Protein AF-0000000068389307 (afdb_homodimer)

InterPro domains:
  IPR001173 Glycosyltransferase 2-like [PF00535] (282-435)
  IPR029044 Nucleotide-diphospho-sugar transferases [G3DSA:3.90.550.10] (254-495)
  IPR029044 Nucleotide-diphospho-sugar transferases [SSF53448] (263-511)
  IPR029063 S-adenosyl-L-methionine-dependent methyltransferase superfamily [G3DSA:3.40.50.150] (40-220)
  IPR029063 S-adenosyl-L-methionine-dependent methyltransferase superfamily [SSF53335] (40-202)
  IPR050834 Glycosyltransferase 2 family enzymes [PTHR43685] (267-467)

Secondary structure (DSSP, 8-state):
-B-TTS-B-PPP-TTSHHHHHHHHHHHTS--------SSPEEEEEET-TT-TTHHHHHHHH-SEEEEEES-HHHHHHHHHTT-EEEE----SHHHHHHHHHHHHTT-EEEEEEEES-GGG-TTHHHHHHHHHHHHHTTT--EEEEEEBTT-HHHHHHHTTT----BSSSTTBTT-S--B-HHHHHHHHHHHTEEEEEE--EE-SS-TT--STT-TTT-TTSHHHHHHHHHHHHH-TTTTEEEEEEEEEE-----S-SSB-HHHHT----SEEEEEEE-SS-HHHHHHHHHHHHT-S---EEEEEEEES--HHHHHHHHHHHHTS-HHHHHTEEEEEE-SS-TTHHHHHHHHH--SSEEEE--TT-EE-TTHHHHHHHHHHHSTTSEEEEEEEEEEEEEEEETTEEEEEE-S--EEPPSS--HHHHHHS----GGGEEEEHHHHHTT-----TT-SS-HHHHHHHHHHHHH-EEEEEEEEEEEEEE-SSS--TTTTS-HHHHHHHHHHHHHHHHTS-EEE-TTHHHHHHHHHHHHHH------S-HHHHHHHHHHHHTSHHHHHTHHHHHHHHHTTPPPPPGGGGGGS-HHHHHHHHHHHHHSHHHHHGGGGS-----/-B-TTSSB-PPP-TTSHHHHHHHHHHHTS--------SSPEEEEEET-TT-TTHHHHHHHH-SEEEEEES-HHHHHHHHHTT-EEEE----SHHHHHHHHHHHHTT-EEEEEEEES-GGG-TTHHHHHHHHHHHHHTTT--EEEEEEBTT-HHHHHHHTTT----BSSSTTBTT-S--B-HHHHHHHHHHHTEEEEEE--EE-SS-TT--STT-TTT-TTSHHHHHHHHHHHHH-TTTTEEEEEEEEEE-----S-SSB-HHHHT----SEEEEEEE-SS-HHHHHHHHHHHHT-S---EEEEEEEES--HHHHHHHHHHHHTS-HHHHHTEEEEEE-SS-TTHHHHHHHHH--SSEEEE--TT-EE-TTHHHHHHHHHHHSTTSEEEEEEEEEEEEEEEETTEEEEEE-S--EEPPSS--HHHHHHS----GGGEEEEHHHHHTT-----TT-SS-HHHHHHHHHHHHH-EEEEEEEEEEEEEE-SSS--TTTTS-HHHHHHHHHHHHHHHHTS-EEE-TTHHHHHHHHHHHHHH------S-HHHHHHHHHHHHTSHHHHHTHHHHHHHHHTT-PPPPHHHHTTS-HHHHHHHHHHHHHSHHHHHGGGGS-----

Solvent-accessible surface area (backbone atoms only — not comparable to full-atom values): 64306 Å² total; per-residue (Å²): 100,63,36,96,87,68,41,71,57,65,78,68,38,72,86,36,71,58,24,29,47,50,52,54,51,61,74,67,48,81,77,74,72,67,84,61,58,93,62,56,46,28,33,42,26,44,46,30,48,50,41,58,56,48,64,62,44,34,69,72,68,71,40,46,56,38,33,28,20,67,58,66,70,29,35,51,56,29,40,75,72,72,40,52,56,47,80,50,69,82,73,51,63,67,59,36,47,52,52,52,46,61,73,45,59,86,42,40,52,55,30,36,37,30,56,74,33,54,34,55,35,85,60,35,68,52,52,43,37,46,48,27,56,56,26,47,76,60,69,15,49,29,34,42,25,38,50,26,51,28,16,36,51,49,8,39,38,16,34,52,51,46,60,74,36,20,84,54,66,67,43,22,66,68,40,28,50,82,30,26,75,67,38,43,51,34,38,31,17,37,37,8,32,40,78,78,47,72,45,60,35,71,35,90,72,52,91,54,59,50,59,61,46,29,40,56,64,9,77,35,6,36,43,16,47,45,49,48,56,48,26,55,44,42,49,88,48,35,35,27,45,30,44,31,34,33,29,35,54,54,71,62,76,33,94,46,63,42,49,53,69,67,69,61,63,59,88,56,39,53,30,17,36,31,25,49,40,57,53,81,52,60,59,39,38,48,50,27,51,52,30,60,70,53,34,75,46,74,58,46,35,37,38,40,29,34,46,62,51,50,71,71,28,44,51,54,51,53,46,52,45,65,72,40,60,67,73,56,38,73,33,44,44,81,42,82,36,81,62,78,58,87,40,40,52,53,48,54,40,59,70,70,48,66,18,54,21,40,28,42,42,48,37,67,33,42,52,40,41,56,34,56,46,50,48,50,53,32,38,70,74,21,34,36,17,28,30,35,45,18,34,27,36,26,32,26,45,85,40,72,56,97,86,40,70,44,84,39,77,77,48,71,69,57,65,42,70,50,64,85,48,70,64,56,49,70,67,42,78,72,67,63,54,68,23,34,32,38,30,34,15,49,40,74,52,38,40,55,64,63,52,65,87,33,90,54,64,34,64,49,48,37,50,53,65,47,38,38,41,17,26,75,26,64,34,79,50,72,29,25,40,41,62,40,68,73,71,95,60,95,33,88,71,70,72,48,56,72,66,57,51,51,52,39,50,50,51,42,49,54,56,52,24,68,34,56,42,43,40,46,55,45,44,53,53,51,47,35,51,43,50,50,37,25,60,69,24,32,68,85,59,74,84,42,70,66,52,52,51,48,50,44,42,48,46,66,66,25,67,66,48,59,65,36,44,73,77,43,40,68,50,41,71,73,68,48,74,81,85,49,71,79,50,52,77,69,44,49,72,65,53,46,51,51,48,44,49,49,52,58,61,32,62,64,49,54,71,45,44,80,72,51,73,75,72,80,118,100,61,38,98,86,67,43,71,58,65,78,70,38,71,87,36,70,58,25,29,45,51,52,53,52,60,74,66,47,81,78,73,71,68,82,59,57,91,63,55,45,27,33,41,27,43,47,31,49,51,40,56,57,49,64,64,44,35,69,72,67,69,41,46,55,37,35,30,19,70,57,64,69,28,36,53,55,31,39,74,73,72,40,52,57,46,81,50,71,81,73,50,63,68,59,36,47,50,51,51,46,60,71,45,57,87,44,40,53,55,30,35,37,31,56,73,33,54,34,55,34,87,61,34,66,49,51,43,36,45,47,26,57,56,26,47,76,59,70,14,49,30,35,43,25,40,49,26,52,27,16,38,52,48,8,39,38,16,35,51,51,47,62,74,35,20,84,54,68,69,44,23,67,68,40,30,48,80,30,25,74,67,37,42,53,35,38,32,18,38,37,8,32,41,78,77,46,72,45,58,34,71,36,88,73,52,91,54,58,50,59,61,46,29,40,57,64,8,77,34,6,34,44,16,48,44,51,47,56,47,28,56,43,42,47,88,47,35,36,27,44,30,44,30,34,33,30,34,55,54,71,64,77,34,93,46,63,41,49,53,70,66,69,62,62,60,88,56,40,53,29,18,35,33,25,49,39,58,52,81,52,61,62,38,38,47,50,27,51,52,32,60,70,54,33,74,48,74,59,44,36,38,38,40,30,33,45,61,51,49,71,69,28,45,51,52,51,52,48,53,45,66,72,40,59,68,71,55,39,72,33,45,44,82,42,83,39,80,62,78,58,86,40,41,52,54,48,54,40,59,69,70,47,66,19,54,22,40,29,43,41,50,35,68,32,43,51,40,42,56,34,57,45,49,48,50,53,33,38,70,75,22,36,36,17,28,30,34,46,19,35,27,35,26,31,26,43,85,40,73,57,98,86,40,72,44,83,40,78,78,46,71,70,57,65,45,70,49,64,84,48,70,66,55,49,69,67,42,78,71,67,63,54,67,24,34,33,40,30,34,15,50,40,76,53,38,41,56,64,63,52,62,87,33,90,52,63,33,64,50,47,38,50,52,63,45,37,38,40,17,27,75,26,64,34,81,50,72,29,26,39,41,64,41,68,74,73,96,62,94,33,85,72,69,72,50,55,70,67,57,52,53,52,39,50,50,50,43,51,54,54,52,24,68,32,57,42,43,40,45,56,46,44,52,52,52,47,36,51,43,50,51,35,26,61,70,23,33,67,86,59,74,83,42,69,67,53,54,51,48,49,45,42,47,45,65,66,26,68,67,48,59,64,38,43,74,77,43,39,67,49,41,72,73,69,47,76,81,84,51,71,78,51,54,77,68,44,50,72,64,53,47,52,51,49,44,48,50,53,58,61,33,61,66,50,55,71,43,44,80,72,51,74,74,71,80,118

Radius of gyration: 36.01 Å; Cα contacts (8 Å, |Δi|>4): 2460; chains: 2; bounding box: 103×112×88 Å

Sequence (1234 aa):
MLNPDGHYDHAFERDNVYGHAVALLMRYRPLEPEMQTSTRTVHLDLGCGFGRIAEPLTEILGCDYIGIDGAADGLQSLKCRGFEAHELLFDTYEQTLNALREILGVRQVSSLTMLDTLEHLPNGDMVLRVIRELIGKTNAPAVISVPNVAHRDVGFKLAFGHWDYTRSGLLDHTHTRLFSRTSLKRTFGTAGLHIVDRNDVTLVSSDQYFPNTHPALATGTTLHSLLKTLRENVDDSAVVNQFVSLVVAGPQVSDHAYLEDSVRHSARPFLSIVMRTQGKRPHCLDEALTALAGQEDRDFELLLVGHKLSLEQQISVERAIEDSPEWLRKATRLIRVQDGNRTRPLNRGFEEALGEYIAILDDDDIPMAHWVSTFRTLAEKKPGAMLRAICARQDVDTVTVGGRKGVRAVGGFDPYRAEFDIVQHLVMNQSPTCALAFPRGAFHELNIRFDESLTTTEDWDFLQRVAIVVGVSSSQEITSIYHWWKLTEDSSRTDHNEAEWKSNHLAVYRKIDSLPILLPAGSAQQLRDLYNLAMTGMPAYEGDRASCVKEITAILTSKSWRWSVPLRWPAMRRGRKDPRVEDLASMTDLQLATLLARLRRSGSWQKTRIFHGDRRKMLNPDGHYDHAFERDNVYGHAVALLMRYRPLEPEMQTSTRTVHLDLGCGFGRIAEPLTEILGCDYIGIDGAADGLQSLKCRGFEAHELLFDTYEQTLNALREILGVRQVSSLTMLDTLEHLPNGDMVLRVIRELIGKTNAPAVISVPNVAHRDVGFKLAFGHWDYTRSGLLDHTHTRLFSRTSLKRTFGTAGLHIVDRNDVTLVSSDQYFPNTHPALATGTTLHSLLKTLRENVDDSAVVNQFVSLVVAGPQVSDHAYLEDSVRHSARPFLSIVMRTQGKRPHCLDEALTALAGQEDRDFELLLVGHKLSLEQQISVERAIEDSPEWLRKATRLIRVQDGNRTRPLNRGFEEALGEYIAILDDDDIPMAHWVSTFRTLAEKKPGAMLRAICARQDVDTVTVGGRKGVRAVGGFDPYRAEFDIVQHLVMNQSPTCALAFPRGAFHELNIRFDESLTTTEDWDFLQRVAIVVGVSSSQEITSIYHWWKLTEDSSRTDHNEAEWKSNHLAVYRKIDSLPILLPAGSAQQLRDLYNLAMTGMPAYEGDRASCVKEITAILTSKSWRWSVPLRWPAMRRGRKDPRVEDLASMTDLQLATLLARLRRSGSWQKTRIFHGDRRK

Nearest PDB structures (foldseek):
  6h4f-assembly4_E  TM=5.470E-01  e=5.495E-10  Staphylococcus aureus subsp. aureus N315
  6hnq-assembly2_O  TM=5.452E-01  e=4.447E-10  Staphylococcus aureus subsp. aureus N315
  5hea-assembly1_A  TM=6.642E-01  e=4.435E-08  Streptococcus parasanguinis FW213
  8v9q-assembly1_A  TM=6.707E-01  e=3.979E-06  Mus musculus
  1xhb-assembly1_A  TM=6.832E-01  e=9.781E-06  Mus musculus

pLDDT: mean 84.87, std 17.84, range [26.92, 98.88]

Organism: Agrobacterium fabrum (strain C58 / ATCC 33970) (NCBI:txid176299)

Structure (mmCIF, N/CA/C/O backbone):
data_AF-0000000068389307-model_v1
#
loop_
_entity.id
_entity.type
_entity.pdbx_description
1 polymer 'Glycosyltransferase 2-like domain-containing protein'
#
loop_
_atom_site.group_PDB
_atom_site.id
_atom_site.type_symbol
_atom_site.label_atom_id
_atom_site.label_alt_id
_atom_site.label_comp_id
_atom_site.label_asym_id
_atom_site.label_entity_id
_atom_site.label_seq_id
_atom_site.pdbx_PDB_ins_code
_atom_site.Cartn_x
_atom_site.Cartn_y
_atom_site.Cartn_z
_atom_site.occupancy
_atom_site.B_iso_or_equiv
_atom_site.auth_seq_id
_atom_site.auth_comp_id
_atom_site.auth_asym_id
_atom_site.auth_atom_id
_atom_site.pdbx_PDB_model_num
ATOM 1 N N . MET A 1 1 ? 4.938 -24.266 8.695 1 57.59 1 MET A N 1
ATOM 2 C CA . MET A 1 1 ? 6.371 -24.359 8.953 1 57.59 1 MET A CA 1
ATOM 3 C C . MET A 1 1 ? 6.914 -25.719 8.5 1 57.59 1 MET A C 1
ATOM 5 O O . MET A 1 1 ? 6.184 -26.703 8.484 1 57.59 1 MET A O 1
ATOM 9 N N . LEU A 1 2 ? 8.18 -25.672 8.055 1 67.69 2 LEU A N 1
ATOM 10 C CA . LEU A 1 2 ? 8.836 -26.891 7.594 1 67.69 2 LEU A CA 1
ATOM 11 C C . LEU A 1 2 ? 9.531 -27.609 8.75 1 67.69 2 LEU A C 1
ATOM 13 O O . LEU A 1 2 ? 10.047 -26.953 9.664 1 67.69 2 LEU A O 1
ATOM 17 N N . ASN A 1 3 ? 9.422 -28.875 8.859 1 60.78 3 ASN A N 1
ATOM 18 C CA . ASN A 1 3 ? 10.172 -29.656 9.828 1 60.78 3 ASN A CA 1
ATOM 19 C C . ASN A 1 3 ? 11.656 -29.703 9.484 1 60.78 3 ASN A C 1
ATOM 21 O O . ASN A 1 3 ? 12.078 -29.156 8.469 1 60.78 3 ASN A O 1
ATOM 25 N N . PRO A 1 4 ? 12.453 -30.172 10.281 1 60.91 4 PRO A N 1
ATOM 26 C CA . PRO A 1 4 ? 13.898 -30.188 10.055 1 60.91 4 PRO A CA 1
ATOM 27 C C . PRO A 1 4 ? 14.289 -30.859 8.742 1 60.91 4 PRO A C 1
ATOM 29 O O . PRO A 1 4 ? 15.336 -30.547 8.172 1 60.91 4 PRO A O 1
ATOM 32 N N . ASP A 1 5 ? 13.391 -31.781 8.242 1 63.81 5 ASP A N 1
ATOM 33 C CA . ASP A 1 5 ? 13.695 -32.5 7.004 1 63.81 5 ASP A CA 1
ATOM 34 C C . ASP A 1 5 ? 13.172 -31.734 5.785 1 63.81 5 ASP A C 1
ATOM 36 O O . ASP A 1 5 ? 13.297 -32.219 4.652 1 63.81 5 ASP A O 1
ATOM 40 N N . GLY A 1 6 ? 12.555 -30.609 6.059 1 69.94 6 GLY A N 1
ATOM 41 C CA . GLY A 1 6 ? 12.133 -29.734 4.977 1 69.94 6 GLY A CA 1
ATOM 42 C C . GLY A 1 6 ? 10.727 -30.016 4.484 1 69.94 6 GLY A C 1
ATOM 43 O O . GLY A 1 6 ? 10.336 -29.578 3.404 1 69.94 6 GLY A O 1
ATOM 44 N N . HIS A 1 7 ? 10.047 -30.844 5.301 1 75.88 7 HIS A N 1
ATOM 45 C CA . HIS A 1 7 ? 8.68 -31.172 4.914 1 75.88 7 HIS A CA 1
ATOM 46 C C . HIS A 1 7 ? 7.668 -30.312 5.672 1 75.88 7 HIS A C 1
ATOM 48 O O . HIS A 1 7 ? 7.938 -29.875 6.797 1 75.88 7 HIS A O 1
ATOM 54 N N . TYR A 1 8 ? 6.637 -30.062 5.082 1 77.06 8 TYR A N 1
ATOM 55 C CA . TYR A 1 8 ? 5.539 -29.406 5.781 1 77.06 8 TYR A CA 1
ATOM 56 C C . TYR A 1 8 ? 4.926 -30.344 6.824 1 77.06 8 TYR A C 1
ATOM 58 O O . TYR A 1 8 ? 4.34 -31.359 6.48 1 77.06 8 TYR A O 1
ATOM 66 N N . ASP A 1 9 ? 5.227 -30.156 8.078 1 77.69 9 ASP A N 1
ATOM 67 C CA . ASP A 1 9 ? 4.723 -30.969 9.18 1 77.69 9 ASP A CA 1
ATOM 68 C C . ASP A 1 9 ? 4.297 -30.109 10.359 1 77.69 9 ASP A C 1
ATOM 70 O O . ASP A 1 9 ? 5.078 -29.891 11.281 1 77.69 9 ASP A O 1
ATOM 74 N N . HIS A 1 10 ? 3.021 -29.703 10.289 1 78.19 10 HIS A N 1
ATOM 75 C CA . HIS A 1 10 ? 2.498 -28.875 11.359 1 78.19 10 HIS A CA 1
ATOM 76 C C . HIS A 1 10 ? 1.757 -29.703 12.398 1 78.19 10 HIS A C 1
ATOM 78 O O . HIS A 1 10 ? 0.976 -30.594 12.047 1 78.19 10 HIS A O 1
ATOM 84 N N . ALA A 1 11 ? 2.088 -29.453 13.609 1 82.69 11 ALA A N 1
ATOM 85 C CA . ALA A 1 11 ? 1.387 -30.156 14.688 1 82.69 11 ALA A CA 1
ATOM 86 C C . ALA A 1 11 ? -0.053 -29.672 14.812 1 82.69 11 ALA A C 1
ATOM 88 O O . ALA A 1 11 ? -0.364 -28.531 14.445 1 82.69 11 ALA A O 1
ATOM 89 N N . PHE A 1 12 ? -0.89 -30.562 15.211 1 87.31 12 PHE A N 1
ATOM 90 C CA . PHE A 1 12 ? -2.27 -30.188 15.484 1 87.31 12 PHE A CA 1
ATOM 91 C C . PHE A 1 12 ? -2.352 -29.297 16.719 1 87.31 12 PHE A C 1
ATOM 93 O O . PHE A 1 12 ? -1.761 -29.609 17.766 1 87.31 12 PHE A O 1
ATOM 100 N N . GLU A 1 13 ? -2.941 -28.188 16.594 1 88.19 13 GLU A N 1
ATOM 101 C CA . GLU A 1 13 ? -3.279 -27.297 17.688 1 88.19 13 GLU A CA 1
ATOM 102 C C . GLU A 1 13 ? -4.703 -26.766 17.562 1 88.19 13 GLU A C 1
ATOM 104 O O . GLU A 1 13 ? -5.211 -26.625 16.438 1 88.19 13 GLU A O 1
ATOM 109 N N . ARG A 1 14 ? -5.281 -26.469 18.641 1 87.69 14 ARG A N 1
ATOM 110 C CA . ARG A 1 14 ? -6.676 -26.047 18.641 1 87.69 14 ARG A CA 1
ATOM 111 C C . ARG A 1 14 ? -6.836 -24.719 17.891 1 87.69 14 ARG A C 1
ATOM 113 O O . ARG A 1 14 ? -7.863 -24.484 17.266 1 87.69 14 ARG A O 1
ATOM 120 N N . ASP A 1 15 ? -5.855 -23.859 17.984 1 90.44 15 ASP A N 1
ATOM 121 C CA . ASP A 1 15 ? -6.031 -22.516 17.453 1 90.44 15 ASP A CA 1
ATOM 122 C C . ASP A 1 15 ? -5.191 -22.312 16.188 1 90.44 15 ASP A C 1
ATOM 124 O O . ASP A 1 15 ? -4.75 -21.188 15.906 1 90.44 15 ASP A O 1
ATOM 128 N N . ASN A 1 16 ? -4.965 -23.375 15.523 1 93.31 16 ASN A N 1
ATOM 129 C CA . ASN A 1 16 ? -4.34 -23.25 14.211 1 93.31 16 ASN A CA 1
ATOM 130 C C . ASN A 1 16 ? -5.27 -23.75 13.102 1 93.31 16 ASN A C 1
ATOM 132 O O . ASN A 1 16 ? -6.465 -23.938 13.328 1 93.31 16 ASN A O 1
ATOM 136 N N . VAL A 1 17 ? -4.758 -23.859 11.953 1 95.62 17 VAL A N 1
ATOM 137 C CA . VAL A 1 17 ? -5.547 -24.203 10.773 1 95.62 17 VAL A CA 1
ATOM 138 C C . VAL A 1 17 ? -6.246 -25.547 11 1 95.62 17 VAL A C 1
ATOM 140 O O . VAL A 1 17 ? -7.438 -25.688 10.719 1 95.62 17 VAL A O 1
ATOM 143 N N . TYR A 1 18 ? -5.555 -26.531 11.555 1 95 18 TYR A N 1
ATOM 144 C CA . TYR A 1 18 ? -6.078 -27.875 11.781 1 95 18 TYR A CA 1
ATOM 145 C C . TYR A 1 18 ? -7.195 -27.859 12.812 1 95 18 TYR A C 1
ATOM 147 O O . TYR A 1 18 ? -8.258 -28.453 12.602 1 95 18 TYR A O 1
ATOM 155 N N . GLY A 1 19 ? -6.871 -27.172 13.898 1 94.5 19 GLY A N 1
ATOM 156 C CA . GLY A 1 19 ? -7.895 -27.062 14.922 1 94.5 19 GLY A CA 1
ATOM 157 C C . GLY A 1 19 ? -9.148 -26.359 14.438 1 94.5 19 GLY A C 1
ATOM 158 O O . GLY A 1 19 ? -10.266 -26.781 14.742 1 94.5 19 GLY A O 1
ATOM 159 N N . HIS A 1 20 ? -8.992 -25.328 13.703 1 96.81 20 HIS A N 1
ATOM 160 C CA . HIS A 1 20 ? -10.117 -24.562 13.195 1 96.81 20 HIS A CA 1
ATOM 161 C C . HIS A 1 20 ? -10.922 -25.375 12.18 1 96.81 20 HIS A C 1
ATOM 163 O O . HIS A 1 20 ? -12.148 -25.25 12.109 1 96.81 20 HIS A O 1
ATOM 169 N N . ALA A 1 21 ? -10.203 -26.141 11.352 1 96.62 21 ALA A N 1
ATOM 170 C CA . ALA A 1 21 ? -10.875 -27.016 10.383 1 96.62 21 ALA A CA 1
ATOM 171 C C . ALA A 1 21 ? -11.734 -28.062 11.086 1 96.62 21 ALA A C 1
ATOM 173 O O . ALA A 1 21 ? -12.891 -28.266 10.711 1 96.62 21 ALA A O 1
ATOM 174 N N . VAL A 1 22 ? -11.18 -28.672 12.125 1 94.75 22 VAL A N 1
ATOM 175 C CA . VAL A 1 22 ? -11.898 -29.703 12.875 1 94.75 22 VAL A CA 1
ATOM 176 C C . VAL A 1 22 ? -13.102 -29.094 13.578 1 94.75 22 VAL A C 1
ATOM 178 O O . VAL A 1 22 ? -14.18 -29.688 13.617 1 94.75 22 VAL A O 1
ATOM 181 N N . ALA A 1 23 ? -12.883 -27.922 14.078 1 95.12 23 ALA A N 1
ATOM 182 C CA . ALA A 1 23 ? -13.977 -27.219 14.75 1 95.12 23 ALA A CA 1
ATOM 183 C C . ALA A 1 23 ? -15.141 -26.984 13.797 1 95.12 23 ALA A C 1
ATOM 185 O O . ALA A 1 23 ? -16.312 -27.094 14.18 1 95.12 23 ALA A O 1
ATOM 186 N N . LEU A 1 24 ? -14.859 -26.594 12.57 1 95.94 24 LEU A N 1
ATOM 187 C CA . LEU A 1 24 ? -15.898 -26.391 11.562 1 95.94 24 LEU A CA 1
ATOM 188 C C . LEU A 1 24 ? -16.656 -27.688 11.289 1 95.94 24 LEU A C 1
ATOM 190 O O . LEU A 1 24 ? -17.891 -27.703 11.227 1 95.94 24 LEU A O 1
ATOM 194 N N . LEU A 1 25 ? -15.93 -28.781 11.094 1 94.38 25 LEU A N 1
ATOM 195 C CA . LEU A 1 25 ? -16.547 -30.062 10.797 1 94.38 25 LEU A CA 1
ATOM 196 C C . LEU A 1 25 ? -17.406 -30.531 11.961 1 94.38 25 LEU A C 1
ATOM 198 O O . LEU A 1 25 ? -18.453 -31.156 11.758 1 94.38 25 LEU A O 1
ATOM 202 N N . MET A 1 26 ? -16.953 -30.234 13.141 1 91.81 26 MET A N 1
ATOM 203 C CA . MET A 1 26 ? -17.719 -30.609 14.328 1 91.81 26 MET A CA 1
ATOM 204 C C . MET A 1 26 ? -19.062 -29.875 14.367 1 91.81 26 MET A C 1
ATOM 206 O O . MET A 1 26 ? -20.078 -30.453 14.75 1 91.81 26 MET A O 1
ATOM 210 N N . ARG A 1 27 ? -19.047 -28.641 13.992 1 91.81 27 ARG A N 1
ATOM 211 C CA . ARG A 1 27 ? -20.266 -27.828 14 1 91.81 27 ARG A CA 1
ATOM 212 C C . ARG A 1 27 ? -21.281 -28.359 12.992 1 91.81 27 ARG A C 1
ATOM 214 O O . ARG A 1 27 ? -22.484 -28.203 13.188 1 91.81 27 ARG A O 1
ATOM 221 N N . TYR A 1 28 ? -20.828 -29.047 11.992 1 88 28 TYR A N 1
ATOM 222 C CA . TYR A 1 28 ? -21.703 -29.453 10.906 1 88 28 TYR A CA 1
ATOM 223 C C . TYR A 1 28 ? -21.828 -30.969 10.836 1 88 28 TYR A C 1
ATOM 225 O O . TYR A 1 28 ? -22.203 -31.516 9.797 1 88 28 TYR A O 1
ATOM 233 N N . ARG A 1 29 ? -21.547 -31.578 11.945 1 81.06 29 ARG A N 1
ATOM 234 C CA . ARG A 1 29 ? -21.688 -33.031 12.039 1 81.06 29 ARG A CA 1
ATOM 235 C C . ARG A 1 29 ? -23.172 -33.438 12.039 1 81.06 29 ARG A C 1
ATOM 237 O O . ARG A 1 29 ? -24 -32.781 12.672 1 81.06 29 ARG A O 1
ATOM 244 N N . PRO A 1 30 ? -23.5 -34.281 11.203 1 65.31 30 PRO A N 1
ATOM 245 C CA . PRO A 1 30 ? -24.891 -34.719 11.266 1 65.31 30 PRO A CA 1
ATOM 246 C C . PRO A 1 30 ? -25.281 -35.281 12.633 1 65.31 30 PRO A C 1
ATOM 248 O O . PRO A 1 30 ? -24.453 -35.906 13.297 1 65.31 30 PRO A O 1
ATOM 251 N N . LEU A 1 31 ? -26.156 -34.5 13.516 1 55.62 31 LEU A N 1
ATOM 252 C CA . LEU A 1 31 ? -26.609 -34.906 14.836 1 55.62 31 LEU A CA 1
ATOM 253 C C . LEU A 1 31 ? -27.031 -36.375 14.82 1 55.62 31 LEU A C 1
ATOM 255 O O . LEU A 1 31 ? -26.969 -37.062 15.844 1 55.62 31 LEU A O 1
ATOM 259 N N . GLU A 1 32 ? -28.188 -36.656 14.094 1 51.38 32 GLU A N 1
ATOM 260 C CA . GLU A 1 32 ? -28.938 -37.875 14.391 1 51.38 32 GLU A CA 1
ATOM 261 C C . GLU A 1 32 ? -28.188 -39.125 13.938 1 51.38 32 GLU A C 1
ATOM 263 O O . GLU A 1 32 ? -27.812 -39.25 12.766 1 51.38 32 GLU A O 1
ATOM 268 N N . PRO A 1 33 ? -27.562 -39.719 14.883 1 44.03 33 PRO A N 1
ATOM 269 C CA . PRO A 1 33 ? -27.031 -41.062 14.688 1 44.03 33 PRO A CA 1
ATOM 270 C C . PRO A 1 33 ? -27.969 -41.969 13.883 1 44.03 33 PRO A C 1
ATOM 272 O O . PRO A 1 33 ? -27.672 -43.125 13.656 1 44.03 33 PRO A O 1
ATOM 275 N N . GLU A 1 34 ? -29.25 -41.5 13.828 1 42.38 34 GLU A N 1
ATOM 276 C CA . GLU A 1 34 ? -30.188 -42.562 13.516 1 42.38 34 GLU A CA 1
ATOM 277 C C . GLU A 1 34 ? -29.844 -43.219 12.18 1 42.38 34 GLU A C 1
ATOM 279 O O . GLU A 1 34 ? -30.078 -44.406 11.984 1 42.38 34 GLU A O 1
ATOM 284 N N . MET A 1 35 ? -30.156 -42.469 11.07 1 40.66 35 MET A N 1
ATOM 285 C CA . MET A 1 35 ? -30.172 -43.281 9.875 1 40.66 35 MET A CA 1
ATOM 286 C C . MET A 1 35 ? -28.766 -43.812 9.555 1 40.66 35 MET A C 1
ATOM 288 O O . MET A 1 35 ? -28 -43.156 8.852 1 40.66 35 MET A O 1
ATOM 292 N N . GLN A 1 36 ? -28.031 -44.219 10.453 1 42.75 36 GLN A N 1
ATOM 293 C CA . GLN A 1 36 ? -26.891 -45.094 10.242 1 42.75 36 GLN A CA 1
ATOM 294 C C . GLN A 1 36 ? -27.109 -46.031 9.047 1 42.75 36 GLN A C 1
ATOM 296 O O . GLN A 1 36 ? -27.766 -47.062 9.172 1 42.75 36 GLN A O 1
ATOM 301 N N . THR A 1 37 ? -27.516 -45.531 8.016 1 46.5 37 THR A N 1
ATOM 302 C CA . THR A 1 37 ? -27.406 -46.469 6.898 1 46.5 37 THR A CA 1
ATOM 303 C C . THR A 1 37 ? -26.094 -47.219 6.957 1 46.5 37 THR A C 1
ATOM 305 O O . THR A 1 37 ? -25.109 -46.75 7.527 1 46.5 37 THR A O 1
ATOM 308 N N . SER A 1 38 ? -26.156 -48.531 6.922 1 54.09 38 SER A N 1
ATOM 309 C CA . SER A 1 38 ? -25.188 -49.625 6.812 1 54.09 38 SER A CA 1
ATOM 310 C C . SER A 1 38 ? -23.969 -49.188 6.004 1 54.09 38 SER A C 1
ATOM 312 O O . SER A 1 38 ? -23.016 -49.969 5.863 1 54.09 38 SER A O 1
ATOM 314 N N . THR A 1 39 ? -23.984 -47.969 5.438 1 64.19 39 THR A N 1
ATOM 315 C CA . THR A 1 39 ? -22.859 -47.688 4.539 1 64.19 39 THR A CA 1
ATOM 316 C C . THR A 1 39 ? -21.719 -47 5.285 1 64.19 39 THR A C 1
ATOM 318 O O . THR A 1 39 ? -21.953 -46.062 6.059 1 64.19 39 THR A O 1
ATOM 321 N N . ARG A 1 40 ? -20.578 -47.562 5.371 1 81 40 ARG A N 1
ATOM 322 C CA . ARG A 1 40 ? -19.344 -47.062 5.965 1 81 40 ARG A CA 1
ATOM 323 C C . ARG A 1 40 ? -18.969 -45.719 5.379 1 81 40 ARG A C 1
ATOM 325 O O . ARG A 1 40 ? -18.969 -45.531 4.16 1 81 40 ARG A O 1
ATOM 332 N N . THR A 1 41 ? -18.969 -44.719 6.273 1 86.94 41 THR A N 1
ATOM 333 C CA . THR A 1 41 ? -18.609 -43.375 5.832 1 86.94 41 THR A CA 1
ATOM 334 C C . THR A 1 41 ? -17.141 -43.062 6.148 1 86.94 41 THR A C 1
ATOM 336 O O . THR A 1 41 ? -16.562 -43.688 7.043 1 86.94 41 THR A O 1
ATOM 339 N N . VAL A 1 42 ? -16.562 -42.219 5.289 1 93.44 42 VAL A N 1
ATOM 340 C CA . VAL A 1 42 ? -15.148 -41.938 5.441 1 93.44 42 VAL A CA 1
ATOM 341 C C . VAL A 1 42 ? -14.922 -40.406 5.371 1 93.44 42 VAL A C 1
ATOM 343 O O . VAL A 1 42 ? -15.711 -39.688 4.754 1 93.44 42 VAL A O 1
ATOM 346 N N . HIS A 1 43 ? -13.961 -39.969 6.105 1 95.06 43 HIS A N 1
ATOM 347 C CA . HIS A 1 43 ? -13.383 -38.656 5.895 1 95.06 43 HIS A CA 1
ATOM 348 C C . HIS A 1 43 ? -12.219 -38.719 4.902 1 95.06 43 HIS A C 1
ATOM 350 O O . HIS A 1 43 ? -11.273 -39.469 5.098 1 95.06 43 HIS A O 1
ATOM 356 N N . LEU A 1 44 ? -12.336 -37.969 3.914 1 97 44 LEU A N 1
ATOM 357 C CA . LEU A 1 44 ? -11.289 -37.906 2.896 1 97 44 LEU A CA 1
ATOM 358 C C . LEU A 1 44 ? -10.406 -36.688 3.086 1 97 44 LEU A C 1
ATOM 360 O O . LEU A 1 44 ? -10.898 -35.562 3.076 1 97 44 LEU A O 1
ATOM 364 N N . ASP A 1 45 ? -9.156 -36.875 3.289 1 97.62 45 ASP A N 1
ATOM 365 C CA . ASP A 1 45 ? -8.188 -35.812 3.471 1 97.62 45 ASP A CA 1
ATOM 366 C C . ASP A 1 45 ? -7.246 -35.719 2.271 1 97.62 45 ASP A C 1
ATOM 368 O O . ASP A 1 45 ? -6.281 -36.469 2.164 1 97.62 45 ASP A O 1
ATOM 372 N N . LEU A 1 46 ? -7.492 -34.719 1.407 1 97.75 46 LEU A N 1
ATOM 373 C CA . LEU A 1 46 ? -6.707 -34.531 0.195 1 97.75 46 LEU A CA 1
ATOM 374 C C . LEU A 1 46 ? -5.5 -33.625 0.467 1 97.75 46 LEU A C 1
ATOM 376 O O . LEU A 1 46 ? -5.652 -32.5 0.932 1 97.75 46 LEU A O 1
ATOM 380 N N . GLY A 1 47 ? -4.324 -34.062 0.064 1 95.88 47 GLY A N 1
ATOM 381 C CA . GLY A 1 47 ? -3.111 -33.344 0.451 1 95.88 47 GLY A CA 1
ATOM 382 C C . GLY A 1 47 ? -2.838 -33.406 1.941 1 95.88 47 GLY A C 1
ATOM 383 O O . GLY A 1 47 ? -2.598 -32.375 2.574 1 95.88 47 GLY A O 1
ATOM 384 N N . CYS A 1 48 ? -2.83 -34.594 2.506 1 95.44 48 CYS A N 1
ATOM 385 C CA . CYS A 1 48 ? -2.908 -34.781 3.951 1 95.44 48 CYS A CA 1
ATOM 386 C C . CYS A 1 48 ? -1.539 -34.594 4.598 1 95.44 48 CYS A C 1
ATOM 388 O O . CYS A 1 48 ? -1.438 -34.406 5.812 1 95.44 48 CYS A O 1
ATOM 390 N N . GLY A 1 49 ? -0.445 -34.656 3.789 1 92.44 49 GLY A N 1
ATOM 391 C CA . GLY A 1 49 ? 0.878 -34.625 4.391 1 92.44 49 GLY A CA 1
ATOM 392 C C . GLY A 1 49 ? 1.075 -35.75 5.41 1 92.44 49 GLY A C 1
ATOM 393 O O . GLY A 1 49 ? 0.889 -36.906 5.098 1 92.44 49 GLY A O 1
ATOM 394 N N . PHE A 1 50 ? 1.278 -35.375 6.68 1 91.5 50 PHE A N 1
ATOM 395 C CA . PHE A 1 50 ? 1.494 -36.375 7.738 1 91.5 50 PHE A CA 1
ATOM 396 C C . PHE A 1 50 ? 0.18 -36.719 8.422 1 91.5 50 PHE A C 1
ATOM 398 O O . PHE A 1 50 ? 0.161 -37.5 9.367 1 91.5 50 PHE A O 1
ATOM 405 N N . GLY A 1 51 ? -0.912 -36.094 7.926 1 93.31 51 GLY A N 1
ATOM 406 C CA . GLY A 1 51 ? -2.242 -36.438 8.414 1 93.31 51 GLY A CA 1
ATOM 407 C C . GLY A 1 51 ? -2.428 -36.125 9.891 1 93.31 51 GLY A C 1
ATOM 408 O O . GLY A 1 51 ? -2.918 -36.969 10.641 1 93.31 51 GLY A O 1
ATOM 409 N N . ARG A 1 52 ? -2.031 -34.969 10.273 1 91 52 ARG A N 1
ATOM 410 C CA . ARG A 1 52 ? -1.99 -34.625 11.695 1 91 52 ARG A CA 1
ATOM 411 C C . ARG A 1 52 ? -3.396 -34.406 12.25 1 91 52 ARG A C 1
ATOM 413 O O . ARG A 1 52 ? -3.59 -34.406 13.469 1 91 52 ARG A O 1
ATOM 420 N N . ILE A 1 53 ? -4.379 -34.406 11.391 1 93.38 53 ILE A N 1
ATOM 421 C CA . ILE A 1 53 ? -5.742 -34.219 11.875 1 93.38 53 ILE A CA 1
ATOM 422 C C . ILE A 1 53 ? -6.43 -35.562 12.008 1 93.38 53 ILE A C 1
ATOM 424 O O . ILE A 1 53 ? -7.582 -35.656 12.438 1 93.38 53 ILE A O 1
ATOM 428 N N . ALA A 1 54 ? -5.82 -36.625 11.672 1 94.62 54 ALA A N 1
ATOM 429 C CA . ALA A 1 54 ? -6.43 -37.938 11.617 1 94.62 54 ALA A CA 1
ATOM 430 C C . ALA A 1 54 ? -6.934 -38.375 12.992 1 94.62 54 ALA A C 1
ATOM 432 O O . ALA A 1 54 ? -8.086 -38.781 13.141 1 94.62 54 ALA A O 1
ATOM 433 N N . GLU A 1 55 ? -6.102 -38.281 13.984 1 93.06 55 GLU A N 1
ATOM 434 C CA . GLU A 1 55 ? -6.449 -38.719 15.328 1 93.06 55 GLU A CA 1
ATOM 435 C C . GLU A 1 55 ? -7.613 -37.938 15.898 1 93.06 55 GLU A C 1
ATOM 437 O O . GLU A 1 55 ? -8.648 -38.5 16.266 1 93.06 55 GLU A O 1
ATOM 442 N N . PRO A 1 56 ? -7.43 -36.625 15.875 1 90.06 56 PRO A N 1
ATOM 443 C CA . PRO A 1 56 ? -8.539 -35.875 16.453 1 90.06 56 PRO A CA 1
ATOM 444 C C . PRO A 1 56 ? -9.836 -36.031 15.656 1 90.06 56 PRO A C 1
ATOM 446 O O . PRO A 1 56 ? -10.922 -36 16.234 1 90.06 56 PRO A O 1
ATOM 449 N N . LEU A 1 57 ? -9.781 -36.125 14.453 1 89.44 57 LEU A N 1
ATOM 450 C CA . LEU A 1 57 ? -10.969 -36.25 13.609 1 89.44 57 LEU A CA 1
ATOM 451 C C . LEU A 1 57 ? -11.695 -37.562 13.844 1 89.44 57 LEU A C 1
ATOM 453 O O . LEU A 1 57 ? -12.93 -37.594 13.898 1 89.44 57 LEU A O 1
ATOM 457 N N . THR A 1 58 ? -10.961 -38.625 13.906 1 88.5 58 THR A N 1
ATOM 458 C CA . THR A 1 58 ? -11.555 -39.938 14.148 1 88.5 58 THR A CA 1
ATOM 459 C C . THR A 1 58 ? -12.203 -40 15.531 1 88.5 58 THR A C 1
ATOM 461 O O . THR A 1 58 ? -13.258 -40.625 15.703 1 88.5 58 THR A O 1
ATOM 464 N N . GLU A 1 59 ? -11.555 -39.375 16.391 1 84.62 59 GLU A N 1
ATOM 465 C CA . GLU A 1 59 ? -12.086 -39.344 17.75 1 84.62 59 GLU A CA 1
ATOM 466 C C . GLU A 1 59 ? -13.367 -38.531 17.812 1 84.62 59 GLU A C 1
ATOM 468 O O . GLU A 1 59 ? -14.336 -38.906 18.469 1 84.62 59 GLU A O 1
ATOM 473 N N . ILE A 1 60 ? -13.391 -37.469 17.109 1 80.62 60 ILE A N 1
ATOM 474 C CA . ILE A 1 60 ? -14.484 -36.5 17.219 1 80.62 60 ILE A CA 1
ATOM 475 C C . ILE A 1 60 ? -15.633 -36.906 16.297 1 80.62 60 ILE A C 1
ATOM 477 O O . ILE A 1 60 ? -16.797 -36.812 16.688 1 80.62 60 ILE A O 1
ATOM 481 N N . LEU A 1 61 ? -15.336 -37.375 15.094 1 79.88 61 LEU A N 1
ATOM 482 C CA . LEU A 1 61 ? -16.375 -37.594 14.094 1 79.88 61 LEU A CA 1
ATOM 483 C C . LEU A 1 61 ? -16.797 -39.031 14.062 1 79.88 61 LEU A C 1
ATOM 485 O O . LEU A 1 61 ? -17.859 -39.375 13.531 1 79.88 61 LEU A O 1
ATOM 489 N N . GLY A 1 62 ? -16 -39.938 14.586 1 78.69 62 GLY A N 1
ATOM 490 C CA . GLY A 1 62 ? -16.359 -41.344 14.602 1 78.69 62 GLY A CA 1
ATOM 491 C C . GLY A 1 62 ? -16.375 -41.969 13.227 1 78.69 62 GLY A C 1
ATOM 492 O O . GLY A 1 62 ? -17.234 -42.812 12.938 1 78.69 62 GLY A O 1
ATOM 493 N N . CYS A 1 63 ? -15.68 -41.469 12.312 1 80.25 63 CYS A N 1
ATOM 494 C CA . CYS A 1 63 ? -15.633 -42.031 10.961 1 80.25 63 CYS A CA 1
ATOM 495 C C . CYS A 1 63 ? -14.219 -42.469 10.594 1 80.25 63 CYS A C 1
ATOM 497 O O . CYS A 1 63 ? -13.266 -42.125 11.297 1 80.25 63 CYS A O 1
ATOM 499 N N . ASP A 1 64 ? -14.164 -43.281 9.539 1 90.62 64 ASP A N 1
ATOM 500 C CA . ASP A 1 64 ? -12.859 -43.719 9.047 1 90.62 64 ASP A CA 1
ATOM 501 C C . ASP A 1 64 ? -12.125 -42.562 8.359 1 90.62 64 ASP A C 1
ATOM 503 O O . ASP A 1 64 ? -12.75 -41.688 7.766 1 90.62 64 ASP A O 1
ATOM 507 N N . TYR A 1 65 ? -10.844 -42.562 8.508 1 95.31 65 TYR A N 1
ATOM 508 C CA . TYR A 1 65 ? -9.992 -41.531 7.91 1 95.31 65 TYR A CA 1
ATOM 509 C C . TYR A 1 65 ? -9.18 -42.125 6.758 1 95.31 65 TYR A C 1
ATOM 511 O O . TYR A 1 65 ? -8.555 -43.156 6.898 1 95.31 65 TYR A O 1
ATOM 519 N N . ILE A 1 66 ? -9.203 -41.469 5.621 1 97.25 66 ILE A N 1
ATOM 520 C CA . ILE A 1 66 ? -8.352 -41.812 4.484 1 97.25 66 ILE A CA 1
ATOM 521 C C . ILE A 1 66 ? -7.512 -40.594 4.102 1 97.25 66 ILE A C 1
ATOM 523 O O . ILE A 1 66 ? -8.055 -39.531 3.775 1 97.25 66 ILE A O 1
ATOM 527 N N . GLY A 1 67 ? -6.18 -40.75 4.113 1 97.56 67 GLY A N 1
ATOM 528 C CA . GLY A 1 67 ? -5.27 -39.688 3.676 1 97.56 67 GLY A CA 1
ATOM 529 C C . GLY A 1 67 ? -4.754 -39.906 2.266 1 97.56 67 GLY A C 1
ATOM 530 O O . GLY A 1 67 ? -4.352 -41.031 1.904 1 97.56 67 GLY A O 1
ATOM 531 N N . ILE A 1 68 ? -4.785 -38.844 1.46 1 97.38 68 ILE A N 1
ATOM 532 C CA . ILE A 1 68 ? -4.273 -38.875 0.093 1 97.38 68 ILE A CA 1
ATOM 533 C C . ILE A 1 68 ? -3.201 -37.812 -0.079 1 97.38 68 ILE A C 1
ATOM 535 O O . ILE A 1 68 ? -3.406 -36.656 0.296 1 97.38 68 ILE A O 1
ATOM 539 N N . ASP A 1 69 ? -2.082 -38.156 -0.633 1 94.94 69 ASP A N 1
ATOM 540 C CA . ASP A 1 69 ? -1.011 -37.188 -0.876 1 94.94 69 ASP A CA 1
ATOM 541 C C . ASP A 1 69 ? -0.077 -37.688 -1.982 1 94.94 69 ASP A C 1
ATOM 543 O O . ASP A 1 69 ? -0.04 -38.875 -2.291 1 94.94 69 ASP A O 1
ATOM 547 N N . GLY A 1 70 ? 0.564 -36.75 -2.609 1 90.56 70 GLY A N 1
ATOM 548 C CA . GLY A 1 70 ? 1.517 -37.094 -3.65 1 90.56 70 GLY A CA 1
ATOM 549 C C . GLY A 1 70 ? 2.881 -37.469 -3.105 1 90.56 70 GLY A C 1
ATOM 550 O O . GLY A 1 70 ? 3.672 -38.125 -3.795 1 90.56 70 GLY A O 1
ATOM 551 N N . ALA A 1 71 ? 3.197 -37.094 -1.915 1 86.69 71 ALA A N 1
ATOM 552 C CA . ALA A 1 71 ? 4.492 -37.375 -1.302 1 86.69 71 ALA A CA 1
ATOM 553 C C . ALA A 1 71 ? 4.438 -38.625 -0.431 1 86.69 71 ALA A C 1
ATOM 555 O O . ALA A 1 71 ? 3.551 -38.75 0.417 1 86.69 71 ALA A O 1
ATOM 556 N N . ALA A 1 72 ? 5.438 -39.438 -0.474 1 88.19 72 ALA A N 1
ATOM 557 C CA . ALA A 1 72 ? 5.422 -40.75 0.155 1 88.19 72 ALA A CA 1
ATOM 558 C C . ALA A 1 72 ? 5.797 -40.656 1.632 1 88.19 72 ALA A C 1
ATOM 560 O O . ALA A 1 72 ? 5.312 -41.438 2.453 1 88.19 72 ALA A O 1
ATOM 561 N N . ASP A 1 73 ? 6.586 -39.75 1.956 1 85.88 73 ASP A N 1
ATOM 562 C CA . ASP A 1 73 ? 7.129 -39.719 3.311 1 85.88 73 ASP A CA 1
ATOM 563 C C . ASP A 1 73 ? 6.016 -39.5 4.34 1 85.88 73 ASP A C 1
ATOM 565 O O . ASP A 1 73 ? 5.953 -40.25 5.336 1 85.88 73 ASP A O 1
ATOM 569 N N . GLY A 1 74 ? 5.18 -38.594 4.133 1 88.56 74 GLY A N 1
ATOM 570 C CA . GLY A 1 74 ? 4.078 -38.344 5.047 1 88.56 74 GLY A CA 1
ATOM 571 C C . GLY A 1 74 ? 3.104 -39.5 5.129 1 88.56 74 GLY A C 1
ATOM 572 O O . GLY A 1 74 ? 2.617 -39.844 6.211 1 88.56 74 GLY A O 1
ATOM 573 N N . LEU A 1 75 ? 2.91 -40.188 4.113 1 92.19 75 LEU A N 1
ATOM 574 C CA . LEU A 1 75 ? 1.952 -41.281 4.035 1 92.19 75 LEU A CA 1
ATOM 575 C C . LEU A 1 75 ? 2.443 -42.5 4.824 1 92.19 75 LEU A C 1
ATOM 577 O O . LEU A 1 75 ? 1.645 -43.219 5.434 1 92.19 75 LEU A O 1
ATOM 581 N N . GLN A 1 76 ? 3.748 -42.688 4.762 1 92.88 76 GLN A N 1
ATOM 582 C CA . GLN A 1 76 ? 4.324 -43.781 5.539 1 92.88 76 GLN A CA 1
ATOM 583 C C . GLN A 1 76 ? 4.09 -43.562 7.031 1 92.88 76 GLN A C 1
ATOM 585 O O . GLN A 1 76 ? 3.75 -44.531 7.746 1 92.88 76 GLN A O 1
ATOM 590 N N . SER A 1 77 ? 4.297 -42.375 7.402 1 91.75 77 SER A N 1
ATOM 591 C CA . SER A 1 77 ? 4.043 -42.031 8.797 1 91.75 77 SER A CA 1
ATOM 592 C C . SER A 1 77 ? 2.586 -42.281 9.172 1 91.75 77 SER A C 1
ATOM 594 O O . SER A 1 77 ? 2.297 -42.812 10.25 1 91.75 77 SER A O 1
ATOM 596 N N . LEU A 1 78 ? 1.673 -41.938 8.352 1 93.81 78 LEU A N 1
ATOM 597 C CA . LEU A 1 78 ? 0.24 -42.094 8.57 1 93.81 78 LEU A CA 1
ATOM 598 C C . LEU A 1 78 ? -0.133 -43.562 8.656 1 93.81 78 LEU A C 1
ATOM 600 O O . LEU A 1 78 ? -0.909 -43.969 9.523 1 93.81 78 LEU A O 1
ATOM 604 N N . LYS A 1 79 ? 0.406 -44.406 7.848 1 95 79 LYS A N 1
ATOM 605 C CA . LYS A 1 79 ? 0.162 -45.844 7.852 1 95 79 LYS A CA 1
ATOM 606 C C . LYS A 1 79 ? 0.688 -46.5 9.133 1 95 79 LYS A C 1
ATOM 608 O O . LYS A 1 79 ? 0.036 -47.375 9.703 1 95 79 LYS A O 1
ATOM 613 N N . CYS A 1 80 ? 1.82 -46.031 9.516 1 95.12 80 CYS A N 1
ATOM 614 C CA . CYS A 1 80 ? 2.426 -46.562 10.734 1 95.12 80 CYS A CA 1
ATOM 615 C C . CYS A 1 80 ? 1.555 -46.25 11.953 1 95.12 80 CYS A C 1
ATOM 617 O O . CYS A 1 80 ? 1.58 -47 12.938 1 95.12 80 CYS A O 1
ATOM 619 N N . ARG A 1 81 ? 0.791 -45.25 11.82 1 94.12 81 ARG A N 1
ATOM 620 C CA . ARG A 1 81 ? -0.077 -44.875 12.93 1 94.12 81 ARG A CA 1
ATOM 621 C C . ARG A 1 81 ? -1.438 -45.531 12.82 1 94.12 81 ARG A C 1
ATOM 623 O O . ARG A 1 81 ? -2.342 -45.281 13.617 1 94.12 81 ARG A O 1
ATOM 630 N N . GLY A 1 82 ? -1.653 -46.375 11.773 1 93.88 82 GLY A N 1
ATOM 631 C CA . GLY A 1 82 ? -2.83 -47.219 11.695 1 93.88 82 GLY A CA 1
ATOM 632 C C . GLY A 1 82 ? -3.912 -46.656 10.797 1 93.88 82 GLY A C 1
ATOM 633 O O . GLY A 1 82 ? -5.035 -47.156 10.773 1 93.88 82 GLY A O 1
ATOM 634 N N . PHE A 1 83 ? -3.605 -45.656 10.055 1 96.06 83 PHE A N 1
ATOM 635 C CA . PHE A 1 83 ? -4.617 -45.031 9.203 1 96.06 83 PHE A CA 1
ATOM 636 C C . PHE A 1 83 ? -4.434 -45.469 7.75 1 96.06 83 PHE A C 1
ATOM 638 O O . PHE A 1 83 ? -3.324 -45.812 7.332 1 96.06 83 PHE A O 1
ATOM 645 N N . GLU A 1 84 ? -5.512 -45.469 7.031 1 96.62 84 GLU A N 1
ATOM 646 C CA . GLU A 1 84 ? -5.465 -45.719 5.594 1 96.62 84 GLU A CA 1
ATOM 647 C C . GLU A 1 84 ? -4.895 -44.531 4.836 1 96.62 84 GLU A C 1
ATOM 649 O O . GLU A 1 84 ? -5.281 -43.375 5.09 1 96.62 84 GLU A O 1
ATOM 654 N N . ALA A 1 85 ? -3.924 -44.75 3.949 1 96.94 85 ALA A N 1
ATOM 655 C CA . ALA A 1 85 ? -3.277 -43.688 3.184 1 96.94 85 ALA A CA 1
ATOM 656 C C . ALA A 1 85 ? -2.914 -44.156 1.78 1 96.94 85 ALA A C 1
ATOM 658 O O . ALA A 1 85 ? -2.51 -45.312 1.596 1 96.94 85 ALA A O 1
ATOM 659 N N . HIS A 1 86 ? -3.051 -43.312 0.804 1 97.31 86 HIS A N 1
ATOM 660 C CA . HIS A 1 86 ? -2.781 -43.656 -0.588 1 97.31 86 HIS A CA 1
ATOM 661 C C . HIS A 1 86 ? -1.965 -42.562 -1.274 1 97.31 86 HIS A C 1
ATOM 663 O O . HIS A 1 86 ? -2.201 -41.375 -1.053 1 97.31 86 HIS A O 1
ATOM 669 N N . GLU A 1 87 ? -1 -42.969 -2.031 1 96.12 87 GLU A N 1
ATOM 670 C CA . GLU A 1 87 ? -0.236 -42.031 -2.867 1 96.12 87 GLU A CA 1
ATOM 671 C C . GLU A 1 87 ? -0.958 -41.75 -4.184 1 96.12 87 GLU A C 1
ATOM 673 O O . GLU A 1 87 ? -1.269 -42.688 -4.938 1 96.12 87 GLU A O 1
ATOM 678 N N . LEU A 1 88 ? -1.274 -40.5 -4.414 1 94.69 88 LEU A N 1
ATOM 679 C CA . LEU A 1 88 ? -1.977 -40.125 -5.633 1 94.69 88 LEU A CA 1
ATOM 680 C C . LEU A 1 88 ? -1.604 -38.688 -6.047 1 94.69 88 LEU A C 1
ATOM 682 O O . LEU A 1 88 ? -1.668 -37.781 -5.234 1 94.69 88 LEU A O 1
ATOM 686 N N . LEU A 1 89 ? -1.133 -38.5 -7.25 1 92.5 89 LEU A N 1
ATOM 687 C CA . LEU A 1 89 ? -0.938 -37.188 -7.855 1 92.5 89 LEU A CA 1
ATOM 688 C C . LEU A 1 89 ? -2.174 -36.781 -8.641 1 92.5 89 LEU A C 1
ATOM 690 O O . LEU A 1 89 ? -2.771 -37.562 -9.352 1 92.5 89 LEU A O 1
ATOM 694 N N . PHE A 1 90 ? -2.574 -35.562 -8.469 1 92.5 90 PHE A N 1
ATOM 695 C CA . PHE A 1 90 ? -3.73 -35.031 -9.195 1 92.5 90 PHE A CA 1
ATOM 696 C C . PHE A 1 90 ? -3.344 -34.625 -10.609 1 92.5 90 PHE A C 1
ATOM 698 O O . PHE A 1 90 ? -2.797 -33.531 -10.82 1 92.5 90 PHE A O 1
ATOM 705 N N . ASP A 1 91 ? -3.629 -35.375 -11.516 1 90.19 91 ASP A N 1
ATOM 706 C CA . ASP A 1 91 ? -3.262 -35.094 -12.898 1 90.19 91 ASP A CA 1
ATOM 707 C C . ASP A 1 91 ? -4.438 -34.5 -13.68 1 90.19 91 ASP A C 1
ATOM 709 O O . ASP A 1 91 ? -4.727 -33.312 -13.562 1 90.19 91 ASP A O 1
ATOM 713 N N . THR A 1 92 ? -5.215 -35.375 -14.391 1 93.12 92 THR A N 1
ATOM 714 C CA . THR A 1 92 ? -6.387 -34.875 -15.117 1 93.12 92 THR A CA 1
ATOM 715 C C . THR A 1 92 ? -7.66 -35.125 -14.312 1 93.12 92 THR A C 1
ATOM 717 O O . THR A 1 92 ? -7.652 -35.906 -13.359 1 93.12 92 THR A O 1
ATOM 720 N N . TYR A 1 93 ? -8.703 -34.469 -14.672 1 95.75 93 TYR A N 1
ATOM 721 C CA . TYR A 1 93 ? -9.977 -34.594 -13.984 1 95.75 93 TYR A CA 1
ATOM 722 C C . TYR A 1 93 ? -10.43 -36.062 -13.922 1 95.75 93 TYR A C 1
ATOM 724 O O . TYR A 1 93 ? -10.695 -36.594 -12.844 1 95.75 93 TYR A O 1
ATOM 732 N N . GLU A 1 94 ? -10.43 -36.719 -15.062 1 96.62 94 GLU A N 1
ATOM 733 C CA . GLU A 1 94 ? -10.945 -38.094 -15.156 1 96.62 94 GLU A CA 1
ATOM 734 C C . GLU A 1 94 ? -10.062 -39.062 -14.383 1 96.62 94 GLU A C 1
ATOM 736 O O . GLU A 1 94 ? -10.562 -39.938 -13.648 1 96.62 94 GLU A O 1
ATOM 741 N N . GLN A 1 95 ? -8.844 -38.906 -14.539 1 96.19 95 GLN A N 1
ATOM 742 C CA . GLN A 1 95 ? -7.91 -39.812 -13.867 1 96.19 95 GLN A CA 1
ATOM 743 C C . GLN A 1 95 ? -7.98 -39.656 -12.352 1 96.19 95 GLN A C 1
ATOM 745 O O . GLN A 1 95 ? -7.992 -40.625 -11.617 1 96.19 95 GLN A O 1
ATOM 750 N N . THR A 1 96 ? -8.023 -38.406 -11.945 1 96.69 96 THR A N 1
ATOM 751 C CA . THR A 1 96 ? -8.062 -38.125 -10.516 1 96.69 96 THR A CA 1
ATOM 752 C C . THR A 1 96 ? -9.375 -38.594 -9.906 1 96.69 96 THR A C 1
ATOM 754 O O . THR A 1 96 ? -9.375 -39.25 -8.859 1 96.69 96 THR A O 1
ATOM 757 N N . LEU A 1 97 ? -10.5 -38.344 -10.539 1 97 97 LEU A N 1
ATOM 758 C CA . LEU A 1 97 ? -11.812 -38.719 -10.039 1 97 97 LEU A CA 1
ATOM 759 C C . LEU A 1 97 ? -11.938 -40.25 -9.984 1 97 97 LEU A C 1
ATOM 761 O O . LEU A 1 97 ? -12.406 -40.812 -8.992 1 97 97 LEU A O 1
ATOM 765 N N . ASN A 1 98 ? -11.461 -40.906 -10.992 1 97.12 98 ASN A N 1
ATOM 766 C CA . ASN A 1 98 ? -11.547 -42.375 -11.055 1 97.12 98 ASN A CA 1
ATOM 767 C C . ASN A 1 98 ? -10.68 -43 -9.984 1 97.12 98 ASN A C 1
ATOM 769 O O . ASN A 1 98 ? -11.094 -44 -9.352 1 97.12 98 ASN A O 1
ATOM 773 N N . ALA A 1 99 ? -9.539 -42.5 -9.852 1 97.62 99 ALA A N 1
ATOM 774 C CA . ALA A 1 99 ? -8.641 -43.031 -8.828 1 97.62 99 ALA A CA 1
ATOM 775 C C . ALA A 1 99 ? -9.258 -42.906 -7.438 1 97.62 99 ALA A C 1
ATOM 777 O O . ALA A 1 99 ? -9.172 -43.844 -6.629 1 97.62 99 ALA A O 1
ATOM 778 N N . LEU A 1 100 ? -9.852 -41.781 -7.148 1 97.19 100 LEU A N 1
ATOM 779 C CA . LEU A 1 100 ? -10.461 -41.562 -5.84 1 97.19 100 LEU A CA 1
ATOM 780 C C . LEU A 1 100 ? -11.68 -42.469 -5.641 1 97.19 100 LEU A C 1
ATOM 782 O O . LEU A 1 100 ? -11.914 -42.969 -4.539 1 97.19 100 LEU A O 1
ATOM 786 N N . ARG A 1 101 ? -12.414 -42.688 -6.645 1 96.31 101 ARG A N 1
ATOM 787 C CA . ARG A 1 101 ? -13.562 -43.594 -6.566 1 96.31 101 ARG A CA 1
ATOM 788 C C . ARG A 1 101 ? -13.117 -45.031 -6.281 1 96.31 101 ARG A C 1
ATOM 790 O O . ARG A 1 101 ? -13.781 -45.75 -5.527 1 96.31 101 ARG A O 1
ATOM 797 N N . GLU A 1 102 ? -12.078 -45.312 -6.906 1 97.25 102 GLU A N 1
ATOM 798 C CA . GLU A 1 102 ? -11.539 -46.656 -6.668 1 97.25 102 GLU A CA 1
ATOM 799 C C . GLU A 1 102 ? -11.094 -46.812 -5.219 1 97.25 102 GLU A C 1
ATOM 801 O O . GLU A 1 102 ? -11.336 -47.875 -4.605 1 97.25 102 GLU A O 1
ATOM 806 N N . ILE A 1 103 ? -10.445 -45.844 -4.734 1 96.88 103 ILE A N 1
ATOM 807 C CA . ILE A 1 103 ? -9.977 -45.875 -3.354 1 96.88 103 ILE A CA 1
ATOM 808 C C . ILE A 1 103 ? -11.164 -45.969 -2.402 1 96.88 103 ILE A C 1
ATOM 810 O O . ILE A 1 103 ? -11.133 -46.688 -1.412 1 96.88 103 ILE A O 1
ATOM 814 N N . LEU A 1 104 ? -12.211 -45.25 -2.668 1 94.94 104 LEU A N 1
ATOM 815 C CA . LEU A 1 104 ? -13.391 -45.188 -1.812 1 94.94 104 LEU A CA 1
ATOM 816 C C . LEU A 1 104 ? -14.172 -46.469 -1.87 1 94.94 104 LEU A C 1
ATOM 818 O O . LEU A 1 104 ? -14.734 -46.906 -0.862 1 94.94 104 LEU A O 1
ATOM 822 N N . GLY A 1 105 ? -14.203 -47.031 -3.029 1 93.12 105 GLY A N 1
ATOM 823 C CA . GLY A 1 105 ? -15.031 -48.219 -3.186 1 93.12 105 GLY A CA 1
ATOM 824 C C . GLY A 1 105 ? -16.516 -47.969 -2.951 1 93.12 105 GLY A C 1
ATOM 825 O O . GLY A 1 105 ? -17.094 -47.062 -3.568 1 93.12 105 GLY A O 1
ATOM 826 N N . VAL A 1 106 ? -17.094 -48.688 -1.988 1 91.38 106 VAL A N 1
ATOM 827 C CA . VAL A 1 106 ? -18.516 -48.594 -1.702 1 91.38 106 VAL A CA 1
ATOM 828 C C . VAL A 1 106 ? -18.75 -47.562 -0.593 1 91.38 106 VAL A C 1
ATOM 830 O O . VAL A 1 106 ? -19.875 -47.156 -0.333 1 91.38 106 VAL A O 1
ATOM 833 N N . ARG A 1 107 ? -17.656 -47.125 -0.026 1 92.25 107 ARG A N 1
ATOM 834 C CA . ARG A 1 107 ? -17.766 -46.156 1.083 1 92.25 107 ARG A CA 1
ATOM 835 C C . ARG A 1 107 ? -18.156 -44.781 0.587 1 92.25 107 ARG A C 1
ATOM 837 O O . ARG A 1 107 ? -17.875 -44.438 -0.557 1 92.25 107 ARG A O 1
ATOM 844 N N . GLN A 1 108 ? -18.859 -44.094 1.425 1 90.88 108 GLN A N 1
ATOM 845 C CA . GLN A 1 108 ? -19.328 -42.781 1.075 1 90.88 108 GLN A CA 1
ATOM 846 C C . GLN A 1 108 ? -18.547 -41.688 1.831 1 90.88 108 GLN A C 1
ATOM 848 O O . GLN A 1 108 ? -18.203 -41.875 3 1 90.88 108 GLN A O 1
ATOM 853 N N . VAL A 1 109 ? -18.359 -40.562 1.143 1 94.12 109 VAL A N 1
ATOM 854 C CA . VAL A 1 109 ? -17.656 -39.469 1.758 1 94.12 109 VAL A CA 1
ATOM 855 C C . VAL A 1 109 ? -18.578 -38.719 2.715 1 94.12 109 VAL A C 1
ATOM 857 O O . VAL A 1 109 ? -19.656 -38.25 2.314 1 94.12 109 VAL A O 1
ATOM 860 N N . SER A 1 110 ? -18.234 -38.625 3.969 1 92.12 110 SER A N 1
ATOM 861 C CA . SER A 1 110 ? -19 -37.906 4.965 1 92.12 110 SER A CA 1
ATOM 862 C C . SER A 1 110 ? -18.469 -36.469 5.152 1 92.12 110 SER A C 1
ATOM 864 O O . SER A 1 110 ? -19.219 -35.594 5.555 1 92.12 110 SER A O 1
ATOM 866 N N . SER A 1 111 ? -17.266 -36.344 4.938 1 94.88 111 SER A N 1
ATOM 867 C CA . SER A 1 111 ? -16.594 -35.031 5.012 1 94.88 111 SER A CA 1
ATOM 868 C C . SER A 1 111 ? -15.266 -35.062 4.273 1 94.88 111 SER A C 1
ATOM 870 O O . SER A 1 111 ? -14.734 -36.125 3.975 1 94.88 111 SER A O 1
ATOM 872 N N . LEU A 1 112 ? -14.789 -33.906 3.98 1 97.19 112 LEU A N 1
ATOM 873 C CA . LEU A 1 112 ? -13.555 -33.781 3.211 1 97.19 112 LEU A CA 1
ATOM 874 C C . LEU A 1 112 ? -12.734 -32.594 3.664 1 97.19 112 LEU A C 1
ATOM 876 O O . LEU A 1 112 ? -13.297 -31.547 4.031 1 97.19 112 LEU A O 1
ATOM 880 N N . THR A 1 113 ? -11.406 -32.75 3.67 1 97.94 113 THR A N 1
ATOM 881 C CA . THR A 1 113 ? -10.523 -31.625 3.941 1 97.94 113 THR A CA 1
ATOM 882 C C . THR A 1 113 ? -9.445 -31.5 2.867 1 97.94 113 THR A C 1
ATOM 884 O O . THR A 1 113 ? -9.008 -32.531 2.314 1 97.94 113 THR A O 1
ATOM 887 N N . MET A 1 114 ? -9.094 -30.375 2.506 1 98.25 114 MET A N 1
ATOM 888 C CA . MET A 1 114 ? -7.891 -30 1.77 1 98.25 114 MET A CA 1
ATOM 889 C C . MET A 1 114 ? -7.211 -28.797 2.416 1 98.25 114 MET A C 1
ATOM 891 O O . MET A 1 114 ? -7.527 -27.656 2.094 1 98.25 114 MET A O 1
ATOM 895 N N . LEU A 1 115 ? -6.289 -29.062 3.25 1 97.19 115 LEU A N 1
ATOM 896 C CA . LEU A 1 115 ? -5.688 -28 4.066 1 97.19 115 LEU A CA 1
ATOM 897 C C . LEU A 1 115 ? -4.285 -27.672 3.562 1 97.19 115 LEU A C 1
ATOM 899 O O . LEU A 1 115 ? -3.402 -28.531 3.549 1 97.19 115 LEU A O 1
ATOM 903 N N . ASP A 1 116 ? -4.105 -26.406 3.096 1 95.12 116 ASP A N 1
ATOM 904 C CA . ASP A 1 116 ? -2.812 -25.875 2.674 1 95.12 116 ASP A CA 1
ATOM 905 C C . ASP A 1 116 ? -2.254 -26.656 1.489 1 95.12 116 ASP A C 1
ATOM 907 O O . ASP A 1 116 ? -1.079 -27.031 1.485 1 95.12 116 ASP A O 1
ATOM 911 N N . THR A 1 117 ? -3.062 -27.016 0.582 1 96.5 117 THR A N 1
ATOM 912 C CA . THR A 1 117 ? -2.672 -27.812 -0.58 1 96.5 117 THR A CA 1
ATOM 913 C C . THR A 1 117 ? -3.049 -27.094 -1.874 1 96.5 117 THR A C 1
ATOM 915 O O . THR A 1 117 ? -2.264 -27.062 -2.824 1 96.5 117 THR A O 1
ATOM 918 N N . LEU A 1 118 ? -4.211 -26.484 -1.847 1 97.69 118 LEU A N 1
ATOM 919 C CA . LEU A 1 118 ? -4.773 -25.875 -3.049 1 97.69 118 LEU A CA 1
ATOM 920 C C . LEU A 1 118 ? -3.803 -24.875 -3.66 1 97.69 118 LEU A C 1
ATOM 922 O O . LEU A 1 118 ? -3.652 -24.812 -4.883 1 97.69 118 LEU A O 1
ATOM 926 N N . GLU A 1 119 ? -3.107 -24.062 -2.869 1 96.69 119 GLU A N 1
ATOM 927 C CA . GLU A 1 119 ? -2.229 -22.984 -3.334 1 96.69 119 GLU A CA 1
ATOM 928 C C . GLU A 1 119 ? -0.991 -23.547 -4.027 1 96.69 119 GLU A C 1
ATOM 930 O O . GLU A 1 119 ? -0.289 -22.828 -4.738 1 96.69 119 GLU A O 1
ATOM 935 N N . HIS A 1 120 ? -0.746 -24.812 -3.848 1 94.88 120 HIS A N 1
ATOM 936 C CA . HIS A 1 120 ? 0.428 -25.438 -4.438 1 94.88 120 HIS A CA 1
ATOM 937 C C . HIS A 1 120 ? 0.077 -26.141 -5.746 1 94.88 120 HIS A C 1
ATOM 939 O O . HIS A 1 120 ? 0.959 -26.656 -6.438 1 94.88 120 HIS A O 1
ATOM 945 N N . LEU A 1 121 ? -1.162 -26.156 -6.09 1 93.81 121 LEU A N 1
ATOM 946 C CA . LEU A 1 121 ? -1.614 -26.922 -7.246 1 93.81 121 LEU A CA 1
ATOM 947 C C . LEU A 1 121 ? -1.76 -26.016 -8.469 1 93.81 121 LEU A C 1
ATOM 949 O O . LEU A 1 121 ? -2.627 -25.141 -8.5 1 93.81 121 LEU A O 1
ATOM 953 N N . PRO A 1 122 ? -1.003 -26.281 -9.5 1 88.94 122 PRO A N 1
ATOM 954 C CA . PRO A 1 122 ? -1.207 -25.516 -10.734 1 88.94 122 PRO A CA 1
ATOM 955 C C . PRO A 1 122 ? -2.555 -25.812 -11.391 1 88.94 122 PRO A C 1
ATOM 957 O O . PRO A 1 122 ? -3.08 -24.984 -12.133 1 88.94 122 PRO A O 1
ATOM 960 N N . ASN A 1 123 ? -3.1 -26.984 -11.125 1 93.06 123 ASN A N 1
ATOM 961 C CA . ASN A 1 123 ? -4.398 -27.391 -11.656 1 93.06 123 ASN A CA 1
ATOM 962 C C . ASN A 1 123 ? -5.469 -27.391 -10.562 1 93.06 123 ASN A C 1
ATOM 964 O O . ASN A 1 123 ? -6.316 -28.281 -10.523 1 93.06 123 ASN A O 1
ATOM 968 N N . GLY A 1 124 ? -5.383 -26.453 -9.695 1 94.94 124 GLY A N 1
ATOM 969 C CA . GLY A 1 124 ? -6.266 -26.375 -8.539 1 94.94 124 GLY A CA 1
ATOM 970 C C . GLY A 1 124 ? -7.734 -26.312 -8.922 1 94.94 124 GLY A C 1
ATOM 971 O O . GLY A 1 124 ? -8.586 -26.875 -8.234 1 94.94 124 GLY A O 1
ATOM 972 N N . ASP A 1 125 ? -8.094 -25.656 -9.992 1 95.38 125 ASP A N 1
ATOM 973 C CA . ASP A 1 125 ? -9.477 -25.547 -10.43 1 95.38 125 ASP A CA 1
ATOM 974 C C . ASP A 1 125 ? -10.07 -26.922 -10.742 1 95.38 125 ASP A C 1
ATOM 976 O O . ASP A 1 125 ? -11.227 -27.203 -10.406 1 95.38 125 ASP A O 1
ATOM 980 N N . MET A 1 126 ? -9.289 -27.688 -11.383 1 95.5 126 MET A N 1
ATOM 981 C CA . MET A 1 126 ? -9.727 -29.031 -11.734 1 95.5 126 MET A CA 1
ATOM 982 C C . MET A 1 126 ? -9.961 -29.875 -10.484 1 95.5 126 MET A C 1
ATOM 984 O O . MET A 1 126 ? -10.961 -30.578 -10.391 1 95.5 126 MET A O 1
ATOM 988 N N . VAL A 1 127 ? -9.078 -29.766 -9.555 1 97.81 127 VAL A N 1
ATOM 989 C CA . VAL A 1 127 ? -9.195 -30.531 -8.32 1 97.81 127 VAL A CA 1
ATOM 990 C C . VAL A 1 127 ? -10.453 -30.109 -7.566 1 97.81 127 VAL A C 1
ATOM 992 O O . VAL A 1 127 ? -11.141 -30.938 -6.969 1 97.81 127 VAL A O 1
ATOM 995 N N . LEU A 1 128 ? -10.727 -28.828 -7.57 1 98.31 128 LEU A N 1
ATOM 996 C CA . LEU A 1 128 ? -11.93 -28.328 -6.91 1 98.31 128 LEU A CA 1
ATOM 997 C C . LEU A 1 128 ? -13.188 -28.906 -7.551 1 98.31 128 LEU A C 1
ATOM 999 O O . LEU A 1 128 ? -14.172 -29.188 -6.859 1 98.31 128 LEU A O 1
ATOM 1003 N N . ARG A 1 129 ? -13.172 -29.094 -8.797 1 97.5 129 ARG A N 1
ATOM 1004 C CA . ARG A 1 129 ? -14.305 -29.719 -9.469 1 97.5 129 ARG A CA 1
ATOM 1005 C C . ARG A 1 129 ? -14.461 -31.172 -9.039 1 97.5 129 ARG A C 1
ATOM 1007 O O . ARG A 1 129 ? -15.578 -31.688 -8.93 1 97.5 129 ARG A O 1
ATOM 1014 N N . VAL A 1 130 ? -13.336 -31.828 -8.891 1 98.06 130 VAL A N 1
ATOM 1015 C CA . VAL A 1 130 ? -13.352 -33.188 -8.398 1 98.06 130 VAL A CA 1
ATOM 1016 C C . VAL A 1 130 ? -13.977 -33.25 -7.008 1 98.06 130 VAL A C 1
ATOM 1018 O O . VAL A 1 130 ? -14.812 -34.094 -6.723 1 98.06 130 VAL A O 1
ATOM 1021 N N . ILE A 1 131 ? -13.547 -32.344 -6.168 1 98.31 131 ILE A N 1
ATOM 1022 C CA . ILE A 1 131 ? -14.086 -32.25 -4.812 1 98.31 131 ILE A CA 1
ATOM 1023 C C . ILE A 1 131 ? -15.602 -32.031 -4.871 1 98.31 131 ILE A C 1
ATOM 1025 O O . ILE A 1 131 ? -16.359 -32.719 -4.156 1 98.31 131 ILE A O 1
ATOM 1029 N N . ARG A 1 132 ? -16.016 -31.109 -5.691 1 98.12 132 ARG A N 1
ATOM 1030 C CA . ARG A 1 132 ? -17.438 -30.828 -5.855 1 98.12 132 ARG A CA 1
ATOM 1031 C C . ARG A 1 132 ? -18.219 -32.094 -6.191 1 98.12 132 ARG A C 1
ATOM 1033 O O . ARG A 1 132 ? -19.281 -32.344 -5.629 1 98.12 132 ARG A O 1
ATOM 1040 N N . GLU A 1 133 ? -17.688 -32.875 -7.078 1 97.19 133 GLU A N 1
ATOM 1041 C CA . GLU A 1 133 ? -18.328 -34.125 -7.496 1 97.19 133 GLU A CA 1
ATOM 1042 C C . GLU A 1 133 ? -18.406 -35.125 -6.348 1 97.19 133 GLU A C 1
ATOM 1044 O O . GLU A 1 133 ? -19.438 -35.781 -6.152 1 97.19 133 GLU A O 1
ATOM 1049 N N . LEU A 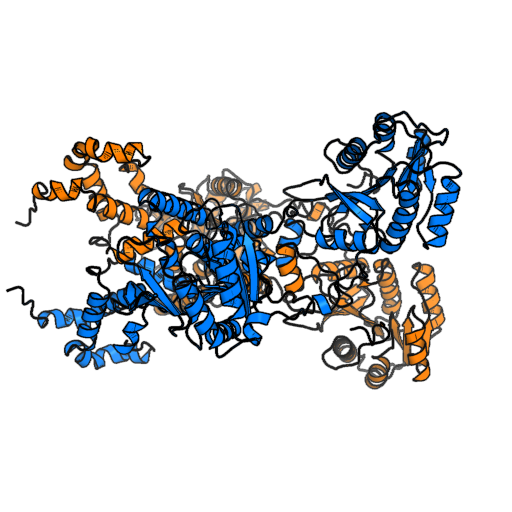1 134 ? -17.375 -35.25 -5.637 1 96.81 134 LEU A N 1
ATOM 1050 C CA . LEU A 1 134 ? -17.297 -36.219 -4.551 1 96.81 134 LEU A CA 1
ATOM 1051 C C . LEU A 1 134 ? -18.266 -35.875 -3.428 1 96.81 134 LEU A C 1
ATOM 1053 O O . LEU A 1 134 ? -19.016 -36.719 -2.947 1 96.81 134 LEU A O 1
ATOM 1057 N N . ILE A 1 135 ? -18.25 -34.625 -3.037 1 96.38 135 ILE A N 1
ATOM 1058 C CA . ILE A 1 135 ? -19.031 -34.25 -1.872 1 96.38 135 ILE A CA 1
ATOM 1059 C C . ILE A 1 135 ? -20.484 -34 -2.289 1 96.38 135 ILE A C 1
ATOM 1061 O O . ILE A 1 135 ? -21.391 -34.062 -1.456 1 96.38 135 ILE A O 1
ATOM 1065 N N . GLY A 1 136 ? -20.688 -33.656 -3.521 1 94.88 136 GLY A N 1
ATOM 1066 C CA . GLY A 1 136 ? -22.031 -33.438 -4.027 1 94.88 136 GLY A CA 1
ATOM 1067 C C . GLY A 1 136 ? -22.906 -34.656 -3.949 1 94.88 136 GLY A C 1
ATOM 1068 O O . GLY A 1 136 ? -24.125 -34.562 -3.785 1 94.88 136 GLY A O 1
ATOM 1069 N N . LYS A 1 137 ? -22.328 -35.812 -4.012 1 91.12 137 LYS A N 1
ATOM 1070 C CA . LYS A 1 137 ? -23.047 -37.094 -3.986 1 91.12 137 LYS A CA 1
ATOM 1071 C C . LYS A 1 137 ? -23.688 -37.344 -2.621 1 91.12 137 LYS A C 1
ATOM 1073 O O . LYS A 1 137 ? -24.766 -37.938 -2.527 1 91.12 137 LYS A O 1
ATOM 1078 N N . THR A 1 138 ? -23.094 -36.906 -1.604 1 90 138 THR A N 1
ATOM 1079 C CA . THR A 1 138 ? -23.562 -37.188 -0.249 1 90 138 THR A CA 1
ATOM 1080 C C . THR A 1 138 ? -23.938 -35.906 0.483 1 90 138 THR A C 1
ATOM 1082 O O . THR A 1 138 ? -24.266 -35.938 1.67 1 90 138 THR A O 1
ATOM 1085 N N . ASN A 1 139 ? -23.844 -34.781 -0.173 1 91.56 139 ASN A N 1
ATOM 1086 C CA . ASN A 1 139 ? -24.047 -33.5 0.467 1 91.56 139 ASN A CA 1
ATOM 1087 C C . ASN A 1 139 ? -23.125 -33.312 1.678 1 91.56 139 ASN A C 1
ATOM 1089 O O . ASN A 1 139 ? -23.578 -32.844 2.73 1 91.56 139 ASN A O 1
ATOM 1093 N N . ALA A 1 140 ? -21.969 -33.844 1.562 1 94.56 140 ALA A N 1
ATOM 1094 C CA . ALA A 1 140 ? -20.969 -33.781 2.629 1 94.56 140 ALA A CA 1
ATOM 1095 C C . ALA A 1 140 ? -20.312 -32.406 2.65 1 94.56 140 ALA A C 1
ATOM 1097 O O . ALA A 1 140 ? -20.172 -31.75 1.608 1 94.56 140 ALA A O 1
ATOM 1098 N N . PRO A 1 141 ? -19.922 -31.891 3.832 1 96.19 141 PRO A N 1
ATOM 1099 C CA . PRO A 1 141 ? -19.141 -30.656 3.908 1 96.19 141 PRO A CA 1
ATOM 1100 C C . PRO A 1 141 ? -17.672 -30.891 3.594 1 96.19 141 PRO A C 1
ATOM 1102 O O . PRO A 1 141 ? -17.141 -31.984 3.814 1 96.19 141 PRO A O 1
ATOM 1105 N N . ALA A 1 142 ? -17.078 -29.891 3.082 1 98.12 142 ALA A N 1
ATOM 1106 C CA . ALA A 1 142 ? -15.641 -29.891 2.871 1 98.12 142 ALA A CA 1
ATOM 1107 C C . ALA A 1 142 ? -15 -28.641 3.479 1 98.12 142 ALA A C 1
ATOM 1109 O O . ALA A 1 142 ? -15.57 -27.547 3.418 1 98.12 142 ALA A O 1
ATOM 1110 N N . VAL A 1 143 ? -13.875 -28.781 4.094 1 98.5 143 VAL A N 1
ATOM 1111 C CA . VAL A 1 143 ? -13.125 -27.656 4.617 1 98.5 143 VAL A CA 1
ATOM 1112 C C . VAL A 1 143 ? -11.852 -27.453 3.805 1 98.5 143 VAL A C 1
ATOM 1114 O O . VAL A 1 143 ? -11.055 -28.391 3.656 1 98.5 143 VAL A O 1
ATOM 1117 N N . ILE A 1 144 ? -11.688 -26.312 3.277 1 98.75 144 ILE A N 1
ATOM 1118 C CA . ILE A 1 144 ? -10.516 -25.969 2.479 1 98.75 144 ILE A CA 1
ATOM 1119 C C . ILE A 1 144 ? -9.812 -24.75 3.092 1 98.75 144 ILE A C 1
ATOM 1121 O O . ILE A 1 144 ? -10.461 -23.766 3.461 1 98.75 144 ILE A O 1
ATOM 1125 N N . SER A 1 145 ? -8.547 -24.828 3.248 1 98.44 145 SER A N 1
ATOM 1126 C CA . SER A 1 145 ? -7.781 -23.719 3.795 1 98.44 145 SER A CA 1
ATOM 1127 C C . SER A 1 145 ? -6.691 -23.266 2.826 1 98.44 145 SER A C 1
ATOM 1129 O O . SER A 1 145 ? -6.074 -24.094 2.154 1 98.44 145 SER A O 1
ATOM 1131 N N . VAL A 1 146 ? -6.5 -21.984 2.686 1 98.5 146 VAL A N 1
ATOM 1132 C CA . VAL A 1 146 ? -5.453 -21.391 1.856 1 98.5 146 VAL A CA 1
ATOM 1133 C C . VAL A 1 146 ? -4.887 -20.156 2.541 1 98.5 146 VAL A C 1
ATOM 1135 O O . VAL A 1 146 ? -5.582 -19.5 3.318 1 98.5 146 VAL A O 1
ATOM 1138 N N . PRO A 1 147 ? -3.605 -19.781 2.295 1 98.44 147 PRO A N 1
ATOM 1139 C CA . PRO A 1 147 ? -3.055 -18.531 2.838 1 98.44 147 PRO A CA 1
ATOM 1140 C C . PRO A 1 147 ? -3.684 -17.281 2.219 1 98.44 147 PRO A C 1
ATOM 1142 O O . PRO A 1 147 ? -4.16 -17.328 1.082 1 98.44 147 PRO A O 1
ATOM 1145 N N . ASN A 1 148 ? -3.736 -16.203 2.957 1 98.75 148 ASN A N 1
ATOM 1146 C CA . ASN A 1 148 ? -4.301 -14.93 2.525 1 98.75 148 ASN A CA 1
ATOM 1147 C C . ASN A 1 148 ? -3.225 -13.992 1.985 1 98.75 148 ASN A C 1
ATOM 1149 O O . ASN A 1 148 ? -2.512 -13.352 2.758 1 98.75 148 ASN A O 1
ATOM 1153 N N . VAL A 1 149 ? -3.176 -13.805 0.691 1 98.69 149 VAL A N 1
ATOM 1154 C CA . VAL A 1 149 ? -2.166 -12.93 0.102 1 98.69 149 VAL A CA 1
ATOM 1155 C C . VAL A 1 149 ? -2.477 -11.477 0.449 1 98.69 149 VAL A C 1
ATOM 1157 O O . VAL A 1 149 ? -1.597 -10.609 0.386 1 98.69 149 VAL A O 1
ATOM 1160 N N . ALA A 1 150 ? -3.76 -11.188 0.82 1 98.69 150 ALA A N 1
ATOM 1161 C CA . ALA A 1 150 ? -4.18 -9.812 1.083 1 98.69 150 ALA A CA 1
ATOM 1162 C C . ALA A 1 150 ? -3.959 -9.445 2.547 1 98.69 150 ALA A C 1
ATOM 1164 O O . ALA A 1 150 ? -4.555 -8.484 3.047 1 98.69 150 ALA A O 1
ATOM 1165 N N . HIS A 1 151 ? -3.225 -10.273 3.283 1 98.88 151 HIS A N 1
ATOM 1166 C CA . HIS A 1 151 ? -2.781 -9.828 4.602 1 98.88 151 HIS A CA 1
ATOM 1167 C C . HIS A 1 151 ? -2.119 -8.461 4.523 1 98.88 151 HIS A C 1
ATOM 1169 O O . HIS A 1 151 ? -1.354 -8.188 3.596 1 98.88 151 HIS A O 1
ATOM 1175 N N . ARG A 1 152 ? -2.375 -7.648 5.461 1 98.62 152 ARG A N 1
ATOM 1176 C CA . ARG A 1 152 ? -1.954 -6.258 5.344 1 98.62 152 ARG A CA 1
ATOM 1177 C C . ARG A 1 152 ? -0.435 -6.148 5.27 1 98.62 152 ARG A C 1
ATOM 1179 O O . ARG A 1 152 ? 0.097 -5.254 4.609 1 98.62 152 ARG A O 1
ATOM 1186 N N . ASP A 1 153 ? 0.362 -7.086 5.934 1 98.62 153 ASP A N 1
ATOM 1187 C CA . ASP A 1 153 ? 1.818 -7.023 5.867 1 98.62 153 ASP A CA 1
ATOM 1188 C C . ASP A 1 153 ? 2.309 -7.172 4.426 1 98.62 153 ASP A C 1
ATOM 1190 O O . ASP A 1 153 ? 3.207 -6.445 3.994 1 98.62 153 ASP A O 1
ATOM 1194 N N . VAL A 1 154 ? 1.711 -8.07 3.664 1 98.75 154 VAL A N 1
ATOM 1195 C CA . VAL A 1 154 ? 2.084 -8.281 2.27 1 98.75 154 VAL A CA 1
ATOM 1196 C C . VAL A 1 154 ? 1.728 -7.047 1.444 1 98.75 154 VAL A C 1
ATOM 1198 O O . VAL A 1 154 ? 2.547 -6.555 0.665 1 98.75 154 VAL A O 1
ATOM 1201 N N . GLY A 1 155 ? 0.484 -6.574 1.679 1 98.81 155 GLY A N 1
ATOM 1202 C CA . GLY A 1 155 ? 0.026 -5.406 0.941 1 98.81 155 GLY A CA 1
ATOM 1203 C C . GLY A 1 155 ? 0.838 -4.156 1.233 1 98.81 155 GLY A C 1
ATOM 1204 O O . GLY A 1 155 ? 1.18 -3.404 0.32 1 98.81 155 GLY A O 1
ATOM 1205 N N . PHE A 1 156 ? 1.139 -3.926 2.5 1 98.75 156 PHE A N 1
ATOM 1206 C CA . PHE A 1 156 ? 1.904 -2.752 2.898 1 98.75 156 PHE A CA 1
ATOM 1207 C C . PHE A 1 156 ? 3.303 -2.783 2.293 1 98.75 156 PHE A C 1
ATOM 1209 O O . PHE A 1 156 ? 3.799 -1.766 1.807 1 98.75 156 PHE A O 1
ATOM 1216 N N . LYS A 1 157 ? 3.922 -3.918 2.258 1 98.06 157 LYS A N 1
ATOM 1217 C CA . LYS A 1 157 ? 5.258 -4.066 1.685 1 98.06 157 LYS A CA 1
ATOM 1218 C C . LYS A 1 157 ? 5.23 -3.848 0.174 1 98.06 157 LYS A C 1
ATOM 1220 O O . LYS A 1 157 ? 6.07 -3.125 -0.368 1 98.06 157 LYS A O 1
ATOM 1225 N N . LEU A 1 158 ? 4.262 -4.434 -0.455 1 98.69 158 LEU A N 1
ATOM 1226 C CA . LEU A 1 158 ? 4.223 -4.383 -1.912 1 98.69 158 LEU A CA 1
ATOM 1227 C C . LEU A 1 158 ? 3.922 -2.969 -2.398 1 98.69 158 LEU A C 1
ATOM 1229 O O . LEU A 1 158 ? 4.398 -2.557 -3.459 1 98.69 158 LEU A O 1
ATOM 1233 N N . ALA A 1 159 ? 3.119 -2.209 -1.613 1 98.75 159 ALA A N 1
ATOM 1234 C CA . ALA A 1 159 ? 2.83 -0.824 -1.975 1 98.75 159 ALA A CA 1
ATOM 1235 C C . ALA A 1 159 ? 4.117 -0.033 -2.191 1 98.75 159 ALA A C 1
ATOM 1237 O O . ALA A 1 159 ? 4.125 0.968 -2.912 1 98.75 159 ALA A O 1
ATOM 1238 N N . PHE A 1 160 ? 5.195 -0.545 -1.571 1 98.62 160 PHE A N 1
ATOM 1239 C CA . PHE A 1 160 ? 6.461 0.171 -1.694 1 98.62 160 PHE A CA 1
ATOM 1240 C C . PHE A 1 160 ? 7.535 -0.726 -2.303 1 98.62 160 PHE A C 1
ATOM 1242 O O . PHE A 1 160 ? 8.727 -0.552 -2.029 1 98.62 160 PHE A O 1
ATOM 1249 N N . GLY A 1 161 ? 7.125 -1.726 -3.039 1 97.94 161 GLY A N 1
ATOM 1250 C CA . GLY A 1 161 ? 8 -2.373 -4.004 1 97.94 161 GLY A CA 1
ATOM 1251 C C . GLY A 1 161 ? 8.57 -3.689 -3.506 1 97.94 161 GLY A C 1
ATOM 1252 O O . GLY A 1 161 ? 9.344 -4.344 -4.207 1 97.94 161 GLY A O 1
ATOM 1253 N N . HIS A 1 162 ? 8.188 -4.141 -2.311 1 97.25 162 HIS A N 1
ATOM 1254 C CA . HIS A 1 162 ? 8.734 -5.379 -1.767 1 97.25 162 HIS A CA 1
ATOM 1255 C C . HIS A 1 162 ? 7.828 -6.566 -2.088 1 97.25 162 HIS A C 1
ATOM 1257 O O . HIS A 1 162 ? 6.633 -6.539 -1.79 1 97.25 162 HIS A O 1
ATOM 1263 N N . TRP A 1 163 ? 8.273 -7.516 -2.707 1 97.62 163 TRP A N 1
ATOM 1264 C CA . TRP A 1 163 ? 7.676 -8.82 -2.955 1 97.62 163 TRP A CA 1
ATOM 1265 C C . TRP A 1 163 ? 8.672 -9.938 -2.652 1 97.62 163 TRP A C 1
ATOM 1267 O O . TRP A 1 163 ? 9.539 -10.25 -3.475 1 97.62 163 TRP A O 1
ATOM 1277 N N . ASP A 1 164 ? 8.5 -10.602 -1.545 1 96.19 164 ASP A N 1
ATOM 1278 C CA . ASP A 1 164 ? 9.57 -11.445 -1.022 1 96.19 164 ASP A CA 1
ATOM 1279 C C . ASP A 1 164 ? 9.078 -12.875 -0.792 1 96.19 164 ASP A C 1
ATOM 1281 O O . ASP A 1 164 ? 8.461 -13.164 0.239 1 96.19 164 ASP A O 1
ATOM 1285 N N . TYR A 1 165 ? 9.414 -13.727 -1.712 1 96.5 165 TYR A N 1
ATOM 1286 C CA . TYR A 1 165 ? 9.156 -15.141 -1.475 1 96.5 165 TYR A CA 1
ATOM 1287 C C . TYR A 1 165 ? 10.008 -15.664 -0.325 1 96.5 165 TYR A C 1
ATOM 1289 O O . TYR A 1 165 ? 11.172 -15.289 -0.186 1 96.5 165 TYR A O 1
ATOM 1297 N N . THR A 1 166 ? 9.445 -16.484 0.457 1 95.38 166 THR A N 1
ATOM 1298 C CA . THR A 1 166 ? 10.125 -17.141 1.568 1 95.38 166 THR A CA 1
ATOM 1299 C C . THR A 1 166 ? 9.992 -18.656 1.467 1 95.38 166 THR A C 1
ATOM 1301 O O . THR A 1 166 ? 9.328 -19.156 0.567 1 95.38 166 THR A O 1
ATOM 1304 N N . ARG A 1 167 ? 10.656 -19.312 2.371 1 93 167 ARG A N 1
ATOM 1305 C CA . ARG A 1 167 ? 10.656 -20.781 2.355 1 93 167 ARG A CA 1
ATOM 1306 C C . ARG A 1 167 ? 9.266 -21.328 2.652 1 93 167 ARG A C 1
ATOM 1308 O O . ARG A 1 167 ? 8.867 -22.359 2.1 1 93 167 ARG A O 1
ATOM 1315 N N . SER A 1 168 ? 8.555 -20.734 3.514 1 93.06 168 SER A N 1
ATOM 1316 C CA . SER A 1 168 ? 7.184 -21.062 3.896 1 93.06 168 SER A CA 1
ATOM 1317 C C . SER A 1 168 ? 6.391 -19.812 4.262 1 93.06 168 SER A C 1
ATOM 1319 O O . SER A 1 168 ? 6.926 -18.703 4.242 1 93.06 168 SER A O 1
ATOM 1321 N N . GLY A 1 169 ? 5.078 -19.984 4.414 1 94.69 169 GLY A N 1
ATOM 1322 C CA . GLY A 1 169 ? 4.254 -18.859 4.84 1 94.69 169 GLY A CA 1
ATOM 1323 C C . GLY A 1 169 ? 3.361 -18.312 3.736 1 94.69 169 GLY A C 1
ATOM 1324 O O . GLY A 1 169 ? 2.977 -19.047 2.826 1 94.69 169 GLY A O 1
ATOM 1325 N N . LEU A 1 170 ? 3.031 -17.078 3.855 1 97.5 170 LEU A N 1
ATOM 1326 C CA . LEU A 1 170 ? 2.049 -16.453 2.975 1 97.5 170 LEU A CA 1
ATOM 1327 C C . LEU A 1 170 ? 2.555 -16.422 1.537 1 97.5 170 LEU A C 1
ATOM 1329 O O . LEU A 1 170 ? 1.78 -16.609 0.598 1 97.5 170 LEU A O 1
ATOM 1333 N N . LEU A 1 171 ? 3.846 -16.125 1.447 1 97.31 171 LEU A N 1
ATOM 1334 C CA . LEU A 1 171 ? 4.465 -16.078 0.126 1 97.31 171 LEU A CA 1
ATOM 1335 C C . LEU A 1 171 ? 5.484 -17.203 -0.029 1 97.31 171 LEU A C 1
ATOM 1337 O O . LEU A 1 171 ? 6.621 -16.969 -0.435 1 97.31 171 LEU A O 1
ATOM 1341 N N . ASP A 1 172 ? 5.012 -18.359 0.325 1 95.94 172 ASP A N 1
ATOM 1342 C CA . ASP A 1 172 ? 5.801 -19.562 0.079 1 95.94 172 ASP A CA 1
ATOM 1343 C C . ASP A 1 172 ? 6.172 -19.688 -1.397 1 95.94 172 ASP A C 1
ATOM 1345 O O . ASP A 1 172 ? 5.309 -19.578 -2.27 1 95.94 172 ASP A O 1
ATOM 1349 N N . HIS A 1 173 ? 7.457 -19.984 -1.687 1 93.12 173 HIS A N 1
ATOM 1350 C CA . HIS A 1 173 ? 7.984 -19.969 -3.047 1 93.12 173 HIS A CA 1
ATOM 1351 C C . HIS A 1 173 ? 7.355 -21.094 -3.881 1 93.12 173 HIS A C 1
ATOM 1353 O O . HIS A 1 173 ? 7.445 -21.078 -5.109 1 93.12 173 HIS A O 1
ATOM 1359 N N . THR A 1 174 ? 6.691 -22 -3.262 1 93.44 174 THR A N 1
ATOM 1360 C CA . THR A 1 174 ? 6.109 -23.125 -3.984 1 93.44 174 THR A CA 1
ATOM 1361 C C . THR A 1 174 ? 4.648 -22.844 -4.336 1 93.44 174 THR A C 1
ATOM 1363 O O . THR A 1 174 ? 4.008 -23.641 -5.023 1 93.44 174 THR A O 1
ATOM 1366 N N . HIS A 1 175 ? 4.09 -21.719 -3.844 1 95.75 175 HIS A N 1
ATOM 1367 C CA . HIS A 1 175 ? 2.711 -21.375 -4.176 1 95.75 175 HIS A CA 1
ATOM 1368 C C . HIS A 1 175 ? 2.566 -21.062 -5.66 1 95.75 175 HIS A C 1
ATOM 1370 O O . HIS A 1 175 ? 3.391 -20.344 -6.23 1 95.75 175 HIS A O 1
ATOM 1376 N N . THR A 1 176 ? 1.584 -21.641 -6.25 1 94.31 176 THR A N 1
ATOM 1377 C CA . THR A 1 176 ? 1.341 -21.391 -7.668 1 94.31 176 THR A CA 1
ATOM 1378 C C . THR A 1 176 ? 0.159 -20.453 -7.855 1 94.31 176 THR A C 1
ATOM 1380 O O . THR A 1 176 ? -0.005 -19.859 -8.93 1 94.31 176 THR A O 1
ATOM 1383 N N . ARG A 1 177 ? -0.623 -20.375 -6.879 1 95.12 177 ARG A N 1
ATOM 1384 C CA . ARG A 1 177 ? -1.755 -19.453 -6.891 1 95.12 177 ARG A CA 1
ATOM 1385 C C . ARG A 1 177 ? -1.921 -18.781 -5.531 1 95.12 177 ARG A C 1
ATOM 1387 O O . ARG A 1 177 ? -1.753 -19.422 -4.492 1 95.12 177 ARG A O 1
ATOM 1394 N N . LEU A 1 178 ? -2.238 -17.562 -5.598 1 97.69 178 LEU A N 1
ATOM 1395 C CA . LEU A 1 178 ? -2.445 -16.781 -4.379 1 97.69 178 LEU A CA 1
ATOM 1396 C C . LEU A 1 178 ? -3.9 -16.344 -4.258 1 97.69 178 LEU A C 1
ATOM 1398 O O . LEU A 1 178 ? -4.562 -16.094 -5.266 1 97.69 178 LEU A O 1
ATOM 1402 N N . PHE A 1 179 ? -4.398 -16.234 -2.961 1 98.19 179 PHE A N 1
ATOM 1403 C CA . PHE A 1 179 ? -5.828 -16 -2.805 1 98.19 179 PHE A CA 1
ATOM 1404 C C . PHE A 1 179 ? -6.086 -14.82 -1.874 1 98.19 179 PHE A C 1
ATOM 1406 O O . PHE A 1 179 ? -5.395 -14.656 -0.87 1 98.19 179 PHE A O 1
ATOM 1413 N N . SER A 1 180 ? -6.992 -14.016 -2.25 1 97.94 180 SER A N 1
ATOM 1414 C CA . SER A 1 180 ? -7.707 -13.109 -1.356 1 97.94 180 SER A CA 1
ATOM 1415 C C . SER A 1 180 ? -9.102 -13.633 -1.029 1 97.94 180 SER A C 1
ATOM 1417 O O . SER A 1 180 ? -9.531 -14.648 -1.587 1 97.94 180 SER A O 1
ATOM 1419 N N . ARG A 1 181 ? -9.766 -13.008 -0.11 1 97 181 ARG A N 1
ATOM 1420 C CA . ARG A 1 181 ? -11.125 -13.43 0.228 1 97 181 ARG A CA 1
ATOM 1421 C C . ARG A 1 181 ? -12.016 -13.438 -1.008 1 97 181 ARG A C 1
ATOM 1423 O O . ARG A 1 181 ? -12.734 -14.406 -1.253 1 97 181 ARG A O 1
ATOM 1430 N N . THR A 1 182 ? -11.938 -12.398 -1.757 1 95.25 182 THR A N 1
ATOM 1431 C CA . THR A 1 182 ? -12.789 -12.234 -2.93 1 95.25 182 THR A CA 1
ATOM 1432 C C . THR A 1 182 ? -12.398 -13.227 -4.023 1 95.25 182 THR A C 1
ATOM 1434 O O . THR A 1 182 ? -13.273 -13.828 -4.66 1 95.25 182 THR A O 1
ATOM 1437 N N . SER A 1 183 ? -11.125 -13.406 -4.27 1 95.69 183 SER A N 1
ATOM 1438 C CA . SER A 1 183 ? -10.695 -14.32 -5.32 1 95.69 183 SER A CA 1
ATOM 1439 C C . SER A 1 183 ? -10.977 -15.773 -4.941 1 95.69 183 SER A C 1
ATOM 1441 O O . SER A 1 183 ? -11.281 -16.594 -5.801 1 95.69 183 SER A O 1
ATOM 1443 N N . LEU A 1 184 ? -10.867 -16.078 -3.645 1 97.56 184 LEU A N 1
ATOM 1444 C CA . LEU A 1 184 ? -11.18 -17.422 -3.18 1 97.56 184 LEU A CA 1
ATOM 1445 C C . LEU A 1 184 ? -12.656 -17.734 -3.408 1 97.56 184 LEU A C 1
ATOM 1447 O O . LEU A 1 184 ? -12.984 -18.812 -3.926 1 97.56 184 LEU A O 1
ATOM 1451 N N . LYS A 1 185 ? -13.492 -16.812 -3.016 1 96.94 185 LYS A N 1
ATOM 1452 C CA . LYS A 1 185 ? -14.93 -16.984 -3.221 1 96.94 185 LYS A CA 1
ATOM 1453 C C . LYS A 1 185 ? -15.25 -17.188 -4.699 1 96.94 185 LYS A C 1
ATOM 1455 O O . LYS A 1 185 ? -16.062 -18.047 -5.055 1 96.94 185 LYS A O 1
ATOM 1460 N N . ARG A 1 186 ? -14.648 -16.406 -5.52 1 95.56 186 ARG A N 1
ATOM 1461 C CA . ARG A 1 186 ? -14.859 -16.531 -6.961 1 95.56 186 ARG A CA 1
ATOM 1462 C C . ARG A 1 186 ? -14.383 -17.891 -7.469 1 95.56 186 ARG A C 1
ATOM 1464 O O . ARG A 1 186 ? -15.062 -18.516 -8.289 1 95.56 186 ARG A O 1
ATOM 1471 N N . THR A 1 187 ? -13.242 -18.297 -7.016 1 97.19 187 THR A N 1
ATOM 1472 C CA . THR A 1 187 ? -12.688 -19.578 -7.406 1 97.19 187 THR A CA 1
ATOM 1473 C C . THR A 1 187 ? -13.625 -20.719 -7.016 1 97.19 187 THR A C 1
ATOM 1475 O O . THR A 1 187 ? -13.898 -21.609 -7.82 1 97.19 187 THR A O 1
ATOM 1478 N N . PHE A 1 188 ? -14.141 -20.656 -5.781 1 98.19 188 PHE A N 1
ATOM 1479 C CA . PHE A 1 188 ? -15.094 -21.656 -5.328 1 98.19 188 PHE A CA 1
ATOM 1480 C C . PHE A 1 188 ? -16.359 -21.609 -6.168 1 98.19 188 PHE A C 1
ATOM 1482 O O . PHE A 1 188 ? -16.891 -22.656 -6.562 1 98.19 188 PHE A O 1
ATOM 1489 N N . GLY A 1 189 ? -16.766 -20.391 -6.461 1 97.44 189 GLY A N 1
ATOM 1490 C CA . GLY A 1 189 ? -17.984 -20.234 -7.25 1 97.44 189 GLY A CA 1
ATOM 1491 C C . GLY A 1 189 ? -17.875 -20.828 -8.641 1 97.44 189 GLY A C 1
ATOM 1492 O O . GLY A 1 189 ? -18.859 -21.344 -9.172 1 97.44 189 GLY A O 1
ATOM 1493 N N . THR A 1 190 ? -16.781 -20.812 -9.203 1 96.75 190 THR A N 1
ATOM 1494 C CA . THR A 1 190 ? -16.531 -21.375 -10.523 1 96.75 190 THR A CA 1
ATOM 1495 C C . THR A 1 190 ? -16.594 -22.906 -10.484 1 96.75 190 THR A C 1
ATOM 1497 O O . THR A 1 190 ? -17 -23.531 -11.461 1 96.75 190 THR A O 1
ATOM 1500 N N . ALA A 1 191 ? -16.203 -23.484 -9.367 1 97.5 191 ALA A N 1
ATOM 1501 C CA . ALA A 1 191 ? -16.188 -24.938 -9.211 1 97.5 191 ALA A CA 1
ATOM 1502 C C . ALA A 1 191 ? -17.531 -25.453 -8.695 1 97.5 191 ALA A C 1
ATOM 1504 O O . ALA A 1 191 ? -17.719 -26.656 -8.562 1 97.5 191 ALA A O 1
ATOM 1505 N N . GLY A 1 192 ? -18.422 -24.531 -8.359 1 97.75 192 GLY A N 1
ATOM 1506 C CA . GLY A 1 192 ? -19.703 -24.938 -7.777 1 97.75 192 GLY A CA 1
ATOM 1507 C C . GLY A 1 192 ? -19.609 -25.266 -6.297 1 97.75 192 GLY A C 1
ATOM 1508 O O . GLY A 1 192 ? -20.266 -26.188 -5.816 1 97.75 192 GLY A O 1
ATOM 1509 N N . LEU A 1 193 ? -18.781 -24.656 -5.684 1 98.38 193 LEU A N 1
ATOM 1510 C CA . LEU A 1 193 ? -18.625 -24.766 -4.234 1 98.38 193 LEU A CA 1
ATOM 1511 C C . LEU A 1 193 ? -19.016 -23.453 -3.551 1 98.38 193 LEU A C 1
ATOM 1513 O O . LEU A 1 193 ? -18.672 -22.375 -4.039 1 98.38 193 LEU A O 1
ATOM 1517 N N . HIS A 1 194 ? -19.734 -23.531 -2.455 1 98.06 194 HIS A N 1
ATOM 1518 C CA . HIS A 1 194 ? -20.234 -22.344 -1.778 1 98.06 194 HIS A CA 1
ATOM 1519 C C . HIS A 1 194 ? -19.812 -22.328 -0.31 1 98.06 194 HIS A C 1
ATOM 1521 O O . HIS A 1 194 ? -20.031 -23.312 0.406 1 98.06 194 HIS A O 1
ATOM 1527 N N . ILE A 1 195 ? -19.297 -21.234 0.104 1 98.12 195 ILE A N 1
ATOM 1528 C CA . ILE A 1 195 ? -18.875 -21.094 1.494 1 98.12 195 ILE A CA 1
ATOM 1529 C C . ILE A 1 195 ? -20.109 -20.938 2.389 1 98.12 195 ILE A C 1
ATOM 1531 O O . ILE A 1 195 ? -20.938 -20.047 2.172 1 98.12 195 ILE A O 1
ATOM 1535 N N . VAL A 1 196 ? -20.156 -21.688 3.406 1 97.25 196 VAL A N 1
ATOM 1536 C CA . VAL A 1 196 ? -21.312 -21.641 4.309 1 97.25 196 VAL A CA 1
ATOM 1537 C C . VAL A 1 196 ? -20.859 -21.156 5.691 1 97.25 196 VAL A C 1
ATOM 1539 O O . VAL A 1 196 ? -21.656 -20.625 6.465 1 97.25 196 VAL A O 1
ATOM 1542 N N . ASP A 1 197 ? -19.672 -21.469 5.992 1 97.94 197 ASP A N 1
ATOM 1543 C CA . ASP A 1 197 ? -19.094 -21.062 7.273 1 97.94 197 ASP A CA 1
ATOM 1544 C C . ASP A 1 197 ? -17.578 -20.891 7.168 1 97.94 197 ASP A C 1
ATOM 1546 O O . ASP A 1 197 ? -16.969 -21.328 6.191 1 97.94 197 ASP A O 1
ATOM 1550 N N . ARG A 1 198 ? -17.078 -20.141 8.109 1 98.12 198 ARG A N 1
ATOM 1551 C CA . ARG A 1 198 ? -15.633 -19.891 8.133 1 98.12 198 ARG A CA 1
ATOM 1552 C C . ARG A 1 198 ? -15.102 -19.891 9.562 1 98.12 198 ARG A C 1
ATOM 1554 O O . ARG A 1 198 ? -15.836 -19.594 10.508 1 98.12 198 ARG A O 1
ATOM 1561 N N . ASN A 1 199 ? -13.914 -20.234 9.742 1 98.31 199 ASN A N 1
ATOM 1562 C CA . ASN A 1 199 ? -13.148 -20.172 10.984 1 98.31 199 ASN A CA 1
ATOM 1563 C C . ASN A 1 199 ? -11.68 -19.828 10.711 1 98.31 199 ASN A C 1
ATOM 1565 O O . ASN A 1 199 ? -10.797 -20.641 10.992 1 98.31 199 ASN A O 1
ATOM 1569 N N . ASP A 1 200 ? -11.461 -18.625 10.312 1 98.5 200 ASP A N 1
ATOM 1570 C CA . ASP A 1 200 ? -10.156 -18.172 9.82 1 98.5 200 ASP A CA 1
ATOM 1571 C C . ASP A 1 200 ? -9.141 -18.125 10.953 1 98.5 200 ASP A C 1
ATOM 1573 O O . ASP A 1 200 ? -9.508 -18.031 12.125 1 98.5 200 ASP A O 1
ATOM 1577 N N . VAL A 1 201 ? -7.895 -18.25 10.617 1 98.31 201 VAL A N 1
ATOM 1578 C CA . VAL A 1 201 ? -6.797 -18.062 11.555 1 98.31 201 VAL A CA 1
ATOM 1579 C C . VAL A 1 201 ? -6.203 -16.656 11.383 1 98.31 201 VAL A C 1
ATOM 1581 O O . VAL A 1 201 ? -5.824 -16.281 10.273 1 98.31 201 VAL A O 1
ATOM 1584 N N . THR A 1 202 ? -6.121 -15.922 12.461 1 97.81 202 THR A N 1
ATOM 1585 C CA . THR A 1 202 ? -5.645 -14.547 12.398 1 97.81 202 THR A CA 1
ATOM 1586 C C . THR A 1 202 ? -4.262 -14.422 13.031 1 97.81 202 THR A C 1
ATOM 1588 O O . THR A 1 202 ? -3.945 -15.133 13.984 1 97.81 202 THR A O 1
ATOM 1591 N N . LEU A 1 203 ? -3.404 -13.664 12.406 1 97.44 203 LEU A N 1
ATOM 1592 C CA . LEU A 1 203 ? -2.105 -13.258 12.922 1 97.44 203 LEU A CA 1
ATOM 1593 C C . LEU A 1 203 ? -1.882 -11.758 12.703 1 97.44 203 LEU A C 1
ATOM 1595 O O . LEU A 1 203 ? -1.848 -11.297 11.562 1 97.44 203 LEU A O 1
ATOM 1599 N N . VAL A 1 204 ? -1.684 -11.031 13.797 1 96.44 204 VAL A N 1
ATOM 1600 C CA . VAL A 1 204 ? -1.501 -9.594 13.688 1 96.44 204 VAL A CA 1
ATOM 1601 C C . VAL A 1 204 ? -0.224 -9.289 12.906 1 96.44 204 VAL A C 1
ATOM 1603 O O . VAL A 1 204 ? -0.226 -8.461 12 1 96.44 204 VAL A O 1
ATOM 1606 N N . SER A 1 205 ? 0.894 -9.883 13.258 1 95.94 205 SER A N 1
ATOM 1607 C CA . SER A 1 205 ? 2.133 -9.852 12.492 1 95.94 205 SER A CA 1
ATOM 1608 C C . SER A 1 205 ? 2.371 -11.18 11.773 1 95.94 205 SER A C 1
ATOM 1610 O O . SER A 1 205 ? 2.648 -12.195 12.414 1 95.94 205 SER A O 1
ATOM 1612 N N . SER A 1 206 ? 2.297 -11.172 10.484 1 97 206 SER A N 1
ATOM 1613 C CA . SER A 1 206 ? 2.49 -12.398 9.719 1 97 206 SER A CA 1
ATOM 1614 C C . SER A 1 206 ? 3.973 -12.711 9.547 1 97 206 SER A C 1
ATOM 1616 O O . SER A 1 206 ? 4.828 -12.031 10.109 1 97 206 SER A O 1
ATOM 1618 N N . ASP A 1 207 ? 4.262 -13.805 8.805 1 95.44 207 ASP A N 1
ATOM 1619 C CA . ASP A 1 207 ? 5.641 -14.164 8.5 1 95.44 207 ASP A CA 1
ATOM 1620 C C . ASP A 1 207 ? 6.258 -13.172 7.512 1 95.44 207 ASP A C 1
ATOM 1622 O O . ASP A 1 207 ? 7.469 -13.188 7.281 1 95.44 207 ASP A O 1
ATOM 1626 N N . GLN A 1 208 ? 5.43 -12.281 6.992 1 96.88 208 GLN A N 1
ATOM 1627 C CA . GLN A 1 208 ? 5.91 -11.273 6.051 1 96.88 208 GLN A CA 1
ATOM 1628 C C . GLN A 1 208 ? 6.168 -9.945 6.754 1 96.88 208 GLN A C 1
ATOM 1630 O O . GLN A 1 208 ? 6.461 -8.938 6.105 1 96.88 208 GLN A O 1
ATOM 1635 N N . TYR A 1 209 ? 6.055 -9.93 8.094 1 96.31 209 TYR A N 1
ATOM 1636 C CA . TYR A 1 209 ? 6.383 -8.742 8.875 1 96.31 209 TYR A CA 1
ATOM 1637 C C . TYR A 1 209 ? 7.891 -8.555 8.984 1 96.31 209 TYR A C 1
ATOM 1639 O O . TYR A 1 209 ? 8.469 -8.734 10.055 1 96.31 209 TYR A O 1
ATOM 1647 N N . PHE A 1 210 ? 8.523 -8.25 7.859 1 95.12 210 PHE A N 1
ATOM 1648 C CA . PHE A 1 210 ? 9.953 -7.961 7.766 1 95.12 210 PHE A CA 1
ATOM 1649 C C . PHE A 1 210 ? 10.258 -7.137 6.523 1 95.12 210 PHE A C 1
ATOM 1651 O O . PHE A 1 210 ? 9.539 -7.223 5.523 1 95.12 210 PHE A O 1
ATOM 1658 N N . PRO A 1 211 ? 11.312 -6.324 6.477 1 93.75 211 PRO A N 1
ATOM 1659 C CA . PRO A 1 211 ? 12.039 -5.945 7.688 1 93.75 211 PRO A CA 1
ATOM 1660 C C . PRO A 1 211 ? 11.188 -5.141 8.664 1 93.75 211 PRO A C 1
ATOM 1662 O O . PRO A 1 211 ? 10.391 -4.293 8.242 1 93.75 211 PRO A O 1
ATOM 1665 N N . ASN A 1 212 ? 11.281 -5.383 9.906 1 92.5 212 ASN A N 1
ATOM 1666 C CA . ASN A 1 212 ? 10.445 -4.746 10.914 1 92.5 212 ASN A CA 1
ATOM 1667 C C . ASN A 1 212 ? 10.742 -3.254 11.039 1 92.5 212 ASN A C 1
ATOM 1669 O O . ASN A 1 212 ? 10.031 -2.527 11.727 1 92.5 212 ASN A O 1
ATOM 1673 N N . THR A 1 213 ? 11.797 -2.805 10.297 1 93.62 213 THR A N 1
ATOM 1674 C CA . THR A 1 213 ? 12.164 -1.396 10.297 1 93.62 213 THR A CA 1
ATOM 1675 C C . THR A 1 213 ? 11.453 -0.647 9.172 1 93.62 213 THR A C 1
ATOM 1677 O O . THR A 1 213 ? 11.516 0.582 9.102 1 93.62 213 THR A O 1
ATOM 1680 N N . HIS A 1 214 ? 10.836 -1.373 8.273 1 96.88 214 HIS A N 1
ATOM 1681 C CA . HIS A 1 214 ? 10.117 -0.719 7.188 1 96.88 214 HIS A CA 1
ATOM 1682 C C . HIS A 1 214 ? 9.016 0.19 7.723 1 96.88 214 HIS A C 1
ATOM 1684 O O . HIS A 1 214 ? 8.172 -0.248 8.5 1 96.88 214 HIS A O 1
ATOM 1690 N N . PRO A 1 215 ? 8.938 1.443 7.234 1 98.38 215 PRO A N 1
ATOM 1691 C CA . PRO A 1 215 ? 7.996 2.406 7.809 1 98.38 215 PRO A CA 1
ATOM 1692 C C . PRO A 1 215 ? 6.539 1.989 7.625 1 98.38 215 PRO A C 1
ATOM 1694 O O . PRO A 1 215 ? 5.684 2.361 8.43 1 98.38 215 PRO A O 1
ATOM 1697 N N . ALA A 1 216 ? 6.203 1.246 6.613 1 98.5 216 ALA A N 1
ATOM 1698 C CA . ALA A 1 216 ? 4.832 0.795 6.391 1 98.5 216 ALA A CA 1
ATOM 1699 C C . ALA A 1 216 ? 4.465 -0.338 7.348 1 98.5 216 ALA A C 1
ATOM 1701 O O . ALA A 1 216 ? 3.285 -0.64 7.539 1 98.5 216 ALA A O 1
ATOM 1702 N N . LEU A 1 217 ? 5.445 -1.026 7.914 1 98 217 LEU A N 1
ATOM 1703 C CA . LEU A 1 217 ? 5.211 -2.168 8.789 1 98 217 LEU A CA 1
ATOM 1704 C C . LEU A 1 217 ? 5.375 -1.771 10.258 1 98 217 LEU A C 1
ATOM 1706 O O . LEU A 1 217 ? 4.594 -2.201 11.109 1 98 217 LEU A O 1
ATOM 1710 N N . ALA A 1 218 ? 6.387 -0.939 10.539 1 97.81 218 ALA A N 1
ATOM 1711 C CA . ALA A 1 218 ? 6.691 -0.556 11.914 1 97.81 218 ALA A CA 1
ATOM 1712 C C . ALA A 1 218 ? 5.492 0.118 12.578 1 97.81 218 ALA A C 1
ATOM 1714 O O . ALA A 1 218 ? 5.008 1.146 12.102 1 97.81 218 ALA A O 1
ATOM 1715 N N . THR A 1 219 ? 5.07 -0.361 13.688 1 96.94 219 THR A N 1
ATOM 1716 C CA . THR A 1 219 ? 3.766 -0.052 14.266 1 96.94 219 THR A CA 1
ATOM 1717 C C . THR A 1 219 ? 3.75 1.361 14.844 1 96.94 219 THR A C 1
ATOM 1719 O O . THR A 1 219 ? 2.682 1.919 15.102 1 96.94 219 THR A O 1
ATOM 1722 N N . GLY A 1 220 ? 4.887 1.937 15.07 1 97.5 220 GLY A N 1
ATOM 1723 C CA . GLY A 1 220 ? 4.93 3.254 15.688 1 97.5 220 GLY A CA 1
ATOM 1724 C C . GLY A 1 220 ? 4.918 4.383 14.672 1 97.5 220 GLY A C 1
ATOM 1725 O O . GLY A 1 220 ? 4.891 5.559 15.047 1 97.5 220 GLY A O 1
ATOM 1726 N N . THR A 1 221 ? 4.945 4.086 13.406 1 98.44 221 THR A N 1
ATOM 1727 C CA . THR A 1 221 ? 5.051 5.133 12.398 1 98.44 221 THR A CA 1
ATOM 1728 C C . THR A 1 221 ? 3.676 5.688 12.047 1 98.44 221 THR A C 1
ATOM 1730 O O . THR A 1 221 ? 2.668 4.988 12.164 1 98.44 221 THR A O 1
ATOM 1733 N N . THR A 1 222 ? 3.633 6.938 11.617 1 98.25 222 THR A N 1
ATOM 1734 C CA . THR A 1 222 ? 2.393 7.562 11.164 1 98.25 222 THR A CA 1
ATOM 1735 C C . THR A 1 222 ? 1.909 6.926 9.867 1 98.25 222 THR A C 1
ATOM 1737 O O . THR A 1 222 ? 0.704 6.777 9.648 1 98.25 222 THR A O 1
ATOM 1740 N N . LEU A 1 223 ? 2.82 6.547 8.992 1 98.69 223 LEU A N 1
ATOM 1741 C CA . LEU A 1 223 ? 2.467 5.871 7.746 1 98.69 223 LEU A CA 1
ATOM 1742 C C . LEU A 1 223 ? 1.74 4.562 8.023 1 98.69 223 LEU A C 1
ATOM 1744 O O . LEU A 1 223 ? 0.701 4.281 7.426 1 98.69 223 LEU A O 1
ATOM 1748 N N . HIS A 1 224 ? 2.275 3.752 8.922 1 98.62 224 HIS A N 1
ATOM 1749 C CA . HIS A 1 224 ? 1.626 2.502 9.297 1 98.62 224 HIS A CA 1
ATOM 1750 C C . HIS A 1 224 ? 0.224 2.752 9.844 1 98.62 224 HIS A C 1
ATOM 1752 O O . HIS A 1 224 ? -0.716 2.027 9.508 1 98.62 224 HIS A O 1
ATOM 1758 N N . SER A 1 225 ? 0.12 3.746 10.672 1 98.25 225 SER A N 1
ATOM 1759 C CA . SER A 1 225 ? -1.172 4.062 11.266 1 98.25 225 SER A CA 1
ATOM 1760 C C . SER A 1 225 ? -2.205 4.41 10.203 1 98.25 225 SER A C 1
ATOM 1762 O O . SER A 1 225 ? -3.355 3.973 10.281 1 98.25 225 SER A O 1
ATOM 1764 N N . LEU A 1 226 ? -1.82 5.215 9.266 1 98.44 226 LEU A N 1
ATOM 1765 C CA . LEU A 1 226 ? -2.727 5.578 8.18 1 98.44 226 LEU A CA 1
ATOM 1766 C C . LEU A 1 226 ? -3.158 4.344 7.395 1 98.44 226 LEU A C 1
ATOM 1768 O O . LEU A 1 226 ? -4.352 4.117 7.199 1 98.44 226 LEU A O 1
ATOM 1772 N N . LEU A 1 227 ? -2.168 3.553 6.93 1 98.75 227 LEU A N 1
ATOM 1773 C CA . LEU A 1 227 ? -2.451 2.371 6.121 1 98.75 227 LEU A CA 1
ATOM 1774 C C . LEU A 1 227 ? -3.316 1.379 6.891 1 98.75 227 LEU A C 1
ATOM 1776 O O . LEU A 1 227 ? -4.285 0.842 6.348 1 98.75 227 LEU A O 1
ATOM 1780 N N . LYS A 1 228 ? -2.957 1.193 8.141 1 98.38 228 LYS A N 1
ATOM 1781 C CA . LYS A 1 228 ? -3.686 0.256 8.984 1 98.38 228 LYS A CA 1
ATOM 1782 C C . LYS A 1 228 ? -5.137 0.688 9.164 1 98.38 228 LYS A C 1
ATOM 1784 O O . LYS A 1 228 ? -6.055 -0.122 9.016 1 98.38 228 LYS A O 1
ATOM 1789 N N . THR A 1 229 ? -5.324 1.94 9.469 1 97.81 229 THR A N 1
ATOM 1790 C CA . THR A 1 229 ? -6.668 2.463 9.711 1 97.81 229 THR A CA 1
ATOM 1791 C C . THR A 1 229 ? -7.543 2.295 8.469 1 97.81 229 THR A C 1
ATOM 1793 O O . THR A 1 229 ? -8.68 1.836 8.562 1 97.81 229 THR A O 1
ATOM 1796 N N . LEU A 1 230 ? -7.043 2.623 7.34 1 98.38 230 LEU A N 1
ATOM 1797 C CA . LEU A 1 230 ? -7.797 2.52 6.098 1 98.38 230 LEU A CA 1
ATOM 1798 C C . LEU A 1 230 ? -8.023 1.06 5.715 1 98.38 230 LEU A C 1
ATOM 1800 O O . LEU A 1 230 ? -9.125 0.674 5.336 1 98.38 230 LEU A O 1
ATOM 1804 N N . ARG A 1 231 ? -6.953 0.194 5.828 1 98.62 231 ARG A N 1
ATOM 1805 C CA . ARG A 1 231 ? -7.047 -1.204 5.422 1 98.62 231 ARG A CA 1
ATOM 1806 C C . ARG A 1 231 ? -8.023 -1.971 6.309 1 98.62 231 ARG A C 1
ATOM 1808 O O . ARG A 1 231 ? -8.812 -2.777 5.816 1 98.62 231 ARG A O 1
ATOM 1815 N N . GLU A 1 232 ? -7.969 -1.742 7.59 1 97.56 232 GLU A N 1
ATOM 1816 C CA . GLU A 1 232 ? -8.797 -2.498 8.523 1 97.56 232 GLU A CA 1
ATOM 1817 C C . GLU A 1 232 ? -10.258 -2.076 8.43 1 97.56 232 GLU A C 1
ATOM 1819 O O . GLU A 1 232 ? -11.148 -2.791 8.898 1 97.56 232 GLU A O 1
ATOM 1824 N N . ASN A 1 233 ? -10.422 -0.917 7.832 1 96.44 233 ASN A N 1
ATOM 1825 C CA . ASN A 1 233 ? -11.789 -0.452 7.59 1 96.44 233 ASN A CA 1
ATOM 1826 C C . ASN A 1 233 ? -12.414 -1.155 6.391 1 96.44 233 ASN A C 1
ATOM 1828 O O . ASN A 1 233 ? -13.641 -1.176 6.25 1 96.44 233 ASN A O 1
ATOM 1832 N N . VAL A 1 234 ? -11.703 -1.694 5.453 1 97.75 234 VAL A N 1
ATOM 1833 C CA . VAL A 1 234 ? -12.156 -2.229 4.176 1 97.75 234 VAL A CA 1
ATOM 1834 C C . VAL A 1 234 ? -12.961 -3.508 4.402 1 97.75 234 VAL A C 1
ATOM 1836 O O . VAL A 1 234 ? -14.094 -3.629 3.934 1 97.75 234 VAL A O 1
ATOM 1839 N N . ASP A 1 235 ? -12.383 -4.48 5.082 1 96.69 235 ASP A N 1
ATOM 1840 C CA . ASP A 1 235 ? -13.023 -5.754 5.398 1 96.69 235 ASP A CA 1
ATOM 1841 C C . ASP A 1 235 ? -12.336 -6.438 6.578 1 96.69 235 ASP A C 1
ATOM 1843 O O . ASP A 1 235 ? -11.477 -5.84 7.23 1 96.69 235 ASP A O 1
ATOM 1847 N N . ASP A 1 236 ? -12.703 -7.648 6.891 1 96.88 236 ASP A N 1
ATOM 1848 C CA . ASP A 1 236 ? -12.219 -8.305 8.102 1 96.88 236 ASP A CA 1
ATOM 1849 C C . ASP A 1 236 ? -11.031 -9.219 7.789 1 96.88 236 ASP A C 1
ATOM 1851 O O . ASP A 1 236 ? -10.664 -10.062 8.609 1 96.88 236 ASP A O 1
ATOM 1855 N N . SER A 1 237 ? -10.383 -9.039 6.621 1 98.12 237 SER A N 1
ATOM 1856 C CA . SER A 1 237 ? -9.359 -10.008 6.223 1 98.12 237 SER A CA 1
ATOM 1857 C C . SER A 1 237 ? -7.957 -9.438 6.422 1 98.12 237 SER A C 1
ATOM 1859 O O . SER A 1 237 ? -6.965 -10.109 6.133 1 98.12 237 SER A O 1
ATOM 1861 N N . ALA A 1 238 ? -7.805 -8.258 6.98 1 98.44 238 ALA A N 1
ATOM 1862 C CA . ALA A 1 238 ? -6.527 -7.555 7.031 1 98.44 238 ALA A CA 1
ATOM 1863 C C . ALA A 1 238 ? -5.488 -8.352 7.812 1 98.44 238 ALA A C 1
ATOM 1865 O O . ALA A 1 238 ? -4.297 -8.305 7.496 1 98.44 238 ALA A O 1
ATOM 1866 N N . VAL A 1 239 ? -5.977 -9.102 8.844 1 98.5 239 VAL A N 1
ATOM 1867 C CA . VAL A 1 239 ? -5.02 -9.812 9.68 1 98.5 239 VAL A CA 1
ATOM 1868 C C . VAL A 1 239 ? -5.293 -11.312 9.625 1 98.5 239 VAL A C 1
ATOM 1870 O O . VAL A 1 239 ? -4.801 -12.07 10.461 1 98.5 239 VAL A O 1
ATOM 1873 N N . VAL A 1 240 ? -6.191 -11.68 8.688 1 98.69 240 VAL A N 1
ATOM 1874 C CA . VAL A 1 240 ? -6.391 -13.109 8.453 1 98.69 240 VAL A CA 1
ATOM 1875 C C . VAL A 1 240 ? -5.16 -13.695 7.77 1 98.69 240 VAL A C 1
ATOM 1877 O O . VAL A 1 240 ? -4.762 -13.242 6.695 1 98.69 240 VAL A O 1
ATOM 1880 N N . ASN A 1 241 ? -4.535 -14.602 8.414 1 98.44 241 ASN A N 1
ATOM 1881 C CA . ASN A 1 241 ? -3.354 -15.258 7.867 1 98.44 241 ASN A CA 1
ATOM 1882 C C . ASN A 1 241 ? -3.729 -16.438 6.973 1 98.44 241 ASN A C 1
ATOM 1884 O O . ASN A 1 241 ? -3.111 -16.656 5.93 1 98.44 241 ASN A O 1
ATOM 1888 N N . GLN A 1 242 ? -4.746 -17.203 7.41 1 98.38 242 GLN A N 1
ATOM 1889 C CA . GLN A 1 242 ? -5.254 -18.359 6.68 1 98.38 242 GLN A CA 1
ATOM 1890 C C . GLN A 1 242 ? -6.777 -18.328 6.602 1 98.38 242 GLN A C 1
ATOM 1892 O O . GLN A 1 242 ? -7.453 -18.172 7.621 1 98.38 242 GLN A O 1
ATOM 1897 N N . PHE A 1 243 ? -7.242 -18.453 5.41 1 98.75 243 PHE A N 1
ATOM 1898 C CA . PHE A 1 243 ? -8.672 -18.688 5.246 1 98.75 243 PHE A CA 1
ATOM 1899 C C . PHE A 1 243 ? -9.023 -20.141 5.531 1 98.75 243 PHE A C 1
ATOM 1901 O O . PHE A 1 243 ? -8.414 -21.047 4.965 1 98.75 243 PHE A O 1
ATOM 1908 N N . VAL A 1 244 ? -9.844 -20.406 6.426 1 98.75 244 VAL A N 1
ATOM 1909 C CA . VAL A 1 244 ? -10.406 -21.719 6.695 1 98.75 244 VAL A CA 1
ATOM 1910 C C . VAL A 1 244 ? -11.914 -21.703 6.449 1 98.75 244 VAL A C 1
ATOM 1912 O O . VAL A 1 244 ? -12.68 -21.219 7.281 1 98.75 244 VAL A O 1
ATOM 1915 N N . SER A 1 245 ? -12.328 -22.328 5.316 1 98.69 245 SER A N 1
ATOM 1916 C CA . SER A 1 245 ? -13.703 -22.188 4.855 1 98.69 245 SER A CA 1
ATOM 1917 C C . SER A 1 245 ? -14.383 -23.547 4.738 1 98.69 245 SER A C 1
ATOM 1919 O O . SER A 1 245 ? -13.781 -24.516 4.254 1 98.69 245 SER A O 1
ATOM 1921 N N . LEU A 1 246 ? -15.531 -23.641 5.25 1 98.62 246 LEU A N 1
ATOM 1922 C CA . LEU A 1 246 ? -16.391 -24.797 5 1 98.62 246 LEU A CA 1
ATOM 1923 C C . LEU A 1 246 ? -17.266 -24.578 3.781 1 98.62 246 LEU A C 1
ATOM 1925 O O . LEU A 1 246 ? -18 -23.578 3.723 1 98.62 246 LEU A O 1
ATOM 1929 N N . VAL A 1 247 ? -17.156 -25.484 2.801 1 98.44 247 VAL A N 1
ATOM 1930 C CA . VAL A 1 247 ? -17.891 -25.312 1.559 1 98.44 247 VAL A CA 1
ATOM 1931 C C . VAL A 1 247 ? -18.812 -26.516 1.336 1 98.44 247 VAL A C 1
ATOM 1933 O O . VAL A 1 247 ? -18.578 -27.594 1.862 1 98.44 247 VAL A O 1
ATOM 1936 N N . VAL A 1 248 ? -19.828 -26.281 0.609 1 97.81 248 VAL A N 1
ATOM 1937 C CA . VAL A 1 248 ? -20.75 -27.328 0.182 1 97.81 248 VAL A CA 1
ATOM 1938 C C . VAL A 1 248 ? -20.969 -27.234 -1.328 1 97.81 248 VAL A C 1
ATOM 1940 O O . VAL A 1 248 ? -20.672 -26.219 -1.946 1 97.81 248 VAL A O 1
ATOM 1943 N N . ALA A 1 249 ? -21.375 -28.359 -1.871 1 97.94 249 ALA A N 1
ATOM 1944 C CA . ALA A 1 249 ? -21.625 -28.422 -3.311 1 97.94 249 ALA A CA 1
ATOM 1945 C C . ALA A 1 249 ? -22.891 -27.672 -3.67 1 97.94 249 ALA A C 1
ATOM 1947 O O . ALA A 1 249 ? -23.891 -27.734 -2.945 1 97.94 249 ALA A O 1
ATOM 1948 N N . GLY A 1 250 ? -22.859 -26.812 -4.68 1 96.5 250 GLY A N 1
ATOM 1949 C CA . GLY A 1 250 ? -23.984 -26.062 -5.23 1 96.5 250 GLY A CA 1
ATOM 1950 C C . GLY A 1 250 ? -23.797 -25.703 -6.691 1 96.5 250 GLY A C 1
ATOM 1951 O O . GLY A 1 250 ? -22.984 -26.312 -7.391 1 96.5 250 GLY A O 1
ATOM 1952 N N . PRO A 1 251 ? -24.578 -24.906 -7.18 1 95.12 251 PRO A N 1
ATOM 1953 C CA . PRO A 1 251 ? -24.453 -24.531 -8.586 1 95.12 251 PRO A CA 1
ATOM 1954 C C . PRO A 1 251 ? -23.203 -23.672 -8.859 1 95.12 251 PRO A C 1
ATOM 1956 O O . PRO A 1 251 ? -22.719 -23 -7.957 1 95.12 251 PRO A O 1
ATOM 1959 N N . GLN A 1 252 ? -22.734 -23.766 -10.086 1 94.25 252 GLN A N 1
ATOM 1960 C CA . GLN A 1 252 ? -21.688 -22.859 -10.539 1 94.25 252 GLN A CA 1
ATOM 1961 C C . GLN A 1 252 ? -22.203 -21.438 -10.68 1 94.25 252 GLN A C 1
ATOM 1963 O O . GLN A 1 252 ? -23.234 -21.219 -11.328 1 94.25 252 GLN A O 1
ATOM 1968 N N . VAL A 1 253 ? -21.578 -20.469 -10.078 1 91.12 253 VAL A N 1
ATOM 1969 C CA . VAL A 1 253 ? -22.125 -19.109 -10.062 1 91.12 253 VAL A CA 1
ATOM 1970 C C . VAL A 1 253 ? -21.156 -18.172 -10.805 1 91.12 253 VAL A C 1
ATOM 1972 O O . VAL A 1 253 ? -21.469 -17 -11.008 1 91.12 253 VAL A O 1
ATOM 1975 N N . SER A 1 254 ? -19.984 -18.641 -11.156 1 88.12 254 SER A N 1
ATOM 1976 C CA . SER A 1 254 ? -19.016 -17.859 -11.914 1 88.12 254 SER A CA 1
ATOM 1977 C C . SER A 1 254 ? -18.453 -18.656 -13.086 1 88.12 254 SER A C 1
ATOM 1979 O O . SER A 1 254 ? -18.25 -19.875 -12.977 1 88.12 254 SER A O 1
ATOM 1981 N N . ASP A 1 255 ? -18.141 -17.891 -14.133 1 87.88 255 ASP A N 1
ATOM 1982 C CA . ASP A 1 255 ? -17.625 -18.562 -15.32 1 87.88 255 ASP A CA 1
ATOM 1983 C C . ASP A 1 255 ? -16.109 -18.766 -15.227 1 87.88 255 ASP A C 1
ATOM 1985 O O . ASP A 1 255 ? -15.578 -19.734 -15.758 1 87.88 255 ASP A O 1
ATOM 1989 N N . HIS A 1 256 ? -15.523 -17.766 -14.57 1 90.62 256 HIS A N 1
ATOM 1990 C CA . HIS A 1 256 ? -14.07 -17.797 -14.5 1 90.62 256 HIS A CA 1
ATOM 1991 C C . HIS A 1 256 ? -13.578 -17.469 -13.094 1 90.62 256 HIS A C 1
ATOM 1993 O O . HIS A 1 256 ? -14.25 -16.734 -12.359 1 90.62 256 HIS A O 1
ATOM 1999 N N . ALA A 1 257 ? -12.422 -18.016 -12.828 1 90.88 257 ALA A N 1
ATOM 2000 C CA . ALA A 1 257 ? -11.812 -17.719 -11.531 1 90.88 257 ALA A CA 1
ATOM 2001 C C . ALA A 1 257 ? -11.07 -16.391 -11.555 1 90.88 257 ALA A C 1
ATOM 2003 O O . ALA A 1 257 ? -10.531 -15.953 -10.539 1 90.88 257 ALA A O 1
ATOM 2004 N N . TYR A 1 258 ? -11.047 -15.703 -12.719 1 92.19 258 TYR A N 1
ATOM 2005 C CA . TYR A 1 258 ? -10.43 -14.398 -12.891 1 92.19 258 TYR A CA 1
ATOM 2006 C C . TYR A 1 258 ? -11.445 -13.359 -13.344 1 92.19 258 TYR A C 1
ATOM 2008 O O . TYR A 1 258 ? -12.562 -13.711 -13.734 1 92.19 258 TYR A O 1
ATOM 2016 N N . LEU A 1 259 ? -11.109 -12.078 -13.211 1 91.69 259 LEU A N 1
ATOM 2017 C CA . LEU A 1 259 ? -12.008 -11 -13.594 1 91.69 259 LEU A CA 1
ATOM 2018 C C . LEU A 1 259 ? -11.961 -10.758 -15.102 1 91.69 259 LEU A C 1
ATOM 2020 O O . LEU A 1 259 ? -10.875 -10.594 -15.672 1 91.69 259 LEU A O 1
ATOM 2024 N N . GLU A 1 260 ? -13.078 -10.719 -15.625 1 87.19 260 GLU A N 1
ATOM 2025 C CA . GLU A 1 260 ? -13.195 -10.445 -17.047 1 87.19 260 GLU A CA 1
ATOM 2026 C C . GLU A 1 260 ? -13.023 -8.953 -17.344 1 87.19 260 GLU A C 1
ATOM 2028 O O . GLU A 1 260 ? -13.156 -8.117 -16.438 1 87.19 260 GLU A O 1
ATOM 2033 N N . ASP A 1 261 ? -12.797 -8.617 -18.516 1 81.25 261 ASP A N 1
ATOM 2034 C CA . ASP A 1 261 ? -12.562 -7.242 -18.938 1 81.25 261 ASP A CA 1
ATOM 2035 C C . ASP A 1 261 ? -13.797 -6.375 -18.703 1 81.25 261 ASP A C 1
ATOM 2037 O O . ASP A 1 261 ? -13.68 -5.18 -18.422 1 81.25 261 ASP A O 1
ATOM 2041 N N . SER A 1 262 ? -14.891 -6.98 -18.812 1 78.06 262 SER A N 1
ATOM 2042 C CA . SER A 1 262 ? -16.141 -6.238 -18.625 1 78.06 262 SER A CA 1
ATOM 2043 C C . SER A 1 262 ? -16.266 -5.703 -17.203 1 78.06 262 SER A C 1
ATOM 2045 O O . SER A 1 262 ? -16.859 -4.648 -16.984 1 78.06 262 SER A O 1
ATOM 2047 N N . VAL A 1 263 ? -15.742 -6.418 -16.328 1 78.44 263 VAL A N 1
ATOM 2048 C CA . VAL A 1 263 ? -15.812 -6.016 -14.93 1 78.44 263 VAL A CA 1
ATOM 2049 C C . VAL A 1 263 ? -14.812 -4.891 -14.672 1 78.44 263 VAL A C 1
ATOM 2051 O O . VAL A 1 263 ? -15.117 -3.949 -13.93 1 78.44 263 VAL A O 1
ATOM 2054 N N . ARG A 1 264 ? -13.766 -4.902 -15.344 1 80.19 264 ARG A N 1
ATOM 2055 C CA . ARG A 1 264 ? -12.711 -3.902 -15.188 1 80.19 264 ARG A CA 1
ATOM 2056 C C . ARG A 1 264 ? -13.18 -2.535 -15.68 1 80.19 264 ARG A C 1
ATOM 2058 O O . ARG A 1 264 ? -12.82 -1.508 -15.102 1 80.19 264 ARG A O 1
ATOM 2065 N N . HIS A 1 265 ? -14.047 -2.525 -16.672 1 74.75 265 HIS A N 1
ATOM 2066 C CA . HIS A 1 265 ? -14.477 -1.282 -17.312 1 74.75 265 HIS A CA 1
ATOM 2067 C C . HIS A 1 265 ? -15.992 -1.123 -17.25 1 74.75 265 HIS A C 1
ATOM 2069 O O . HIS A 1 265 ? -16.625 -0.768 -18.234 1 74.75 265 HIS A O 1
ATOM 2075 N N . SER A 1 266 ? -16.5 -1.358 -16.109 1 74.25 266 SER A N 1
ATOM 2076 C CA . SER A 1 266 ? -17.953 -1.267 -16 1 74.25 266 SER A CA 1
ATOM 2077 C C . SER A 1 266 ? -18.438 0.154 -16.266 1 74.25 266 SER A C 1
ATOM 2079 O O . SER A 1 266 ? -17.844 1.12 -15.789 1 74.25 266 SER A O 1
ATOM 2081 N N . ALA A 1 267 ? -19.406 0.222 -17.125 1 85.75 267 ALA A N 1
ATOM 2082 C CA . ALA A 1 267 ? -20.016 1.518 -17.406 1 85.75 267 ALA A CA 1
ATOM 2083 C C . ALA A 1 267 ? -20.844 2 -16.203 1 85.75 267 ALA A C 1
ATOM 2085 O O . ALA A 1 267 ? -21.625 1.241 -15.641 1 85.75 267 ALA A O 1
ATOM 2086 N N . ARG A 1 268 ? -20.625 3.117 -15.695 1 91.94 268 ARG A N 1
ATOM 2087 C CA . ARG A 1 268 ? -21.312 3.748 -14.57 1 91.94 268 ARG A CA 1
ATOM 2088 C C . ARG A 1 268 ? -21.781 5.148 -14.938 1 91.94 268 ARG A C 1
ATOM 2090 O O . ARG A 1 268 ? -21.125 5.855 -15.703 1 91.94 268 ARG A O 1
ATOM 2097 N N . PRO A 1 269 ? -22.984 5.473 -14.383 1 97.12 269 PRO A N 1
ATOM 2098 C CA . PRO A 1 269 ? -23.281 6.902 -14.508 1 97.12 269 PRO A CA 1
ATOM 2099 C C . PRO A 1 269 ? -22.266 7.781 -13.773 1 97.12 269 PRO A C 1
ATOM 2101 O O . PRO A 1 269 ? -21.594 7.312 -12.852 1 97.12 269 PRO A O 1
ATOM 2104 N N . PHE A 1 270 ? -22.25 8.93 -14.234 1 97.75 270 PHE A N 1
ATOM 2105 C CA . PHE A 1 270 ? -21.297 9.828 -13.586 1 97.75 270 PHE A CA 1
ATOM 2106 C C . PHE A 1 270 ? -21.672 10.055 -12.133 1 97.75 270 PHE A C 1
ATOM 2108 O O . PHE A 1 270 ? -20.828 9.992 -11.242 1 97.75 270 PHE A O 1
ATOM 2115 N N . LEU A 1 271 ? -22.953 10.289 -11.938 1 98.5 271 LEU A N 1
ATOM 2116 C CA . LEU A 1 271 ? -23.359 10.734 -10.609 1 98.5 271 LEU A CA 1
ATOM 2117 C C . LEU A 1 271 ? -24.578 9.945 -10.125 1 98.5 271 LEU A C 1
ATOM 2119 O O . LEU A 1 271 ? -25.5 9.68 -10.891 1 98.5 271 LEU A O 1
ATOM 2123 N N . SER A 1 272 ? -24.562 9.438 -8.922 1 98.81 272 SER A N 1
ATOM 2124 C CA . SER A 1 272 ? -25.75 9.016 -8.195 1 98.81 272 SER A CA 1
ATOM 2125 C C . SER A 1 272 ? -26.219 10.102 -7.23 1 98.81 272 SER A C 1
ATOM 2127 O O . SER A 1 272 ? -25.438 10.594 -6.41 1 98.81 272 SER A O 1
ATOM 2129 N N . ILE A 1 273 ? -27.422 10.492 -7.352 1 98.81 273 ILE A N 1
ATOM 2130 C CA . ILE A 1 273 ? -28.016 11.469 -6.449 1 98.81 273 ILE A CA 1
ATOM 2131 C C . ILE A 1 273 ? -28.891 10.766 -5.41 1 98.81 273 ILE A C 1
ATOM 2133 O O . ILE A 1 273 ? -29.875 10.109 -5.758 1 98.81 273 ILE A O 1
ATOM 2137 N N . VAL A 1 274 ? -28.5 10.852 -4.195 1 98.75 274 VAL A N 1
ATOM 2138 C CA . VAL A 1 274 ? -29.266 10.273 -3.098 1 98.75 274 VAL A CA 1
ATOM 2139 C C . VAL A 1 274 ? -30.172 11.344 -2.477 1 98.75 274 VAL A C 1
ATOM 2141 O O . VAL A 1 274 ? -29.672 12.305 -1.879 1 98.75 274 VAL A O 1
ATOM 2144 N N . MET A 1 275 ? -31.422 11.211 -2.602 1 98.19 275 MET A N 1
ATOM 2145 C CA . MET A 1 275 ? -32.406 12.141 -2.064 1 98.19 275 MET A CA 1
ATOM 2146 C C . MET A 1 275 ? -33.25 11.484 -0.968 1 98.19 275 MET A C 1
ATOM 2148 O O . MET A 1 275 ? -34.031 10.578 -1.238 1 98.19 275 MET A O 1
ATOM 2152 N N . ARG A 1 276 ? -33.094 11.992 0.216 1 95.69 276 ARG A N 1
ATOM 2153 C CA . ARG A 1 276 ? -33.875 11.492 1.324 1 95.69 276 ARG A CA 1
ATOM 2154 C C . ARG A 1 276 ? -35.219 12.234 1.408 1 95.69 276 ARG A C 1
ATOM 2156 O O . ARG A 1 276 ? -35.281 13.445 1.191 1 95.69 276 ARG A O 1
ATOM 2163 N N . THR A 1 277 ? -36.25 11.469 1.731 1 95.38 277 THR A N 1
ATOM 2164 C CA . THR A 1 277 ? -37.562 12.109 1.928 1 95.38 277 THR A CA 1
ATOM 2165 C C . THR A 1 277 ? -38.375 11.367 2.979 1 95.38 277 THR A C 1
ATOM 2167 O O . THR A 1 277 ? -38.281 10.141 3.082 1 95.38 277 THR A O 1
ATOM 2170 N N . GLN A 1 278 ? -39.094 12.133 3.717 1 93.12 278 GLN A N 1
ATOM 2171 C CA . GLN A 1 278 ? -40.062 11.562 4.637 1 93.12 278 GLN A CA 1
ATOM 2172 C C . GLN A 1 278 ? -41.5 11.781 4.129 1 93.12 278 GLN A C 1
ATOM 2174 O O . GLN A 1 278 ? -42.469 11.523 4.848 1 93.12 278 GLN A O 1
ATOM 2179 N N . GLY A 1 279 ? -41.594 12.383 2.967 1 91.5 279 GLY A N 1
ATOM 2180 C CA . GLY A 1 279 ? -42.906 12.57 2.32 1 91.5 279 GLY A CA 1
ATOM 2181 C C . GLY A 1 279 ? -43.75 13.625 3 1 91.5 279 GLY A C 1
ATOM 2182 O O . GLY A 1 279 ? -44.969 13.688 2.771 1 91.5 279 GLY A O 1
ATOM 2183 N N . LYS A 1 280 ? -43.156 14.477 3.787 1 87.69 280 LYS A N 1
ATOM 2184 C CA . LYS A 1 280 ? -43.906 15.438 4.582 1 87.69 280 LYS A CA 1
ATOM 2185 C C . LYS A 1 280 ? -44.156 16.734 3.803 1 87.69 280 LYS A C 1
ATOM 2187 O O . LYS A 1 280 ? -45.062 17.484 4.094 1 87.69 280 LYS A O 1
ATOM 2192 N N . ARG A 1 281 ? -43.312 16.984 2.84 1 86.38 281 ARG A N 1
ATOM 2193 C CA . ARG A 1 281 ? -43.438 18.203 2.049 1 86.38 281 ARG A CA 1
ATOM 2194 C C . ARG A 1 281 ? -43.438 17.891 0.557 1 86.38 281 ARG A C 1
ATOM 2196 O O . ARG A 1 281 ? -42.469 18.188 -0.156 1 86.38 281 ARG A O 1
ATOM 2203 N N . PRO A 1 282 ? -44.531 17.469 0.119 1 90.62 282 PRO A N 1
ATOM 2204 C CA . PRO A 1 282 ? -44.625 17.047 -1.279 1 90.62 282 PRO A CA 1
ATOM 2205 C C . PRO A 1 282 ? -44.281 18.172 -2.262 1 90.62 282 PRO A C 1
ATOM 2207 O O . PRO A 1 282 ? -43.719 17.906 -3.332 1 90.62 282 PRO A O 1
ATOM 2210 N N . HIS A 1 283 ? -44.594 19.391 -1.947 1 87.88 283 HIS A N 1
ATOM 2211 C CA . HIS A 1 283 ? -44.344 20.5 -2.848 1 87.88 283 HIS A CA 1
ATOM 2212 C C . HIS A 1 283 ? -42.844 20.703 -3.025 1 87.88 283 HIS A C 1
ATOM 2214 O O . HIS A 1 283 ? -42.375 21.047 -4.117 1 87.88 283 HIS A O 1
ATOM 2220 N N . CYS A 1 284 ? -42.094 20.531 -1.965 1 89.31 284 CYS A N 1
ATOM 2221 C CA . CYS A 1 284 ? -40.656 20.641 -2.045 1 89.31 284 CYS A CA 1
ATOM 2222 C C . CYS A 1 284 ? -40.062 19.547 -2.928 1 89.31 284 CYS A C 1
ATOM 2224 O O . CYS A 1 284 ? -39.125 19.797 -3.705 1 89.31 284 CYS A O 1
ATOM 2226 N N . LEU A 1 285 ? -40.594 18.359 -2.779 1 94.06 285 LEU A N 1
ATOM 2227 C CA . LEU A 1 285 ? -40.156 17.234 -3.605 1 94.06 285 LEU A CA 1
ATOM 2228 C C . LEU A 1 285 ? -40.406 17.531 -5.082 1 94.06 285 LEU A C 1
ATOM 2230 O O . LEU A 1 285 ? -39.531 17.281 -5.922 1 94.06 285 LEU A O 1
ATOM 2234 N N . ASP A 1 286 ? -41.562 18.047 -5.34 1 93.12 286 ASP A N 1
ATOM 2235 C CA . ASP A 1 286 ? -41.938 18.391 -6.715 1 93.12 286 ASP A CA 1
ATOM 2236 C C . ASP A 1 286 ? -40.938 19.406 -7.301 1 93.12 286 ASP A C 1
ATOM 2238 O O . ASP A 1 286 ? -40.531 19.281 -8.453 1 93.12 286 ASP A O 1
ATOM 2242 N N . GLU A 1 287 ? -40.625 20.359 -6.52 1 91.62 287 GLU A N 1
ATOM 2243 C CA . GLU A 1 287 ? -39.688 21.391 -6.957 1 91.62 287 GLU A CA 1
ATOM 2244 C C . GLU A 1 287 ? -38.312 20.812 -7.219 1 91.62 287 GLU A C 1
ATOM 2246 O O . GLU A 1 287 ? -37.656 21.156 -8.211 1 91.62 287 GLU A O 1
ATOM 2251 N N . ALA A 1 288 ? -37.812 19.984 -6.289 1 94.38 288 ALA A N 1
ATOM 2252 C CA . ALA A 1 288 ? -36.5 19.359 -6.438 1 94.38 288 ALA A CA 1
ATOM 2253 C C . ALA A 1 288 ? -36.438 18.5 -7.703 1 94.38 288 ALA A C 1
ATOM 2255 O O . ALA A 1 288 ? -35.469 18.562 -8.453 1 94.38 288 ALA A O 1
ATOM 2256 N N . LEU A 1 289 ? -37.531 17.75 -7.984 1 96.5 289 LEU A N 1
ATOM 2257 C CA . LEU A 1 289 ? -37.594 16.906 -9.172 1 96.5 289 LEU A CA 1
ATOM 2258 C C . LEU A 1 289 ? -37.625 17.75 -10.438 1 96.5 289 LEU A C 1
ATOM 2260 O O . LEU A 1 289 ? -37.031 17.375 -11.453 1 96.5 289 LEU A O 1
ATOM 2264 N N . THR A 1 290 ? -38.344 18.812 -10.344 1 94.81 290 THR A N 1
ATOM 2265 C CA . THR A 1 290 ? -38.406 19.719 -11.484 1 94.81 290 THR A CA 1
ATOM 2266 C C . THR A 1 290 ? -37.031 20.312 -11.789 1 94.81 290 THR A C 1
ATOM 2268 O O . THR A 1 290 ? -36.625 20.375 -12.953 1 94.81 290 THR A O 1
ATOM 2271 N N . ALA A 1 291 ? -36.344 20.719 -10.766 1 94.94 291 ALA A N 1
ATOM 2272 C CA . ALA A 1 291 ? -35 21.25 -10.938 1 94.94 291 ALA A CA 1
ATOM 2273 C C . ALA A 1 291 ? -34.062 20.203 -11.523 1 94.94 291 ALA A C 1
ATOM 2275 O O . ALA A 1 291 ? -33.25 20.5 -12.391 1 94.94 291 ALA A O 1
ATOM 2276 N N . LEU A 1 292 ? -34.125 18.969 -11.078 1 97.25 292 LEU A N 1
ATOM 2277 C CA . LEU A 1 292 ? -33.312 17.875 -11.602 1 97.25 292 LEU A CA 1
ATOM 2278 C C . LEU A 1 292 ? -33.656 17.609 -13.07 1 97.25 292 LEU A C 1
ATOM 2280 O O . LEU A 1 292 ? -32.75 17.281 -13.859 1 97.25 292 LEU A O 1
ATOM 2284 N N . ALA A 1 293 ? -34.906 17.719 -13.422 1 96.75 293 ALA A N 1
ATOM 2285 C CA . ALA A 1 293 ? -35.344 17.516 -14.805 1 96.75 293 ALA A CA 1
ATOM 2286 C C . ALA A 1 293 ? -34.688 18.547 -15.727 1 96.75 293 ALA A C 1
ATOM 2288 O O . ALA A 1 293 ? -34.531 18.281 -16.922 1 96.75 293 ALA A O 1
ATOM 2289 N N . GLY A 1 294 ? -34.344 19.656 -15.164 1 95.88 294 GLY A N 1
ATOM 2290 C CA . GLY A 1 294 ? -33.781 20.75 -15.953 1 95.88 294 GLY A CA 1
ATOM 2291 C C . GLY A 1 294 ? -32.281 20.734 -15.992 1 95.88 294 GLY A C 1
ATOM 2292 O O . GLY A 1 294 ? -31.656 21.672 -16.5 1 95.88 294 GLY A O 1
ATOM 2293 N N . GLN A 1 295 ? -31.641 19.703 -15.5 1 96.12 295 GLN A N 1
ATOM 2294 C CA . GLN A 1 295 ? -30.188 19.641 -15.477 1 96.12 295 GLN A CA 1
ATOM 2295 C C . GLN A 1 295 ? -29.609 19.594 -16.891 1 96.12 295 GLN A C 1
ATOM 2297 O O . GLN A 1 295 ? -30.156 18.922 -17.766 1 96.12 295 GLN A O 1
ATOM 2302 N N . GLU A 1 296 ? -28.469 20.297 -17.141 1 95.31 296 GLU A N 1
ATOM 2303 C CA . GLU A 1 296 ? -27.766 20.312 -18.406 1 95.31 296 GLU A CA 1
ATOM 2304 C C . GLU A 1 296 ? -27.094 18.969 -18.688 1 95.31 296 GLU A C 1
ATOM 2306 O O . GLU A 1 296 ? -27.062 18.516 -19.844 1 95.31 296 GLU A O 1
ATOM 2311 N N . ASP A 1 297 ? -26.547 18.422 -17.719 1 97 297 ASP A N 1
ATOM 2312 C CA . ASP A 1 297 ? -25.922 17.094 -17.766 1 97 297 ASP A CA 1
ATOM 2313 C C . ASP A 1 297 ? -26.844 16.047 -17.125 1 97 297 ASP A C 1
ATOM 2315 O O . ASP A 1 297 ? -27.078 16.078 -15.922 1 97 297 ASP A O 1
ATOM 2319 N N . ARG A 1 298 ? -27.297 15.094 -17.922 1 97.06 298 ARG A N 1
ATOM 2320 C CA . ARG A 1 298 ? -28.312 14.141 -17.469 1 97.06 298 ARG A CA 1
ATOM 2321 C C . ARG A 1 298 ? -27.688 12.781 -17.188 1 97.06 298 ARG A C 1
ATOM 2323 O O . ARG A 1 298 ? -28.391 11.773 -17.109 1 97.06 298 ARG A O 1
ATOM 2330 N N . ASP A 1 299 ? -26.359 12.719 -17.109 1 97.81 299 ASP A N 1
ATOM 2331 C CA . ASP A 1 299 ? -25.656 11.469 -16.828 1 97.81 299 ASP A CA 1
ATOM 2332 C C . ASP A 1 299 ? -25.656 11.164 -15.328 1 97.81 299 ASP A C 1
ATOM 2334 O O . ASP A 1 299 ? -24.594 11.133 -14.695 1 97.81 299 ASP A O 1
ATOM 2338 N N . PHE A 1 300 ? -26.875 10.945 -14.797 1 98.44 300 PHE A N 1
ATOM 2339 C CA . PHE A 1 300 ? -27 10.602 -13.391 1 98.44 300 PHE A CA 1
ATOM 2340 C C . PHE A 1 300 ? -28.203 9.688 -13.164 1 98.44 300 PHE A C 1
ATOM 2342 O O . PHE A 1 300 ? -29.062 9.547 -14.039 1 98.44 300 PHE A O 1
ATOM 2349 N N . GLU A 1 301 ? -28.125 8.984 -12.055 1 98.56 301 GLU A N 1
ATOM 2350 C CA . GLU A 1 301 ? -29.297 8.297 -11.516 1 98.56 301 GLU A CA 1
ATOM 2351 C C . GLU A 1 301 ? -29.766 8.945 -10.227 1 98.56 301 GLU A C 1
ATOM 2353 O O . GLU A 1 301 ? -28.984 9.586 -9.516 1 98.56 301 GLU A O 1
ATOM 2358 N N . LEU A 1 302 ? -31.062 8.852 -9.992 1 98.69 302 LEU A N 1
ATOM 2359 C CA . LEU A 1 302 ? -31.656 9.391 -8.773 1 98.69 302 LEU A CA 1
ATOM 2360 C C . LEU A 1 302 ? -32.156 8.266 -7.863 1 98.69 302 LEU A C 1
ATOM 2362 O O . LEU A 1 302 ? -32.969 7.438 -8.273 1 98.69 302 LEU A O 1
ATOM 2366 N N . LEU A 1 303 ? -31.578 8.148 -6.699 1 98.75 303 LEU A N 1
ATOM 2367 C CA . LEU A 1 303 ? -32.031 7.242 -5.652 1 98.75 303 LEU A CA 1
ATOM 2368 C C . LEU A 1 303 ? -32.906 7.98 -4.633 1 98.75 303 LEU A C 1
ATOM 2370 O O . LEU A 1 303 ? -32.375 8.602 -3.705 1 98.75 303 LEU A O 1
ATOM 2374 N N . LEU A 1 304 ? -34.188 7.922 -4.805 1 98.25 304 LEU A N 1
ATOM 2375 C CA . LEU A 1 304 ? -35.125 8.492 -3.842 1 98.25 304 LEU A CA 1
ATOM 2376 C C . LEU A 1 304 ? -35.312 7.562 -2.652 1 98.25 304 LEU A C 1
ATOM 2378 O O . LEU A 1 304 ? -36 6.539 -2.768 1 98.25 304 LEU A O 1
ATOM 2382 N N . VAL A 1 305 ? -34.781 7.926 -1.505 1 98.31 305 VAL A N 1
ATOM 2383 C CA . VAL A 1 305 ? -34.781 7.066 -0.328 1 98.31 305 VAL A CA 1
ATOM 2384 C C . VAL A 1 305 ? -35.906 7.512 0.62 1 98.31 305 VAL A C 1
ATOM 2386 O O . VAL A 1 305 ? -35.719 8.461 1.388 1 98.31 305 VAL A O 1
ATOM 2389 N N . GLY A 1 306 ? -37 6.777 0.587 1 97.31 306 GLY A N 1
ATOM 2390 C CA . GLY A 1 306 ? -38.094 7.043 1.506 1 97.31 306 GLY A CA 1
ATOM 2391 C C . GLY A 1 306 ? -37.844 6.48 2.895 1 97.31 306 GLY A C 1
ATOM 2392 O O . GLY A 1 306 ? -37.719 5.27 3.061 1 97.31 306 GLY A O 1
ATOM 2393 N N . HIS A 1 307 ? -37.812 7.418 3.877 1 96.44 307 HIS A N 1
ATOM 2394 C CA . HIS A 1 307 ? -37.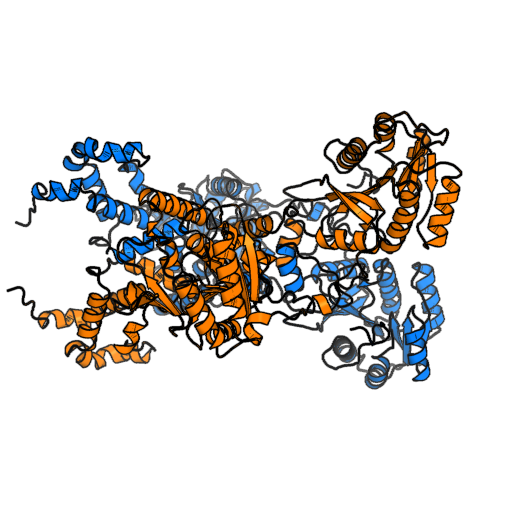531 7.012 5.25 1 96.44 307 HIS A CA 1
ATOM 2395 C C . HIS A 1 307 ? -38.781 6.969 6.09 1 96.44 307 HIS A C 1
ATOM 2397 O O . HIS A 1 307 ? -39.344 8.008 6.426 1 96.44 307 HIS A O 1
ATOM 2403 N N . LYS A 1 308 ? -39.281 5.836 6.457 1 95.81 308 LYS A N 1
ATOM 2404 C CA . LYS A 1 308 ? -40.438 5.621 7.301 1 95.81 308 LYS A CA 1
ATOM 2405 C C . LYS A 1 308 ? -41.688 6.305 6.715 1 95.81 308 LYS A C 1
ATOM 2407 O O . LYS A 1 308 ? -42.375 7.055 7.406 1 95.81 308 LYS A O 1
ATOM 2412 N N . LEU A 1 309 ? -41.906 6.031 5.488 1 95.06 309 LEU A N 1
ATOM 2413 C CA . LEU A 1 309 ? -43.062 6.586 4.777 1 95.06 309 LEU A CA 1
ATOM 2414 C C . LEU A 1 309 ? -44.344 5.867 5.172 1 95.06 309 LEU A C 1
ATOM 2416 O O . LEU A 1 309 ? -44.406 4.637 5.176 1 95.06 309 LEU A O 1
ATOM 2420 N N . SER A 1 310 ? -45.375 6.707 5.535 1 94.62 310 SER A N 1
ATOM 2421 C CA . SER A 1 310 ? -46.719 6.125 5.594 1 94.62 310 SER A CA 1
ATOM 2422 C C . SER A 1 310 ? -47.219 5.75 4.199 1 94.62 310 SER A C 1
ATOM 2424 O O . SER A 1 310 ? -46.594 6.117 3.195 1 94.62 310 SER A O 1
ATOM 2426 N N . LEU A 1 311 ? -48.25 5.016 4.195 1 94.62 311 LEU A N 1
ATOM 2427 C CA . LEU A 1 311 ? -48.812 4.617 2.91 1 94.62 311 LEU A CA 1
ATOM 2428 C C . LEU A 1 311 ? -49.188 5.84 2.084 1 94.62 311 LEU A C 1
ATOM 2430 O O . LEU A 1 311 ? -48.938 5.883 0.877 1 94.62 311 LEU A O 1
ATOM 2434 N N . GLU A 1 312 ? -49.812 6.777 2.73 1 94.56 312 GLU A N 1
ATOM 2435 C CA . GLU A 1 312 ? -50.219 8 2.045 1 94.56 312 GLU A CA 1
ATOM 2436 C C . GLU A 1 312 ? -49 8.758 1.509 1 94.56 312 GLU A C 1
ATOM 2438 O O . GLU A 1 312 ? -49.031 9.266 0.385 1 94.56 312 GLU A O 1
ATOM 2443 N N . GLN A 1 313 ? -48.031 8.789 2.295 1 94.38 313 GLN A N 1
ATOM 2444 C CA . GLN A 1 313 ? -46.812 9.469 1.896 1 94.38 313 GLN A CA 1
ATOM 2445 C C . GLN A 1 313 ? -46.125 8.734 0.747 1 94.38 313 GLN A C 1
ATOM 2447 O O . GLN A 1 313 ? -45.625 9.367 -0.179 1 94.38 313 GLN A O 1
ATOM 2452 N N . GLN A 1 314 ? -46.094 7.465 0.797 1 95.31 314 GLN A N 1
ATOM 2453 C CA . GLN A 1 314 ? -45.5 6.652 -0.265 1 95.31 314 GLN A CA 1
ATOM 2454 C C . GLN A 1 314 ? -46.219 6.895 -1.595 1 95.31 314 GLN A C 1
ATOM 2456 O O . GLN A 1 314 ? -45.562 7.039 -2.633 1 95.31 314 GLN A O 1
ATOM 2461 N N . ILE A 1 315 ? -47.469 6.891 -1.537 1 95.56 315 ILE A N 1
ATOM 2462 C CA . ILE A 1 315 ? -48.25 7.129 -2.742 1 95.56 315 ILE A CA 1
ATOM 2463 C C . ILE A 1 315 ? -47.906 8.5 -3.316 1 95.56 315 ILE A C 1
ATOM 2465 O O . ILE A 1 315 ? -47.781 8.656 -4.531 1 95.56 315 ILE A O 1
ATOM 2469 N N . SER A 1 316 ? -47.844 9.461 -2.42 1 95.25 316 SER A N 1
ATOM 2470 C CA . SER A 1 316 ? -47.531 10.82 -2.836 1 95.25 316 SER A CA 1
ATOM 2471 C C . SER A 1 316 ? -46.156 10.867 -3.523 1 95.25 316 SER A C 1
ATOM 2473 O O . SER A 1 316 ? -46 11.531 -4.551 1 95.25 316 SER A O 1
ATOM 2475 N N . VAL A 1 317 ? -45.188 10.188 -2.984 1 96.5 317 VAL A N 1
ATOM 2476 C CA . VAL A 1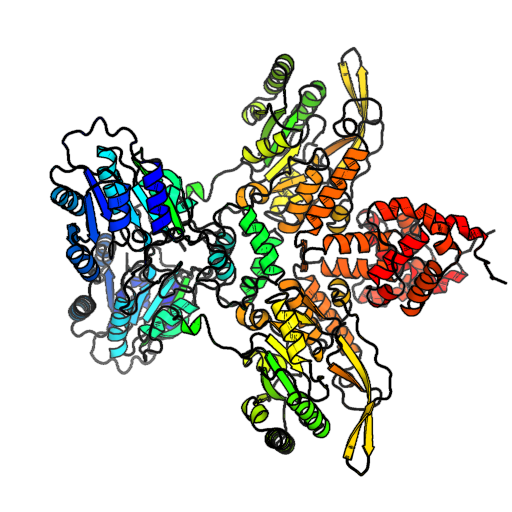 317 ? -43.844 10.148 -3.535 1 96.5 317 VAL A CA 1
ATOM 2477 C C . VAL A 1 317 ? -43.875 9.469 -4.902 1 96.5 317 VAL A C 1
ATOM 2479 O O . VAL A 1 317 ? -43.25 9.945 -5.852 1 96.5 317 VAL A O 1
ATOM 2482 N N . GLU A 1 318 ? -44.562 8.391 -5.039 1 96.69 318 GLU A N 1
ATOM 2483 C CA . GLU A 1 318 ? -44.688 7.664 -6.301 1 96.69 318 GLU A CA 1
ATOM 2484 C C . GLU A 1 318 ? -45.344 8.516 -7.379 1 96.69 318 GLU A C 1
ATOM 2486 O O . GLU A 1 318 ? -44.969 8.461 -8.547 1 96.69 318 GLU A O 1
ATOM 2491 N N . ARG A 1 319 ? -46.281 9.219 -6.949 1 96 319 ARG A N 1
ATOM 2492 C CA . ARG A 1 319 ? -46.969 10.109 -7.891 1 96 319 ARG A CA 1
ATOM 2493 C C . ARG A 1 319 ? -46.031 11.188 -8.406 1 96 319 ARG A C 1
ATOM 2495 O O . ARG A 1 319 ? -46.031 11.531 -9.586 1 96 319 ARG A O 1
ATOM 2502 N N . ALA A 1 320 ? -45.281 11.742 -7.477 1 95.69 320 ALA A N 1
ATOM 2503 C CA . ALA A 1 320 ? -44.312 12.758 -7.863 1 95.69 320 ALA A CA 1
ATOM 2504 C C . ALA A 1 320 ? -43.344 12.211 -8.891 1 95.69 320 ALA A C 1
ATOM 2506 O O . ALA A 1 320 ? -42.938 12.914 -9.828 1 95.69 320 ALA A O 1
ATOM 2507 N N . ILE A 1 321 ? -42.875 10.945 -8.758 1 96.69 321 ILE A N 1
ATOM 2508 C CA . ILE A 1 321 ? -41.969 10.281 -9.695 1 96.69 321 ILE A CA 1
ATOM 2509 C C . ILE A 1 321 ? -42.656 10.102 -11.039 1 96.69 321 ILE A C 1
ATOM 2511 O O . ILE A 1 321 ? -42.094 10.398 -12.086 1 96.69 321 ILE A O 1
ATOM 2515 N N . GLU A 1 322 ? -43.906 9.711 -10.984 1 95.88 322 GLU A N 1
ATOM 2516 C CA . GLU A 1 322 ? -44.688 9.461 -12.195 1 95.88 322 GLU A CA 1
ATOM 2517 C C . GLU A 1 322 ? -44.875 10.742 -12.984 1 95.88 322 GLU A C 1
ATOM 2519 O O . GLU A 1 322 ? -44.938 10.711 -14.219 1 95.88 322 GLU A O 1
ATOM 2524 N N . ASP A 1 323 ? -45.031 11.781 -12.273 1 95.25 323 ASP A N 1
ATOM 2525 C CA . ASP A 1 323 ? -45.312 13.07 -12.898 1 95.25 323 ASP A CA 1
ATOM 2526 C C . ASP A 1 323 ? -44.031 13.664 -13.516 1 95.25 323 ASP A C 1
ATOM 2528 O O . ASP A 1 323 ? -44.125 14.633 -14.281 1 95.25 323 ASP A O 1
ATOM 2532 N N . SER A 1 324 ? -42.875 13.055 -13.242 1 95.56 324 SER A N 1
ATOM 2533 C CA . SER A 1 324 ? -41.594 13.531 -13.805 1 95.56 324 SER A CA 1
ATOM 2534 C C . SER A 1 324 ? -41.469 13.125 -15.266 1 95.56 324 SER A C 1
ATOM 2536 O O . SER A 1 324 ? -42.125 12.195 -15.727 1 95.56 324 SER A O 1
ATOM 2538 N N . PRO A 1 325 ? -40.625 13.898 -16.031 1 96.5 325 PRO A N 1
ATOM 2539 C CA . PRO A 1 325 ? -40.375 13.477 -17.422 1 96.5 325 PRO A CA 1
ATOM 2540 C C . PRO A 1 325 ? -39.875 12.031 -17.516 1 96.5 325 PRO A C 1
ATOM 2542 O O . PRO A 1 325 ? -39.219 11.539 -16.609 1 96.5 325 PRO A O 1
ATOM 2545 N N . GLU A 1 326 ? -40.125 11.383 -18.641 1 96.5 326 GLU A N 1
ATOM 2546 C CA . GLU A 1 326 ? -39.844 9.961 -18.844 1 96.5 326 GLU A CA 1
ATOM 2547 C C . GLU A 1 326 ? -38.406 9.617 -18.562 1 96.5 326 GLU A C 1
ATOM 2549 O O . GLU A 1 326 ? -38.094 8.609 -17.922 1 96.5 326 GLU A O 1
ATOM 2554 N N . TRP A 1 327 ? -37.531 10.414 -19.109 1 96.44 327 TRP A N 1
ATOM 2555 C CA . TRP A 1 327 ? -36.094 10.102 -18.953 1 96.44 327 TRP A CA 1
ATOM 2556 C C . TRP A 1 327 ? -35.719 10.094 -17.469 1 96.44 327 TRP A C 1
ATOM 2558 O O . TRP A 1 327 ? -34.938 9.25 -17.031 1 96.44 327 TRP A O 1
ATOM 2568 N N . LEU A 1 328 ? -36.25 11.031 -16.672 1 97.25 328 LEU A N 1
ATOM 2569 C CA . LEU A 1 328 ? -35.906 11.094 -15.242 1 97.25 328 LEU A CA 1
ATOM 2570 C C . LEU A 1 328 ? -36.594 9.961 -14.477 1 97.25 328 LEU A C 1
ATOM 2572 O O . LEU A 1 328 ? -36 9.406 -13.547 1 97.25 328 LEU A O 1
ATOM 2576 N N . ARG A 1 329 ? -37.812 9.641 -14.898 1 96.56 329 ARG A N 1
ATOM 2577 C CA . ARG A 1 329 ? -38.5 8.508 -14.289 1 96.56 329 ARG A CA 1
ATOM 2578 C C . ARG A 1 329 ? -37.688 7.223 -14.445 1 96.56 329 ARG A C 1
ATOM 2580 O O . ARG A 1 329 ? -37.562 6.445 -13.492 1 96.56 329 ARG A O 1
ATOM 2587 N N . LYS A 1 330 ? -37.156 7.066 -15.602 1 96.69 330 LYS A N 1
ATOM 2588 C CA . LYS A 1 330 ? -36.375 5.875 -15.906 1 96.69 330 LYS A CA 1
ATOM 2589 C C . LYS A 1 330 ? -35.062 5.871 -15.117 1 96.69 330 LYS A C 1
ATOM 2591 O O . LYS A 1 330 ? -34.5 4.809 -14.805 1 96.69 330 LYS A O 1
ATOM 2596 N N . ALA A 1 331 ? -34.562 7.004 -14.789 1 97.62 331 ALA A N 1
ATOM 2597 C CA . ALA A 1 331 ? -33.312 7.141 -14.07 1 97.62 331 ALA A CA 1
ATOM 2598 C C . ALA A 1 331 ? -33.531 7.129 -12.562 1 97.62 331 ALA A C 1
ATOM 2600 O O . ALA A 1 331 ? -32.594 7.27 -11.789 1 97.62 331 ALA A O 1
ATOM 2601 N N . THR A 1 332 ? -34.812 6.961 -12.094 1 98.19 332 THR A N 1
ATOM 2602 C CA . THR A 1 332 ? -35.156 7.098 -10.68 1 98.19 332 THR A CA 1
ATOM 2603 C C . THR A 1 332 ? -35.5 5.742 -10.07 1 98.19 332 THR A C 1
ATOM 2605 O O . THR A 1 332 ? -36.219 4.957 -10.672 1 98.19 332 THR A O 1
ATOM 2608 N N . ARG A 1 333 ? -34.906 5.414 -9.016 1 98 333 ARG A N 1
ATOM 2609 C CA . ARG A 1 333 ? -35.25 4.254 -8.211 1 98 333 ARG A CA 1
ATOM 2610 C C . ARG A 1 333 ? -35.719 4.68 -6.824 1 98 333 ARG A C 1
ATOM 2612 O O . ARG A 1 333 ? -35.094 5.523 -6.18 1 98 333 ARG A O 1
ATOM 2619 N N . LEU A 1 334 ? -36.844 4.16 -6.383 1 97.88 334 LEU A N 1
ATOM 2620 C CA . LEU A 1 334 ? -37.344 4.391 -5.027 1 97.88 334 LEU A CA 1
ATOM 2621 C C . LEU A 1 334 ? -36.875 3.305 -4.078 1 97.88 334 LEU A C 1
ATOM 2623 O O . LEU A 1 334 ? -37.062 2.115 -4.324 1 97.88 334 LEU A O 1
ATOM 2627 N N . ILE A 1 335 ? -36.125 3.668 -3.064 1 97.94 335 ILE A N 1
ATOM 2628 C CA . ILE A 1 335 ? -35.625 2.764 -2.035 1 97.94 335 ILE A CA 1
ATOM 2629 C C . ILE A 1 335 ? -36.375 3.027 -0.719 1 97.94 335 ILE A C 1
ATOM 2631 O O . ILE A 1 335 ? -36.375 4.16 -0.23 1 97.94 335 ILE A O 1
ATOM 2635 N N . ARG A 1 336 ? -36.969 2.033 -0.156 1 97.31 336 ARG A N 1
ATOM 2636 C CA . ARG A 1 336 ? -37.688 2.193 1.098 1 97.31 336 ARG A CA 1
ATOM 2637 C C . ARG A 1 336 ? -36.844 1.729 2.283 1 97.31 336 ARG A C 1
ATOM 2639 O O . ARG A 1 336 ? -36.281 0.634 2.258 1 97.31 336 ARG A O 1
ATOM 2646 N N . VAL A 1 337 ? -36.719 2.598 3.246 1 97.44 337 VAL A N 1
ATOM 2647 C CA . VAL A 1 337 ? -36 2.299 4.48 1 97.44 337 VAL A CA 1
ATOM 2648 C C . VAL A 1 337 ? -36.938 2.496 5.676 1 97.44 337 VAL A C 1
ATOM 2650 O O . VAL A 1 337 ? -37.406 3.602 5.914 1 97.44 337 VAL A O 1
ATOM 2653 N N . GLN A 1 338 ? -37.062 1.498 6.52 1 95.75 338 GLN A N 1
ATOM 2654 C CA . GLN A 1 338 ? -38.094 1.561 7.578 1 95.75 338 GLN A CA 1
ATOM 2655 C C . GLN A 1 338 ? -37.438 1.597 8.953 1 95.75 338 GLN A C 1
ATOM 2657 O O . GLN A 1 338 ? -38.125 1.754 9.969 1 95.75 338 GLN A O 1
ATOM 2662 N N . ASP A 1 339 ? -36.188 1.579 9 1 94.75 339 ASP A N 1
ATOM 2663 C CA . ASP A 1 339 ? -35.5 1.495 10.289 1 94.75 339 ASP A CA 1
ATOM 2664 C C . ASP A 1 339 ? -34.406 2.564 10.406 1 94.75 339 ASP A C 1
ATOM 2666 O O . ASP A 1 339 ? -34.188 3.328 9.469 1 94.75 339 ASP A O 1
ATOM 2670 N N . GLY A 1 340 ? -33.938 2.717 11.672 1 93.12 340 GLY A N 1
ATOM 2671 C CA . GLY A 1 340 ? -32.812 3.584 11.914 1 93.12 340 GLY A CA 1
ATOM 2672 C C . GLY A 1 340 ? -33.188 5.051 12 1 93.12 340 GLY A C 1
ATOM 2673 O O . GLY A 1 340 ? -34.344 5.406 11.898 1 93.12 340 GLY A O 1
ATOM 2674 N N . ASN A 1 341 ? -32.156 5.848 12.32 1 92.44 341 ASN A N 1
ATOM 2675 C CA . ASN A 1 341 ? -32.344 7.293 12.344 1 92.44 341 ASN A CA 1
ATOM 2676 C C . ASN A 1 341 ? -32.031 7.922 10.984 1 92.44 341 ASN A C 1
ATOM 2678 O O . ASN A 1 341 ? -32.031 7.227 9.961 1 92.44 341 ASN A O 1
ATOM 2682 N N . ARG A 1 342 ? -31.922 9.258 10.922 1 90.81 342 ARG A N 1
ATOM 2683 C CA . ARG A 1 342 ? -31.812 9.992 9.672 1 90.81 342 ARG A CA 1
ATOM 2684 C C . ARG A 1 342 ? -30.531 9.609 8.922 1 90.81 342 ARG A C 1
ATOM 2686 O O . ARG A 1 342 ? -30.375 9.945 7.746 1 90.81 342 ARG A O 1
ATOM 2693 N N . THR A 1 343 ? -29.547 8.977 9.578 1 94 343 THR A N 1
ATOM 2694 C CA . THR A 1 343 ? -28.281 8.586 8.969 1 94 343 THR A CA 1
ATOM 2695 C C . THR A 1 343 ? -28.438 7.285 8.188 1 94 343 THR A C 1
ATOM 2697 O O . THR A 1 343 ? -27.75 7.078 7.184 1 94 343 THR A O 1
ATOM 2700 N N . ARG A 1 344 ? -29.375 6.422 8.539 1 96.31 344 ARG A N 1
ATOM 2701 C CA . ARG A 1 344 ? -29.594 5.105 7.945 1 96.31 344 ARG A CA 1
ATOM 2702 C C . ARG A 1 344 ? -29.906 5.215 6.457 1 96.31 344 ARG A C 1
ATOM 2704 O O . ARG A 1 344 ? -29.328 4.496 5.641 1 96.31 344 ARG A O 1
ATOM 2711 N N . PRO A 1 345 ? -30.734 6.129 6.043 1 96.88 345 PRO A N 1
ATOM 2712 C CA . PRO A 1 345 ? -31.047 6.262 4.617 1 96.88 345 PRO A CA 1
ATOM 2713 C C . PRO A 1 345 ? -29.828 6.652 3.783 1 96.88 345 PRO A C 1
ATOM 2715 O O . PRO A 1 345 ? -29.734 6.297 2.604 1 96.88 345 PRO A O 1
ATOM 2718 N N . LEU A 1 346 ? -28.906 7.375 4.355 1 97.75 346 LEU A N 1
ATOM 2719 C CA . LEU A 1 346 ? -27.688 7.754 3.635 1 97.75 346 LEU A CA 1
ATOM 2720 C C . LEU A 1 346 ? -26.828 6.527 3.334 1 97.75 346 LEU A C 1
ATOM 2722 O O . LEU A 1 346 ? -26.391 6.344 2.199 1 97.75 346 LEU A O 1
ATOM 2726 N N . ASN A 1 347 ? -26.625 5.684 4.32 1 98.31 347 ASN A N 1
ATOM 2727 C CA . ASN A 1 347 ? -25.859 4.457 4.102 1 98.31 347 ASN A CA 1
ATOM 2728 C C . ASN A 1 347 ? -26.531 3.559 3.066 1 98.31 347 ASN A C 1
ATOM 2730 O O . ASN A 1 347 ? -25.859 3.02 2.182 1 98.31 347 ASN A O 1
ATOM 2734 N N . ARG A 1 348 ? -27.828 3.436 3.174 1 98.19 348 ARG A N 1
ATOM 2735 C CA . ARG A 1 348 ? -28.562 2.6 2.227 1 98.19 348 ARG A CA 1
ATOM 2736 C C . ARG A 1 348 ? -28.469 3.166 0.813 1 98.19 348 ARG A C 1
ATOM 2738 O O . ARG A 1 348 ? -28.281 2.42 -0.148 1 98.19 348 ARG A O 1
ATOM 2745 N N . GLY A 1 349 ? -28.703 4.465 0.71 1 98.5 349 GLY A N 1
ATOM 2746 C CA . GLY A 1 349 ? -28.562 5.117 -0.583 1 98.5 349 GLY A CA 1
ATOM 2747 C C . GLY A 1 349 ? -27.188 4.961 -1.196 1 98.5 349 GLY A C 1
ATOM 2748 O O . GLY A 1 349 ? -27.062 4.641 -2.381 1 98.5 349 GLY A O 1
ATOM 2749 N N . PHE A 1 350 ? -26.156 5.199 -0.395 1 98.56 350 PHE A N 1
ATOM 2750 C CA . PHE A 1 350 ? -24.781 5.07 -0.873 1 98.56 350 PHE A CA 1
ATOM 2751 C C . PHE A 1 350 ? -24.469 3.631 -1.265 1 98.56 350 PHE A C 1
ATOM 2753 O O . PHE A 1 350 ? -23.75 3.387 -2.232 1 98.56 350 PHE A O 1
ATOM 2760 N N . GLU A 1 351 ? -24.984 2.643 -0.555 1 98.06 351 GLU A N 1
ATOM 2761 C CA . GLU A 1 351 ? -24.797 1.229 -0.859 1 98.06 351 GLU A CA 1
ATOM 2762 C C . GLU A 1 351 ? -25.359 0.877 -2.232 1 98.06 351 GLU A C 1
ATOM 2764 O O . GLU A 1 351 ? -24.75 0.109 -2.982 1 98.06 351 GLU A O 1
ATOM 2769 N N . GLU A 1 352 ? -26.453 1.467 -2.559 1 97.94 352 GLU A N 1
ATOM 2770 C CA . GLU A 1 352 ? -27.172 1.146 -3.791 1 97.94 352 GLU A CA 1
ATOM 2771 C C . GLU A 1 352 ? -26.656 1.98 -4.961 1 97.94 352 GLU A C 1
ATOM 2773 O O . GLU A 1 352 ? -26.938 1.678 -6.121 1 97.94 352 GLU A O 1
ATOM 2778 N N . ALA A 1 353 ? -25.859 2.975 -4.676 1 98.19 353 ALA A N 1
ATOM 2779 C CA . ALA A 1 353 ? -25.406 3.924 -5.691 1 98.19 353 ALA A CA 1
ATOM 2780 C C . ALA A 1 353 ? -24.469 3.26 -6.691 1 98.19 353 ALA A C 1
ATOM 2782 O O . ALA A 1 353 ? -23.531 2.549 -6.297 1 98.19 353 ALA A O 1
ATOM 2783 N N . LEU A 1 354 ? -24.641 3.516 -7.973 1 96.25 354 LEU A N 1
ATOM 2784 C CA . LEU A 1 354 ? -23.828 2.924 -9.039 1 96.25 354 LEU A CA 1
ATOM 2785 C C . LEU A 1 354 ? -22.906 3.963 -9.656 1 96.25 354 LEU A C 1
ATOM 2787 O O . LEU A 1 354 ? -21.984 3.615 -10.398 1 96.25 354 LEU A O 1
ATOM 2791 N N . GLY A 1 355 ? -23.062 5.203 -9.32 1 97.62 355 GLY A N 1
ATOM 2792 C CA . GLY A 1 355 ? -22.344 6.289 -9.961 1 97.62 355 GLY A CA 1
ATOM 2793 C C . GLY A 1 355 ? -20.875 6.34 -9.578 1 97.62 355 GLY A C 1
ATOM 2794 O O . GLY A 1 355 ? -20.484 5.789 -8.547 1 97.62 355 GLY A O 1
ATOM 2795 N N . GLU A 1 356 ? -20.062 6.992 -10.43 1 97.44 356 GLU A N 1
ATOM 2796 C CA . GLU A 1 356 ? -18.672 7.258 -10.109 1 97.44 356 GLU A CA 1
ATOM 2797 C C . GLU A 1 356 ? -18.547 8.18 -8.898 1 97.44 356 GLU A C 1
ATOM 2799 O O . GLU A 1 356 ? -17.594 8.062 -8.117 1 97.44 356 GLU A O 1
ATOM 2804 N N . TYR A 1 357 ? -19.469 9.039 -8.828 1 98.56 357 TYR A N 1
ATOM 2805 C CA . TYR A 1 357 ? -19.625 9.93 -7.68 1 98.56 357 TYR A CA 1
ATOM 2806 C C . TYR A 1 357 ? -21.016 9.805 -7.082 1 98.56 357 TYR A C 1
ATOM 2808 O O . TYR A 1 357 ? -21.938 9.328 -7.742 1 98.56 357 TYR A O 1
ATOM 2816 N N . ILE A 1 358 ? -21.156 10.203 -5.816 1 98.81 358 ILE A N 1
ATOM 2817 C CA . ILE A 1 358 ? -22.422 10.164 -5.109 1 98.81 358 ILE A CA 1
ATOM 2818 C C . ILE A 1 358 ? -22.688 11.508 -4.426 1 98.81 358 ILE A C 1
ATOM 2820 O O . ILE A 1 358 ? -21.844 11.992 -3.664 1 98.81 358 ILE A O 1
ATOM 2824 N N . ALA A 1 359 ? -23.781 12.117 -4.73 1 98.56 359 ALA A N 1
ATOM 2825 C CA . ALA A 1 359 ? -24.172 13.375 -4.105 1 98.56 359 ALA A CA 1
ATOM 2826 C C . ALA A 1 359 ? -25.406 13.195 -3.232 1 98.56 359 ALA A C 1
ATOM 2828 O O . ALA A 1 359 ? -26.203 12.297 -3.469 1 98.56 359 ALA A O 1
ATOM 2829 N N . ILE A 1 360 ? -25.5 14.016 -2.238 1 97.94 360 ILE A N 1
ATOM 2830 C CA . ILE A 1 360 ? -26.672 14.062 -1.373 1 97.94 360 ILE A CA 1
ATOM 2831 C C . ILE A 1 360 ? -27.516 15.297 -1.693 1 97.94 360 ILE A C 1
ATOM 2833 O O . ILE A 1 360 ? -27 16.422 -1.683 1 97.94 360 ILE A O 1
ATOM 2837 N N . LEU A 1 361 ? -28.672 15.133 -2.053 1 96.5 361 LEU A N 1
ATOM 2838 C CA . LEU A 1 361 ? -29.625 16.203 -2.307 1 96.5 361 LEU A CA 1
ATOM 2839 C C . LEU A 1 361 ? -30.922 15.969 -1.544 1 96.5 361 LEU A C 1
ATOM 2841 O O . LEU A 1 361 ? -31.766 15.172 -1.972 1 96.5 361 LEU A O 1
ATOM 2845 N N . ASP A 1 362 ? -31.109 16.703 -0.492 1 92 362 ASP A N 1
ATOM 2846 C CA . ASP A 1 362 ? -32.344 16.531 0.269 1 92 362 ASP A CA 1
ATOM 2847 C C . ASP A 1 362 ? -33.531 17.062 -0.513 1 92 362 ASP A C 1
ATOM 2849 O O . ASP A 1 362 ? -33.375 17.875 -1.434 1 92 362 ASP A O 1
ATOM 2853 N N . ASP A 1 363 ? -34.75 16.656 -0.129 1 92.19 363 ASP A N 1
ATOM 2854 C CA . ASP A 1 363 ? -35.969 16.875 -0.928 1 92.19 363 ASP A CA 1
ATOM 2855 C C . ASP A 1 363 ? -36.406 18.344 -0.834 1 92.19 363 ASP A C 1
ATOM 2857 O O . ASP A 1 363 ? -37.375 18.734 -1.478 1 92.19 363 ASP A O 1
ATOM 2861 N N . ASP A 1 364 ? -35.656 19.188 -0.04 1 87.38 364 ASP A N 1
ATOM 2862 C CA . ASP A 1 364 ? -36.062 20.578 0.087 1 87.38 364 ASP A CA 1
ATOM 2863 C C . ASP A 1 364 ? -34.969 21.5 -0.448 1 87.38 364 ASP A C 1
ATOM 2865 O O . ASP A 1 364 ? -35.062 22.734 -0.315 1 87.38 364 ASP A O 1
ATOM 2869 N N . ASP A 1 365 ? -33.875 20.938 -0.965 1 89 365 ASP A N 1
ATOM 2870 C CA . ASP A 1 365 ? -32.844 21.734 -1.596 1 89 365 ASP A CA 1
ATOM 2871 C C . ASP A 1 365 ? -33.031 21.781 -3.111 1 89 365 ASP A C 1
ATOM 2873 O O . ASP A 1 365 ? -33.656 20.906 -3.693 1 89 365 ASP A O 1
ATOM 2877 N N . ILE A 1 366 ? -32.469 22.875 -3.754 1 90.88 366 ILE A N 1
ATOM 2878 C CA . ILE A 1 366 ? -32.719 23.078 -5.176 1 90.88 366 ILE A CA 1
ATOM 2879 C C . ILE A 1 366 ? -31.375 23.172 -5.926 1 90.88 366 ILE A C 1
ATOM 2881 O O . ILE A 1 366 ? -30.641 24.156 -5.77 1 90.88 366 ILE A O 1
ATOM 2885 N N . PRO A 1 367 ? -31.109 22.203 -6.789 1 94.19 367 PRO A N 1
ATOM 2886 C CA . PRO A 1 367 ? -29.922 22.297 -7.648 1 94.19 367 PRO A CA 1
ATOM 2887 C C . PRO A 1 367 ? -30.172 23.172 -8.883 1 94.19 367 PRO A C 1
ATOM 2889 O O . PRO A 1 367 ? -31.234 23.109 -9.484 1 94.19 367 PRO A O 1
ATOM 2892 N N . MET A 1 368 ? -29.188 23.953 -9.211 1 92.06 368 MET A N 1
ATOM 2893 C CA . MET A 1 368 ? -29.266 24.75 -10.43 1 92.06 368 MET A CA 1
ATOM 2894 C C . MET A 1 368 ? -28.969 23.906 -11.656 1 92.06 368 MET A C 1
ATOM 2896 O O . MET A 1 368 ? -28.531 22.75 -11.531 1 92.06 368 MET A O 1
ATOM 2900 N N . ALA A 1 369 ? -29.203 24.422 -12.828 1 94.38 369 ALA A N 1
ATOM 2901 C CA . ALA A 1 369 ? -29.156 23.672 -14.07 1 94.38 369 ALA A CA 1
ATOM 2902 C C . ALA A 1 369 ? -27.75 23.125 -14.328 1 94.38 369 ALA A C 1
ATOM 2904 O O . ALA A 1 369 ? -27.594 22.078 -14.961 1 94.38 369 ALA A O 1
ATOM 2905 N N . HIS A 1 370 ? -26.703 23.812 -13.852 1 95.38 370 HIS A N 1
ATOM 2906 C CA . HIS A 1 370 ? -25.328 23.406 -14.141 1 95.38 370 HIS A CA 1
ATOM 2907 C C . HIS A 1 370 ? -24.719 22.672 -12.953 1 95.38 370 HIS A C 1
ATOM 2909 O O . HIS A 1 370 ? -23.5 22.594 -12.836 1 95.38 370 HIS A O 1
ATOM 2915 N N . TRP A 1 371 ? -25.562 22.125 -11.984 1 96.56 371 TRP A N 1
ATOM 2916 C CA . TRP A 1 371 ? -25.109 21.422 -10.781 1 96.56 371 TRP A CA 1
ATOM 2917 C C . TRP A 1 371 ? -24.297 20.188 -11.148 1 96.56 371 TRP A C 1
ATOM 2919 O O . TRP A 1 371 ? -23.125 20.078 -10.781 1 96.56 371 TRP A O 1
ATOM 2929 N N . VAL A 1 372 ? -24.797 19.312 -11.969 1 98.12 372 VAL A N 1
ATOM 2930 C CA . VAL A 1 372 ? -24.156 18.062 -12.352 1 98.12 372 VAL A CA 1
ATOM 2931 C C . VAL A 1 372 ? -22.953 18.344 -13.25 1 98.12 372 VAL A C 1
ATOM 2933 O O . VAL A 1 372 ? -21.891 17.766 -13.078 1 98.12 372 VAL A O 1
ATOM 2936 N N . SER A 1 373 ? -23.078 19.25 -14.219 1 97.44 373 SER A N 1
ATOM 2937 C CA . SER A 1 373 ? -21.984 19.547 -15.141 1 97.44 373 SER A CA 1
ATOM 2938 C C . SER A 1 373 ? -20.797 20.172 -14.414 1 97.44 373 SER A C 1
ATOM 2940 O O . SER A 1 373 ? -19.641 19.938 -14.797 1 97.44 373 SER A O 1
ATOM 2942 N N . THR A 1 374 ? -21.094 20.938 -13.391 1 96.44 374 THR A N 1
ATOM 2943 C CA . THR A 1 374 ? -20.016 21.516 -12.594 1 96.44 374 THR A CA 1
ATOM 2944 C C . THR A 1 374 ? -19.234 20.422 -11.875 1 96.44 374 THR A C 1
ATOM 2946 O O . THR A 1 374 ? -18 20.438 -11.859 1 96.44 374 THR A O 1
ATOM 2949 N N . PHE A 1 375 ? -19.938 19.484 -11.297 1 98.12 375 PHE A N 1
ATOM 2950 C CA . PHE A 1 375 ? -19.266 18.359 -10.641 1 98.12 375 PHE A CA 1
ATOM 2951 C C . PHE A 1 375 ? -18.406 17.578 -11.641 1 98.12 375 PHE A C 1
ATOM 2953 O O . PHE A 1 375 ? -17.297 17.156 -11.312 1 98.12 375 PHE A O 1
ATOM 2960 N N . ARG A 1 376 ? -18.922 17.422 -12.82 1 98 376 ARG A N 1
ATOM 2961 C CA . ARG A 1 376 ? -18.172 16.703 -13.852 1 98 376 ARG A CA 1
ATOM 2962 C C . ARG A 1 376 ? -16.844 17.406 -14.156 1 98 376 ARG A C 1
ATOM 2964 O O . ARG A 1 376 ? -15.805 16.75 -14.25 1 98 376 ARG A O 1
ATOM 2971 N N . THR A 1 377 ? -16.906 18.656 -14.289 1 97.19 377 THR A N 1
ATOM 2972 C CA . THR A 1 377 ? -15.711 19.453 -14.562 1 97.19 377 THR A CA 1
ATOM 2973 C C . THR A 1 377 ? -14.695 19.297 -13.438 1 97.19 377 THR A C 1
ATOM 2975 O O . THR A 1 377 ? -13.5 19.141 -13.703 1 97.19 377 THR A O 1
ATOM 2978 N N . LEU A 1 378 ? -15.164 19.328 -12.258 1 97.38 378 LEU A N 1
ATOM 2979 C CA . LEU A 1 378 ? -14.289 19.188 -11.094 1 97.38 378 LEU A CA 1
ATOM 2980 C C . LEU A 1 378 ? -13.664 17.797 -11.055 1 97.38 378 LEU A C 1
ATOM 2982 O O . LEU A 1 378 ? -12.5 17.641 -10.68 1 97.38 378 LEU A O 1
ATOM 2986 N N . ALA A 1 379 ? -14.461 16.766 -11.422 1 98.12 379 ALA A N 1
ATOM 2987 C CA . ALA A 1 379 ? -13.977 15.391 -11.43 1 98.12 379 ALA A CA 1
ATOM 2988 C C . ALA A 1 379 ? -12.852 15.211 -12.453 1 98.12 379 ALA A C 1
ATOM 2990 O O . ALA A 1 379 ? -11.914 14.445 -12.227 1 98.12 379 ALA A O 1
ATOM 2991 N N . GLU A 1 380 ? -12.961 15.859 -13.547 1 97.12 380 GLU A N 1
ATOM 2992 C CA . GLU A 1 380 ? -11.945 15.797 -14.594 1 97.12 380 GLU A CA 1
ATOM 2993 C C . GLU A 1 380 ? -10.648 16.469 -14.148 1 97.12 380 GLU A C 1
ATOM 2995 O O . GLU A 1 380 ? -9.555 16 -14.477 1 97.12 380 GLU A O 1
ATOM 3000 N N . LYS A 1 381 ? -10.781 17.469 -13.391 1 96.25 381 LYS A N 1
ATOM 3001 C CA . LYS A 1 381 ? -9.625 18.219 -12.906 1 96.25 381 LYS A CA 1
ATOM 3002 C C . LYS A 1 381 ? -8.836 17.406 -11.883 1 96.25 381 LYS A C 1
ATOM 3004 O O . LYS A 1 381 ? -7.602 17.391 -11.914 1 96.25 381 LYS A O 1
ATOM 3009 N N . LYS A 1 382 ? -9.469 16.797 -10.969 1 97.38 382 LYS A N 1
ATOM 3010 C CA . LYS A 1 382 ? -8.859 15.969 -9.93 1 97.38 382 LYS A CA 1
ATOM 3011 C C . LYS A 1 382 ? -9.609 14.648 -9.773 1 97.38 382 LYS A C 1
ATOM 3013 O O . LYS A 1 382 ? -10.367 14.477 -8.82 1 97.38 382 LYS A O 1
ATOM 3018 N N . PRO A 1 383 ? -9.305 13.695 -10.594 1 97.62 383 PRO A N 1
ATOM 3019 C CA . PRO A 1 383 ? -10.031 12.422 -10.57 1 97.62 383 PRO A CA 1
ATOM 3020 C C . PRO A 1 383 ? -9.938 11.719 -9.211 1 97.62 383 PRO A C 1
ATOM 3022 O O . PRO A 1 383 ? -8.836 11.547 -8.68 1 97.62 383 PRO A O 1
ATOM 3025 N N . GLY A 1 384 ? -11.086 11.406 -8.648 1 98.19 384 GLY A N 1
ATOM 3026 C CA . GLY A 1 384 ? -11.141 10.656 -7.402 1 98.19 384 GLY A CA 1
ATOM 3027 C C . GLY A 1 384 ? -11.258 11.539 -6.176 1 98.19 384 GLY A C 1
ATOM 3028 O O . GLY A 1 384 ? -11.5 11.055 -5.07 1 98.19 384 GLY A O 1
ATOM 3029 N N . ALA A 1 385 ? -11.117 12.828 -6.277 1 98.31 385 ALA A N 1
ATOM 3030 C CA . ALA A 1 385 ? -11.25 13.758 -5.156 1 98.31 385 ALA A CA 1
ATOM 3031 C C . ALA A 1 385 ? -12.719 14.023 -4.84 1 98.31 385 ALA A C 1
ATOM 3033 O O . ALA A 1 385 ? -13.602 13.758 -5.664 1 98.31 385 ALA A O 1
ATOM 3034 N N . MET A 1 386 ? -12.984 14.391 -3.617 1 98.38 386 MET A N 1
ATOM 3035 C CA . MET A 1 386 ? -14.305 14.914 -3.295 1 98.38 386 MET A CA 1
ATOM 3036 C C . MET A 1 386 ? -14.57 16.219 -4.035 1 98.38 386 MET A C 1
ATOM 3038 O O . MET A 1 386 ? -13.68 17.062 -4.152 1 98.38 386 MET A O 1
ATOM 3042 N N . LEU A 1 387 ? -15.758 16.391 -4.562 1 98.19 387 LEU A N 1
ATOM 3043 C CA . LEU A 1 387 ? -16.109 17.578 -5.348 1 98.19 387 LEU A CA 1
ATOM 3044 C C . LEU A 1 387 ? -16.922 18.562 -4.52 1 98.19 387 LEU A C 1
ATOM 3046 O O . LEU A 1 387 ? -17.812 18.141 -3.76 1 98.19 387 LEU A O 1
ATOM 3050 N N . ARG A 1 388 ? -16.562 19.797 -4.668 1 95.88 388 ARG A N 1
ATOM 3051 C CA . ARG A 1 388 ? -17.266 20.812 -3.883 1 95.88 388 ARG A CA 1
ATOM 3052 C C . ARG A 1 388 ? -17.547 22.047 -4.719 1 95.88 388 ARG A C 1
ATOM 3054 O O . ARG A 1 388 ? -16.625 22.672 -5.238 1 95.88 388 ARG A O 1
ATOM 3061 N N . ALA A 1 389 ? -18.781 22.375 -4.848 1 92.38 389 ALA A N 1
ATOM 3062 C CA . ALA A 1 389 ? -19.219 23.656 -5.395 1 92.38 389 ALA A CA 1
ATOM 3063 C C . ALA A 1 389 ? -19.75 24.562 -4.289 1 92.38 389 ALA A C 1
ATOM 3065 O O . ALA A 1 389 ? -19.625 24.25 -3.104 1 92.38 389 ALA A O 1
ATOM 3066 N N . ILE A 1 390 ? -20.172 25.797 -4.688 1 84.38 390 ILE A N 1
ATOM 3067 C CA . ILE A 1 390 ? -20.703 26.734 -3.703 1 84.38 390 ILE A CA 1
ATOM 3068 C C . ILE A 1 390 ? -22.234 26.594 -3.631 1 84.38 390 ILE A C 1
ATOM 3070 O O . ILE A 1 390 ? -22.891 26.391 -4.652 1 84.38 390 ILE A O 1
ATOM 3074 N N . CYS A 1 391 ? -22.656 26.531 -2.441 1 84.81 391 CYS A N 1
ATOM 3075 C CA . CYS A 1 391 ? -24.094 26.578 -2.201 1 84.81 391 CYS A CA 1
ATOM 3076 C C . CYS A 1 391 ? -24.5 27.906 -1.603 1 84.81 391 CYS A C 1
ATOM 3078 O O . CYS A 1 391 ? -23.781 28.484 -0.781 1 84.81 391 CYS A O 1
ATOM 3080 N N . ALA A 1 392 ? -25.578 28.438 -2.102 1 74.94 392 ALA A N 1
ATOM 3081 C CA . ALA A 1 392 ? -26.125 29.672 -1.537 1 74.94 392 ALA A CA 1
ATOM 3082 C C . ALA A 1 392 ? -27.188 29.375 -0.489 1 74.94 392 ALA A C 1
ATOM 3084 O O . ALA A 1 392 ? -28.094 28.562 -0.727 1 74.94 392 ALA A O 1
ATOM 3085 N N . ARG A 1 393 ? -26.922 29.922 0.694 1 70.88 393 ARG A N 1
ATOM 3086 C CA . ARG A 1 393 ? -27.938 29.781 1.732 1 70.88 393 ARG A CA 1
ATOM 3087 C C . ARG A 1 393 ? -29.078 30.766 1.512 1 70.88 393 ARG A C 1
ATOM 3089 O O . ARG A 1 393 ? -28.859 31.922 1.166 1 70.88 393 ARG A O 1
ATOM 3096 N N . GLN A 1 394 ? -30.281 30.25 1.492 1 61.06 394 GLN A N 1
ATOM 3097 C CA . GLN A 1 394 ? -31.469 31.094 1.379 1 61.06 394 GLN A CA 1
ATOM 3098 C C . GLN A 1 394 ? -32.438 30.859 2.543 1 61.06 394 GLN A C 1
ATOM 3100 O O . GLN A 1 394 ? -32.844 29.734 2.779 1 61.06 394 GLN A O 1
ATOM 3105 N N . ASP A 1 395 ? -32.594 31.875 3.348 1 54.94 395 ASP A N 1
ATOM 3106 C CA . ASP A 1 395 ? -33.594 31.797 4.398 1 54.94 395 ASP A CA 1
ATOM 3107 C C . ASP A 1 395 ? -35 31.703 3.803 1 54.94 395 ASP A C 1
ATOM 3109 O O . ASP A 1 395 ? -35.375 32.5 2.943 1 54.94 395 ASP A O 1
ATOM 3113 N N . VAL A 1 396 ? -35.625 30.609 4.047 1 56.81 396 VAL A N 1
ATOM 3114 C CA . VAL A 1 396 ? -36.938 30.422 3.418 1 56.81 396 VAL A CA 1
ATOM 3115 C C . VAL A 1 396 ? -38 30.203 4.488 1 56.81 396 VAL A C 1
ATOM 3117 O O . VAL A 1 396 ? -37.688 29.828 5.621 1 56.81 396 VAL A O 1
ATOM 3120 N N . ASP A 1 397 ? -39.156 30.703 4.305 1 53.75 397 ASP A N 1
ATOM 3121 C CA . ASP A 1 397 ? -40.344 30.469 5.129 1 53.75 397 ASP A CA 1
ATOM 3122 C C . ASP A 1 397 ? -41.469 29.812 4.316 1 53.75 397 ASP A C 1
ATOM 3124 O O . ASP A 1 397 ? -41.469 29.922 3.09 1 53.75 397 ASP A O 1
ATOM 3128 N N . THR A 1 398 ? -42.25 28.875 4.977 1 53.88 398 THR A N 1
ATOM 3129 C CA . THR A 1 398 ? -43.406 28.312 4.32 1 53.88 398 THR A CA 1
ATOM 3130 C C . THR A 1 398 ? -44.531 29.344 4.184 1 53.88 398 THR A C 1
ATOM 3132 O O . THR A 1 398 ? -44.844 30.047 5.148 1 53.88 398 THR A O 1
ATOM 3135 N N . VAL A 1 399 ? -44.844 29.641 2.939 1 48.19 399 VAL A N 1
ATOM 3136 C CA . VAL A 1 399 ? -46 30.547 2.76 1 48.19 399 VAL A CA 1
ATOM 3137 C C . VAL A 1 399 ? -47.156 29.797 2.107 1 48.19 399 VAL A C 1
ATOM 3139 O O . VAL A 1 399 ? -46.938 28.812 1.395 1 48.19 399 VAL A O 1
ATOM 3142 N N . THR A 1 400 ? -48.312 29.781 2.617 1 50 400 THR A N 1
ATOM 3143 C CA . THR A 1 400 ? -49.531 29.25 2.002 1 50 400 THR A CA 1
ATOM 3144 C C . THR A 1 400 ? -50.156 30.266 1.066 1 50 400 THR A C 1
ATOM 3146 O O . THR A 1 400 ? -50.5 31.391 1.486 1 50 400 THR A O 1
ATOM 3149 N N . VAL A 1 401 ? -50 30.047 -0.209 1 45.72 401 VAL A N 1
ATOM 3150 C CA . VAL A 1 401 ? -50.719 30.906 -1.149 1 45.72 401 VAL A CA 1
ATOM 3151 C C . VAL A 1 401 ? -51.812 30.094 -1.837 1 45.72 401 VAL A C 1
ATOM 3153 O O . VAL A 1 401 ? -51.531 29.078 -2.486 1 45.72 401 VAL A O 1
ATOM 3156 N N . GLY A 1 402 ? -53 30.547 -1.867 1 49.47 402 GLY A N 1
ATOM 3157 C CA . GLY A 1 402 ? -54.156 29.922 -2.486 1 49.47 402 GLY A CA 1
ATOM 3158 C C . GLY A 1 402 ? -54.344 28.469 -2.07 1 49.47 402 GLY A C 1
ATOM 3159 O O . GLY A 1 402 ? -54.688 27.625 -2.896 1 49.47 402 GLY A O 1
ATOM 3160 N N . GLY A 1 403 ? -53.875 28.078 -0.823 1 48.66 403 GLY A N 1
ATOM 3161 C CA . GLY A 1 403 ? -54.094 26.75 -0.255 1 48.66 403 GLY A CA 1
ATOM 3162 C C . GLY A 1 403 ? -52.969 25.797 -0.49 1 48.66 403 GLY A C 1
ATOM 3163 O O . GLY A 1 403 ? -53 24.641 -0.054 1 48.66 403 GLY A O 1
ATOM 3164 N N . ARG A 1 404 ? -52.062 26.359 -1.313 1 49.97 404 ARG A N 1
ATOM 3165 C CA . ARG A 1 404 ? -50.906 25.5 -1.618 1 49.97 404 ARG A CA 1
ATOM 3166 C C . ARG A 1 404 ? -49.656 25.984 -0.917 1 49.97 404 ARG A C 1
ATOM 3168 O O . ARG A 1 404 ? -49.375 27.188 -0.915 1 49.97 404 ARG A O 1
ATOM 3175 N N . LYS A 1 405 ? -49.094 25.156 -0.115 1 53.28 405 LYS A N 1
ATOM 3176 C CA . LYS A 1 405 ? -47.875 25.484 0.597 1 53.28 405 LYS A CA 1
ATOM 3177 C C . LYS A 1 405 ? -46.719 25.688 -0.373 1 53.28 405 LYS A C 1
ATOM 3179 O O . LYS A 1 405 ? -46.625 25 -1.389 1 53.28 405 LYS A O 1
ATOM 3184 N N . GLY A 1 406 ? -46.094 26.891 -0.423 1 47 406 GLY A N 1
ATOM 3185 C CA . GLY A 1 406 ? -44.938 27.188 -1.237 1 47 406 GLY A CA 1
ATOM 3186 C C . GLY A 1 406 ? -43.75 27.656 -0.424 1 47 406 GLY A C 1
ATOM 3187 O O . GLY A 1 406 ? -43.812 27.766 0.801 1 47 406 GLY A O 1
ATOM 3188 N N . VAL A 1 407 ? -42.438 27.656 -0.915 1 50.25 407 VAL A N 1
ATOM 3189 C CA . VAL A 1 407 ? -41.219 28.109 -0.273 1 50.25 407 VAL A CA 1
ATOM 3190 C C . VAL A 1 407 ? -40.906 29.531 -0.709 1 50.25 407 VAL A C 1
ATOM 3192 O O . VAL A 1 407 ? -40.969 29.859 -1.897 1 50.25 407 VAL A O 1
ATOM 3195 N N . ARG A 1 408 ? -40.875 30.547 0.254 1 42.31 408 ARG A N 1
ATOM 3196 C CA . ARG A 1 408 ? -40.469 31.922 -0.043 1 42.31 408 ARG A CA 1
ATOM 3197 C C . ARG A 1 408 ? -39.062 32.219 0.513 1 42.31 408 ARG A C 1
ATOM 3199 O O . ARG A 1 408 ? -38.781 31.891 1.66 1 42.31 408 ARG A O 1
ATOM 3206 N N . ALA A 1 409 ? -38.188 32.812 -0.375 1 48.69 409 ALA A N 1
ATOM 3207 C CA . ALA A 1 409 ? -36.875 33.312 0.031 1 48.69 409 ALA A CA 1
ATOM 3208 C C . ALA A 1 409 ? -36.969 34.5 0.945 1 48.69 409 ALA A C 1
ATOM 3210 O O . ALA A 1 409 ? -37.688 35.469 0.618 1 48.69 409 ALA A O 1
ATOM 3211 N N . VAL A 1 410 ? -36.594 34.625 2.254 1 42.41 410 VAL A N 1
ATOM 3212 C CA . VAL A 1 410 ? -36.75 35.781 3.143 1 42.41 410 VAL A CA 1
ATOM 3213 C C . VAL A 1 410 ? -35.375 36.406 3.396 1 42.41 410 VAL A C 1
ATOM 3215 O O . VAL A 1 410 ? -35.281 37.5 3.936 1 42.41 410 VAL A O 1
ATOM 3218 N N . GLY A 1 411 ? -34.219 35.75 2.887 1 46.56 411 GLY A N 1
ATOM 3219 C CA . GLY A 1 411 ? -32.938 36.375 3.16 1 46.56 411 GLY A CA 1
ATOM 3220 C C . GLY A 1 411 ? -31.953 36.25 2.014 1 46.56 411 GLY A C 1
ATOM 3221 O O . GLY A 1 411 ? -32.281 35.688 0.963 1 46.56 411 GLY A O 1
ATOM 3222 N N . GLY A 1 412 ? -30.828 37.188 2.162 1 43.44 412 GLY A N 1
ATOM 3223 C CA . GLY A 1 412 ? -29.781 37.219 1.145 1 43.44 412 GLY A CA 1
ATOM 3224 C C . GLY A 1 412 ? -29.016 35.906 1.052 1 43.44 412 GLY A C 1
ATOM 3225 O O . GLY A 1 412 ? -29.281 34.969 1.801 1 43.44 412 GLY A O 1
ATOM 3226 N N . PHE A 1 413 ? -28.328 35.75 -0.063 1 43.97 413 PHE A N 1
ATOM 3227 C CA . PHE A 1 413 ? -27.422 34.625 -0.33 1 43.97 413 PHE A CA 1
ATOM 3228 C C . PHE A 1 413 ? -26.109 34.812 0.423 1 43.97 413 PHE A C 1
ATOM 3230 O O . PHE A 1 413 ? -25.5 35.875 0.378 1 43.97 413 PHE A O 1
ATOM 3237 N N . ASP A 1 414 ? -25.875 34.062 1.573 1 45.66 414 ASP A N 1
ATOM 3238 C CA . ASP A 1 414 ? -24.531 34.062 2.158 1 45.66 414 ASP A CA 1
ATOM 3239 C C . ASP A 1 414 ? -23.703 32.875 1.644 1 45.66 414 ASP A C 1
ATOM 3241 O O . ASP A 1 414 ? -23.875 31.75 2.094 1 45.66 414 ASP A O 1
ATOM 3245 N N . PRO A 1 415 ? -22.984 33.281 0.613 1 46.22 415 PRO A N 1
ATOM 3246 C CA . PRO A 1 415 ? -22.188 32.188 0.04 1 46.22 415 PRO A CA 1
ATOM 3247 C C . PRO A 1 415 ? -21.141 31.625 1.012 1 46.22 415 PRO A C 1
ATOM 3249 O O . PRO A 1 415 ? -20.562 32.375 1.796 1 46.22 415 PRO A O 1
ATOM 3252 N N . TYR A 1 416 ? -21.219 30.281 1.123 1 50.09 416 TYR A N 1
ATOM 3253 C CA . TYR A 1 416 ? -20.109 29.641 1.814 1 50.09 416 TYR A CA 1
ATOM 3254 C C . TYR A 1 416 ? -18.781 29.969 1.138 1 50.09 416 TYR A C 1
ATOM 3256 O O . TYR A 1 416 ? -18.766 30.422 -0.01 1 50.09 416 TYR A O 1
ATOM 3264 N N . ARG A 1 417 ? -17.719 29.781 1.789 1 53.09 417 ARG A N 1
ATOM 3265 C CA . ARG A 1 417 ? -16.391 30.078 1.28 1 53.09 417 ARG A CA 1
ATOM 3266 C C . ARG A 1 417 ? -16.078 29.234 0.04 1 53.09 417 ARG A C 1
ATOM 3268 O O . ARG A 1 417 ? -16.438 28.062 -0.026 1 53.09 417 ARG A O 1
ATOM 3275 N N . ALA A 1 418 ? -15.531 29.891 -0.885 1 55.22 418 ALA A N 1
ATOM 3276 C CA . ALA A 1 418 ? -15.281 29.297 -2.193 1 55.22 418 ALA A CA 1
ATOM 3277 C C . ALA A 1 418 ? -14.227 28.203 -2.1 1 55.22 418 ALA A C 1
ATOM 3279 O O . ALA A 1 418 ? -14.391 27.125 -2.678 1 55.22 418 ALA A O 1
ATOM 3280 N N . GLU A 1 419 ? -13.234 28.531 -1.369 1 73.25 419 GLU A N 1
ATOM 3281 C CA . GLU A 1 419 ? -12.172 27.531 -1.352 1 73.25 419 GLU A CA 1
ATOM 3282 C C . GLU A 1 419 ? -12.289 26.609 -0.137 1 73.25 419 GLU A C 1
ATOM 3284 O O . GLU A 1 419 ? -12.602 27.078 0.963 1 73.25 419 GLU A O 1
ATOM 3289 N N . PHE A 1 420 ? -12.234 25.359 -0.382 1 82.62 420 PHE A N 1
ATOM 3290 C CA . PHE A 1 420 ? -12.266 24.375 0.693 1 82.62 420 PHE A CA 1
ATOM 3291 C C . PHE A 1 420 ? -11.023 24.484 1.567 1 82.62 420 PHE A C 1
ATOM 3293 O O . PHE A 1 420 ? -9.906 24.5 1.059 1 82.62 420 PHE A O 1
ATOM 3300 N N . ASP A 1 421 ? -11.219 24.672 2.789 1 84.81 421 ASP A N 1
ATOM 3301 C CA . ASP A 1 421 ? -10.164 24.703 3.793 1 84.81 421 ASP A CA 1
ATOM 3302 C C . ASP A 1 421 ? -10.359 23.609 4.836 1 84.81 421 ASP A C 1
ATOM 3304 O O . ASP A 1 421 ? -11.25 23.703 5.68 1 84.81 421 ASP A O 1
ATOM 3308 N N . ILE A 1 422 ? -9.453 22.672 4.828 1 90.56 422 ILE A N 1
ATOM 3309 C CA . ILE A 1 422 ? -9.602 21.5 5.691 1 90.56 422 ILE A CA 1
ATOM 3310 C C . ILE A 1 422 ? -9.508 21.922 7.156 1 90.56 422 ILE A C 1
ATOM 3312 O O . ILE A 1 422 ? -10.203 21.375 8.016 1 90.56 422 ILE A O 1
ATOM 3316 N N . VAL A 1 423 ? -8.648 22.891 7.504 1 87.75 423 VAL A N 1
ATOM 3317 C CA . VAL A 1 423 ? -8.484 23.328 8.891 1 87.75 423 VAL A CA 1
ATOM 3318 C C . VAL A 1 423 ? -9.781 23.953 9.383 1 87.75 423 VAL A C 1
ATOM 3320 O O . VAL A 1 423 ? -10.211 23.688 10.516 1 87.75 423 VAL A O 1
ATOM 3323 N N . GLN A 1 424 ? -10.414 24.719 8.539 1 84.88 424 GLN A N 1
ATOM 3324 C CA . GLN A 1 424 ? -11.703 25.297 8.898 1 84.88 424 GLN A CA 1
ATOM 3325 C C . GLN A 1 424 ? -12.758 24.219 9.125 1 84.88 424 GLN A C 1
ATOM 3327 O O . GLN A 1 424 ? -13.586 24.328 10.023 1 84.88 424 GLN A O 1
ATOM 3332 N N . HIS A 1 425 ? -12.742 23.219 8.328 1 91.94 425 HIS A N 1
ATOM 3333 C CA . HIS A 1 425 ? -13.734 22.156 8.43 1 91.94 425 HIS A CA 1
ATOM 3334 C C . HIS A 1 425 ? -13.492 21.297 9.672 1 91.94 425 HIS A C 1
ATOM 3336 O O . HIS A 1 425 ? -14.398 20.594 10.133 1 91.94 425 HIS A O 1
ATOM 3342 N N . LEU A 1 426 ? -12.211 21.297 10.18 1 91.5 426 LEU A N 1
ATOM 3343 C CA . LEU A 1 426 ? -11.945 20.625 11.445 1 91.5 426 LEU A CA 1
ATOM 3344 C C . LEU A 1 426 ? -12.633 21.344 12.602 1 91.5 426 LEU A C 1
ATOM 3346 O O . LEU A 1 426 ? -12.906 20.734 13.641 1 91.5 426 LEU A O 1
ATOM 3350 N N . VAL A 1 427 ? -12.914 22.609 12.359 1 85.88 427 VAL A N 1
ATOM 3351 C CA . VAL A 1 427 ? -13.523 23.422 13.406 1 85.88 427 VAL A CA 1
ATOM 3352 C C . VAL A 1 427 ? -15.047 23.359 13.289 1 85.88 427 VAL A C 1
ATOM 3354 O O . VAL A 1 427 ? -15.742 23.172 14.281 1 85.88 427 VAL A O 1
ATOM 3357 N N . MET A 1 428 ? -15.57 23.578 12.078 1 86.5 428 MET A N 1
ATOM 3358 C CA . MET A 1 428 ? -17 23.578 11.828 1 86.5 428 MET A CA 1
ATOM 3359 C C . MET A 1 428 ? -17.312 23.172 10.391 1 86.5 428 MET A C 1
ATOM 3361 O O . MET A 1 428 ? -16.469 23.344 9.5 1 86.5 428 MET A O 1
ATOM 3365 N N . ASN A 1 429 ? -18.5 22.672 10.258 1 88.06 429 ASN A N 1
ATOM 3366 C CA . ASN A 1 429 ? -18.938 22.297 8.914 1 88.06 429 ASN A CA 1
ATOM 3367 C C . ASN A 1 429 ? -19.219 23.531 8.062 1 88.06 429 ASN A C 1
ATOM 3369 O O . ASN A 1 429 ? -20.078 24.344 8.406 1 88.06 429 ASN A O 1
ATOM 3373 N N . GLN A 1 430 ? -18.5 23.656 6.977 1 82.31 430 GLN A N 1
ATOM 3374 C CA . GLN A 1 430 ? -18.688 24.812 6.109 1 82.31 430 GLN A CA 1
ATOM 3375 C C . GLN A 1 430 ? -19.219 24.391 4.738 1 82.31 430 GLN A C 1
ATOM 3377 O O . GLN A 1 430 ? -19.109 25.156 3.771 1 82.31 430 GLN A O 1
ATOM 3382 N N . SER A 1 431 ? -19.672 23.156 4.652 1 88.56 431 SER A N 1
ATOM 3383 C CA . SER A 1 431 ? -20.109 22.641 3.361 1 88.56 431 SER A CA 1
ATOM 3384 C C . SER A 1 431 ? -21.406 21.844 3.502 1 88.56 431 SER A C 1
ATOM 3386 O O . SER A 1 431 ? -21.375 20.672 3.873 1 88.56 431 SER A O 1
ATOM 3388 N N . PRO A 1 432 ? -22.5 22.531 3.146 1 89.06 432 PRO A N 1
ATOM 3389 C CA . PRO A 1 432 ? -23.734 21.734 3.109 1 89.06 432 PRO A CA 1
ATOM 3390 C C . PRO A 1 432 ? -23.656 20.578 2.109 1 89.06 432 PRO A C 1
ATOM 3392 O O . PRO A 1 432 ? -22.906 20.641 1.137 1 89.06 432 PRO A O 1
ATOM 3395 N N . THR A 1 433 ? -24.438 19.562 2.277 1 92.25 433 THR A N 1
ATOM 3396 C CA . THR A 1 433 ? -24.344 18.328 1.513 1 92.25 433 THR A CA 1
ATOM 3397 C C . THR A 1 433 ? -24.641 18.578 0.036 1 92.25 433 THR A C 1
ATOM 3399 O O . THR A 1 433 ? -24.031 17.953 -0.838 1 92.25 433 THR A O 1
ATOM 3402 N N . CYS A 1 434 ? -25.547 19.5 -0.29 1 93.06 434 CYS A N 1
ATOM 3403 C CA . CYS A 1 434 ? -25.938 19.719 -1.68 1 93.06 434 CYS A CA 1
ATOM 3404 C C . CYS A 1 434 ? -24.812 20.391 -2.459 1 93.06 434 CYS A C 1
ATOM 3406 O O . CYS A 1 434 ? -24.844 20.438 -3.688 1 93.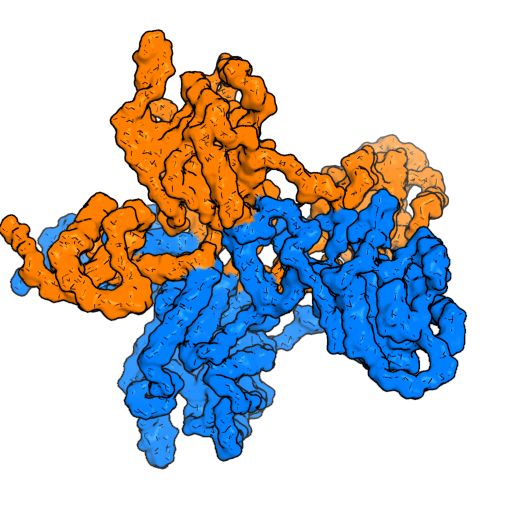06 434 CYS A O 1
ATOM 3408 N N . ALA A 1 435 ? -23.766 20.797 -1.756 1 93.31 435 ALA A N 1
ATOM 3409 C CA . ALA A 1 435 ? -22.594 21.406 -2.404 1 93.31 435 ALA A CA 1
ATOM 3410 C C . ALA A 1 435 ? -21.531 20.344 -2.705 1 93.31 435 ALA A C 1
ATOM 3412 O O . ALA A 1 435 ? -20.516 20.641 -3.326 1 93.31 435 ALA A O 1
ATOM 3413 N N . LEU A 1 436 ? -21.828 19.141 -2.35 1 96.56 436 LEU A N 1
ATOM 3414 C CA . LEU A 1 436 ? -20.766 18.156 -2.338 1 96.56 436 LEU A CA 1
ATOM 3415 C C . LEU A 1 436 ? -21.125 16.953 -3.205 1 96.56 436 LEU A C 1
ATOM 3417 O O . LEU A 1 436 ? -22.312 16.609 -3.344 1 96.56 436 LEU A O 1
ATOM 3421 N N . ALA A 1 437 ? -20.156 16.344 -3.803 1 98.62 437 ALA A N 1
ATOM 3422 C CA . ALA A 1 437 ? -20.219 15 -4.387 1 98.62 437 ALA A CA 1
ATOM 3423 C C . ALA A 1 437 ? -19.016 14.164 -3.961 1 98.62 437 ALA A C 1
ATOM 3425 O O . ALA A 1 437 ? -17.859 14.617 -4.047 1 98.62 437 ALA A O 1
ATOM 3426 N N . PHE A 1 438 ? -19.266 12.953 -3.492 1 98.69 438 PHE A N 1
ATOM 3427 C CA . PHE A 1 438 ? -18.219 12.078 -2.961 1 98.69 438 PHE A CA 1
ATOM 3428 C C . PHE A 1 438 ? -17.828 11.016 -3.98 1 98.69 438 PHE A C 1
ATOM 3430 O O . PHE A 1 438 ? -18.703 10.469 -4.672 1 98.69 438 PHE A O 1
ATOM 3437 N N . PRO A 1 439 ? -16.547 10.773 -4.164 1 98.5 439 PRO A N 1
ATOM 3438 C CA . PRO A 1 439 ? -16.172 9.641 -5.02 1 98.5 439 PRO A CA 1
ATOM 3439 C C . PRO A 1 439 ? -16.641 8.297 -4.465 1 98.5 439 PRO A C 1
ATOM 3441 O O . PRO A 1 439 ? -16.516 8.055 -3.26 1 98.5 439 PRO A O 1
ATOM 3444 N N . ARG A 1 440 ? -17.125 7.453 -5.316 1 97.62 440 ARG A N 1
ATOM 3445 C CA . ARG A 1 440 ? -17.688 6.18 -4.875 1 97.62 440 ARG A CA 1
ATOM 3446 C C . ARG A 1 440 ? -16.641 5.344 -4.141 1 97.62 440 ARG A C 1
ATOM 3448 O O . ARG A 1 440 ? -16.969 4.59 -3.227 1 97.62 440 ARG A O 1
ATOM 3455 N N . GLY A 1 441 ? -15.375 5.477 -4.488 1 97.5 441 GLY A N 1
ATOM 3456 C CA . GLY A 1 441 ? -14.297 4.664 -3.943 1 97.5 441 GLY A CA 1
ATOM 3457 C C . GLY A 1 441 ? -14.117 4.844 -2.447 1 97.5 441 GLY A C 1
ATOM 3458 O O . GLY A 1 441 ? -13.688 3.922 -1.753 1 97.5 441 GLY A O 1
ATOM 3459 N N . ALA A 1 442 ? -14.414 6.047 -1.939 1 98.19 442 ALA A N 1
ATOM 3460 C CA . ALA A 1 442 ? -14.32 6.273 -0.5 1 98.19 442 ALA A CA 1
ATOM 3461 C C . ALA A 1 442 ? -15.266 5.352 0.264 1 98.19 442 ALA A C 1
ATOM 3463 O O . ALA A 1 442 ? -14.898 4.809 1.312 1 98.19 442 ALA A O 1
ATOM 3464 N N . PHE A 1 443 ? -16.453 5.141 -0.247 1 98.25 443 PHE A N 1
ATOM 3465 C CA . PHE A 1 443 ? -17.484 4.336 0.401 1 98.25 443 PHE A CA 1
ATOM 3466 C C . PHE A 1 443 ? -17.359 2.871 -0.001 1 98.25 443 PHE A C 1
ATOM 3468 O O . PHE A 1 443 ? -17.297 1.99 0.858 1 98.25 443 PHE A O 1
ATOM 3475 N N . HIS A 1 444 ? -17.188 2.594 -1.253 1 97.12 444 HIS A N 1
ATOM 3476 C CA . HIS A 1 444 ? -17.312 1.231 -1.757 1 97.12 444 HIS A CA 1
ATOM 3477 C C . HIS A 1 444 ? -15.977 0.499 -1.702 1 97.12 444 HIS A C 1
ATOM 3479 O O . HIS A 1 444 ? -15.945 -0.724 -1.553 1 97.12 444 HIS A O 1
ATOM 3485 N N . GLU A 1 445 ? -14.859 1.172 -1.828 1 97.12 445 GLU A N 1
ATOM 3486 C CA . GLU A 1 445 ? -13.555 0.523 -1.818 1 97.12 445 GLU A CA 1
ATOM 3487 C C . GLU A 1 445 ? -12.914 0.592 -0.436 1 97.12 445 GLU A C 1
ATOM 3489 O O . GLU A 1 445 ? -12.367 -0.4 0.051 1 97.12 445 GLU A O 1
ATOM 3494 N N . LEU A 1 446 ? -12.984 1.774 0.227 1 98.19 446 LEU A N 1
ATOM 3495 C CA . LEU A 1 446 ? -12.336 1.948 1.524 1 98.19 446 LEU A CA 1
ATOM 3496 C C . LEU A 1 446 ? -13.336 1.742 2.658 1 98.19 446 LEU A C 1
ATOM 3498 O O . LEU A 1 446 ? -12.961 1.75 3.832 1 98.19 446 LEU A O 1
ATOM 3502 N N . ASN A 1 447 ? -14.625 1.614 2.336 1 98.19 447 ASN A N 1
ATOM 3503 C CA . ASN A 1 447 ? -15.703 1.308 3.271 1 98.19 447 ASN A CA 1
ATOM 3504 C C . ASN A 1 447 ? -15.852 2.393 4.332 1 98.19 447 ASN A C 1
ATOM 3506 O O . ASN A 1 447 ? -16.109 2.094 5.5 1 98.19 447 ASN A O 1
ATOM 3510 N N . ILE A 1 448 ? -15.57 3.635 3.992 1 98.12 448 ILE A N 1
ATOM 3511 C CA . ILE A 1 448 ? -15.914 4.75 4.875 1 98.12 448 ILE A CA 1
ATOM 3512 C C . ILE A 1 448 ? -17.422 4.953 4.895 1 98.12 448 ILE A C 1
ATOM 3514 O O . ILE A 1 448 ? -18.031 5.281 3.867 1 98.12 448 ILE A O 1
ATOM 3518 N N . ARG A 1 449 ? -18.047 4.773 6.047 1 98 449 ARG A N 1
ATOM 3519 C CA . ARG A 1 449 ? -19.5 4.805 6.145 1 98 449 ARG A CA 1
ATOM 3520 C C . ARG A 1 449 ? -19.969 5.945 7.051 1 98 449 ARG A C 1
ATOM 3522 O O . ARG A 1 449 ? -19.172 6.492 7.824 1 98 449 ARG A O 1
ATOM 3529 N N . PHE A 1 450 ? -21.219 6.34 6.836 1 97.94 450 PHE A N 1
ATOM 3530 C CA . PHE A 1 450 ? -21.812 7.273 7.781 1 97.94 450 PHE A CA 1
ATOM 3531 C C . PHE A 1 450 ? -21.969 6.629 9.156 1 97.94 450 PHE A C 1
ATOM 3533 O O . PHE A 1 450 ? -22.328 5.457 9.258 1 97.94 450 PHE A O 1
ATOM 3540 N N . ASP A 1 451 ? -21.656 7.355 10.211 1 96.75 451 ASP A N 1
ATOM 3541 C CA . ASP A 1 451 ? -21.797 6.875 11.578 1 96.75 451 ASP A CA 1
ATOM 3542 C C . ASP A 1 451 ? -23.25 6.941 12.031 1 96.75 451 ASP A C 1
ATOM 3544 O O . ASP A 1 451 ? -23.734 8 12.422 1 96.75 451 ASP A O 1
ATOM 3548 N N . GLU A 1 452 ? -23.906 5.859 12.109 1 95.62 452 GLU A N 1
ATOM 3549 C CA . GLU A 1 452 ? -25.344 5.824 12.375 1 95.62 452 GLU A CA 1
ATOM 3550 C C . GLU A 1 452 ? -25.641 6.078 13.852 1 95.62 452 GLU A C 1
ATOM 3552 O O . GLU A 1 452 ? -26.797 6.238 14.242 1 95.62 452 GLU A O 1
ATOM 3557 N N . SER A 1 453 ? -24.609 6.148 14.672 1 93.44 453 SER A N 1
ATOM 3558 C CA . SER A 1 453 ? -24.828 6.523 16.062 1 93.44 453 SER A CA 1
ATOM 3559 C C . SER A 1 453 ? -25.062 8.023 16.203 1 93.44 453 SER A C 1
ATOM 3561 O O . SER A 1 453 ? -25.531 8.492 17.234 1 93.44 453 SER A O 1
ATOM 3563 N N . LEU A 1 454 ? -24.672 8.766 15.164 1 91.75 454 LEU A N 1
ATOM 3564 C CA . LEU A 1 454 ? -24.859 10.211 15.164 1 91.75 454 LEU A CA 1
ATOM 3565 C C . LEU A 1 454 ? -26.266 10.578 14.664 1 91.75 454 LEU A C 1
ATOM 3567 O O . LEU A 1 454 ? -26.672 10.164 13.578 1 91.75 454 LEU A O 1
ATOM 3571 N N . THR A 1 455 ? -26.906 11.438 15.438 1 87.81 455 THR A N 1
ATOM 3572 C CA . THR A 1 455 ? -28.234 11.883 15.07 1 87.81 455 THR A CA 1
ATOM 3573 C C . THR A 1 455 ? -28.188 13.211 14.328 1 87.81 455 THR A C 1
ATOM 3575 O O . THR A 1 455 ? -29.156 13.625 13.703 1 87.81 455 THR A O 1
ATOM 3578 N N . THR A 1 456 ? -27.125 13.867 14.531 1 85 456 THR A N 1
ATOM 3579 C CA . THR A 1 456 ? -26.828 15.094 13.797 1 85 456 THR A CA 1
ATOM 3580 C C . THR A 1 456 ? -25.359 15.141 13.398 1 85 456 THR A C 1
ATOM 3582 O O . THR A 1 456 ? -24.547 14.344 13.883 1 85 456 THR A O 1
ATOM 3585 N N . THR A 1 457 ? -24.969 15.93 12.453 1 89.06 457 THR A N 1
ATOM 3586 C CA . THR A 1 457 ? -23.609 16.219 12.016 1 89.06 457 THR A CA 1
ATOM 3587 C C . THR A 1 457 ? -22.969 14.992 11.367 1 89.06 457 THR A C 1
ATOM 3589 O O . THR A 1 457 ? -21.75 14.883 11.289 1 89.06 457 THR A O 1
ATOM 3592 N N . GLU A 1 458 ? -23.844 13.953 11.086 1 93.12 458 GLU A N 1
ATOM 3593 C CA . GLU A 1 458 ? -23.344 12.758 10.414 1 93.12 458 GLU A CA 1
ATOM 3594 C C . GLU A 1 458 ? -22.641 13.117 9.102 1 93.12 458 GLU A C 1
ATOM 3596 O O . GLU A 1 458 ? -21.688 12.461 8.703 1 93.12 458 GLU A O 1
ATOM 3601 N N . ASP A 1 459 ? -23.141 14.141 8.438 1 94.19 459 ASP A N 1
ATOM 3602 C CA . ASP A 1 459 ? -22.562 14.594 7.18 1 94.19 459 ASP A CA 1
ATOM 3603 C C . ASP A 1 459 ? -21.188 15.203 7.406 1 94.19 459 ASP A C 1
ATOM 3605 O O . ASP A 1 459 ? -20.25 14.953 6.637 1 94.19 459 ASP A O 1
ATOM 3609 N N . TRP A 1 460 ? -21.047 16 8.5 1 94.81 460 TRP A N 1
ATOM 3610 C CA . TRP A 1 460 ? -19.781 16.641 8.844 1 94.81 460 TRP A CA 1
ATOM 3611 C C . TRP A 1 460 ? -18.719 15.586 9.172 1 94.81 460 TRP A C 1
ATOM 3613 O O . TRP A 1 460 ? -17.594 15.68 8.703 1 94.81 460 TRP A O 1
ATOM 3623 N N . ASP A 1 461 ? -19.125 14.594 9.969 1 96.5 461 ASP A N 1
ATOM 3624 C CA . ASP A 1 461 ? -18.25 13.484 10.305 1 96.5 461 ASP A CA 1
ATOM 3625 C C . ASP A 1 461 ? -17.75 12.781 9.047 1 96.5 461 ASP A C 1
ATOM 3627 O O . ASP A 1 461 ? -16.531 12.562 8.891 1 96.5 461 ASP A O 1
ATOM 3631 N N . PHE A 1 462 ? -18.688 12.43 8.211 1 98.06 462 PHE A N 1
ATOM 3632 C CA . PHE A 1 462 ? -18.375 11.695 6.988 1 98.06 462 PHE A CA 1
ATOM 3633 C C . PHE A 1 462 ? -17.5 12.539 6.062 1 98.06 462 PHE A C 1
ATOM 3635 O O . PHE A 1 462 ? -16.484 12.055 5.555 1 98.06 462 PHE A O 1
ATOM 3642 N N . LEU A 1 463 ? -17.859 13.75 5.844 1 97.06 463 LEU A N 1
ATOM 3643 C CA . LEU A 1 463 ? -17.156 14.625 4.91 1 97.06 463 LEU A CA 1
ATOM 3644 C C . LEU A 1 463 ? -15.703 14.805 5.328 1 97.06 463 LEU A C 1
ATOM 3646 O O . LEU A 1 463 ? -14.805 14.766 4.488 1 97.06 463 LEU A O 1
ATOM 3650 N N . GLN A 1 464 ? -15.445 15.023 6.594 1 96.56 464 GLN A N 1
ATOM 3651 C CA . GLN A 1 464 ? -14.078 15.227 7.066 1 96.56 464 GLN A CA 1
ATOM 3652 C C . GLN A 1 464 ? -13.227 13.992 6.828 1 96.56 464 GLN A C 1
ATOM 3654 O O . GLN A 1 464 ? -12.086 14.094 6.367 1 96.56 464 GLN A O 1
ATOM 3659 N N . ARG A 1 465 ? -13.789 12.797 7.137 1 97.62 465 ARG A N 1
ATOM 3660 C CA . ARG A 1 465 ? -13.047 11.547 7.031 1 97.62 465 ARG A CA 1
ATOM 3661 C C . ARG A 1 465 ? -12.742 11.211 5.574 1 97.62 465 ARG A C 1
ATOM 3663 O O . ARG A 1 465 ? -11.711 10.602 5.277 1 97.62 465 ARG A O 1
ATOM 3670 N N . VAL A 1 466 ? -13.594 11.672 4.691 1 98.38 466 VAL A N 1
ATOM 3671 C CA . VAL A 1 466 ? -13.359 11.453 3.27 1 98.38 466 VAL A CA 1
ATOM 3672 C C . VAL A 1 466 ? -12.352 12.477 2.754 1 98.38 466 VAL A C 1
ATOM 3674 O O . VAL A 1 466 ? -11.406 12.125 2.041 1 98.38 466 VAL A O 1
ATOM 3677 N N . ALA A 1 467 ? -12.469 13.711 3.152 1 97.75 467 ALA A N 1
ATOM 3678 C CA . ALA A 1 467 ? -11.656 14.812 2.645 1 97.75 467 ALA A CA 1
ATOM 3679 C C . ALA A 1 467 ? -10.18 14.594 2.98 1 97.75 467 ALA A C 1
ATOM 3681 O O . ALA A 1 467 ? -9.305 14.883 2.162 1 97.75 467 ALA A O 1
ATOM 3682 N N . ILE A 1 468 ? -9.875 14.07 4.133 1 97.06 468 ILE A N 1
ATOM 3683 C CA . ILE A 1 468 ? -8.484 13.938 4.559 1 97.06 468 ILE A CA 1
ATOM 3684 C C . ILE A 1 468 ? -7.832 12.766 3.834 1 97.06 468 ILE A C 1
ATOM 3686 O O . ILE A 1 468 ? -6.613 12.578 3.912 1 97.06 468 ILE A O 1
ATOM 3690 N N . VAL A 1 469 ? -8.57 11.969 3.1 1 98 469 VAL A N 1
ATOM 3691 C CA . VAL A 1 469 ? -8.023 10.82 2.377 1 98 469 VAL A CA 1
ATOM 3692 C C . VAL A 1 469 ? -7.91 11.156 0.891 1 98 469 VAL A C 1
ATOM 3694 O O . VAL A 1 469 ? -6.867 10.922 0.273 1 98 469 VAL A O 1
ATOM 3697 N N . VAL A 1 470 ? -8.969 11.805 0.334 1 98.38 470 VAL A N 1
ATOM 3698 C CA . VAL A 1 470 ? -9.039 11.898 -1.12 1 98.38 470 VAL A CA 1
ATOM 3699 C C . VAL A 1 470 ? -8.758 13.336 -1.559 1 98.38 470 VAL A C 1
ATOM 3701 O O . VAL A 1 470 ? -8.523 13.602 -2.74 1 98.38 470 VAL A O 1
ATOM 3704 N N . GLY A 1 471 ? -8.734 14.281 -0.689 1 97.38 471 GLY A N 1
ATOM 3705 C CA . GLY A 1 471 ? -8.617 15.672 -1.083 1 97.38 471 GLY A CA 1
ATOM 3706 C C . GLY A 1 471 ? -9.891 16.234 -1.677 1 97.38 471 GLY A C 1
ATOM 3707 O O . GLY A 1 471 ? -10.938 15.594 -1.642 1 97.38 471 GLY A O 1
ATOM 3708 N N . VAL A 1 472 ? -9.836 17.547 -2.113 1 97.06 472 VAL A N 1
ATOM 3709 C CA . VAL A 1 472 ? -11.047 18.219 -2.568 1 97.06 472 VAL A CA 1
ATOM 3710 C C . VAL A 1 472 ? -10.758 18.984 -3.859 1 97.06 472 VAL A C 1
ATOM 3712 O O . VAL A 1 472 ? -9.711 19.625 -3.99 1 97.06 472 VAL A O 1
ATOM 3715 N N . SER A 1 473 ? -11.547 18.766 -4.848 1 96.5 473 SER A N 1
ATOM 3716 C CA . SER A 1 473 ? -11.617 19.609 -6.031 1 96.5 473 SER A CA 1
ATOM 3717 C C . SER A 1 473 ? -12.727 20.656 -5.895 1 96.5 473 SER A C 1
ATOM 3719 O O . SER A 1 473 ? -13.906 20.312 -5.824 1 96.5 473 SER A O 1
ATOM 3721 N N . SER A 1 474 ? -12.391 21.953 -5.906 1 92.69 474 SER A N 1
ATOM 3722 C CA . SER A 1 474 ? -13.352 22.984 -5.566 1 92.69 474 SER A CA 1
ATOM 3723 C C . SER A 1 474 ? -13.625 23.891 -6.762 1 92.69 474 SER A C 1
ATOM 3725 O O . SER A 1 474 ? -12.75 24.109 -7.598 1 92.69 474 SER A O 1
ATOM 3727 N N . SER A 1 475 ? -14.836 24.312 -6.766 1 89.31 475 SER A N 1
ATOM 3728 C CA . SER A 1 475 ? -15.273 25.281 -7.762 1 89.31 475 SER A CA 1
ATOM 3729 C C . SER A 1 475 ? -15.82 26.547 -7.098 1 89.31 475 SER A C 1
ATOM 3731 O O . SER A 1 475 ? -16.328 26.484 -5.977 1 89.31 475 SER A O 1
ATOM 3733 N N . GLN A 1 476 ? -15.758 27.703 -7.855 1 82.69 476 GLN A N 1
ATOM 3734 C CA . GLN A 1 476 ? -16.297 28.969 -7.375 1 82.69 476 GLN A CA 1
ATOM 3735 C C . GLN A 1 476 ? -17.734 29.172 -7.859 1 82.69 476 GLN A C 1
ATOM 3737 O O . GLN A 1 476 ? -18.375 30.172 -7.527 1 82.69 476 GLN A O 1
ATOM 3742 N N . GLU A 1 477 ? -18.25 28.25 -8.492 1 83.75 477 GLU A N 1
ATOM 3743 C CA . GLU A 1 477 ? -19.609 28.375 -9.023 1 83.75 477 GLU A CA 1
ATOM 3744 C C . GLU A 1 477 ? -20.656 28.078 -7.957 1 83.75 477 GLU A C 1
ATOM 3746 O O . GLU A 1 477 ? -20.5 27.141 -7.176 1 83.75 477 GLU A O 1
ATOM 3751 N N . ILE A 1 478 ? -21.625 28.891 -7.871 1 85.75 478 ILE A N 1
ATOM 3752 C CA . ILE A 1 478 ? -22.812 28.594 -7.059 1 85.75 478 ILE A CA 1
ATOM 3753 C C . ILE A 1 478 ? -23.734 27.656 -7.816 1 85.75 478 ILE A C 1
ATOM 3755 O O . ILE A 1 478 ? -24.219 27.984 -8.906 1 85.75 478 ILE A O 1
ATOM 3759 N N . THR A 1 479 ? -24 26.484 -7.23 1 90.69 479 THR A N 1
ATOM 3760 C CA . THR A 1 479 ? -24.688 25.484 -8.047 1 90.69 479 THR A CA 1
ATOM 3761 C C . THR A 1 479 ? -25.953 24.984 -7.344 1 90.69 479 THR A C 1
ATOM 3763 O O . THR A 1 479 ? -26.703 24.172 -7.902 1 90.69 479 THR A O 1
ATOM 3766 N N . SER A 1 480 ? -26.203 25.422 -6.148 1 88.69 480 SER A N 1
ATOM 3767 C CA . SER A 1 480 ? -27.375 24.953 -5.434 1 88.69 480 SER A CA 1
ATOM 3768 C C . SER A 1 480 ? -27.828 25.969 -4.387 1 88.69 480 SER A C 1
ATOM 3770 O O . SER A 1 480 ? -27.078 26.859 -4.012 1 88.69 480 SER A O 1
ATOM 3772 N N . ILE A 1 481 ? -29.062 25.875 -4.047 1 78.88 481 ILE A N 1
ATOM 3773 C CA . ILE A 1 481 ? -29.672 26.703 -3.004 1 78.88 481 ILE A CA 1
ATOM 3774 C C . ILE A 1 481 ? -30.016 25.828 -1.802 1 78.88 481 ILE A C 1
ATOM 3776 O O . ILE A 1 481 ? -30.703 24.812 -1.943 1 78.88 481 ILE A O 1
ATOM 3780 N N . TYR A 1 482 ? -29.453 26.203 -0.714 1 76.38 482 TYR A N 1
ATOM 3781 C CA . TYR A 1 482 ? -29.703 25.547 0.563 1 76.38 482 TYR A CA 1
ATOM 3782 C C . TYR A 1 482 ? -30.781 26.297 1.349 1 76.38 482 TYR A C 1
ATOM 3784 O O . TYR A 1 482 ? -30.562 27.422 1.796 1 76.38 482 TYR A O 1
ATOM 3792 N N . HIS A 1 483 ? -31.938 25.766 1.525 1 70.25 483 HIS A N 1
ATOM 3793 C CA . HIS A 1 483 ? -33.031 26.422 2.215 1 70.25 483 HIS A CA 1
ATOM 3794 C C . HIS A 1 483 ? -32.875 26.328 3.729 1 70.25 483 HIS A C 1
ATOM 3796 O O . HIS A 1 483 ? -32.812 25.234 4.289 1 70.25 483 HIS A O 1
ATOM 3802 N N . TRP A 1 484 ? -32.625 27.531 4.355 1 62.56 484 TRP A N 1
ATOM 3803 C CA . TRP A 1 484 ? -32.5 27.656 5.805 1 62.56 484 TRP A CA 1
ATOM 3804 C C . TRP A 1 484 ? -33.812 28.125 6.434 1 62.56 484 TRP A C 1
ATOM 3806 O O . TRP A 1 484 ? -34.219 29.266 6.234 1 62.56 484 TRP A O 1
ATOM 3816 N N . TRP A 1 485 ? -34.5 27.234 7.039 1 54.38 485 TRP A N 1
ATOM 3817 C CA . TRP A 1 485 ? -35.844 27.5 7.551 1 54.38 485 TRP A CA 1
ATOM 3818 C C . TRP A 1 485 ? -35.781 28.25 8.875 1 54.38 485 TRP A C 1
ATOM 3820 O O . TRP A 1 485 ? -35.062 27.844 9.789 1 54.38 485 TRP A O 1
ATOM 3830 N N . LYS A 1 486 ? -36 29.609 9.047 1 49.44 486 LYS A N 1
ATOM 3831 C CA . LYS A 1 486 ? -35.969 30.375 10.281 1 49.44 486 LYS A CA 1
ATOM 3832 C C . LYS A 1 486 ? -36.844 29.719 11.352 1 49.44 486 LYS A C 1
ATOM 3834 O O . LYS A 1 486 ? -36.469 29.672 12.523 1 49.44 486 LYS A O 1
ATOM 3839 N N . LEU A 1 487 ? -38.188 30.062 11.336 1 47.94 487 LEU A N 1
ATOM 3840 C CA . LEU A 1 487 ? -39.125 29.891 12.43 1 47.94 487 LEU A CA 1
ATOM 3841 C C . LEU A 1 487 ? -39.25 28.422 12.805 1 47.94 487 LEU A C 1
ATOM 3843 O O . LEU A 1 487 ? -38.656 27.562 12.164 1 47.94 487 LEU A O 1
ATOM 3847 N N . THR A 1 488 ? -40.562 28.031 13.484 1 42.97 488 THR A N 1
ATOM 3848 C CA . THR A 1 488 ? -41.219 26.953 14.188 1 42.97 488 THR A CA 1
ATOM 3849 C C . THR A 1 488 ? -41.219 25.672 13.352 1 42.97 488 THR A C 1
ATOM 3851 O O . THR A 1 488 ? -41.781 24.656 13.742 1 42.97 488 THR A O 1
ATOM 3854 N N . GLU A 1 489 ? -40.844 25.656 12.102 1 46.31 489 GLU A N 1
ATOM 3855 C CA . GLU A 1 489 ? -41.281 24.469 11.391 1 46.31 489 GLU A CA 1
ATOM 3856 C C . GLU A 1 489 ? -40.219 23.375 11.406 1 46.31 489 GLU A C 1
ATOM 3858 O O . GLU A 1 489 ? -39.031 23.656 11.641 1 46.31 489 GLU A O 1
ATOM 3863 N N . ASP A 1 490 ? -40.625 22.062 11.219 1 44.06 490 ASP A N 1
ATOM 3864 C CA . ASP A 1 490 ? -40.031 20.719 11.305 1 44.06 490 ASP A CA 1
ATOM 3865 C C . ASP A 1 490 ? -38.812 20.594 10.398 1 44.06 490 ASP A C 1
ATOM 3867 O O . ASP A 1 490 ? -38.969 20.484 9.172 1 44.06 490 ASP A O 1
ATOM 3871 N N . SER A 1 491 ? -37.781 21.359 10.703 1 48.19 491 SER A N 1
ATOM 3872 C CA . SER A 1 491 ? -36.562 21.078 9.906 1 48.19 491 SER A CA 1
ATOM 3873 C C . SER A 1 491 ? -35.625 20.141 10.648 1 48.19 491 SER A C 1
ATOM 3875 O O . SER A 1 491 ? -35.719 20 11.875 1 48.19 491 SER A O 1
ATOM 3877 N N . SER A 1 492 ? -34.812 19.359 9.898 1 52.69 492 SER A N 1
ATOM 3878 C CA . SER A 1 492 ? -33.875 18.406 10.484 1 52.69 492 SER A CA 1
ATOM 3879 C C . SER A 1 492 ? -33 19.094 11.523 1 52.69 492 SER A C 1
ATOM 3881 O O . SER A 1 492 ? -32.562 18.453 12.484 1 52.69 492 SER A O 1
ATOM 3883 N N . ARG A 1 493 ? -32.75 20.391 11.492 1 50.62 493 ARG A N 1
ATOM 3884 C CA . ARG A 1 493 ? -31.938 21.141 12.422 1 50.62 493 ARG A CA 1
ATOM 3885 C C . ARG A 1 493 ? -32.688 21.453 13.703 1 50.62 493 ARG A C 1
ATOM 3887 O O . ARG A 1 493 ? -32.156 21.359 14.805 1 50.62 493 ARG A O 1
ATOM 3894 N N . THR A 1 494 ? -34 21.781 13.477 1 47.38 494 THR A N 1
ATOM 3895 C CA . THR A 1 494 ? -34.812 22.203 14.609 1 47.38 494 THR A CA 1
ATOM 3896 C C . THR A 1 494 ? -35.344 21 15.367 1 47.38 494 THR A C 1
ATOM 3898 O O . THR A 1 494 ? -35.812 21.125 16.5 1 47.38 494 THR A O 1
ATOM 3901 N N . ASP A 1 495 ? -35.188 19.875 14.703 1 54.19 495 ASP A N 1
ATOM 3902 C CA . ASP A 1 495 ? -35.75 18.672 15.312 1 54.19 495 ASP A CA 1
ATOM 3903 C C . ASP A 1 495 ? -34.844 18.141 16.406 1 54.19 495 ASP A C 1
ATOM 3905 O O . ASP A 1 495 ? -35.219 17.188 17.109 1 54.19 495 ASP A O 1
ATOM 3909 N N . HIS A 1 496 ? -33.688 18.875 16.609 1 67.56 496 HIS A N 1
ATOM 3910 C CA . HIS A 1 496 ? -32.75 18.359 17.609 1 67.56 496 HIS A CA 1
ATOM 3911 C C . HIS A 1 496 ? -32.406 19.438 18.625 1 67.56 496 HIS A C 1
ATOM 3913 O O . HIS A 1 496 ? -32.344 20.625 18.281 1 67.56 496 HIS A O 1
ATOM 3919 N N . ASN A 1 497 ? -32.281 19.016 19.938 1 69.5 497 ASN A N 1
ATOM 3920 C CA . ASN A 1 497 ? -31.984 19.969 21.016 1 69.5 497 ASN A CA 1
ATOM 3921 C C . ASN A 1 497 ? -30.516 20.359 21.031 1 69.5 497 ASN A C 1
ATOM 3923 O O . ASN A 1 497 ? -29.672 19.688 20.422 1 69.5 497 ASN A O 1
ATOM 3927 N N . GLU A 1 498 ? -30.234 21.5 21.547 1 70.69 498 GLU A N 1
ATOM 3928 C CA . GLU A 1 498 ? -28.891 22.094 21.578 1 70.69 498 GLU A CA 1
ATOM 3929 C C . GLU A 1 498 ? -27.891 21.141 22.25 1 70.69 498 GLU A C 1
ATOM 3931 O O . GLU A 1 498 ? -26.75 21.047 21.812 1 70.69 498 GLU A O 1
ATOM 3936 N N . ALA A 1 499 ? -28.375 20.453 23.25 1 71.69 499 ALA A N 1
ATOM 3937 C CA . ALA A 1 499 ? -27.5 19.516 23.953 1 71.69 499 ALA A CA 1
ATOM 3938 C C . ALA A 1 499 ? -27.094 18.375 23.047 1 71.69 499 ALA A C 1
ATOM 3940 O O . ALA A 1 499 ? -25.953 17.922 23.078 1 71.69 499 ALA A O 1
ATOM 3941 N N . GLU A 1 500 ? -28.031 17.969 22.297 1 75.56 500 GLU A N 1
ATOM 3942 C CA . GLU A 1 500 ? -27.766 16.891 21.344 1 75.56 500 GLU A CA 1
ATOM 3943 C C . GLU A 1 500 ? -26.75 17.328 20.281 1 75.56 500 GLU A C 1
ATOM 3945 O O . GLU A 1 500 ? -25.844 16.562 19.938 1 75.56 500 GLU A O 1
ATOM 3950 N N . TRP A 1 501 ? -26.875 18.5 19.859 1 76.62 501 TRP A N 1
ATOM 3951 C CA . TRP A 1 501 ? -25.938 19.047 18.875 1 76.62 501 TRP A CA 1
ATOM 3952 C C . TRP A 1 501 ? -24.531 19.125 19.453 1 76.62 501 TRP A C 1
ATOM 3954 O O . TRP A 1 501 ? -23.562 18.719 18.812 1 76.62 501 TRP A O 1
ATOM 3964 N N . LYS A 1 502 ? -24.438 19.578 20.656 1 79.19 502 LYS A N 1
ATOM 3965 C CA . LYS A 1 502 ? -23.141 19.719 21.312 1 79.19 502 LYS A CA 1
ATOM 3966 C C . LYS A 1 502 ? -22.484 18.359 21.516 1 79.19 502 LYS A C 1
ATOM 3968 O O . LYS A 1 502 ? -21.281 18.203 21.297 1 79.19 502 LYS A O 1
ATOM 3973 N N . SER A 1 503 ? -23.25 17.438 21.922 1 82.81 503 SER A N 1
ATOM 3974 C CA . SER A 1 503 ? -22.734 16.094 22.156 1 82.81 503 SER A CA 1
ATOM 3975 C C . SER A 1 503 ? -22.234 15.469 20.859 1 82.81 503 SER A C 1
ATOM 3977 O O . SER A 1 503 ? -21.172 14.844 20.844 1 82.81 503 SER A O 1
ATOM 3979 N N . ASN A 1 504 ? -22.953 15.617 19.844 1 83.94 504 ASN A N 1
ATOM 3980 C CA . ASN A 1 504 ? -22.562 15.062 18.547 1 83.94 504 ASN A CA 1
ATOM 3981 C C . ASN A 1 504 ? -21.328 15.773 17.984 1 83.94 504 ASN A C 1
ATOM 3983 O O . ASN A 1 504 ? -20.469 15.133 17.375 1 83.94 504 ASN A O 1
ATOM 3987 N N . HIS A 1 505 ? -21.266 17 18.266 1 87.25 505 HIS A N 1
ATOM 3988 C CA . HIS A 1 505 ? -20.094 17.75 17.844 1 87.25 505 HIS A CA 1
ATOM 3989 C C . HIS A 1 505 ? -18.828 17.219 18.516 1 87.25 505 HIS A C 1
ATOM 3991 O O . HIS A 1 505 ? -17.797 17.031 17.875 1 87.25 505 HIS A O 1
ATOM 3997 N N . LEU A 1 506 ? -18.984 16.969 19.766 1 88.25 506 LEU A N 1
ATOM 3998 C CA . LEU A 1 506 ? -17.859 16.453 20.531 1 88.25 506 LEU A CA 1
ATOM 3999 C C . LEU A 1 506 ? -17.469 15.062 20.047 1 88.25 506 LEU A C 1
ATOM 4001 O O . LEU A 1 506 ? -16.281 14.727 20.016 1 88.25 506 LEU A O 1
ATOM 4005 N N . ALA A 1 507 ? -18.453 14.336 19.703 1 91.25 507 ALA A N 1
ATOM 4006 C CA . ALA A 1 507 ? -18.188 13 19.172 1 91.25 507 ALA A CA 1
ATOM 4007 C C . ALA A 1 507 ? -17.406 13.07 17.859 1 91.25 507 ALA A C 1
ATOM 4009 O O . ALA A 1 507 ? -16.516 12.258 17.625 1 91.25 507 ALA A O 1
ATOM 4010 N N . VAL A 1 508 ? -17.75 13.984 17.031 1 93 508 VAL A N 1
ATOM 4011 C CA . VAL A 1 508 ? -17.062 14.188 15.766 1 93 508 VAL A CA 1
ATOM 4012 C C . VAL A 1 508 ? -15.625 14.617 16.016 1 93 508 VAL A C 1
ATOM 4014 O O . VAL A 1 508 ? -14.703 14.117 15.375 1 93 508 VAL A O 1
ATOM 4017 N N . TYR A 1 509 ? -15.445 15.492 17.016 1 91.44 509 TYR A N 1
ATOM 4018 C CA . TYR A 1 509 ? -14.102 15.93 17.391 1 91.44 509 TYR A CA 1
ATOM 4019 C C . TYR A 1 509 ? -13.25 14.758 17.844 1 91.44 509 TYR A C 1
ATOM 4021 O O . TYR A 1 509 ? -12.117 14.586 17.375 1 91.44 509 TYR A O 1
ATOM 4029 N N . ARG A 1 510 ? -13.789 13.992 18.672 1 92.69 510 ARG A N 1
ATOM 4030 C CA . ARG A 1 510 ? -13.047 12.859 19.203 1 92.69 510 ARG A CA 1
ATOM 4031 C C . ARG A 1 510 ? -12.664 11.875 18.109 1 92.69 510 ARG A C 1
ATOM 4033 O O . ARG A 1 510 ? -11.555 11.344 18.109 1 92.69 510 ARG A O 1
ATOM 4040 N N . LYS A 1 511 ? -13.539 11.672 17.25 1 95.25 511 LYS A N 1
ATOM 4041 C CA . LYS A 1 511 ? -13.305 10.727 16.156 1 95.25 511 LYS A CA 1
ATOM 4042 C C . LYS A 1 511 ? -12.18 11.203 15.25 1 95.25 511 LYS A C 1
ATOM 4044 O O . LYS A 1 511 ? -11.242 10.453 14.969 1 95.25 511 LYS A O 1
ATOM 4049 N N . ILE A 1 512 ? -12.258 12.414 14.852 1 95.5 512 ILE A N 1
ATOM 4050 C CA . ILE A 1 512 ? -11.258 12.938 13.93 1 95.5 512 ILE A CA 1
ATOM 4051 C C . ILE A 1 512 ? -9.914 13.07 14.656 1 95.5 512 ILE A C 1
ATOM 4053 O O . ILE A 1 512 ? -8.852 12.906 14.047 1 95.5 512 ILE A O 1
ATOM 4057 N N . ASP A 1 513 ? -9.922 13.352 15.93 1 94.06 513 ASP A N 1
ATOM 4058 C CA . ASP A 1 513 ? -8.703 13.484 16.719 1 94.06 513 ASP A CA 1
ATOM 4059 C C . ASP A 1 513 ? -7.969 12.156 16.828 1 94.06 513 ASP A C 1
ATOM 4061 O O . ASP A 1 513 ? -6.758 12.125 17.047 1 94.06 513 ASP A O 1
ATOM 4065 N N . SER A 1 514 ? -8.633 11.094 16.688 1 95.56 514 SER A N 1
ATOM 4066 C CA . SER A 1 514 ? -8.047 9.766 16.859 1 95.56 514 SER A CA 1
ATOM 4067 C C . SER A 1 514 ? -7.461 9.25 15.555 1 95.56 514 SER A C 1
ATOM 4069 O O . SER A 1 514 ? -6.902 8.148 15.508 1 95.56 514 SER A O 1
ATOM 4071 N N . LEU A 1 515 ? -7.531 9.984 14.516 1 96.75 515 LEU A N 1
ATOM 4072 C CA . LEU A 1 515 ? -7.094 9.531 13.195 1 96.75 515 LEU A CA 1
ATOM 4073 C C . LEU A 1 515 ? -5.855 10.297 12.742 1 96.75 515 LEU A C 1
ATOM 4075 O O . LEU A 1 515 ? -5.668 11.461 13.109 1 96.75 515 LEU A O 1
ATOM 4079 N N . PRO A 1 516 ? -4.973 9.586 11.992 1 96.88 516 PRO A N 1
ATOM 4080 C CA . PRO A 1 516 ? -3.986 10.375 11.25 1 96.88 516 PRO A CA 1
ATOM 4081 C C . PRO A 1 516 ? -4.621 11.266 10.188 1 96.88 516 PRO A C 1
ATOM 4083 O O . PRO A 1 516 ? -5.68 10.938 9.648 1 96.88 516 PRO A O 1
ATOM 4086 N N . ILE A 1 517 ? -3.984 12.375 9.914 1 95.75 517 ILE A N 1
ATOM 4087 C CA . ILE A 1 517 ? -4.52 13.328 8.953 1 95.75 517 ILE A CA 1
ATOM 4088 C C . ILE A 1 517 ? -3.578 13.445 7.758 1 95.75 517 ILE A C 1
ATOM 4090 O O . ILE A 1 517 ? -2.371 13.633 7.926 1 95.75 517 ILE A O 1
ATOM 4094 N N . LEU A 1 518 ? -4.152 13.289 6.609 1 97.44 518 LEU A N 1
ATOM 4095 C CA . LEU A 1 518 ? -3.416 13.469 5.363 1 97.44 518 LEU A CA 1
ATOM 4096 C C . LEU A 1 518 ? -3.803 14.781 4.691 1 97.44 518 LEU A C 1
ATOM 4098 O O . LEU A 1 518 ? -4.984 15.031 4.449 1 97.44 518 LEU A O 1
ATOM 4102 N N . LEU A 1 519 ? -2.826 15.633 4.461 1 96.44 519 LEU A N 1
ATOM 4103 C CA . LEU A 1 519 ? -3.051 16.922 3.834 1 96.44 519 LEU A CA 1
ATOM 4104 C C . LEU A 1 519 ? -2.359 17 2.477 1 96.44 519 LEU A C 1
ATOM 4106 O O . LEU A 1 519 ? -1.246 16.5 2.314 1 96.44 519 LEU A O 1
ATOM 4110 N N . PRO A 1 520 ? -2.953 17.594 1.503 1 95.69 520 PRO A N 1
ATOM 4111 C CA . PRO A 1 520 ? -2.379 17.656 0.157 1 95.69 520 PRO A CA 1
ATOM 4112 C C . PRO A 1 520 ? -1.186 18.609 0.071 1 95.69 520 PRO A C 1
ATOM 4114 O O . PRO A 1 520 ? -0.898 19.328 1.027 1 95.69 520 PRO A O 1
ATOM 4117 N N . ALA A 1 521 ? -0.479 18.562 -1.109 1 95.06 521 ALA A N 1
ATOM 4118 C CA . ALA A 1 521 ? 0.599 19.516 -1.382 1 95.06 521 ALA A CA 1
ATOM 4119 C C . ALA A 1 521 ? 0.116 20.953 -1.229 1 95.06 521 ALA A C 1
ATOM 4121 O O . ALA A 1 521 ? -1.029 21.266 -1.56 1 95.06 521 ALA A O 1
ATOM 4122 N N . GLY A 1 522 ? 0.952 21.766 -0.697 1 91.69 522 GLY A N 1
ATOM 4123 C CA . GLY A 1 522 ? 0.597 23.141 -0.444 1 91.69 522 GLY A CA 1
ATOM 4124 C C . GLY A 1 522 ? 0.169 23.406 0.989 1 91.69 522 GLY A C 1
ATOM 4125 O O . GLY A 1 522 ? 0.188 24.547 1.454 1 91.69 522 GLY A O 1
ATOM 4126 N N . SER A 1 523 ? -0.153 22.375 1.708 1 92.94 523 SER A N 1
ATOM 4127 C CA . SER A 1 523 ? -0.663 22.516 3.068 1 92.94 523 SER A CA 1
ATOM 4128 C C . SER A 1 523 ? 0.429 22.984 4.023 1 92.94 523 SER A C 1
ATOM 4130 O O . SER A 1 523 ? 0.145 23.656 5.012 1 92.94 523 SER A O 1
ATOM 4132 N N . ALA A 1 524 ? 1.674 22.641 3.789 1 93.25 524 ALA A N 1
ATOM 4133 C CA . ALA A 1 524 ? 2.766 23.078 4.652 1 93.25 524 ALA A CA 1
ATOM 4134 C C . ALA A 1 524 ? 2.832 24.609 4.719 1 93.25 524 ALA A C 1
ATOM 4136 O O . ALA A 1 524 ? 3.012 25.172 5.797 1 93.25 524 ALA A O 1
ATOM 4137 N N . GLN A 1 525 ? 2.738 25.188 3.588 1 89.94 525 GLN A N 1
ATOM 4138 C CA . GLN A 1 525 ? 2.725 26.641 3.547 1 89.94 525 GLN A CA 1
ATOM 4139 C C . GLN A 1 525 ? 1.549 27.203 4.344 1 89.94 525 GLN A C 1
ATOM 4141 O O . GLN A 1 525 ? 1.705 28.172 5.094 1 89.94 525 GLN A O 1
ATOM 4146 N N . GLN A 1 526 ? 0.43 26.609 4.176 1 86.12 526 GLN A N 1
ATOM 4147 C CA . GLN A 1 526 ? -0.76 27.047 4.898 1 86.12 526 GLN A CA 1
ATOM 4148 C C . GLN A 1 526 ? -0.552 26.953 6.41 1 86.12 526 GLN A C 1
ATOM 4150 O O . GLN A 1 526 ? -0.953 27.844 7.152 1 86.12 526 GLN A O 1
ATOM 4155 N N . LEU A 1 527 ? 0.011 25.906 6.809 1 90.69 527 LEU A N 1
ATOM 4156 C CA . LEU A 1 527 ? 0.247 25.688 8.234 1 90.69 527 LEU A CA 1
ATOM 4157 C C . LEU A 1 527 ? 1.267 26.688 8.773 1 90.69 527 LEU A C 1
ATOM 4159 O O . LEU A 1 527 ? 1.132 27.172 9.898 1 90.69 527 LEU A O 1
ATOM 4163 N N . ARG A 1 528 ? 2.342 26.969 7.973 1 88.06 528 ARG A N 1
ATOM 4164 C CA . ARG A 1 528 ? 3.307 28 8.367 1 88.06 528 ARG A CA 1
ATOM 4165 C C . ARG A 1 528 ? 2.629 29.344 8.547 1 88.06 528 ARG A C 1
ATOM 4167 O O . ARG A 1 528 ? 2.887 30.062 9.523 1 88.06 528 ARG A O 1
ATOM 4174 N N . ASP A 1 529 ? 1.773 29.609 7.605 1 80.94 529 ASP A N 1
ATOM 4175 C CA . ASP A 1 529 ? 1.051 30.891 7.66 1 80.94 529 ASP A CA 1
ATOM 4176 C C . ASP A 1 529 ? 0.144 30.953 8.891 1 80.94 529 ASP A C 1
ATOM 4178 O O . ASP A 1 529 ? 0.071 31.969 9.562 1 80.94 529 ASP A O 1
ATOM 4182 N N . LEU A 1 530 ? -0.538 29.906 9.109 1 81.56 530 LEU A N 1
ATOM 4183 C CA . LEU A 1 530 ? -1.418 29.812 10.266 1 81.56 530 LEU A CA 1
ATOM 4184 C C . LEU A 1 530 ? -0.628 29.969 11.562 1 81.56 530 LEU A C 1
ATOM 4186 O O . LEU A 1 530 ? -1.06 30.688 12.477 1 81.56 530 LEU A O 1
ATOM 4190 N N . TYR A 1 531 ? 0.468 29.266 11.664 1 83.44 531 TYR A N 1
ATOM 4191 C CA . TYR A 1 531 ? 1.329 29.344 12.836 1 83.44 531 TYR A CA 1
ATOM 4192 C C . TYR A 1 531 ? 1.823 30.781 13.055 1 83.44 531 TYR A C 1
ATOM 4194 O O . TYR A 1 531 ? 1.774 31.281 14.18 1 83.44 531 TYR A O 1
ATOM 4202 N N . ASN A 1 532 ? 2.348 31.406 12.008 1 77.25 532 ASN A N 1
ATOM 4203 C CA . ASN A 1 532 ? 2.857 32.781 12.102 1 77.25 532 ASN A CA 1
ATOM 4204 C C . ASN A 1 532 ? 1.771 33.75 12.547 1 77.25 532 ASN A C 1
ATOM 4206 O O . ASN A 1 532 ? 2.027 34.656 13.352 1 77.25 532 ASN A O 1
ATOM 4210 N N . LEU A 1 533 ? 0.605 33.531 12 1 71.5 533 LEU A N 1
ATOM 4211 C CA . LEU A 1 533 ? -0.524 34.375 12.391 1 71.5 533 LEU A CA 1
ATOM 4212 C C . LEU A 1 533 ? -0.881 34.156 13.852 1 71.5 533 LEU A C 1
ATOM 4214 O O . LEU A 1 533 ? -1.204 35.125 14.562 1 71.5 533 LEU A O 1
ATOM 4218 N N . ALA A 1 534 ? -0.863 33 14.242 1 72.81 534 ALA A N 1
ATOM 4219 C CA . ALA A 1 534 ? -1.184 32.656 15.633 1 72.81 534 ALA A CA 1
ATOM 4220 C C . ALA A 1 534 ? -0.166 33.281 16.594 1 72.81 534 ALA A C 1
ATOM 4222 O O . ALA A 1 534 ? -0.521 33.719 17.688 1 72.81 534 ALA A O 1
ATOM 4223 N N . MET A 1 535 ? 1.079 33.312 16.203 1 65.44 535 MET A N 1
ATOM 4224 C CA . MET A 1 535 ? 2.154 33.781 17.062 1 65.44 535 MET A CA 1
ATOM 4225 C C . MET A 1 535 ? 2.24 35.312 17.047 1 65.44 535 MET A C 1
ATOM 4227 O O . MET A 1 535 ? 2.643 35.938 18.047 1 65.44 535 MET A O 1
ATOM 4231 N N . THR A 1 536 ? 2.121 35.938 15.922 1 58.59 536 THR A N 1
ATOM 4232 C CA . THR A 1 536 ? 2.262 37.375 15.82 1 58.59 536 THR A CA 1
ATOM 4233 C C . THR A 1 536 ? 0.965 38.094 16.219 1 58.59 536 THR A C 1
ATOM 4235 O O . THR A 1 536 ? 0.972 39.281 16.562 1 58.59 536 THR A O 1
ATOM 4238 N N . GLY A 1 537 ? -0.129 37.406 16.766 1 46.28 537 GLY A N 1
ATOM 4239 C CA . GLY A 1 537 ? -1.401 38 17.141 1 46.28 537 GLY A CA 1
ATOM 4240 C C . GLY A 1 537 ? -2.117 38.656 15.977 1 46.28 537 GLY A C 1
ATOM 4241 O O . GLY A 1 537 ? -1.48 39.094 15.008 1 46.28 537 GLY A O 1
ATOM 4242 N N . MET A 1 538 ? -3.299 38.188 15.508 1 43.28 538 MET A N 1
ATOM 4243 C CA . MET A 1 538 ? -4.102 38.906 14.523 1 43.28 538 MET A CA 1
ATOM 4244 C C . MET A 1 538 ? -4.27 40.375 14.914 1 43.28 538 MET A C 1
ATOM 4246 O O . MET A 1 538 ? -4.508 40.688 16.078 1 43.28 538 MET A O 1
ATOM 4250 N N . PRO A 1 539 ? -3.705 41.312 14.352 1 36.94 539 PRO A N 1
ATOM 4251 C CA . PRO A 1 539 ? -4.352 42.562 14.789 1 36.94 539 PRO A CA 1
ATOM 4252 C C . PRO A 1 539 ? -5.848 42.375 15.039 1 36.94 539 PRO A C 1
ATOM 4254 O O . PRO A 1 539 ? -6.465 41.469 14.5 1 36.94 539 PRO A O 1
ATOM 4257 N N . ALA A 1 540 ? -6.504 43 15.945 1 34.66 540 ALA A N 1
ATOM 4258 C CA . ALA A 1 540 ? -7.906 42.969 16.344 1 34.66 540 ALA A CA 1
ATOM 4259 C C . ALA A 1 540 ? -8.812 42.625 15.18 1 34.66 540 ALA A C 1
ATOM 4261 O O . ALA A 1 540 ? -9.055 43.438 14.297 1 34.66 540 ALA A O 1
ATOM 4262 N N . TYR A 1 541 ? -8.695 41.594 14.492 1 34.44 541 TYR A N 1
ATOM 4263 C CA . TYR A 1 541 ? -9.797 41.219 13.617 1 34.44 541 TYR A CA 1
ATOM 4264 C C . TYR A 1 541 ? -11.117 41.188 14.375 1 34.44 541 TYR A C 1
ATOM 4266 O O . TYR A 1 541 ? -11.352 40.312 15.211 1 34.44 541 TYR A O 1
ATOM 4274 N N . GLU A 1 542 ? -11.578 42.125 14.773 1 35.19 542 GLU A N 1
ATOM 4275 C CA . GLU A 1 542 ? -12.898 42.25 15.383 1 35.19 542 GLU A CA 1
ATOM 4276 C C . GLU A 1 542 ? -13.938 41.438 14.633 1 35.19 542 GLU A C 1
ATOM 4278 O O . GLU A 1 542 ? -14.688 41.969 13.812 1 35.19 542 GLU A O 1
ATOM 4283 N N . GLY A 1 543 ? -13.766 40.188 14.406 1 41.41 543 GLY A N 1
ATOM 4284 C CA . GLY A 1 543 ? -14.727 39.125 14.195 1 41.41 543 GLY A CA 1
ATOM 4285 C C . GLY A 1 543 ? -15.336 39.156 12.805 1 41.41 543 GLY A C 1
ATOM 4286 O O . GLY A 1 543 ? -16.047 38.219 12.422 1 41.41 543 GLY A O 1
ATOM 4287 N N . ASP A 1 544 ? -15.641 40.281 12.094 1 45.06 544 ASP A N 1
ATOM 4288 C CA . ASP A 1 544 ? -16.469 40.312 10.891 1 45.06 544 ASP A CA 1
ATOM 4289 C C . ASP A 1 544 ? -15.617 40.406 9.633 1 45.06 544 ASP A C 1
ATOM 4291 O O . ASP A 1 544 ? -14.758 41.281 9.516 1 45.06 544 ASP A O 1
ATOM 4295 N N . ARG A 1 545 ? -15.57 39.406 8.781 1 53.06 545 ARG A N 1
ATOM 4296 C CA . ARG A 1 545 ? -14.969 39.406 7.453 1 53.06 545 ARG A CA 1
ATOM 4297 C C . ARG A 1 545 ? -15.117 40.781 6.785 1 53.06 545 ARG A C 1
ATOM 4299 O O . ARG A 1 545 ? -14.172 41.281 6.172 1 53.06 545 ARG A O 1
ATOM 4306 N N . ALA A 1 546 ? -16.234 41.281 7.031 1 53.06 546 ALA A N 1
ATOM 4307 C CA . ALA A 1 546 ? -16.547 42.562 6.406 1 53.06 546 ALA A CA 1
ATOM 4308 C C . ALA A 1 546 ? -15.602 43.656 6.906 1 53.06 546 ALA A C 1
ATOM 4310 O O . ALA A 1 546 ? -15.125 44.469 6.125 1 53.06 546 ALA A O 1
ATOM 4311 N N . SER A 1 547 ? -15.219 43.531 8.086 1 57.78 547 SER A N 1
ATOM 4312 C CA . SER A 1 547 ? -14.352 44.531 8.672 1 57.78 547 SER A CA 1
ATOM 4313 C C . SER A 1 547 ? -12.914 44.375 8.188 1 57.78 547 SER A C 1
ATOM 4315 O O . SER A 1 547 ? -12.234 45.344 7.898 1 57.78 547 SER A O 1
ATOM 4317 N N . CYS A 1 548 ? -12.492 43.219 8.031 1 62.44 548 CYS A N 1
ATOM 4318 C CA . CYS A 1 548 ? -11.148 42.938 7.535 1 62.44 548 CYS A CA 1
ATOM 4319 C C . CYS A 1 548 ? -11.008 43.344 6.074 1 62.44 548 CYS A C 1
ATOM 4321 O O . CYS A 1 548 ? -10.023 44 5.699 1 62.44 548 CYS A O 1
ATOM 4323 N N . VAL A 1 549 ? -11.992 43 5.367 1 63.03 549 VAL A N 1
ATOM 4324 C CA . VAL A 1 549 ? -12 43.375 3.961 1 63.03 549 VAL A CA 1
ATOM 4325 C C . VAL A 1 549 ? -12.047 44.906 3.84 1 63.03 549 VAL A C 1
ATOM 4327 O O . VAL A 1 549 ? -11.359 45.469 2.996 1 63.03 549 VAL A O 1
ATOM 4330 N N . LYS A 1 550 ? -12.828 45.438 4.707 1 63.59 550 LYS A N 1
ATOM 4331 C CA . LYS A 1 550 ? -12.93 46.875 4.719 1 63.59 550 LYS A CA 1
ATOM 4332 C C . LYS A 1 550 ? -11.594 47.531 5.059 1 63.59 550 LYS A C 1
ATOM 4334 O O . LYS A 1 550 ? -11.188 48.5 4.426 1 63.59 550 LYS A O 1
ATOM 4339 N N . GLU A 1 551 ? -10.945 46.969 5.977 1 67.38 551 GLU A N 1
ATOM 4340 C CA . GLU A 1 551 ? -9.664 47.531 6.383 1 67.38 551 GLU A CA 1
ATOM 4341 C C . GLU A 1 551 ? -8.594 47.281 5.312 1 67.38 551 GLU A C 1
ATOM 4343 O O . GLU A 1 551 ? -7.812 48.188 5.004 1 67.38 551 GLU A O 1
ATOM 4348 N N . ILE A 1 552 ? -8.555 46.188 4.742 1 68.31 552 ILE A N 1
ATOM 4349 C CA . ILE A 1 552 ? -7.602 45.906 3.684 1 68.31 552 ILE A CA 1
ATOM 4350 C C . ILE A 1 552 ? -7.883 46.781 2.469 1 68.31 552 ILE A C 1
ATOM 4352 O O . ILE A 1 552 ? -6.961 47.344 1.866 1 68.31 552 ILE A O 1
ATOM 4356 N N . THR A 1 553 ? -9.195 46.844 2.219 1 64.12 553 THR A N 1
ATOM 4357 C CA . THR A 1 553 ? -9.594 47.719 1.115 1 64.12 553 THR A CA 1
ATOM 4358 C C . THR A 1 553 ? -9.211 49.156 1.4 1 64.12 553 THR A C 1
ATOM 4360 O O . THR A 1 553 ? -8.742 49.875 0.509 1 64.12 553 THR A O 1
ATOM 4363 N N . ALA A 1 554 ? -9.344 49.531 2.625 1 66.12 554 ALA A N 1
ATOM 4364 C CA . ALA A 1 554 ? -8.977 50.875 3.037 1 66.12 554 ALA A CA 1
ATOM 4365 C C . ALA A 1 554 ? -7.473 51.125 2.895 1 66.12 554 ALA A C 1
ATOM 4367 O O . ALA A 1 554 ? -7.039 52.188 2.461 1 66.12 554 ALA A O 1
ATOM 4368 N N . ILE A 1 555 ? -6.75 50.125 3.207 1 69.44 555 ILE A N 1
ATOM 4369 C CA . ILE A 1 555 ? -5.301 50.219 3.105 1 69.44 555 ILE A CA 1
ATOM 4370 C C . ILE A 1 555 ? -4.883 50.219 1.636 1 69.44 555 ILE A C 1
ATOM 4372 O O . ILE A 1 555 ? -4.09 51.062 1.206 1 69.44 555 ILE A O 1
ATOM 4376 N N . LEU A 1 556 ? -5.453 49.344 0.883 1 69.44 556 LEU A N 1
ATOM 4377 C CA . LEU A 1 556 ? -5.074 49.188 -0.517 1 69.44 556 LEU A CA 1
ATOM 4378 C C . LEU A 1 556 ? -5.531 50.375 -1.346 1 69.44 556 LEU A C 1
ATOM 4380 O O . LEU A 1 556 ? -4.949 50.656 -2.393 1 69.44 556 LEU A O 1
ATOM 4384 N N . THR A 1 557 ? -6.641 50.969 -0.82 1 63.88 557 THR A N 1
ATOM 4385 C CA . THR A 1 557 ? -7.164 52.125 -1.548 1 63.88 557 THR A CA 1
ATOM 4386 C C . THR A 1 557 ? -6.684 53.406 -0.92 1 63.88 557 THR A C 1
ATOM 4388 O O . THR A 1 557 ? -7.074 54.5 -1.353 1 63.88 557 THR A O 1
ATOM 4391 N N . SER A 1 558 ? -5.957 53.312 0.115 1 62.28 558 SER A N 1
ATOM 4392 C CA . SER A 1 558 ? -5.453 54.5 0.787 1 62.28 558 SER A CA 1
ATOM 4393 C C . SER A 1 558 ? -4.402 55.188 -0.058 1 62.28 558 SER A C 1
ATOM 4395 O O . SER A 1 558 ? -3.738 54.562 -0.887 1 62.28 558 SER A O 1
ATOM 4397 N N . LYS A 1 559 ? -4.43 56.531 0.084 1 60.03 559 LYS A N 1
ATOM 4398 C CA . LYS A 1 559 ? -3.445 57.312 -0.632 1 60.03 559 LYS A CA 1
ATOM 4399 C C . LYS A 1 559 ? -2.023 56.906 -0.262 1 60.03 559 LYS A C 1
ATOM 4401 O O . LYS A 1 559 ? -1.136 56.906 -1.117 1 60.03 559 LYS A O 1
ATOM 4406 N N . SER A 1 560 ? -1.914 56.562 0.931 1 61.06 560 SER A N 1
ATOM 4407 C CA . SER A 1 560 ? -0.581 56.188 1.387 1 61.06 560 SER A CA 1
ATOM 4408 C C . SER A 1 560 ? -0.118 54.906 0.724 1 61.06 560 SER A C 1
ATOM 4410 O O . SER A 1 560 ? 1.052 54.75 0.355 1 61.06 560 SER A O 1
ATOM 4412 N N . TRP A 1 561 ? -0.911 53.938 0.507 1 65.19 561 TRP A N 1
ATOM 4413 C CA . TRP A 1 561 ? -0.587 52.688 -0.15 1 65.19 561 TRP A CA 1
ATOM 4414 C C . TRP A 1 561 ? -0.261 52.906 -1.623 1 65.19 561 TRP A C 1
ATOM 4416 O O . TRP A 1 561 ? 0.685 52.312 -2.152 1 65.19 561 TRP A O 1
ATOM 4426 N N . ARG A 1 562 ? -1.041 53.812 -2.219 1 60.56 562 ARG A N 1
ATOM 4427 C CA . ARG A 1 562 ? -0.822 54.156 -3.621 1 60.56 562 ARG A CA 1
ATOM 4428 C C . ARG A 1 562 ? 0.508 54.875 -3.807 1 60.56 562 ARG A C 1
ATOM 4430 O O . ARG A 1 562 ? 1.211 54.656 -4.793 1 60.56 562 ARG A O 1
ATOM 4437 N N . TRP A 1 563 ? 0.774 55.656 -2.809 1 59.03 563 TRP A N 1
ATOM 4438 C CA . TRP A 1 563 ? 1.988 56.469 -2.93 1 59.03 563 TRP A CA 1
ATOM 4439 C C . TRP A 1 563 ? 3.225 55.625 -2.605 1 59.03 563 TRP A C 1
ATOM 4441 O O . TRP A 1 563 ? 4.328 55.938 -3.064 1 59.03 563 TRP A O 1
ATOM 4451 N N . SER A 1 564 ? 3.02 54.594 -1.927 1 60.59 564 SER A N 1
ATOM 4452 C CA . SER A 1 564 ? 4.184 53.812 -1.522 1 60.59 564 SER A CA 1
ATOM 4453 C C . SER A 1 564 ? 4.531 52.75 -2.568 1 60.59 564 SER A C 1
ATOM 4455 O O . SER A 1 564 ? 5.402 51.906 -2.342 1 60.59 564 SER A O 1
ATOM 4457 N N . VAL A 1 565 ? 3.887 52.875 -3.643 1 60.75 565 VAL A N 1
ATOM 4458 C CA . VAL A 1 565 ? 4.117 51.969 -4.75 1 60.75 565 VAL A CA 1
ATOM 4459 C C . VAL A 1 565 ? 5.598 51.938 -5.117 1 60.75 565 VAL A C 1
ATOM 4461 O O . VAL A 1 565 ? 6.188 50.875 -5.316 1 60.75 565 VAL A O 1
ATOM 4464 N N . PRO A 1 566 ? 6.266 53 -5.215 1 59.31 566 PRO A N 1
ATOM 4465 C CA . PRO A 1 566 ? 7.688 52.969 -5.566 1 59.31 566 PRO A CA 1
ATOM 4466 C C . PRO A 1 566 ? 8.531 52.219 -4.531 1 59.31 566 PRO A C 1
ATOM 4468 O O . PRO A 1 566 ? 9.531 51.594 -4.883 1 59.31 566 PRO A O 1
ATOM 4471 N N . LEU A 1 567 ? 8.172 52.188 -3.354 1 60.06 567 LEU A N 1
ATOM 4472 C CA . LEU A 1 567 ? 8.914 51.5 -2.291 1 60.06 567 LEU A CA 1
ATOM 4473 C C . LEU A 1 567 ? 8.672 50 -2.309 1 60.06 567 LEU A C 1
ATOM 4475 O O . LEU A 1 567 ? 9.469 49.25 -1.772 1 60.06 567 LEU A O 1
ATOM 4479 N N . ARG A 1 568 ? 7.559 49.781 -2.934 1 61.12 568 ARG A N 1
ATOM 4480 C CA . ARG A 1 568 ? 7.203 48.375 -3.01 1 61.12 568 ARG A CA 1
ATOM 4481 C C . ARG A 1 568 ? 7.676 47.75 -4.324 1 61.12 568 ARG A C 1
ATOM 4483 O O . ARG A 1 568 ? 7.547 46.562 -4.531 1 61.12 568 ARG A O 1
ATOM 4490 N N . TRP A 1 569 ? 8.258 48.531 -5.168 1 59.25 569 TRP A N 1
ATOM 4491 C CA . TRP A 1 569 ? 8.711 48.125 -6.496 1 59.25 569 TRP A CA 1
ATOM 4492 C C . TRP A 1 569 ? 9.781 47.062 -6.398 1 59.25 569 TRP A C 1
ATOM 4494 O O . TRP A 1 569 ? 9.766 46.094 -7.168 1 59.25 569 TRP A O 1
ATOM 4504 N N . PRO A 1 570 ? 10.664 47.188 -5.547 1 57.03 570 PRO A N 1
ATOM 4505 C CA . PRO A 1 570 ? 11.656 46.094 -5.527 1 57.03 570 PRO A CA 1
ATOM 4506 C C . PRO A 1 570 ? 11.055 44.75 -5.152 1 57.03 570 PRO A C 1
ATOM 4508 O O . PRO A 1 570 ? 11.453 43.719 -5.695 1 57.03 570 PRO A O 1
ATOM 4511 N N . ALA A 1 571 ? 10.117 44.812 -4.348 1 56 571 ALA A N 1
ATOM 4512 C CA . ALA A 1 571 ? 9.445 43.562 -3.975 1 56 571 ALA A CA 1
ATOM 4513 C C . ALA A 1 571 ? 8.531 43.094 -5.094 1 56 571 ALA A C 1
ATOM 4515 O O . ALA A 1 571 ? 8.383 41.875 -5.305 1 56 571 ALA A O 1
ATOM 4516 N N . MET A 1 572 ? 7.969 44.031 -5.801 1 55.53 572 MET A N 1
ATOM 4517 C CA . MET A 1 572 ? 7.117 43.719 -6.945 1 55.53 572 MET A CA 1
ATOM 4518 C C . MET A 1 572 ? 7.941 43.125 -8.094 1 55.53 572 MET A C 1
ATOM 4520 O O . MET A 1 572 ? 7.473 42.25 -8.82 1 55.53 572 MET A O 1
ATOM 4524 N N . ARG A 1 573 ? 9.133 43.469 -8.164 1 54.78 573 ARG A N 1
ATOM 4525 C CA . ARG A 1 573 ? 10.031 42.938 -9.188 1 54.78 573 ARG A CA 1
ATOM 4526 C C . ARG A 1 573 ? 10.484 41.531 -8.836 1 54.78 573 ARG A C 1
ATOM 4528 O O . ARG A 1 573 ? 10.859 40.75 -9.711 1 54.78 573 ARG A O 1
ATOM 4535 N N . ARG A 1 574 ? 10.5 41.219 -7.605 1 56.47 574 ARG A N 1
ATOM 4536 C CA . ARG A 1 574 ? 10.906 39.875 -7.152 1 56.47 574 ARG A CA 1
ATOM 4537 C C . ARG A 1 574 ? 9.727 38.906 -7.145 1 56.47 574 ARG A C 1
ATOM 4539 O O . ARG A 1 574 ? 9.805 37.844 -6.562 1 56.47 574 ARG A O 1
ATOM 4546 N N . GLY A 1 575 ? 8.602 39.344 -7.738 1 54.38 575 GLY A N 1
ATOM 4547 C CA . GLY A 1 575 ? 7.477 38.469 -8.031 1 54.38 575 GLY A CA 1
ATOM 4548 C C . GLY A 1 575 ? 6.332 38.625 -7.051 1 54.38 575 GLY A C 1
ATOM 4549 O O . GLY A 1 575 ? 5.352 37.875 -7.109 1 54.38 575 GLY A O 1
ATOM 4550 N N . ARG A 1 576 ? 6.496 39.469 -6.176 1 53.47 576 ARG A N 1
ATOM 4551 C CA . ARG A 1 576 ? 5.383 39.688 -5.258 1 53.47 576 ARG A CA 1
ATOM 4552 C C . ARG A 1 576 ? 4.332 40.594 -5.879 1 53.47 576 ARG A C 1
ATOM 4554 O O . ARG A 1 576 ? 4.648 41.688 -6.344 1 53.47 576 ARG A O 1
ATOM 4561 N N . LYS A 1 577 ? 3.105 40.156 -6.129 1 60.69 577 LYS A N 1
ATOM 4562 C CA . LYS A 1 577 ? 2.02 40.969 -6.668 1 60.69 577 LYS A CA 1
ATOM 4563 C C . LYS A 1 577 ? 1.234 41.656 -5.551 1 60.69 577 LYS A C 1
ATOM 4565 O O . LYS A 1 577 ? 0.922 41.031 -4.535 1 60.69 577 LYS A O 1
ATOM 4570 N N . ASP A 1 578 ? 0.963 42.875 -5.73 1 60.75 578 ASP A N 1
ATOM 4571 C CA . ASP A 1 578 ? 0.07 43.594 -4.816 1 60.75 578 ASP A CA 1
ATOM 4572 C C . ASP A 1 578 ? -1.35 43.031 -4.898 1 60.75 578 ASP A C 1
ATOM 4574 O O . ASP A 1 578 ? -1.874 42.812 -5.992 1 60.75 578 ASP A O 1
ATOM 4578 N N . PRO A 1 579 ? -1.887 42.719 -3.707 1 62.34 579 PRO A N 1
ATOM 4579 C CA . PRO A 1 579 ? -3.252 42.188 -3.727 1 62.34 579 PRO A CA 1
ATOM 4580 C C . PRO A 1 579 ? -4.277 43.219 -4.195 1 62.34 579 PRO A C 1
ATOM 4582 O O . PRO A 1 579 ? -4.113 44.406 -3.955 1 62.34 579 PRO A O 1
ATOM 4585 N N . ARG A 1 580 ? -5.27 42.906 -5.105 1 68.88 580 ARG A N 1
ATOM 4586 C CA . ARG A 1 580 ? -6.355 43.75 -5.566 1 68.88 580 ARG A CA 1
ATOM 4587 C C . ARG A 1 580 ? -7.609 43.531 -4.727 1 68.88 580 ARG A C 1
ATOM 4589 O O . ARG A 1 580 ? -7.797 42.469 -4.133 1 68.88 580 ARG A O 1
ATOM 4596 N N . VAL A 1 581 ? -8.242 44.562 -4.633 1 63.72 581 VAL A N 1
ATOM 4597 C CA . VAL A 1 581 ? -9.477 44.531 -3.852 1 63.72 581 VAL A CA 1
ATOM 4598 C C . VAL A 1 581 ? -10.391 43.406 -4.367 1 63.72 581 VAL A C 1
ATOM 4600 O O . VAL A 1 581 ? -11.062 42.75 -3.586 1 63.72 581 VAL A O 1
ATOM 4603 N N . GLU A 1 582 ? -10.258 43.156 -5.648 1 60.62 582 GLU A N 1
ATOM 4604 C CA . GLU A 1 582 ? -11.125 42.156 -6.273 1 60.62 582 GLU A CA 1
ATOM 4605 C C . GLU A 1 582 ? -10.742 40.75 -5.844 1 60.62 582 GLU A C 1
ATOM 4607 O O . GLU A 1 582 ? -11.586 39.844 -5.824 1 60.62 582 GLU A O 1
ATOM 4612 N N . ASP A 1 583 ? -9.594 40.625 -5.414 1 62.72 583 ASP A N 1
ATOM 4613 C CA . ASP A 1 583 ? -9.094 39.312 -5.055 1 62.72 583 ASP A CA 1
ATOM 4614 C C . ASP A 1 583 ? -9.492 38.938 -3.627 1 62.72 583 ASP A C 1
ATOM 4616 O O . ASP A 1 583 ? -9.398 37.781 -3.227 1 62.72 583 ASP A O 1
ATOM 4620 N N . LEU A 1 584 ? -9.867 39.938 -3.004 1 62.88 584 LEU A N 1
ATOM 4621 C CA . LEU A 1 584 ? -10.109 39.75 -1.575 1 62.88 584 LEU A CA 1
ATOM 4622 C C . LEU A 1 584 ? -11.312 38.844 -1.332 1 62.88 584 LEU A C 1
ATOM 4624 O O . LEU A 1 584 ? -11.359 38.125 -0.344 1 62.88 584 LEU A O 1
ATOM 4628 N N . ALA A 1 585 ? -12.141 38.906 -2.266 1 58.16 585 ALA A N 1
ATOM 4629 C CA . ALA A 1 585 ? -13.383 38.125 -2.137 1 58.16 585 ALA A CA 1
ATOM 4630 C C . ALA A 1 585 ? -13.102 36.625 -2.176 1 58.16 585 ALA A C 1
ATOM 4632 O O . ALA A 1 585 ? -13.797 35.844 -1.533 1 58.16 585 ALA A O 1
ATOM 4633 N N . SER A 1 586 ? -12.055 36.375 -2.787 1 55.94 586 SER A N 1
ATOM 4634 C CA . SER A 1 586 ? -11.758 34.969 -3.004 1 55.94 586 SER A CA 1
ATOM 4635 C C . SER A 1 586 ? -10.805 34.438 -1.94 1 55.94 586 SER A C 1
ATOM 4637 O O . SER A 1 586 ? -10.562 33.219 -1.869 1 55.94 586 SER A O 1
ATOM 4639 N N . MET A 1 587 ? -10.312 35.312 -1.229 1 56.47 587 MET A N 1
ATOM 4640 C CA . MET A 1 587 ? -9.305 34.938 -0.245 1 56.47 587 MET A CA 1
ATOM 4641 C C . MET A 1 587 ? -9.953 34.312 0.996 1 56.47 587 MET A C 1
ATOM 4643 O O . MET A 1 587 ? -11.047 34.719 1.389 1 56.47 587 MET A O 1
ATOM 4647 N N . THR A 1 588 ? -9.375 33.25 1.479 1 55.16 588 THR A N 1
ATOM 4648 C CA . THR A 1 588 ? -9.812 32.656 2.738 1 55.16 588 THR A CA 1
ATOM 4649 C C . THR A 1 588 ? -9.562 33.625 3.902 1 55.16 588 THR A C 1
ATOM 4651 O O . THR A 1 588 ? -8.852 34.594 3.752 1 55.16 588 THR A O 1
ATOM 4654 N N . ASP A 1 589 ? -10.25 33.406 5 1 53.44 589 ASP A N 1
ATOM 4655 C CA . ASP A 1 589 ? -10.055 34.25 6.172 1 53.44 589 ASP A CA 1
ATOM 4656 C C . ASP A 1 589 ? -8.586 34.281 6.594 1 53.44 589 ASP A C 1
ATOM 4658 O O . ASP A 1 589 ? -8.055 35.312 6.969 1 53.44 589 ASP A O 1
ATOM 4662 N N . LEU A 1 590 ? -8 33.188 6.441 1 56.47 590 LEU A N 1
ATOM 4663 C CA . LEU A 1 590 ? -6.59 33.094 6.793 1 56.47 590 LEU A CA 1
ATOM 4664 C C . LEU A 1 590 ? -5.742 33.938 5.844 1 56.47 590 LEU A C 1
ATOM 4666 O O . LEU A 1 590 ? -4.82 34.625 6.273 1 56.47 590 LEU A O 1
ATOM 4670 N N . GLN A 1 591 ? -6.07 33.812 4.598 1 58.12 591 GLN A N 1
ATOM 4671 C CA . GLN A 1 591 ? -5.363 34.625 3.607 1 58.12 591 GLN A CA 1
ATOM 4672 C C . GLN A 1 591 ? -5.555 36.125 3.871 1 58.12 591 GLN A C 1
ATOM 4674 O O . GLN A 1 591 ? -4.617 36.906 3.742 1 58.12 591 GLN A O 1
ATOM 4679 N N . LEU A 1 592 ? -6.711 36.438 4.211 1 58.78 592 LEU A N 1
ATOM 4680 C CA . LEU A 1 592 ? -7.023 37.844 4.496 1 58.78 592 LEU A CA 1
ATOM 4681 C C . LEU A 1 592 ? -6.281 38.312 5.738 1 58.78 592 LEU A C 1
ATOM 4683 O O . LEU A 1 592 ? -5.719 39.406 5.742 1 58.78 592 LEU A O 1
ATOM 4687 N N . ALA A 1 593 ? -6.301 37.531 6.707 1 60.19 593 ALA A N 1
ATOM 4688 C CA . ALA A 1 593 ? -5.617 37.875 7.945 1 60.19 593 ALA A CA 1
ATOM 4689 C C . ALA A 1 593 ? -4.113 38.031 7.723 1 60.19 593 ALA A C 1
ATOM 4691 O O . ALA A 1 593 ? -3.486 38.969 8.227 1 60.19 593 ALA A O 1
ATOM 4692 N N . THR A 1 594 ? -3.607 37.125 6.949 1 62.19 594 THR A N 1
ATOM 4693 C CA . THR A 1 594 ? -2.186 37.156 6.625 1 62.19 594 THR A CA 1
ATOM 4694 C C . THR A 1 594 ? -1.844 38.406 5.805 1 62.19 594 THR A C 1
ATOM 4696 O O . THR A 1 594 ? -0.813 39.031 6.031 1 62.19 594 THR A O 1
ATOM 4699 N N . LEU A 1 595 ? -2.701 38.656 4.859 1 64 595 LEU A N 1
ATOM 4700 C CA . LEU A 1 595 ? -2.537 39.844 4.043 1 64 595 LEU A CA 1
ATOM 4701 C C . LEU A 1 595 ? -2.615 41.094 4.902 1 64 595 LEU A C 1
ATOM 4703 O O . LEU A 1 595 ? -1.802 42.031 4.75 1 64 595 LEU A O 1
ATOM 4707 N N . LEU A 1 596 ? -3.564 41.188 5.742 1 63.75 596 LEU A N 1
ATOM 4708 C CA . LEU A 1 596 ? -3.729 42.344 6.617 1 63.75 596 LEU A CA 1
ATOM 4709 C C . LEU A 1 596 ? -2.512 42.531 7.52 1 63.75 596 LEU A C 1
ATOM 4711 O O . LEU A 1 596 ? -2.018 43.625 7.691 1 63.75 596 LEU A O 1
ATOM 4715 N N . ALA A 1 597 ? -2.111 41.438 8.008 1 62.97 597 ALA A N 1
ATOM 4716 C CA . ALA A 1 597 ? -0.93 41.469 8.867 1 62.97 597 ALA A CA 1
ATOM 4717 C C . ALA A 1 597 ? 0.29 41.969 8.094 1 62.97 597 ALA A C 1
ATOM 4719 O O . ALA A 1 597 ? 1.08 42.75 8.609 1 62.97 597 ALA A O 1
ATOM 4720 N N . ARG A 1 598 ? 0.481 41.469 6.922 1 63.34 598 ARG A N 1
ATOM 4721 C CA . ARG A 1 598 ? 1.56 41.875 6.039 1 63.34 598 ARG A CA 1
ATOM 4722 C C . ARG A 1 598 ? 1.445 43.375 5.73 1 63.34 598 ARG A C 1
ATOM 4724 O O . ARG A 1 598 ? 2.449 44.094 5.707 1 63.34 598 ARG A O 1
ATOM 4731 N N . LEU A 1 599 ? 0.25 43.781 5.426 1 66.06 599 LEU A N 1
ATOM 4732 C CA . LEU A 1 599 ? 0.007 45.188 5.074 1 66.06 599 LEU A CA 1
ATOM 4733 C C . LEU A 1 599 ? 0.258 46.094 6.273 1 66.06 599 LEU A C 1
ATOM 4735 O O . LEU A 1 599 ? 0.798 47.188 6.121 1 66.06 599 LEU A O 1
ATOM 4739 N N . ARG A 1 600 ? -0.062 45.562 7.395 1 61.97 600 ARG A N 1
ATOM 4740 C CA . ARG A 1 600 ? 0.14 46.344 8.609 1 61.97 600 ARG A CA 1
ATOM 4741 C C . ARG A 1 600 ? 1.622 46.438 8.953 1 61.97 600 ARG A C 1
ATOM 4743 O O . ARG A 1 600 ? 2.057 47.438 9.547 1 61.97 600 ARG A O 1
ATOM 4750 N N . ARG A 1 601 ? 2.311 45.438 8.586 1 57.38 601 ARG A N 1
ATOM 4751 C CA . ARG A 1 601 ? 3.742 45.406 8.875 1 57.38 601 ARG A CA 1
ATOM 4752 C C . ARG A 1 601 ? 4.527 46.125 7.781 1 57.38 601 ARG A C 1
ATOM 4754 O O . ARG A 1 601 ? 5.727 46.375 7.93 1 57.38 601 ARG A O 1
ATOM 4761 N N . SER A 1 602 ? 3.973 46.312 6.68 1 53.66 602 SER A N 1
ATOM 4762 C CA . SER A 1 602 ? 4.684 47 5.609 1 53.66 602 SER A CA 1
ATOM 4763 C C . SER A 1 602 ? 5.133 48.406 6.047 1 53.66 602 SER A C 1
ATOM 4765 O O . SER A 1 602 ? 4.414 49.094 6.777 1 53.66 602 SER A O 1
ATOM 4767 N N . GLY A 1 603 ? 6.422 48.469 6.184 1 51.91 603 GLY A N 1
ATOM 4768 C CA . GLY A 1 603 ? 7.086 49.688 6.574 1 51.91 603 GLY A CA 1
ATOM 4769 C C . GLY A 1 603 ? 6.383 50.938 6.059 1 51.91 603 GLY A C 1
ATOM 4770 O O . GLY A 1 603 ? 6.371 51.969 6.727 1 51.91 603 GLY A O 1
ATOM 4771 N N . SER A 1 604 ? 5.793 50.875 4.918 1 49.97 604 SER A N 1
ATOM 4772 C CA . SER A 1 604 ? 5.164 52.062 4.355 1 49.97 604 SER A CA 1
ATOM 4773 C C . SER A 1 604 ? 3.914 52.438 5.141 1 49.97 604 SER A C 1
ATOM 4775 O O . SER A 1 604 ? 3.654 53.625 5.359 1 49.97 604 SER A O 1
ATOM 4777 N N . TRP A 1 605 ? 3.252 51.469 5.68 1 51.72 605 TRP A N 1
ATOM 4778 C CA . TRP A 1 605 ? 2.057 51.75 6.465 1 51.72 605 TRP A CA 1
ATOM 4779 C C . TRP A 1 605 ? 2.424 52.188 7.875 1 51.72 605 TRP A C 1
ATOM 4781 O O . TRP A 1 605 ? 1.796 53.094 8.422 1 51.72 605 TRP A O 1
ATOM 4791 N N . GLN A 1 606 ? 3.467 51.656 8.383 1 51.94 606 GLN A N 1
ATOM 4792 C CA . GLN A 1 606 ? 3.924 52.062 9.703 1 51.94 606 GLN A CA 1
ATOM 4793 C C . GLN A 1 606 ? 4.504 53.5 9.664 1 51.94 606 GLN A C 1
ATOM 4795 O O . GLN A 1 606 ? 4.301 54.281 10.594 1 51.94 606 GLN A O 1
ATOM 4800 N N . LYS A 1 607 ? 5.234 53.781 8.68 1 50.91 607 LYS A N 1
ATOM 4801 C CA . LYS A 1 607 ? 5.852 55.125 8.57 1 50.91 607 LYS A CA 1
ATOM 4802 C C . LYS A 1 607 ? 4.809 56.188 8.289 1 50.91 607 LYS A C 1
ATOM 4804 O O . LYS A 1 607 ? 5.02 57.375 8.594 1 50.91 607 LYS A O 1
ATOM 4809 N N . THR A 1 608 ? 3.66 55.781 7.684 1 47.59 608 THR A N 1
ATOM 4810 C CA . THR A 1 608 ? 2.645 56.812 7.414 1 47.59 608 THR A CA 1
ATOM 4811 C C . THR A 1 608 ? 1.581 56.812 8.508 1 47.59 608 THR A C 1
ATOM 4813 O O . THR A 1 608 ? 0.529 57.438 8.359 1 47.59 608 THR A O 1
ATOM 4816 N N . ARG A 1 609 ? 1.825 56.125 9.531 1 50 609 ARG A N 1
ATOM 4817 C CA . ARG A 1 609 ? 0.954 56.125 10.703 1 50 609 ARG A CA 1
ATOM 4818 C C . ARG A 1 609 ? 0.684 57.562 11.188 1 50 609 ARG A C 1
ATOM 4820 O O . ARG A 1 609 ? -0.379 57.844 11.742 1 50 609 ARG A O 1
ATOM 4827 N N . ILE A 1 610 ? 1.706 58.375 11.133 1 44.41 610 ILE A N 1
ATOM 4828 C CA . ILE A 1 610 ? 1.548 59.75 11.555 1 44.41 610 ILE A CA 1
ATOM 4829 C C . ILE A 1 610 ? 0.397 60.406 10.781 1 44.41 610 ILE A C 1
ATOM 4831 O O . ILE A 1 610 ? -0.305 61.281 11.312 1 44.41 610 ILE A O 1
ATOM 4835 N N . PHE A 1 611 ? 0.137 60.094 9.602 1 42.78 611 PHE A N 1
ATOM 4836 C CA . PHE A 1 611 ? -0.898 60.75 8.805 1 42.78 611 PHE A CA 1
ATOM 4837 C C . PHE A 1 611 ? -2.234 60.031 8.977 1 42.78 611 PHE A C 1
ATOM 4839 O O . PHE A 1 611 ? -3.24 60.438 8.391 1 42.78 611 PHE A O 1
ATOM 4846 N N . HIS A 1 612 ? -2.227 58.906 9.594 1 45 612 HIS A N 1
ATOM 4847 C CA . HIS A 1 612 ? -3.498 58.25 9.875 1 45 612 HIS A CA 1
ATOM 4848 C C . HIS A 1 612 ? -4.242 58.938 11.008 1 45 612 HIS A C 1
ATOM 4850 O O . HIS A 1 612 ? -3.65 59.25 12.047 1 45 612 HIS A O 1
ATOM 4856 N N . GLY A 1 613 ? -4.973 60 10.797 1 37.34 613 GLY A N 1
ATOM 4857 C CA . GLY A 1 613 ? -5.797 60.781 11.695 1 37.34 613 GLY A CA 1
ATOM 4858 C C . GLY A 1 613 ? -6.48 59.969 12.766 1 37.34 613 GLY A C 1
ATOM 4859 O O . GLY A 1 613 ? -7.273 59.062 12.461 1 37.34 613 GLY A O 1
ATOM 4860 N N . ASP A 1 614 ? -5.777 59.5 13.797 1 37.06 614 ASP A N 1
ATOM 4861 C CA . ASP A 1 614 ? -6.461 59.062 15.016 1 37.06 614 ASP A CA 1
ATOM 4862 C C . ASP A 1 614 ? -7.609 60 15.359 1 37.06 614 ASP A C 1
ATOM 4864 O O . ASP A 1 614 ? -7.379 61.156 15.773 1 37.06 614 ASP A O 1
ATOM 4868 N N . ARG A 1 615 ? -8.648 60.031 14.547 1 34.44 615 ARG A N 1
ATOM 4869 C CA . ARG A 1 615 ? -9.836 60.719 15.062 1 34.44 615 ARG A CA 1
ATOM 4870 C C . ARG A 1 615 ? -10.336 60.062 16.344 1 34.44 615 ARG A C 1
ATOM 4872 O O . ARG A 1 615 ? -11.203 59.188 16.297 1 34.44 615 ARG A O 1
ATOM 4879 N N . ARG A 1 616 ? -9.492 59.562 17.25 1 32.78 616 ARG A N 1
ATOM 4880 C CA . ARG A 1 616 ? -10.109 59.438 18.562 1 32.78 616 ARG A CA 1
ATOM 4881 C C . ARG A 1 616 ? -10.484 60.812 19.141 1 32.78 616 ARG A C 1
ATOM 4883 O O . ARG A 1 616 ? -9.656 61.469 19.75 1 32.78 616 ARG A O 1
ATOM 4890 N N . LYS A 1 617 ? -11.008 61.906 18.469 1 26.92 617 LYS A N 1
ATOM 4891 C CA . LYS A 1 617 ? -11.883 62.656 19.344 1 26.92 617 LYS A CA 1
ATOM 4892 C C . LYS A 1 617 ? -13.242 62 19.5 1 26.92 617 LYS A C 1
ATOM 4894 O O . LYS A 1 617 ? -13.797 61.469 18.531 1 26.92 617 LYS A O 1
ATOM 4899 N N . MET B 1 1 ? -1.557 -9.352 -24.547 1 57.59 1 MET B N 1
ATOM 4900 C CA . MET B 1 1 ? -2.973 -9.438 -24.891 1 57.59 1 MET B CA 1
ATOM 4901 C C . MET B 1 1 ? -3.27 -10.711 -25.672 1 57.59 1 MET B C 1
ATOM 4903 O O . MET B 1 1 ? -2.396 -11.242 -26.359 1 57.59 1 MET B O 1
ATOM 4907 N N . LEU B 1 2 ? -4.48 -11.234 -25.438 1 67.75 2 LEU B N 1
ATOM 4908 C CA . LEU B 1 2 ? -4.91 -12.453 -26.109 1 67.75 2 LEU B CA 1
ATOM 4909 C C . LEU B 1 2 ? -5.574 -12.125 -27.438 1 67.75 2 LEU B C 1
ATOM 4911 O O . LEU B 1 2 ? -6.262 -11.109 -27.562 1 67.75 2 LEU B O 1
ATOM 4915 N N . ASN B 1 3 ? -5.266 -12.805 -28.484 1 59.91 3 ASN B N 1
ATOM 4916 C CA . ASN B 1 3 ? -5.961 -12.68 -29.766 1 59.91 3 ASN B CA 1
ATOM 4917 C C . ASN B 1 3 ? -7.391 -13.203 -29.672 1 59.91 3 ASN B C 1
ATOM 4919 O O . ASN B 1 3 ? -7.812 -13.703 -28.625 1 59.91 3 ASN B O 1
ATOM 4923 N N . PRO B 1 4 ? -8.172 -13.016 -30.609 1 60.94 4 PRO B N 1
ATOM 4924 C CA . PRO B 1 4 ? -9.578 -13.422 -30.562 1 60.94 4 PRO B CA 1
ATOM 4925 C C . PRO B 1 4 ? -9.75 -14.906 -30.266 1 60.94 4 PRO B C 1
ATOM 4927 O O . PRO B 1 4 ? -10.781 -15.32 -29.734 1 60.94 4 PRO B O 1
ATOM 4930 N N . ASP B 1 5 ? -8.68 -15.719 -30.578 1 63.44 5 ASP B N 1
ATOM 4931 C CA . ASP B 1 5 ? -8.766 -17.156 -30.359 1 63.44 5 ASP B CA 1
ATOM 4932 C C . ASP B 1 5 ? -8.281 -17.531 -28.969 1 63.44 5 ASP B C 1
ATOM 4934 O O . ASP B 1 5 ? -8.242 -18.719 -28.609 1 63.44 5 ASP B O 1
ATOM 4938 N N . GLY B 1 6 ? -7.867 -16.516 -28.234 1 69.56 6 GLY B N 1
ATOM 4939 C CA . GLY B 1 6 ? -7.512 -16.734 -26.844 1 69.56 6 GLY B CA 1
ATOM 4940 C C . GLY B 1 6 ? -6.043 -17.062 -26.641 1 69.56 6 GLY B C 1
ATOM 4941 O O . GLY B 1 6 ? -5.648 -17.562 -25.578 1 69.56 6 GLY B O 1
ATOM 4942 N N . HIS B 1 7 ? -5.297 -16.859 -27.734 1 74.81 7 HIS B N 1
ATOM 4943 C CA . HIS B 1 7 ? -3.869 -17.141 -27.641 1 74.81 7 HIS B CA 1
ATOM 4944 C C . HIS B 1 7 ? -3.07 -15.859 -27.406 1 74.81 7 HIS B C 1
ATOM 4946 O O . HIS B 1 7 ? -3.488 -14.773 -27.828 1 74.81 7 HIS B O 1
ATOM 4952 N N . TYR B 1 8 ? -2.049 -15.984 -26.766 1 76.88 8 TYR B N 1
ATOM 4953 C CA . TYR B 1 8 ? -1.127 -14.867 -26.641 1 76.88 8 TYR B CA 1
ATOM 4954 C C . TYR B 1 8 ? -0.456 -14.555 -27.969 1 76.88 8 TYR B C 1
ATOM 4956 O O . TYR B 1 8 ? 0.304 -15.367 -28.5 1 76.88 8 TYR B O 1
ATOM 4964 N N . ASP B 1 9 ? -0.868 -13.531 -28.656 1 77.38 9 ASP B N 1
ATOM 4965 C CA . ASP B 1 9 ? -0.324 -13.117 -29.953 1 77.38 9 ASP B CA 1
ATOM 4966 C C . ASP B 1 9 ? -0.13 -11.602 -30 1 77.38 9 ASP B C 1
ATOM 4968 O O . ASP B 1 9 ? -1.013 -10.875 -30.469 1 77.38 9 ASP B O 1
ATOM 4972 N N . HIS B 1 10 ? 1.08 -11.227 -29.578 1 77.94 10 HIS B N 1
ATOM 4973 C CA . HIS B 1 10 ? 1.384 -9.797 -29.594 1 77.94 10 HIS B CA 1
ATOM 4974 C C . HIS B 1 10 ? 2.168 -9.414 -30.844 1 77.94 10 HIS B C 1
ATOM 4976 O O . HIS B 1 10 ? 3.098 -10.117 -31.234 1 77.94 10 HIS B O 1
ATOM 4982 N N . ALA B 1 11 ? 1.712 -8.375 -31.453 1 82.25 11 ALA B N 1
ATOM 4983 C CA . ALA B 1 11 ? 2.432 -7.887 -32.625 1 82.25 11 ALA B CA 1
ATOM 4984 C C . ALA B 1 11 ? 3.764 -7.258 -32.219 1 82.25 11 ALA B C 1
ATOM 4986 O O . ALA B 1 11 ? 3.92 -6.777 -31.094 1 82.25 11 ALA B O 1
ATOM 4987 N N . PHE B 1 12 ? 4.707 -7.391 -33.125 1 87 12 PHE B N 1
ATOM 4988 C CA . PHE B 1 12 ? 5.984 -6.723 -32.906 1 87 12 PHE B CA 1
ATOM 4989 C C . PHE B 1 12 ? 5.836 -5.211 -33 1 87 12 PHE B C 1
ATOM 4991 O O . PHE B 1 12 ? 5.223 -4.711 -33.969 1 87 12 PHE B O 1
ATOM 4998 N N . GLU B 1 13 ? 6.25 -4.527 -32.031 1 87.94 13 GLU B N 1
ATOM 4999 C CA . GLU B 1 13 ? 6.359 -3.072 -32.031 1 87.94 13 GLU B CA 1
ATOM 5000 C C . GLU B 1 13 ? 7.684 -2.617 -31.422 1 87.94 13 GLU B C 1
ATOM 5002 O O . GLU B 1 13 ? 8.242 -3.299 -30.562 1 87.94 13 GLU B O 1
ATOM 5007 N N . ARG B 1 14 ? 8.141 -1.52 -31.844 1 87.5 14 ARG B N 1
ATOM 5008 C CA . ARG B 1 14 ? 9.438 -1.027 -31.40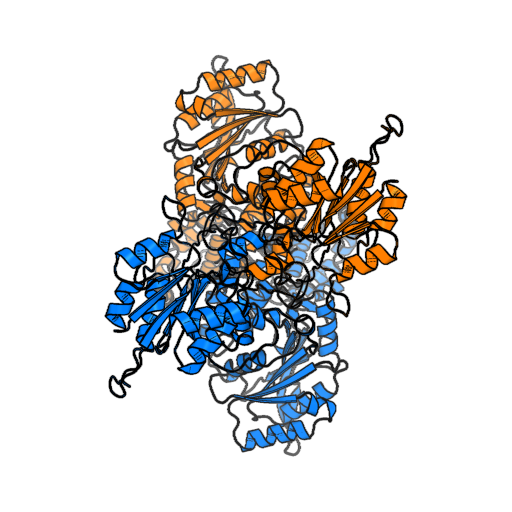6 1 87.5 14 ARG B CA 1
ATOM 5009 C C . ARG B 1 14 ? 9.445 -0.738 -29.906 1 87.5 14 ARG B C 1
ATOM 5011 O O . ARG B 1 14 ? 10.461 -0.911 -29.25 1 87.5 14 ARG B O 1
ATOM 5018 N N . ASP B 1 15 ? 8.328 -0.283 -29.391 1 90.44 15 ASP B N 1
ATOM 5019 C CA . ASP B 1 15 ? 8.328 0.18 -28 1 90.44 15 ASP B CA 1
ATOM 5020 C C . ASP B 1 15 ? 7.562 -0.787 -27.094 1 90.44 15 ASP B C 1
ATOM 5022 O O . ASP B 1 15 ? 6.977 -0.377 -26.094 1 90.44 15 ASP B O 1
ATOM 5026 N N . ASN B 1 16 ? 7.555 -1.991 -27.516 1 93.31 16 ASN B N 1
ATOM 5027 C CA . ASN B 1 16 ? 7.02 -3.021 -26.625 1 93.31 16 ASN B CA 1
ATOM 5028 C C . ASN B 1 16 ? 8.094 -4.027 -26.219 1 93.31 16 ASN B C 1
ATOM 5030 O O . ASN B 1 16 ? 9.281 -3.783 -26.422 1 93.31 16 ASN B O 1
ATOM 5034 N N . VAL B 1 17 ? 7.691 -5.055 -25.609 1 95.62 17 VAL B N 1
ATOM 5035 C CA . VAL B 1 17 ? 8.609 -6.043 -25.062 1 95.62 17 VAL B CA 1
ATOM 5036 C C . VAL B 1 17 ? 9.492 -6.602 -26.172 1 95.62 17 VAL B C 1
ATOM 5038 O O . VAL B 1 17 ? 10.711 -6.723 -26.016 1 95.62 17 VAL B O 1
ATOM 5041 N N . TYR B 1 18 ? 8.93 -6.906 -27.344 1 94.94 18 TYR B N 1
ATOM 5042 C CA . TYR B 1 18 ? 9.641 -7.492 -28.469 1 94.94 18 TYR B CA 1
ATOM 5043 C C . TYR B 1 18 ? 10.664 -6.516 -29.031 1 94.94 18 TYR B C 1
ATOM 5045 O O . TYR B 1 18 ? 11.82 -6.879 -29.266 1 94.94 18 TYR B O 1
ATOM 5053 N N . GLY B 1 19 ? 10.156 -5.316 -29.234 1 94.44 19 GLY B N 1
ATOM 5054 C CA . GLY B 1 19 ? 11.07 -4.305 -29.734 1 94.44 19 GLY B CA 1
ATOM 5055 C C . GLY B 1 19 ? 12.227 -4.031 -28.781 1 94.44 19 GLY B C 1
ATOM 5056 O O . GLY B 1 19 ? 13.375 -3.891 -29.219 1 94.44 19 GLY B O 1
ATOM 5057 N N . HIS B 1 20 ? 11.969 -3.973 -27.547 1 96.75 20 HIS B N 1
ATOM 5058 C CA . HIS B 1 20 ? 13 -3.699 -26.547 1 96.75 20 HIS B CA 1
ATOM 5059 C C . HIS B 1 20 ? 13.984 -4.855 -26.453 1 96.75 20 HIS B C 1
ATOM 5061 O O . HIS B 1 20 ? 15.18 -4.637 -26.219 1 96.75 20 HIS B O 1
ATOM 5067 N N . ALA B 1 21 ? 13.469 -6.082 -26.562 1 96.56 21 ALA B N 1
ATOM 5068 C CA . ALA B 1 21 ? 14.328 -7.258 -26.547 1 96.56 21 ALA B CA 1
ATOM 5069 C C . ALA B 1 21 ? 15.297 -7.246 -27.734 1 96.56 21 ALA B C 1
ATOM 5071 O O . ALA B 1 21 ? 16.5 -7.484 -27.562 1 96.56 21 ALA B O 1
ATOM 5072 N N . VAL B 1 22 ? 14.773 -6.93 -28.906 1 94.69 22 VAL B N 1
ATOM 5073 C CA . VAL B 1 22 ? 15.578 -6.895 -30.125 1 94.69 22 VAL B CA 1
ATOM 5074 C C . VAL B 1 22 ? 16.625 -5.781 -30.016 1 94.69 22 VAL B C 1
ATOM 5076 O O . VAL B 1 22 ? 17.766 -5.957 -30.422 1 94.69 22 VAL B O 1
ATOM 5079 N N . ALA B 1 23 ? 16.172 -4.691 -29.469 1 95.06 23 ALA B N 1
ATOM 5080 C CA . ALA B 1 23 ? 17.109 -3.574 -29.297 1 95.06 23 ALA B CA 1
ATOM 5081 C C . ALA B 1 23 ? 18.281 -3.969 -28.406 1 95.06 23 ALA B C 1
ATOM 5083 O O . ALA B 1 23 ? 19.422 -3.566 -28.656 1 95.06 23 ALA B O 1
ATOM 5084 N N . LEU B 1 24 ? 18.047 -4.711 -27.344 1 95.81 24 LEU B N 1
ATOM 5085 C CA . LEU B 1 24 ? 19.109 -5.184 -26.469 1 95.81 24 LEU B CA 1
ATOM 5086 C C . LEU B 1 24 ? 20.062 -6.09 -27.219 1 95.81 24 LEU B C 1
ATOM 5088 O O . LEU B 1 24 ? 21.281 -5.949 -27.094 1 95.81 24 LEU B O 1
ATOM 5092 N N . LEU B 1 25 ? 19.531 -7.027 -27.969 1 94.25 25 LEU B N 1
ATOM 5093 C CA . LEU B 1 25 ? 20.375 -7.965 -28.719 1 94.25 25 LEU B CA 1
ATOM 5094 C C . LEU B 1 25 ? 21.203 -7.242 -29.766 1 94.25 25 LEU B C 1
ATOM 5096 O O . LEU B 1 25 ? 22.344 -7.625 -30.031 1 94.25 25 LEU B O 1
ATOM 5100 N N . MET B 1 26 ? 20.625 -6.219 -30.328 1 91.75 26 MET B N 1
ATOM 5101 C CA . MET B 1 26 ? 21.359 -5.426 -31.328 1 91.75 26 MET B CA 1
ATOM 5102 C C . MET B 1 26 ? 22.562 -4.73 -30.688 1 91.75 26 MET B C 1
ATOM 5104 O O . MET B 1 26 ? 23.625 -4.645 -31.312 1 91.75 26 MET B O 1
ATOM 5108 N N . ARG B 1 27 ? 22.391 -4.25 -29.5 1 91.75 27 ARG B N 1
ATOM 5109 C CA . ARG B 1 27 ? 23.453 -3.547 -28.797 1 91.75 27 ARG B CA 1
ATOM 5110 C C . ARG B 1 27 ? 24.609 -4.488 -28.484 1 91.75 27 ARG B C 1
ATOM 5112 O O . ARG B 1 27 ? 25.766 -4.059 -28.391 1 91.75 27 ARG B O 1
ATOM 5119 N N . TYR B 1 28 ? 24.344 -5.754 -28.391 1 87.75 28 TYR B N 1
ATOM 5120 C CA . TYR B 1 28 ? 25.359 -6.695 -27.938 1 87.75 28 TYR B CA 1
ATOM 5121 C C . TYR B 1 28 ? 25.719 -7.684 -29.047 1 87.75 28 TYR B C 1
ATOM 5123 O O . TYR B 1 28 ? 26.25 -8.766 -28.766 1 87.75 28 TYR B O 1
ATOM 5131 N N . ARG B 1 29 ? 25.469 -7.266 -30.25 1 80.69 29 ARG B N 1
ATOM 5132 C CA . ARG B 1 29 ? 25.828 -8.086 -31.406 1 80.69 29 ARG B CA 1
ATOM 5133 C C . ARG B 1 29 ? 27.344 -8.109 -31.594 1 80.69 29 ARG B C 1
ATOM 5135 O O . ARG B 1 29 ? 28.016 -7.086 -31.422 1 80.69 29 ARG B O 1
ATOM 5142 N N . PRO B 1 30 ? 27.859 -9.234 -31.688 1 65.06 30 PRO B N 1
ATOM 5143 C CA . PRO B 1 30 ? 29.297 -9.242 -31.938 1 65.06 30 PRO B CA 1
ATOM 5144 C C . PRO B 1 30 ? 29.672 -8.484 -33.219 1 65.06 30 PRO B C 1
ATOM 5146 O O . PRO B 1 30 ? 28.906 -8.5 -34.188 1 65.06 30 PRO B O 1
ATOM 5149 N N . LEU B 1 31 ? 30.344 -7.195 -33.125 1 55.34 31 LEU B N 1
ATOM 5150 C CA . LEU B 1 31 ? 30.766 -6.383 -34.25 1 55.34 31 LEU B CA 1
ATOM 5151 C C . LEU B 1 31 ? 31.438 -7.246 -35.312 1 55.34 31 LEU B C 1
ATOM 5153 O O . LEU B 1 31 ? 31.438 -6.898 -36.5 1 55.34 31 LEU B O 1
ATOM 5157 N N . GLU B 1 32 ? 32.656 -7.816 -34.969 1 51.22 32 GLU B N 1
ATOM 5158 C CA . GLU B 1 32 ? 33.562 -8.234 -36 1 51.22 32 GLU B CA 1
ATOM 5159 C C . GLU B 1 32 ? 33.062 -9.469 -36.75 1 51.22 32 GLU B C 1
ATOM 5161 O O . GLU B 1 32 ? 32.781 -10.492 -36.125 1 51.22 32 GLU B O 1
ATOM 5166 N N . PRO B 1 33 ? 32.469 -9.203 -37.844 1 43.97 33 PRO B N 1
ATOM 5167 C CA . PRO B 1 33 ? 32.188 -10.273 -38.812 1 43.97 33 PRO B CA 1
ATOM 5168 C C . PRO B 1 33 ? 33.281 -11.312 -38.875 1 43.97 33 PRO B C 1
ATOM 5170 O O . PRO B 1 33 ? 33.156 -12.297 -39.625 1 43.97 33 PRO B O 1
ATOM 5173 N N . GLU B 1 34 ? 34.5 -10.883 -38.438 1 42.25 34 GLU B N 1
ATOM 5174 C CA . GLU B 1 34 ? 35.594 -11.664 -38.969 1 42.25 34 GLU B CA 1
ATOM 5175 C C . GLU B 1 34 ? 35.5 -13.133 -38.562 1 42.25 34 GLU B C 1
ATOM 5177 O O . GLU B 1 34 ? 35.969 -14.016 -39.281 1 42.25 34 GLU B O 1
ATOM 5182 N N . MET B 1 35 ? 35.688 -13.383 -37.25 1 40.44 35 MET B N 1
ATOM 5183 C CA . MET B 1 35 ? 35.906 -14.812 -37.062 1 40.44 35 MET B CA 1
ATOM 5184 C C . MET B 1 35 ? 34.625 -15.609 -37.406 1 40.44 35 MET B C 1
ATOM 5186 O O . MET B 1 35 ? 33.812 -15.852 -36.531 1 40.44 35 MET B O 1
ATOM 5190 N N . GLN B 1 36 ? 33.938 -15.289 -38.344 1 42.72 36 GLN B N 1
ATOM 5191 C CA . GLN B 1 36 ? 32.969 -16.172 -38.969 1 42.72 36 GLN B CA 1
ATOM 5192 C C . GLN B 1 36 ? 33.406 -17.625 -38.906 1 42.72 36 GLN B C 1
ATOM 5194 O O . GLN B 1 36 ? 34.219 -18.062 -39.719 1 42.72 36 GLN B O 1
ATOM 5199 N N . THR B 1 37 ? 33.812 -18.031 -37.844 1 46.34 37 THR B N 1
ATOM 5200 C CA . THR B 1 37 ? 33.938 -19.484 -37.844 1 46.34 37 THR B CA 1
ATOM 5201 C C . THR B 1 37 ? 32.781 -20.125 -38.594 1 46.34 37 THR B C 1
ATOM 5203 O O . THR B 1 37 ? 31.703 -19.562 -38.688 1 46.34 37 THR B O 1
ATOM 5206 N N . SER B 1 38 ? 33.062 -20.938 -39.562 1 53.78 38 SER B N 1
ATOM 5207 C CA . SER B 1 38 ? 32.312 -21.859 -40.406 1 53.78 38 SER B CA 1
ATOM 5208 C C . SER B 1 38 ? 31.094 -22.406 -39.656 1 53.78 38 SER B C 1
ATOM 5210 O O . SER B 1 38 ? 30.297 -23.141 -40.25 1 53.78 38 SER B O 1
ATOM 5212 N N . THR B 1 39 ? 30.938 -22.078 -38.344 1 63.75 39 THR B N 1
ATOM 5213 C CA . THR B 1 39 ? 29.859 -22.797 -37.688 1 63.75 39 THR B CA 1
ATOM 5214 C C . THR B 1 39 ? 28.578 -21.969 -37.719 1 63.75 39 THR B C 1
ATOM 5216 O O . THR B 1 39 ? 28.594 -20.766 -37.469 1 63.75 39 THR B O 1
ATOM 5219 N N . ARG B 1 40 ? 27.531 -22.453 -38.281 1 80.81 40 ARG B N 1
ATOM 5220 C CA . ARG B 1 40 ? 26.188 -21.875 -38.375 1 80.81 40 ARG B CA 1
ATOM 5221 C C . ARG B 1 40 ? 25.641 -21.531 -37 1 80.81 40 ARG B C 1
ATOM 5223 O O . ARG B 1 40 ? 25.703 -22.359 -36.094 1 80.81 40 ARG B O 1
ATOM 5230 N N . THR B 1 41 ? 25.422 -20.219 -36.812 1 86.81 41 THR B N 1
ATOM 5231 C CA . THR B 1 41 ? 24.875 -19.781 -35.531 1 86.81 41 THR B CA 1
ATOM 5232 C C . THR B 1 41 ? 23.359 -19.578 -35.594 1 86.81 41 THR B C 1
ATOM 5234 O O . THR B 1 41 ? 22.828 -19.375 -36.688 1 86.81 41 THR B O 1
ATOM 5237 N N . VAL B 1 42 ? 22.734 -19.797 -34.438 1 93.38 42 VAL B N 1
ATOM 5238 C CA . VAL B 1 42 ? 21.266 -19.734 -34.438 1 93.38 42 VAL B CA 1
ATOM 5239 C C . VAL B 1 42 ? 20.812 -18.875 -33.25 1 93.38 42 VAL B C 1
ATOM 5241 O O . VAL B 1 42 ? 21.516 -18.766 -32.25 1 93.38 42 VAL B O 1
ATOM 5244 N N . HIS B 1 43 ? 19.75 -18.172 -33.438 1 95.06 43 HIS B N 1
ATOM 5245 C CA . HIS B 1 43 ? 18.984 -17.594 -32.344 1 95.06 43 HIS B CA 1
ATOM 5246 C C . HIS B 1 43 ? 17.922 -18.578 -31.844 1 95.06 43 HIS B C 1
ATOM 5248 O O . HIS B 1 43 ? 17.094 -19.047 -32.625 1 95.06 43 HIS B O 1
ATOM 5254 N N . LEU B 1 44 ? 17.984 -18.844 -30.641 1 97 44 LEU B N 1
ATOM 5255 C CA . LEU B 1 44 ? 17.016 -19.766 -30.016 1 97 44 LEU B CA 1
ATOM 5256 C C . LEU B 1 44 ? 15.945 -18.984 -29.266 1 97 44 LEU B C 1
ATOM 5258 O O . LEU B 1 44 ? 16.25 -18.203 -28.359 1 97 44 LEU B O 1
ATOM 5262 N N . ASP B 1 45 ? 14.727 -19.141 -29.641 1 97.62 45 ASP B N 1
ATOM 5263 C CA . ASP B 1 45 ? 13.586 -18.484 -29.016 1 97.62 45 ASP B CA 1
ATOM 5264 C C . ASP B 1 45 ? 12.734 -19.484 -28.25 1 97.62 45 ASP B C 1
ATOM 5266 O O . ASP B 1 45 ? 11.914 -20.188 -28.828 1 97.62 45 ASP B O 1
ATOM 5270 N N . LEU B 1 46 ? 12.883 -19.484 -26.922 1 97.69 46 LEU B N 1
ATOM 5271 C CA . LEU B 1 46 ? 12.164 -20.406 -26.047 1 97.69 46 LEU B CA 1
ATOM 5272 C C . LEU B 1 46 ? 10.812 -19.828 -25.641 1 97.69 46 LEU B C 1
ATOM 5274 O O . LEU B 1 46 ? 10.75 -18.734 -25.062 1 97.69 46 LEU B O 1
ATOM 5278 N N . GLY B 1 47 ? 9.75 -20.594 -25.781 1 95.81 47 GLY B N 1
ATOM 5279 C CA . GLY B 1 47 ? 8.414 -20.047 -25.594 1 95.81 47 GLY B CA 1
ATOM 5280 C C . GLY B 1 47 ? 8.047 -18.984 -26.609 1 95.81 47 GLY B C 1
ATOM 5281 O O . GLY B 1 47 ? 7.602 -17.906 -26.25 1 95.81 47 GLY B O 1
ATOM 5282 N N . CYS B 1 48 ? 8.188 -19.297 -27.875 1 95.31 48 CYS B N 1
ATOM 5283 C CA . CYS B 1 48 ? 8.188 -18.297 -28.938 1 95.31 48 CYS B CA 1
ATOM 5284 C C . CYS B 1 48 ? 6.766 -17.906 -29.312 1 95.31 48 CYS B C 1
ATOM 5286 O O . CYS B 1 48 ? 6.547 -16.891 -29.969 1 95.31 48 CYS B O 1
ATOM 5288 N N . GLY B 1 49 ? 5.754 -18.734 -28.922 1 92.38 49 GLY B N 1
ATOM 5289 C CA . GLY B 1 49 ? 4.406 -18.469 -29.391 1 92.38 49 GLY B CA 1
ATOM 5290 C C . GLY B 1 49 ? 4.312 -18.422 -30.906 1 92.38 49 GLY B C 1
ATOM 5291 O O . GLY B 1 49 ? 4.703 -19.375 -31.594 1 92.38 49 GLY B O 1
ATOM 5292 N N . PHE B 1 50 ? 3.971 -17.266 -31.469 1 91.31 50 PHE B N 1
ATOM 5293 C CA . PHE B 1 50 ? 3.836 -17.094 -32.906 1 91.31 50 PHE B CA 1
ATOM 5294 C C . PHE B 1 50 ? 5.141 -16.594 -33.531 1 91.31 50 PHE B C 1
ATOM 5296 O O . PHE B 1 50 ? 5.219 -16.375 -34.75 1 91.31 50 PHE B O 1
ATOM 5303 N N . GLY B 1 51 ? 6.145 -16.422 -32.656 1 93.12 51 GLY B N 1
ATOM 5304 C CA . GLY B 1 51 ? 7.473 -16.047 -33.125 1 93.12 51 GLY B CA 1
ATOM 5305 C C . GLY B 1 51 ? 7.504 -14.711 -33.812 1 93.12 51 GLY B C 1
ATOM 5306 O O . GLY B 1 51 ? 8.062 -14.586 -34.906 1 93.12 51 GLY B O 1
ATOM 5307 N N . ARG B 1 52 ? 6.906 -13.734 -33.219 1 90.81 52 ARG B N 1
ATOM 5308 C CA . ARG B 1 52 ? 6.711 -12.438 -33.875 1 90.81 52 ARG B CA 1
ATOM 5309 C C . ARG B 1 52 ? 8.023 -11.68 -33.969 1 90.81 52 ARG B C 1
ATOM 5311 O O . ARG B 1 52 ? 8.133 -10.711 -34.719 1 90.81 52 ARG B O 1
ATOM 5318 N N . ILE B 1 53 ? 9.055 -12.156 -33.312 1 93.31 53 ILE B N 1
ATOM 5319 C CA . ILE B 1 53 ? 10.336 -11.453 -33.375 1 93.31 53 ILE B CA 1
ATOM 5320 C C . ILE B 1 53 ? 11.219 -12.094 -34.438 1 93.31 53 ILE B C 1
ATOM 5322 O O . ILE B 1 53 ? 12.336 -11.641 -34.688 1 93.31 53 ILE B O 1
ATOM 5326 N N . ALA B 1 54 ? 10.805 -13.109 -35.094 1 94.5 54 ALA B N 1
ATOM 5327 C CA . ALA B 1 54 ? 11.617 -13.891 -36.031 1 94.5 54 ALA B CA 1
ATOM 5328 C C . ALA B 1 54 ? 12.078 -13.031 -37.188 1 94.5 54 ALA B C 1
ATOM 5330 O O . ALA B 1 54 ? 13.273 -12.992 -37.5 1 94.5 54 ALA B O 1
ATOM 5331 N N . GLU B 1 55 ? 11.18 -12.344 -37.812 1 92.94 55 GLU B N 1
ATOM 5332 C CA . GLU B 1 55 ? 11.5 -11.547 -39 1 92.94 55 GLU B CA 1
ATOM 5333 C C . GLU B 1 55 ? 12.469 -10.422 -38.656 1 92.94 55 GLU B C 1
ATOM 5335 O O . GLU B 1 55 ? 13.555 -10.336 -39.25 1 92.94 55 GLU B O 1
ATOM 5340 N N . PRO B 1 56 ? 12.086 -9.648 -37.688 1 89.81 56 PRO B N 1
ATOM 5341 C CA . PRO B 1 56 ? 13.016 -8.555 -37.375 1 89.81 56 PRO B CA 1
ATOM 5342 C C . PRO B 1 56 ? 14.375 -9.055 -36.906 1 89.81 56 PRO B C 1
ATOM 5344 O O . PRO B 1 56 ? 15.398 -8.43 -37.156 1 89.81 56 PRO B O 1
ATOM 5347 N N . LEU B 1 57 ? 14.422 -10.055 -36.188 1 89.25 57 LEU B N 1
ATOM 5348 C CA . LEU B 1 57 ? 15.672 -10.562 -35.656 1 89.25 57 LEU B CA 1
ATOM 5349 C C . LEU B 1 57 ? 16.578 -11.102 -36.75 1 89.25 57 LEU B C 1
ATOM 5351 O O . LEU B 1 57 ? 17.797 -10.891 -36.719 1 89.25 57 LEU B O 1
ATOM 5355 N N . THR B 1 58 ? 16.016 -11.852 -37.656 1 88.38 58 THR B N 1
ATOM 5356 C CA . THR B 1 58 ? 16.797 -12.398 -38.781 1 88.38 58 THR B CA 1
ATOM 5357 C C . THR B 1 58 ? 17.328 -11.281 -39.656 1 88.38 58 THR B C 1
ATOM 5359 O O . THR B 1 58 ? 18.453 -11.367 -40.156 1 88.38 58 THR B O 1
ATOM 5362 N N . GLU B 1 59 ? 16.547 -10.344 -39.781 1 84.5 59 GLU B N 1
ATOM 5363 C CA . GLU B 1 59 ? 16.969 -9.211 -40.594 1 84.5 59 GLU B CA 1
ATOM 5364 C C . GLU B 1 59 ? 18.094 -8.43 -39.938 1 84.5 59 GLU B C 1
ATOM 5366 O O . GLU B 1 59 ? 19.062 -8.031 -40.562 1 84.5 59 GLU B O 1
ATOM 5371 N N . ILE B 1 60 ? 17.984 -8.297 -38.656 1 80.44 60 ILE B N 1
ATOM 5372 C CA . ILE B 1 60 ? 18.891 -7.43 -37.906 1 80.44 60 ILE B CA 1
ATOM 5373 C C . ILE B 1 60 ? 20.156 -8.203 -37.562 1 80.44 60 ILE B C 1
ATOM 5375 O O . ILE B 1 60 ? 21.266 -7.672 -37.656 1 80.44 60 ILE B O 1
ATOM 5379 N N . LEU B 1 61 ? 20.031 -9.461 -37.156 1 79.56 61 LEU B N 1
ATOM 5380 C CA . LEU B 1 61 ? 21.172 -10.195 -36.594 1 79.56 61 LEU B CA 1
ATOM 5381 C C . LEU B 1 61 ? 21.812 -11.078 -37.656 1 79.56 61 LEU B C 1
ATOM 5383 O O . LEU B 1 61 ? 22.953 -11.516 -37.5 1 79.56 61 LEU B O 1
ATOM 5387 N N . GLY B 1 62 ? 21.141 -11.359 -38.719 1 78.56 62 GLY B N 1
ATOM 5388 C CA . GLY B 1 62 ? 21.703 -12.172 -39.781 1 78.56 62 GLY B CA 1
ATOM 5389 C C . GLY B 1 62 ? 21.938 -13.617 -39.375 1 78.56 62 GLY B C 1
ATOM 5390 O O . GLY B 1 62 ? 22.938 -14.227 -39.75 1 78.56 62 GLY B O 1
ATOM 5391 N N . CYS B 1 63 ? 21.219 -14.125 -38.469 1 80.06 63 CYS B N 1
ATOM 5392 C CA . CYS B 1 63 ? 21.359 -15.508 -38.031 1 80.06 63 CYS B CA 1
ATOM 5393 C C . CYS B 1 63 ? 20.062 -16.281 -38.219 1 80.06 63 CYS B C 1
ATOM 5395 O O . CYS B 1 63 ? 19.016 -15.688 -38.469 1 80.06 63 CYS B O 1
ATOM 5397 N N . ASP B 1 64 ? 20.219 -17.609 -38.156 1 90.5 64 ASP B N 1
ATOM 5398 C CA . ASP B 1 64 ? 19.047 -18.469 -38.281 1 90.5 64 ASP B CA 1
ATOM 5399 C C . ASP B 1 64 ? 18.188 -18.375 -37 1 90.5 64 ASP B C 1
ATOM 5401 O O . ASP B 1 64 ? 18.719 -18.188 -35.906 1 90.5 64 ASP B O 1
ATOM 5405 N N . TYR B 1 65 ? 16.906 -18.453 -37.219 1 95.31 65 TYR B N 1
ATOM 5406 C CA . TYR B 1 65 ? 15.961 -18.406 -36.094 1 95.31 65 TYR B CA 1
ATOM 5407 C C . TYR B 1 65 ? 15.328 -19.781 -35.875 1 95.31 65 TYR B C 1
ATOM 5409 O O . TYR B 1 65 ? 14.867 -20.422 -36.812 1 95.31 65 TYR B O 1
ATOM 5417 N N . ILE B 1 66 ? 15.344 -20.25 -34.656 1 97.19 66 ILE B N 1
ATOM 5418 C CA . ILE B 1 66 ? 14.633 -21.453 -34.219 1 97.19 66 ILE B CA 1
ATOM 5419 C C . ILE B 1 66 ? 13.641 -21.109 -33.125 1 97.19 66 ILE B C 1
ATOM 5421 O O . ILE B 1 66 ? 14.031 -20.609 -32.062 1 97.19 66 ILE B O 1
ATOM 5425 N N . GLY B 1 67 ? 12.352 -21.406 -33.344 1 97.56 67 GLY B N 1
ATOM 5426 C CA . GLY B 1 67 ? 11.328 -21.234 -32.312 1 97.56 67 GLY B CA 1
ATOM 5427 C C . GLY B 1 67 ? 10.953 -22.516 -31.625 1 97.56 67 GLY B C 1
ATOM 5428 O O . GLY B 1 67 ? 10.766 -23.547 -32.25 1 97.56 67 GLY B O 1
ATOM 5429 N N . ILE B 1 68 ? 10.875 -22.469 -30.297 1 97.31 68 ILE B N 1
ATOM 5430 C CA . ILE B 1 68 ? 10.477 -23.609 -29.484 1 97.31 68 ILE B CA 1
ATOM 5431 C C . ILE B 1 68 ? 9.266 -23.234 -28.625 1 97.31 68 ILE B C 1
ATOM 5433 O O . ILE B 1 68 ? 9.258 -22.188 -27.969 1 97.31 68 ILE B O 1
ATOM 5437 N N . ASP B 1 69 ? 8.258 -24.062 -28.625 1 94.88 69 ASP B N 1
ATOM 5438 C CA . ASP B 1 69 ? 7.066 -23.812 -27.812 1 94.88 69 ASP B CA 1
ATOM 5439 C C . ASP B 1 69 ? 6.305 -25.109 -27.547 1 94.88 69 ASP B C 1
ATOM 5441 O O . ASP B 1 69 ? 6.48 -26.094 -28.25 1 94.88 69 ASP B O 1
ATOM 5445 N N . GLY B 1 70 ? 5.559 -25.078 -26.469 1 90.5 70 GLY B N 1
ATOM 5446 C CA . GLY B 1 70 ? 4.754 -26.25 -26.141 1 90.5 70 GLY B CA 1
ATOM 5447 C C . GLY B 1 70 ? 3.434 -26.297 -26.891 1 90.5 70 GLY B C 1
ATOM 5448 O O . GLY B 1 70 ? 2.809 -27.359 -26.984 1 90.5 70 GLY B O 1
ATOM 5449 N N . ALA B 1 71 ? 2.975 -25.203 -27.391 1 86.56 71 ALA B N 1
ATOM 5450 C CA . ALA B 1 71 ? 1.697 -25.125 -28.094 1 86.56 71 ALA B CA 1
ATOM 5451 C C . ALA B 1 71 ? 1.891 -25.234 -29.609 1 86.56 71 ALA B C 1
ATOM 5453 O O . ALA B 1 71 ? 2.719 -24.516 -30.188 1 86.56 71 ALA B O 1
ATOM 5454 N N . ALA B 1 72 ? 1.034 -25.938 -30.281 1 87.94 72 ALA B N 1
ATOM 5455 C CA . ALA B 1 72 ? 1.217 -26.281 -31.688 1 87.94 72 ALA B CA 1
ATOM 5456 C C . ALA B 1 72 ? 0.723 -25.156 -32.594 1 87.94 72 ALA B C 1
ATOM 5458 O O . ALA B 1 72 ? 1.265 -24.938 -33.688 1 87.94 72 ALA B O 1
ATOM 5459 N N . ASP B 1 73 ? -0.21 -24.469 -32.156 1 85.44 73 ASP B N 1
ATOM 5460 C CA . ASP B 1 73 ? -0.856 -23.484 -33.031 1 85.44 73 ASP B CA 1
ATOM 5461 C C . ASP B 1 73 ? 0.128 -22.406 -33.469 1 85.44 73 ASP B C 1
ATOM 5463 O O . ASP B 1 73 ? 0.232 -22.094 -34.656 1 85.44 73 ASP B O 1
ATOM 5467 N N . GLY B 1 74 ? 0.818 -21.844 -32.562 1 88.38 74 GLY B N 1
ATOM 5468 C CA . GLY B 1 74 ? 1.796 -20.812 -32.906 1 88.38 74 GLY B CA 1
ATOM 5469 C C . GLY B 1 74 ? 2.936 -21.328 -33.75 1 88.38 74 GLY B C 1
ATOM 5470 O O . GLY B 1 74 ? 3.389 -20.641 -34.656 1 88.38 74 GLY B O 1
ATOM 5471 N N . LEU B 1 75 ? 3.316 -22.5 -33.594 1 92.06 75 LEU B N 1
ATOM 5472 C CA . LEU B 1 75 ? 4.441 -23.094 -34.312 1 92.06 75 LEU B CA 1
ATOM 5473 C C . LEU B 1 75 ? 4.098 -23.328 -35.781 1 92.06 75 LEU B C 1
ATOM 5475 O O . LEU B 1 75 ? 4.957 -23.188 -36.656 1 92.06 75 LEU B O 1
ATOM 5479 N N . GLN B 1 76 ? 2.854 -23.703 -35.969 1 92.75 76 GLN B N 1
ATOM 5480 C CA . GLN B 1 76 ? 2.408 -23.891 -37.344 1 92.75 76 GLN B CA 1
ATOM 5481 C C . GLN B 1 76 ? 2.498 -22.594 -38.156 1 92.75 76 GLN B C 1
ATOM 5483 O O . GLN B 1 76 ? 2.934 -22.594 -39.312 1 92.75 76 GLN B O 1
ATOM 5488 N N . SER B 1 77 ? 2.057 -21.578 -37.5 1 91.56 77 SER B N 1
ATOM 5489 C CA . SER B 1 77 ? 2.15 -20.266 -38.125 1 91.56 77 SER B CA 1
ATOM 5490 C C . SER B 1 77 ? 3.598 -19.906 -38.438 1 91.56 77 SER B C 1
ATOM 5492 O O . SER B 1 77 ? 3.889 -19.375 -39.5 1 91.56 77 SER B O 1
ATOM 5494 N N . LEU B 1 78 ? 4.508 -20.172 -37.562 1 93.75 78 LEU B N 1
ATOM 5495 C CA . LEU B 1 78 ? 5.93 -19.875 -37.719 1 93.75 78 LEU B CA 1
ATOM 5496 C C . LEU B 1 78 ? 6.527 -20.672 -38.875 1 93.75 78 LEU B C 1
ATOM 5498 O O . LEU B 1 78 ? 7.297 -20.141 -39.688 1 93.75 78 LEU B O 1
ATOM 5502 N N . LYS B 1 79 ? 6.191 -21.891 -39.031 1 94.94 79 LYS B N 1
ATOM 5503 C CA . LYS B 1 79 ? 6.664 -22.766 -40.125 1 94.94 79 LYS B CA 1
ATOM 5504 C C . LYS B 1 79 ? 6.156 -22.266 -41.469 1 94.94 79 LYS B C 1
ATOM 5506 O O . LYS B 1 79 ? 6.898 -22.281 -42.469 1 94.94 79 LYS B O 1
ATOM 5511 N N . CYS B 1 80 ? 4.938 -21.875 -41.469 1 95.06 80 CYS B N 1
ATOM 5512 C CA . CYS B 1 80 ? 4.34 -21.375 -42.688 1 95.06 80 CYS B CA 1
ATOM 5513 C C . CYS B 1 80 ? 5.062 -20.125 -43.188 1 95.06 80 CYS B C 1
ATOM 5515 O O . CYS B 1 80 ? 5.086 -19.844 -44.375 1 95.06 80 CYS B O 1
ATOM 5517 N N . ARG B 1 81 ? 5.656 -19.453 -42.25 1 94 81 ARG B N 1
ATOM 5518 C CA . ARG B 1 81 ? 6.375 -18.234 -42.625 1 94 81 ARG B CA 1
ATOM 5519 C C . ARG B 1 81 ? 7.828 -18.531 -42.969 1 94 81 ARG B C 1
ATOM 5521 O O . ARG B 1 81 ? 8.617 -17.609 -43.188 1 94 81 ARG B O 1
ATOM 5528 N N . GLY B 1 82 ? 8.25 -19.797 -42.906 1 93.75 82 GLY B N 1
ATOM 5529 C CA . GLY B 1 82 ? 9.547 -20.219 -43.406 1 93.75 82 GLY B CA 1
ATOM 5530 C C . GLY B 1 82 ? 10.586 -20.391 -42.312 1 93.75 82 GLY B C 1
ATOM 5531 O O . GLY B 1 82 ? 11.773 -20.547 -42.625 1 93.75 82 GLY B O 1
ATOM 5532 N N . PHE B 1 83 ? 10.18 -20.375 -41.094 1 95.94 83 PHE B N 1
ATOM 5533 C CA . PHE B 1 83 ? 11.141 -20.484 -40 1 95.94 83 PHE B CA 1
ATOM 5534 C C . PHE B 1 83 ? 11.133 -21.891 -39.406 1 95.94 83 PHE B C 1
ATOM 5536 O O . PHE B 1 83 ? 10.125 -22.594 -39.469 1 95.94 83 PHE B O 1
ATOM 5543 N N . GLU B 1 84 ? 12.234 -22.25 -38.844 1 96.56 84 GLU B N 1
ATOM 5544 C CA . GLU B 1 84 ? 12.336 -23.516 -38.125 1 96.56 84 GLU B CA 1
ATOM 5545 C C . GLU B 1 84 ? 11.641 -23.438 -36.781 1 96.56 84 GLU B C 1
ATOM 5547 O O . GLU B 1 84 ? 11.812 -22.469 -36.031 1 96.56 84 GLU B O 1
ATOM 5552 N N . ALA B 1 85 ? 10.781 -24.406 -36.469 1 96.88 85 ALA B N 1
ATOM 5553 C CA . ALA B 1 85 ? 10.031 -24.422 -35.219 1 96.88 85 ALA B CA 1
ATOM 5554 C C . ALA B 1 85 ? 9.852 -25.844 -34.688 1 96.88 85 ALA B C 1
ATOM 5556 O O . ALA B 1 85 ? 9.648 -26.781 -35.469 1 96.88 85 ALA B O 1
ATOM 5557 N N . HIS B 1 86 ? 9.93 -26.047 -33.406 1 97.31 86 HIS B N 1
ATOM 5558 C CA . HIS B 1 86 ? 9.82 -27.359 -32.781 1 97.31 86 HIS B CA 1
ATOM 5559 C C . HIS B 1 86 ? 8.891 -27.328 -31.578 1 97.31 86 HIS B C 1
ATOM 5561 O O . HIS B 1 86 ? 8.922 -26.375 -30.797 1 97.31 86 HIS B O 1
ATOM 5567 N N . GLU B 1 87 ? 8.055 -28.297 -31.469 1 96.06 87 GLU B N 1
ATOM 5568 C CA . GLU B 1 87 ? 7.219 -28.484 -30.281 1 96.06 87 GLU B CA 1
ATOM 5569 C C . GLU B 1 87 ? 7.984 -29.188 -29.172 1 96.06 87 GLU B C 1
ATOM 5571 O O . GLU B 1 87 ? 8.5 -30.297 -29.359 1 96.06 87 GLU B O 1
ATOM 5576 N N . LEU B 1 88 ? 8.109 -28.531 -28.047 1 94.75 88 LEU B N 1
ATOM 5577 C CA . LEU B 1 88 ? 8.828 -29.109 -26.906 1 94.75 88 LEU B CA 1
ATOM 5578 C C . LEU B 1 88 ? 8.266 -28.594 -25.594 1 94.75 88 LEU B C 1
ATOM 5580 O O . LEU B 1 88 ? 8.125 -27.391 -25.406 1 94.75 88 LEU B O 1
ATOM 5584 N N . LEU B 1 89 ? 7.855 -29.469 -24.703 1 92.44 89 LEU B N 1
ATOM 5585 C CA . LEU B 1 89 ? 7.5 -29.141 -23.328 1 92.44 89 LEU B CA 1
ATOM 5586 C C . LEU B 1 89 ? 8.703 -29.281 -22.406 1 92.44 89 LEU B C 1
ATOM 5588 O O . LEU B 1 89 ? 9.484 -30.234 -22.516 1 92.44 89 LEU B O 1
ATOM 5592 N N . PHE B 1 90 ? 8.898 -28.328 -21.547 1 92.5 90 PHE B N 1
ATOM 5593 C CA . PHE B 1 90 ? 10.008 -28.359 -20.609 1 92.5 90 PHE B CA 1
ATOM 5594 C C . PHE B 1 90 ? 9.672 -29.25 -19.406 1 92.5 90 PHE B C 1
ATOM 5596 O O . PHE B 1 90 ? 8.984 -28.812 -18.484 1 92.5 90 PHE B O 1
ATOM 5603 N N . ASP B 1 91 ? 10.125 -30.359 -19.391 1 90.19 91 ASP B N 1
ATOM 5604 C CA . ASP B 1 91 ? 9.82 -31.312 -18.328 1 90.19 91 ASP B CA 1
ATOM 5605 C C . ASP B 1 91 ? 10.945 -31.344 -17.281 1 90.19 91 ASP B C 1
ATOM 5607 O O . ASP B 1 91 ? 11.031 -30.453 -16.438 1 90.19 91 ASP B O 1
ATOM 5611 N N . THR B 1 92 ? 11.898 -32.312 -17.422 1 93.06 92 THR B N 1
ATOM 5612 C CA . THR B 1 92 ? 13.031 -32.375 -16.5 1 93.06 92 THR B CA 1
ATOM 5613 C C . THR B 1 92 ? 14.266 -31.719 -17.109 1 93.06 92 THR B C 1
ATOM 5615 O O . THR B 1 92 ? 14.312 -31.469 -18.328 1 93.06 92 THR B O 1
ATOM 5618 N N . TYR B 1 93 ? 15.203 -31.406 -16.297 1 95.75 93 TYR B N 1
ATOM 5619 C CA . TYR B 1 93 ? 16.422 -30.75 -16.734 1 95.75 93 TYR B CA 1
ATOM 5620 C C . TYR B 1 93 ? 17.109 -31.547 -17.859 1 95.75 93 TYR B C 1
ATOM 5622 O O . TYR B 1 93 ? 17.359 -31.016 -18.938 1 95.75 93 TYR B O 1
ATOM 5630 N N . GLU B 1 94 ? 17.312 -32.844 -17.641 1 96.62 94 GLU B N 1
ATOM 5631 C CA . GLU B 1 94 ? 18.031 -33.688 -18.594 1 96.62 94 GLU B CA 1
ATOM 5632 C C . GLU B 1 94 ? 17.266 -33.844 -19.891 1 96.62 94 GLU B C 1
ATOM 5634 O O . GLU B 1 94 ? 17.844 -33.75 -20.984 1 96.62 94 GLU B O 1
ATOM 5639 N N . GLN B 1 95 ? 16.031 -34.062 -19.75 1 96.19 95 GLN B N 1
ATOM 5640 C CA . GLN B 1 95 ? 15.211 -34.25 -20.938 1 96.19 95 GLN B CA 1
ATOM 5641 C C . GLN B 1 95 ? 15.141 -33 -21.781 1 96.19 95 GLN B C 1
ATOM 5643 O O . GLN B 1 95 ? 15.258 -33.062 -23 1 96.19 95 GLN B O 1
ATOM 5648 N N . THR B 1 96 ? 14.961 -31.891 -21.094 1 96.62 96 THR B N 1
ATOM 5649 C CA . THR B 1 96 ? 14.852 -30.625 -21.797 1 96.62 96 THR B CA 1
ATOM 5650 C C . THR B 1 96 ? 16.172 -30.25 -22.469 1 96.62 96 THR B C 1
ATOM 5652 O O . THR B 1 96 ? 16.203 -29.875 -23.641 1 96.62 96 THR B O 1
ATOM 5655 N N . LEU B 1 97 ? 17.297 -30.391 -21.766 1 97 97 LEU B N 1
ATOM 5656 C CA . LEU B 1 97 ? 18.609 -30.047 -22.297 1 97 97 LEU B CA 1
ATOM 5657 C C . LEU B 1 97 ? 18.969 -30.938 -23.469 1 97 97 LEU B C 1
ATOM 5659 O O . LEU B 1 97 ? 19.453 -30.453 -24.5 1 97 97 LEU B O 1
ATOM 5663 N N . ASN B 1 98 ? 18.688 -32.188 -23.359 1 97.06 98 ASN B N 1
ATOM 5664 C CA . ASN B 1 98 ? 19 -33.125 -24.422 1 97.06 98 ASN B CA 1
ATOM 5665 C C . ASN B 1 98 ? 18.172 -32.875 -25.672 1 97.06 98 ASN B C 1
ATOM 5667 O O . ASN B 1 98 ? 18.688 -32.938 -26.797 1 97.06 98 ASN B O 1
ATOM 5671 N N . ALA B 1 99 ? 16.953 -32.625 -25.438 1 97.62 99 ALA B N 1
ATOM 5672 C CA . ALA B 1 99 ? 16.078 -32.344 -26.578 1 97.62 99 ALA B CA 1
ATOM 5673 C C . ALA B 1 99 ? 16.562 -31.094 -27.328 1 97.62 99 ALA B C 1
ATOM 5675 O O . ALA B 1 99 ? 16.578 -31.062 -28.562 1 97.62 99 ALA B O 1
ATOM 5676 N N . LEU B 1 100 ? 16.953 -30.078 -26.625 1 97.12 100 LEU B N 1
ATOM 5677 C CA . LEU B 1 100 ? 17.422 -28.844 -27.234 1 97.12 100 LEU B CA 1
ATOM 5678 C C . LEU B 1 100 ? 18.75 -29.047 -27.953 1 97.12 100 LEU B C 1
ATOM 5680 O O . LEU B 1 100 ? 18.984 -28.484 -29.031 1 97.12 100 LEU B O 1
ATOM 5684 N N . ARG B 1 101 ? 19.578 -29.859 -27.438 1 96.31 101 ARG B N 1
ATOM 5685 C CA . ARG B 1 101 ? 20.844 -30.172 -28.078 1 96.31 101 ARG B CA 1
ATOM 5686 C C . ARG B 1 101 ? 20.625 -30.922 -29.391 1 96.31 101 ARG B C 1
ATOM 5688 O O . ARG B 1 101 ? 21.328 -30.703 -30.375 1 96.31 101 ARG B O 1
ATOM 5695 N N . GLU B 1 102 ? 19.688 -31.766 -29.297 1 97.25 102 GLU B N 1
ATOM 5696 C CA . GLU B 1 102 ? 19.359 -32.5 -30.516 1 97.25 102 GLU B CA 1
ATOM 5697 C C . GLU B 1 102 ? 18.844 -31.562 -31.609 1 97.25 102 GLU B C 1
ATOM 5699 O O . GLU B 1 102 ? 19.203 -31.719 -32.781 1 97.25 102 GLU B O 1
ATOM 5704 N N . ILE B 1 103 ? 18.016 -30.703 -31.234 1 96.81 103 ILE B N 1
ATOM 5705 C CA . ILE B 1 103 ? 17.453 -29.734 -32.156 1 96.81 103 ILE B CA 1
ATOM 5706 C C . ILE B 1 103 ? 18.562 -28.875 -32.75 1 96.81 103 ILE B C 1
ATOM 5708 O O . ILE B 1 103 ? 18.578 -28.578 -33.938 1 96.81 103 ILE B O 1
ATOM 5712 N N . LEU B 1 104 ? 19.5 -28.453 -31.953 1 94.88 104 LEU B N 1
ATOM 5713 C CA . LEU B 1 104 ? 20.578 -27.578 -32.375 1 94.88 104 LEU B CA 1
ATOM 5714 C C . LEU B 1 104 ? 21.562 -28.312 -33.281 1 94.88 104 LEU B C 1
ATOM 5716 O O . LEU B 1 104 ? 22.125 -27.734 -34.219 1 94.88 104 LEU B O 1
ATOM 5720 N N . GLY B 1 105 ? 21.781 -29.547 -32.938 1 93 105 GLY B N 1
ATOM 5721 C CA . GLY B 1 105 ? 22.797 -30.281 -33.688 1 93 105 GLY B CA 1
ATOM 5722 C C . GLY B 1 105 ? 24.188 -29.703 -33.531 1 93 105 GLY B C 1
ATOM 5723 O O . GLY B 1 105 ? 24.672 -29.516 -32.406 1 93 105 GLY B O 1
ATOM 5724 N N . VAL B 1 106 ? 24.797 -29.344 -34.656 1 91.31 106 VAL B N 1
ATOM 5725 C CA . VAL B 1 106 ? 26.172 -28.828 -34.656 1 91.31 106 VAL B CA 1
ATOM 5726 C C . VAL B 1 106 ? 26.156 -27.312 -34.594 1 91.31 106 VAL B C 1
ATOM 5728 O O . VAL B 1 106 ? 27.188 -26.672 -34.344 1 91.31 106 VAL B O 1
ATOM 5731 N N . ARG B 1 107 ? 24.969 -26.766 -34.656 1 92.12 107 ARG B N 1
ATOM 5732 C CA . ARG B 1 107 ? 24.844 -25.312 -34.656 1 92.12 107 ARG B CA 1
ATOM 5733 C C . ARG B 1 107 ? 25.047 -24.766 -33.25 1 92.12 107 ARG B C 1
ATOM 5735 O O . ARG B 1 107 ? 24.812 -25.453 -32.25 1 92.12 107 ARG B O 1
ATOM 5742 N N . GLN B 1 108 ? 25.562 -23.578 -33.25 1 90.88 108 GLN B N 1
ATOM 5743 C CA . GLN B 1 108 ? 25.828 -22.922 -31.953 1 90.88 108 GLN B CA 1
ATOM 5744 C C . GLN B 1 108 ? 24.844 -21.797 -31.688 1 90.88 108 GLN B C 1
ATOM 5746 O O . GLN B 1 108 ? 24.438 -21.078 -32.594 1 90.88 108 GLN B O 1
ATOM 5751 N N . VAL B 1 109 ? 24.531 -21.641 -30.375 1 94.12 109 VAL B N 1
ATOM 5752 C CA . VAL B 1 109 ? 23.609 -20.594 -29.984 1 94.12 109 VAL B CA 1
ATOM 5753 C C . VAL B 1 109 ? 24.344 -19.25 -29.969 1 94.12 109 VAL B C 1
ATOM 5755 O O . VAL B 1 109 ? 25.359 -19.094 -29.266 1 94.12 109 VAL B O 1
ATOM 5758 N N . SER B 1 110 ? 23.891 -18.297 -30.734 1 92.12 110 SER B N 1
ATOM 5759 C CA . SER B 1 110 ? 24.469 -16.953 -30.766 1 92.12 110 SER B CA 1
ATOM 5760 C C . SER B 1 110 ? 23.703 -16 -29.844 1 92.12 110 SER B C 1
ATOM 5762 O O . SER B 1 110 ? 24.266 -15.016 -29.359 1 92.12 110 SER B O 1
ATOM 5764 N N . SER B 1 111 ? 22.5 -16.266 -29.672 1 94.88 111 SER B N 1
ATOM 5765 C CA . SER B 1 111 ? 21.641 -15.5 -28.781 1 94.88 111 SER B CA 1
ATOM 5766 C C . SER B 1 111 ? 20.375 -16.281 -28.422 1 94.88 111 SER B C 1
ATOM 5768 O O . SER B 1 111 ? 20.047 -17.266 -29.094 1 94.88 111 SER B O 1
ATOM 5770 N N . LEU B 1 112 ? 19.75 -15.859 -27.391 1 97.12 112 LEU B N 1
ATOM 5771 C CA . LEU B 1 112 ? 18.578 -16.578 -26.906 1 97.12 112 LEU B CA 1
ATOM 5772 C C . LEU B 1 112 ? 17.547 -15.609 -26.344 1 97.12 112 LEU B C 1
ATOM 5774 O O . LEU B 1 112 ? 17.906 -14.586 -25.75 1 97.12 112 LEU B O 1
ATOM 5778 N N . THR B 1 113 ? 16.25 -15.906 -26.562 1 97.88 113 THR B N 1
ATOM 5779 C CA . THR B 1 113 ? 15.188 -15.125 -25.953 1 97.88 113 THR B CA 1
ATOM 5780 C C . THR B 1 113 ? 14.188 -16.047 -25.25 1 97.88 113 THR B C 1
ATOM 5782 O O . THR B 1 113 ? 13.953 -17.172 -25.703 1 97.88 113 THR B O 1
ATOM 5785 N N . MET B 1 114 ? 13.695 -15.672 -24.188 1 98.25 114 MET B N 1
ATOM 5786 C CA . MET B 1 114 ? 12.5 -16.188 -23.516 1 98.25 114 MET B CA 1
ATOM 5787 C C . MET B 1 114 ? 11.602 -15.039 -23.062 1 98.25 114 MET B C 1
ATOM 5789 O O . MET B 1 114 ? 11.75 -14.523 -21.953 1 98.25 114 MET B O 1
ATOM 5793 N N . LEU B 1 115 ? 10.664 -14.711 -23.875 1 97.12 115 LEU B N 1
ATOM 5794 C CA . LEU B 1 115 ? 9.844 -13.523 -23.641 1 97.12 115 LEU B CA 1
ATOM 5795 C C . LEU B 1 115 ? 8.453 -13.914 -23.156 1 97.12 115 LEU B C 1
ATOM 5797 O O . LEU B 1 115 ? 7.719 -14.609 -23.859 1 97.12 115 LEU B O 1
ATOM 5801 N N . ASP B 1 116 ? 8.109 -13.508 -21.906 1 95.12 116 ASP B N 1
ATOM 5802 C CA . ASP B 1 116 ? 6.785 -13.695 -21.328 1 95.12 116 ASP B CA 1
ATOM 5803 C C . ASP B 1 116 ? 6.441 -15.18 -21.203 1 95.12 116 ASP B C 1
ATOM 5805 O O . ASP B 1 116 ? 5.348 -15.602 -21.578 1 95.12 116 ASP B O 1
ATOM 5809 N N . THR B 1 117 ? 7.359 -15.977 -20.844 1 96.44 117 THR B N 1
ATOM 5810 C CA . THR B 1 117 ? 7.184 -17.422 -20.734 1 96.44 117 THR B CA 1
ATOM 5811 C C . THR B 1 117 ? 7.535 -17.906 -19.328 1 96.44 117 THR B C 1
ATOM 5813 O O . THR B 1 117 ? 6.824 -18.734 -18.75 1 96.44 117 THR B O 1
ATOM 5816 N N . LEU B 1 118 ? 8.586 -17.312 -18.781 1 97.62 118 LEU B N 1
ATOM 5817 C CA . LEU B 1 118 ? 9.133 -17.766 -17.5 1 97.62 118 LEU B CA 1
ATOM 5818 C C . LEU B 1 118 ? 8.062 -17.766 -16.422 1 97.62 118 LEU B C 1
ATOM 5820 O O . LEU B 1 118 ? 7.992 -18.672 -15.602 1 97.62 118 LEU B O 1
ATOM 5824 N N . GLU B 1 119 ? 7.188 -16.75 -16.344 1 96.69 119 GLU B N 1
ATOM 5825 C CA . GLU B 1 119 ? 6.188 -16.578 -15.305 1 96.69 119 GLU B CA 1
ATOM 5826 C C . GLU B 1 119 ? 5.109 -17.656 -15.383 1 96.69 119 GLU B C 1
ATOM 5828 O O . GLU B 1 119 ? 4.359 -17.859 -14.43 1 96.69 119 GLU B O 1
ATOM 5833 N N . HIS B 1 120 ? 5.051 -18.344 -16.469 1 94.81 120 HIS B N 1
ATOM 5834 C CA . HIS B 1 120 ? 4.039 -19.375 -16.672 1 94.81 120 HIS B CA 1
ATOM 5835 C C . HIS B 1 120 ? 4.594 -20.766 -16.328 1 94.81 120 HIS B C 1
ATOM 5837 O O . HIS B 1 120 ? 3.859 -21.75 -16.359 1 94.81 120 HIS B O 1
ATOM 5843 N N . LEU B 1 121 ? 5.84 -20.828 -16.031 1 93.75 121 LEU B N 1
ATOM 5844 C CA . LEU B 1 121 ? 6.492 -22.125 -15.836 1 93.75 121 LEU B CA 1
ATOM 5845 C C . LEU B 1 121 ? 6.586 -22.469 -14.359 1 93.75 121 LEU B C 1
ATOM 5847 O O . LEU B 1 121 ? 7.309 -21.812 -13.602 1 93.75 121 LEU B O 1
ATOM 5851 N N . PRO B 1 122 ? 5.957 -23.547 -13.953 1 88.88 122 PRO B N 1
ATOM 5852 C CA . PRO B 1 122 ? 6.133 -23.969 -12.562 1 88.88 122 PRO B CA 1
ATOM 5853 C C . PRO B 1 122 ? 7.555 -24.438 -12.266 1 88.88 122 PRO B C 1
ATOM 5855 O O . PRO B 1 122 ? 7.996 -24.391 -11.109 1 88.88 122 PRO B O 1
ATOM 5858 N N . ASN B 1 123 ? 8.258 -24.891 -13.289 1 92.88 123 ASN B N 1
ATOM 5859 C CA . ASN B 1 123 ? 9.641 -25.344 -13.156 1 92.88 123 ASN B CA 1
ATOM 5860 C C . ASN B 1 123 ? 10.609 -24.344 -13.781 1 92.88 123 ASN B C 1
ATOM 5862 O O . ASN B 1 123 ? 11.578 -24.734 -14.43 1 92.88 123 ASN B O 1
ATOM 5866 N N . GLY B 1 124 ? 10.312 -23.094 -13.625 1 94.88 124 GLY B N 1
ATOM 5867 C CA . GLY B 1 124 ? 11.086 -22.031 -14.242 1 94.88 124 GLY B CA 1
ATOM 5868 C C . GLY B 1 124 ? 12.547 -22.047 -13.844 1 94.88 124 GLY B C 1
ATOM 5869 O O . GLY B 1 124 ? 13.422 -21.734 -14.656 1 94.88 124 GLY B O 1
ATOM 5870 N N . ASP B 1 125 ? 12.883 -22.406 -12.633 1 95.31 125 ASP B N 1
ATOM 5871 C CA . ASP B 1 125 ? 14.266 -22.438 -12.164 1 95.31 125 ASP B CA 1
ATOM 5872 C C . ASP B 1 125 ? 15.086 -23.438 -12.969 1 95.31 125 ASP B C 1
ATOM 5874 O O . ASP B 1 125 ? 16.234 -23.172 -13.312 1 95.31 125 ASP B O 1
ATOM 5878 N N . MET B 1 126 ? 14.477 -24.531 -13.188 1 95.44 126 MET B N 1
ATOM 5879 C CA . MET B 1 126 ? 15.148 -25.578 -13.961 1 95.44 126 MET B CA 1
ATOM 5880 C C . MET B 1 126 ? 15.422 -25.109 -15.383 1 95.44 126 MET B C 1
ATOM 5882 O O . MET B 1 126 ? 16.516 -25.328 -15.914 1 95.44 126 MET B O 1
ATOM 5886 N N . VAL B 1 127 ? 14.469 -24.484 -15.969 1 97.75 127 VAL B N 1
ATOM 5887 C CA . VAL B 1 127 ? 14.617 -24 -17.344 1 97.75 127 VAL B CA 1
ATOM 5888 C C . VAL B 1 127 ? 15.727 -22.953 -17.406 1 97.75 127 VAL B C 1
ATOM 5890 O O . VAL B 1 127 ? 16.484 -22.922 -18.375 1 97.75 127 VAL B O 1
ATOM 5893 N N . LEU B 1 128 ? 15.805 -22.125 -16.422 1 98.25 128 LEU B N 1
ATOM 5894 C CA . LEU B 1 128 ? 16.859 -21.109 -16.359 1 98.25 128 LEU B CA 1
ATOM 5895 C C . LEU B 1 128 ? 18.234 -21.766 -16.297 1 98.25 128 LEU B C 1
ATOM 5897 O O . LEU B 1 128 ? 19.188 -21.266 -16.875 1 98.25 128 LEU B O 1
ATOM 5901 N N . ARG B 1 129 ? 18.344 -22.828 -15.633 1 97.44 129 ARG B N 1
ATOM 5902 C CA . ARG B 1 129 ? 19.594 -23.562 -15.594 1 97.44 129 ARG B CA 1
ATOM 5903 C C . ARG B 1 129 ? 19.953 -24.125 -16.969 1 97.44 129 ARG B C 1
ATOM 5905 O O . ARG B 1 129 ? 21.125 -24.172 -17.344 1 97.44 129 ARG B O 1
ATOM 5912 N N . VAL B 1 130 ? 18.938 -24.594 -17.641 1 98.06 130 VAL B N 1
ATOM 5913 C CA . VAL B 1 130 ? 19.125 -25.078 -19 1 98.06 130 VAL B CA 1
ATOM 5914 C C . VAL B 1 130 ? 19.656 -23.953 -19.891 1 98.06 130 VAL B C 1
ATOM 5916 O O . VAL B 1 130 ? 20.594 -24.141 -20.672 1 98.06 130 VAL B O 1
ATOM 5919 N N . ILE B 1 131 ? 19.031 -22.812 -19.766 1 98.31 131 ILE B N 1
ATOM 5920 C CA . ILE B 1 131 ? 19.438 -21.641 -20.531 1 98.31 131 ILE B CA 1
ATOM 5921 C C . ILE B 1 131 ? 20.906 -21.312 -20.219 1 98.31 131 ILE B C 1
ATOM 5923 O O . ILE B 1 131 ? 21.688 -21.062 -21.125 1 98.31 131 ILE B O 1
ATOM 5927 N N . ARG B 1 132 ? 21.219 -21.297 -18.953 1 98.06 132 ARG B N 1
ATOM 5928 C CA . ARG B 1 132 ? 22.594 -21.016 -18.531 1 98.06 132 ARG B CA 1
ATOM 5929 C C . ARG B 1 132 ? 23.578 -21.953 -19.234 1 98.06 132 ARG B C 1
ATOM 5931 O O . ARG B 1 132 ? 24.625 -21.516 -19.703 1 98.06 132 ARG B O 1
ATOM 5938 N N . GLU B 1 133 ? 23.25 -23.188 -19.281 1 97.12 133 GLU B N 1
ATOM 5939 C CA . GLU B 1 133 ? 24.109 -24.188 -19.906 1 97.12 133 GLU B CA 1
ATOM 5940 C C . GLU B 1 133 ? 24.266 -23.938 -21.406 1 97.12 133 GLU B C 1
ATOM 5942 O O . GLU B 1 133 ? 25.359 -24.031 -21.953 1 97.12 133 GLU B O 1
ATOM 5947 N N . LEU B 1 134 ? 23.219 -23.641 -22.047 1 96.75 134 LEU B N 1
ATOM 5948 C CA . LEU B 1 134 ? 23.219 -23.438 -23.5 1 96.75 134 LEU B CA 1
ATOM 5949 C C . LEU B 1 134 ? 24.031 -22.203 -23.875 1 96.75 134 LEU B C 1
ATOM 5951 O O . LEU B 1 134 ? 24.859 -22.25 -24.766 1 96.75 134 LEU B O 1
ATOM 5955 N N . ILE B 1 135 ? 23.781 -21.109 -23.172 1 96.38 135 ILE B N 1
ATOM 5956 C CA . ILE B 1 135 ? 24.422 -19.875 -23.578 1 96.38 135 ILE B CA 1
ATOM 5957 C C . ILE B 1 135 ? 25.828 -19.812 -23.016 1 96.38 135 ILE B C 1
ATOM 5959 O O . ILE B 1 135 ? 26.672 -19.062 -23.516 1 96.38 135 ILE B O 1
ATOM 5963 N N . GLY B 1 136 ? 26.062 -20.5 -21.938 1 94.81 136 GLY B N 1
ATOM 5964 C CA . GLY B 1 136 ? 27.391 -20.531 -21.344 1 94.81 136 GLY B CA 1
ATOM 5965 C C . GLY B 1 136 ? 28.438 -21.109 -22.266 1 94.81 136 GLY B C 1
ATOM 5966 O O . GLY B 1 136 ? 29.609 -20.719 -22.203 1 94.81 136 GLY B O 1
ATOM 5967 N N . LYS B 1 137 ? 28.062 -21.969 -23.141 1 91.12 137 LYS B N 1
ATOM 5968 C CA . LYS B 1 137 ? 28.969 -22.641 -24.078 1 91.12 137 LYS B CA 1
ATOM 5969 C C . LYS B 1 137 ? 29.531 -21.641 -25.094 1 91.12 137 LYS B C 1
ATOM 5971 O O . LYS B 1 137 ? 30.688 -21.781 -25.516 1 91.12 137 LYS B O 1
ATOM 5976 N N . THR B 1 138 ? 28.828 -20.703 -25.453 1 89.94 138 THR B N 1
ATOM 5977 C CA . THR B 1 138 ? 29.219 -19.781 -26.516 1 89.94 138 THR B CA 1
ATOM 5978 C C . THR B 1 138 ? 29.344 -18.359 -25.984 1 89.94 138 THR B C 1
ATOM 5980 O O . THR B 1 138 ? 29.578 -17.422 -26.734 1 89.94 138 THR B O 1
ATOM 5983 N N . ASN B 1 139 ? 29.109 -18.156 -24.719 1 91.56 139 ASN B N 1
ATOM 5984 C CA . ASN B 1 139 ? 29.062 -16.828 -24.125 1 91.56 139 ASN B CA 1
ATOM 5985 C C . ASN B 1 139 ? 28.047 -15.938 -24.844 1 91.56 139 ASN B C 1
ATOM 5987 O O . ASN B 1 139 ? 28.328 -14.773 -25.125 1 91.56 139 ASN B O 1
ATOM 5991 N N . ALA B 1 140 ? 26.984 -16.531 -25.266 1 94.44 140 ALA B N 1
ATOM 5992 C CA . ALA B 1 140 ? 25.922 -15.828 -25.953 1 94.44 140 ALA B CA 1
ATOM 5993 C C . ALA B 1 140 ? 25.047 -15.055 -24.984 1 94.44 140 ALA B C 1
ATOM 5995 O O . ALA B 1 140 ? 24.891 -15.469 -23.828 1 94.44 140 ALA B O 1
ATOM 5996 N N . PRO B 1 141 ? 24.5 -13.906 -25.375 1 96.12 141 PRO B N 1
ATOM 5997 C CA . PRO B 1 141 ? 23.531 -13.195 -24.547 1 96.12 141 PRO B CA 1
ATOM 5998 C C . PRO B 1 141 ? 22.141 -13.805 -24.625 1 96.12 141 PRO B C 1
ATOM 6000 O O . PRO B 1 141 ? 21.781 -14.406 -25.641 1 96.12 141 PRO B O 1
ATOM 6003 N N . ALA B 1 142 ? 21.438 -13.664 -23.594 1 98.06 142 ALA B N 1
ATOM 6004 C CA . ALA B 1 142 ? 20.031 -14.055 -23.562 1 98.06 142 ALA B CA 1
ATOM 6005 C C . ALA B 1 142 ? 19.156 -12.906 -23.047 1 98.06 142 ALA B C 1
ATOM 6007 O O . ALA B 1 142 ? 19.547 -12.18 -22.141 1 98.06 142 ALA B O 1
ATOM 6008 N N . VAL B 1 143 ? 18.031 -12.703 -23.641 1 98.44 143 VAL B N 1
ATOM 6009 C CA . VAL B 1 143 ? 17.078 -11.711 -23.172 1 98.44 143 VAL B CA 1
ATOM 6010 C C . VAL B 1 143 ? 15.852 -12.414 -22.594 1 98.44 143 VAL B C 1
ATOM 6012 O O . VAL B 1 143 ? 15.227 -13.242 -23.266 1 98.44 143 VAL B O 1
ATOM 6015 N N . ILE B 1 144 ? 15.539 -12.117 -21.391 1 98.75 144 ILE B N 1
ATOM 6016 C CA . ILE B 1 144 ? 14.391 -12.695 -20.688 1 98.75 144 ILE B CA 1
ATOM 6017 C C . ILE B 1 144 ? 13.461 -11.578 -20.219 1 98.75 144 ILE B C 1
ATOM 6019 O O . ILE B 1 144 ? 13.914 -10.578 -19.656 1 98.75 144 ILE B O 1
ATOM 6023 N N . SER B 1 145 ? 12.219 -11.711 -20.484 1 98.44 145 SER B N 1
ATOM 6024 C CA . SER B 1 145 ? 11.25 -10.719 -20.047 1 98.44 145 SER B CA 1
ATOM 6025 C C . SER B 1 145 ? 10.18 -11.352 -19.156 1 98.44 145 SER B C 1
ATOM 6027 O O . SER B 1 145 ? 9.75 -12.477 -19.391 1 98.44 145 SER B O 1
ATOM 6029 N N . VAL B 1 146 ? 9.805 -10.68 -18.094 1 98.5 146 VAL B N 1
ATOM 6030 C CA . VAL B 1 146 ? 8.742 -11.109 -17.188 1 98.5 146 VAL B CA 1
ATOM 6031 C C . VAL B 1 146 ? 7.934 -9.891 -16.719 1 98.5 146 VAL B C 1
ATOM 6033 O O . VAL B 1 146 ? 8.453 -8.781 -16.672 1 98.5 146 VAL B O 1
ATOM 6036 N N . PRO B 1 147 ? 6.633 -10.047 -16.375 1 98.44 147 PRO B N 1
ATOM 6037 C CA . PRO B 1 147 ? 5.852 -8.938 -15.82 1 98.44 147 PRO B CA 1
ATOM 6038 C C . PRO B 1 147 ? 6.32 -8.531 -14.43 1 98.44 147 PRO B C 1
ATOM 6040 O O . PRO B 1 147 ? 6.875 -9.352 -13.695 1 98.44 147 PRO B O 1
ATOM 6043 N N . ASN B 1 148 ? 6.145 -7.277 -14.07 1 98.75 148 ASN B N 1
ATOM 6044 C CA . ASN B 1 148 ? 6.531 -6.719 -12.781 1 98.75 148 ASN B CA 1
ATOM 6045 C C . ASN B 1 148 ? 5.363 -6.707 -11.797 1 98.75 148 ASN B C 1
ATOM 6047 O O . ASN B 1 148 ? 4.508 -5.82 -11.859 1 98.75 148 ASN B O 1
ATOM 6051 N N . VAL B 1 149 ? 5.379 -7.586 -10.828 1 98.69 149 VAL B N 1
ATOM 6052 C CA . VAL B 1 149 ? 4.289 -7.641 -9.859 1 98.69 149 VAL B CA 1
ATOM 6053 C C . VAL B 1 149 ? 4.344 -6.414 -8.953 1 98.69 149 VAL B C 1
ATOM 6055 O O . VAL B 1 149 ? 3.344 -6.059 -8.32 1 98.69 149 VAL B O 1
ATOM 6058 N N . ALA B 1 150 ? 5.531 -5.754 -8.867 1 98.69 150 ALA B N 1
ATOM 6059 C CA . ALA B 1 150 ? 5.707 -4.625 -7.961 1 98.69 150 ALA B CA 1
ATOM 6060 C C . ALA B 1 150 ? 5.324 -3.311 -8.641 1 98.69 150 ALA B C 1
ATOM 6062 O O . ALA B 1 150 ? 5.723 -2.234 -8.188 1 98.69 150 ALA B O 1
ATOM 6063 N N . HIS B 1 151 ? 4.684 -3.383 -9.805 1 98.88 151 HIS B N 1
ATOM 6064 C CA . HIS B 1 151 ? 4.082 -2.17 -10.344 1 98.88 151 HIS B CA 1
ATOM 6065 C C . HIS B 1 151 ? 3.219 -1.469 -9.297 1 98.88 151 HIS B C 1
ATOM 6067 O O . HIS B 1 151 ? 2.492 -2.123 -8.547 1 98.88 151 HIS B O 1
ATOM 6073 N N . ARG B 1 152 ? 3.271 -0.207 -9.273 1 98.62 152 ARG B N 1
ATOM 6074 C CA . ARG B 1 152 ? 2.646 0.512 -8.164 1 98.62 152 ARG B CA 1
ATOM 6075 C C . ARG B 1 152 ? 1.14 0.281 -8.148 1 98.62 152 ARG B C 1
ATOM 6077 O O . ARG B 1 152 ? 0.524 0.259 -7.078 1 98.62 152 ARG B O 1
ATOM 6084 N N . ASP B 1 153 ? 0.452 0.078 -9.344 1 98.62 153 ASP B N 1
ATOM 6085 C CA . ASP B 1 153 ? -0.987 -0.166 -9.359 1 98.62 153 ASP B CA 1
ATOM 6086 C C . ASP B 1 153 ? -1.339 -1.432 -8.586 1 98.62 153 ASP B C 1
ATOM 6088 O O . ASP B 1 153 ? -2.309 -1.449 -7.82 1 98.62 153 ASP B O 1
ATOM 6092 N N . VAL B 1 154 ? -0.554 -2.482 -8.727 1 98.75 154 VAL B N 1
ATOM 6093 C CA . VAL B 1 154 ? -0.787 -3.738 -8.023 1 98.75 154 VAL B CA 1
ATOM 6094 C C . VAL B 1 154 ? -0.569 -3.537 -6.523 1 98.75 154 VAL B C 1
ATOM 6096 O O . VAL B 1 154 ? -1.397 -3.951 -5.707 1 98.75 154 VAL B O 1
ATOM 6099 N N . GLY B 1 155 ? 0.568 -2.867 -6.223 1 98.81 155 GLY B N 1
ATOM 6100 C CA . GLY B 1 155 ? 0.89 -2.627 -4.824 1 98.81 155 GLY B CA 1
ATOM 6101 C C . GLY B 1 155 ? -0.128 -1.748 -4.121 1 98.81 155 GLY B C 1
ATOM 6102 O O . GLY B 1 155 ? -0.516 -2.025 -2.986 1 98.81 155 GLY B O 1
ATOM 6103 N N . PHE B 1 156 ? -0.555 -0.683 -4.777 1 98.75 156 PHE B N 1
ATOM 6104 C CA . PHE B 1 156 ? -1.522 0.238 -4.195 1 98.75 156 PHE B CA 1
ATOM 6105 C C . PHE B 1 156 ? -2.85 -0.464 -3.934 1 98.75 156 PHE B C 1
ATOM 6107 O O . PHE B 1 156 ? -3.463 -0.271 -2.881 1 98.75 156 PHE B O 1
ATOM 6114 N N . LYS B 1 157 ? -3.277 -1.301 -4.82 1 98.06 157 LYS B N 1
ATOM 6115 C CA . LYS B 1 157 ? -4.527 -2.041 -4.66 1 98.06 157 LYS B CA 1
ATOM 6116 C C . LYS B 1 157 ? -4.422 -3.053 -3.521 1 98.06 157 LYS B C 1
ATOM 6118 O O . LYS B 1 157 ? -5.324 -3.145 -2.684 1 98.06 157 LYS B O 1
ATOM 6123 N N . LEU B 1 158 ? -3.34 -3.748 -3.494 1 98.69 158 LEU B N 1
ATOM 6124 C CA . LEU B 1 158 ? -3.199 -4.82 -2.514 1 98.69 158 LEU B CA 1
ATOM 6125 C C . LEU B 1 158 ? -3.094 -4.254 -1.102 1 98.69 158 LEU B C 1
ATOM 6127 O O . LEU B 1 158 ? -3.551 -4.883 -0.142 1 98.69 158 LEU B O 1
ATOM 6131 N N . ALA B 1 159 ? -2.477 -3.055 -0.972 1 98.75 159 ALA B N 1
ATOM 6132 C CA . ALA B 1 159 ? -2.385 -2.416 0.339 1 98.75 159 ALA B CA 1
ATOM 6133 C C . ALA B 1 159 ? -3.762 -2.287 0.984 1 98.75 159 ALA B C 1
ATOM 6135 O O . ALA B 1 159 ? -3.875 -2.209 2.209 1 98.75 159 ALA B O 1
ATOM 6136 N N . PHE B 1 160 ? -4.789 -2.303 0.122 1 98.62 160 PHE B N 1
ATOM 6137 C CA . PHE B 1 160 ? -6.137 -2.146 0.652 1 98.62 160 PHE B CA 1
ATOM 6138 C C . PHE B 1 160 ? -7.008 -3.342 0.282 1 98.62 160 PHE B C 1
ATOM 6140 O O . PHE B 1 160 ? -8.227 -3.211 0.145 1 98.62 160 PHE B O 1
ATOM 6147 N N . GLY B 1 161 ? -6.398 -4.469 0.024 1 97.94 161 GLY B N 1
ATOM 6148 C CA . GLY B 1 161 ? -7.086 -5.746 0.086 1 97.94 161 GLY B CA 1
ATOM 6149 C C . GLY B 1 161 ? -7.473 -6.285 -1.279 1 97.94 161 GLY B C 1
ATOM 6150 O O . GLY B 1 161 ? -8.078 -7.352 -1.384 1 97.94 161 GLY B O 1
ATOM 6151 N N . HIS B 1 162 ? -7.105 -5.598 -2.363 1 97.19 162 HIS B N 1
ATOM 6152 C CA . HIS B 1 162 ? -7.488 -6.043 -3.697 1 97.19 162 HIS B CA 1
ATOM 6153 C C . HIS B 1 162 ? -6.387 -6.895 -4.328 1 97.19 162 HIS B C 1
ATOM 6155 O O . HIS B 1 162 ? -5.234 -6.465 -4.402 1 97.19 162 HIS B O 1
ATOM 6161 N N . TRP B 1 163 ? -6.633 -8.031 -4.684 1 97.62 163 TRP B N 1
ATOM 6162 C CA . TRP B 1 163 ? -5.824 -8.953 -5.48 1 97.62 163 TRP B CA 1
ATOM 6163 C C . TRP B 1 163 ? -6.648 -9.578 -6.598 1 97.62 163 TRP B C 1
ATOM 6165 O O . TRP B 1 163 ? -7.398 -10.523 -6.367 1 97.62 163 TRP B O 1
ATOM 6175 N N . ASP B 1 164 ? -6.465 -9.109 -7.809 1 96.25 164 ASP B N 1
ATOM 6176 C CA . ASP B 1 164 ? -7.422 -9.414 -8.875 1 96.25 164 ASP B CA 1
ATOM 6177 C C . ASP B 1 164 ? -6.727 -10.055 -10.07 1 96.25 164 ASP B C 1
ATOM 6179 O O . ASP B 1 164 ? -6.148 -9.359 -10.906 1 96.25 164 ASP B O 1
ATOM 6183 N N . TYR B 1 165 ? -6.871 -11.344 -10.164 1 96.44 165 TYR B N 1
ATOM 6184 C CA . TYR B 1 165 ? -6.406 -12.016 -11.375 1 96.44 165 TYR B CA 1
ATOM 6185 C C . TYR B 1 165 ? -7.246 -11.602 -12.578 1 96.44 165 TYR B C 1
ATOM 6187 O O . TYR B 1 165 ? -8.461 -11.445 -12.469 1 96.44 165 TYR B O 1
ATOM 6195 N N . THR B 1 166 ? -6.613 -11.43 -13.656 1 95.31 166 THR B N 1
ATOM 6196 C CA . THR B 1 166 ? -7.262 -11.102 -14.922 1 95.31 166 THR B CA 1
ATOM 6197 C C . THR B 1 166 ? -6.887 -12.109 -16 1 95.31 166 THR B C 1
ATOM 6199 O O . THR B 1 166 ? -6.086 -13.016 -15.758 1 95.31 166 THR B O 1
ATOM 6202 N N . ARG B 1 167 ? -7.496 -11.961 -17.141 1 93 167 ARG B N 1
ATOM 6203 C CA . ARG B 1 167 ? -7.262 -12.891 -18.234 1 93 167 ARG B CA 1
ATOM 6204 C C . ARG B 1 167 ? -5.828 -12.789 -18.75 1 93 167 ARG B C 1
ATOM 6206 O O . ARG B 1 167 ? -5.23 -13.789 -19.141 1 93 167 ARG B O 1
ATOM 6213 N N . SER B 1 168 ? -5.285 -11.641 -18.781 1 92.94 168 SER B N 1
ATOM 6214 C CA . SER B 1 168 ? -3.912 -11.344 -19.188 1 92.94 168 SER B CA 1
ATOM 6215 C C . SER B 1 168 ? -3.354 -10.156 -18.406 1 92.94 168 SER B C 1
ATOM 6217 O O . SER B 1 168 ? -4.059 -9.555 -17.594 1 92.94 168 SER B O 1
ATOM 6219 N N . GLY B 1 169 ? -2.045 -9.93 -18.531 1 94.62 169 GLY B N 1
ATOM 6220 C CA . GLY B 1 169 ? -1.44 -8.773 -17.906 1 94.62 169 GLY B CA 1
ATOM 6221 C C . GLY B 1 169 ? -0.569 -9.133 -16.719 1 94.62 169 GLY B C 1
ATOM 6222 O O . GLY B 1 169 ? -0.004 -10.227 -16.656 1 94.62 169 GLY B O 1
ATOM 6223 N N . LEU B 1 170 ? -0.446 -8.203 -15.812 1 97.44 170 LEU B N 1
ATOM 6224 C CA . LEU B 1 170 ? 0.484 -8.328 -14.695 1 97.44 170 LEU B CA 1
ATOM 6225 C C . LEU B 1 170 ? 0.088 -9.484 -13.781 1 97.44 170 LEU B C 1
ATOM 6227 O O . LEU B 1 170 ? 0.951 -10.203 -13.273 1 97.44 170 LEU B O 1
ATOM 6231 N N . LEU B 1 171 ? -1.227 -9.57 -13.602 1 97.31 171 LEU B N 1
ATOM 6232 C CA . LEU B 1 171 ? -1.743 -10.648 -12.766 1 97.31 171 LEU B CA 1
ATOM 6233 C C . LEU B 1 171 ? -2.559 -11.633 -13.602 1 97.31 171 LEU B C 1
ATOM 6235 O O . LEU B 1 171 ? -3.689 -11.969 -13.242 1 97.31 171 LEU B O 1
ATOM 6239 N N . ASP B 1 172 ? -1.937 -12.023 -14.664 1 95.88 172 ASP B N 1
ATOM 6240 C CA . ASP B 1 172 ? -2.508 -13.086 -15.484 1 95.88 172 ASP B CA 1
ATOM 6241 C C . ASP B 1 172 ? -2.746 -14.352 -14.648 1 95.88 172 ASP B C 1
ATOM 6243 O O . ASP B 1 172 ? -1.847 -14.812 -13.945 1 95.88 172 ASP B O 1
ATOM 6247 N N . HIS B 1 173 ? -3.951 -14.961 -14.773 1 93 173 HIS B N 1
ATOM 6248 C CA . HIS B 1 173 ? -4.371 -16.078 -13.938 1 93 173 HIS B CA 1
ATOM 6249 C C . HIS B 1 173 ? -3.514 -17.312 -14.195 1 93 173 HIS B C 1
ATOM 6251 O O . HIS B 1 173 ? -3.516 -18.25 -13.398 1 93 173 HIS B O 1
ATOM 6257 N N . THR B 1 174 ? -2.762 -17.312 -15.242 1 93.38 174 THR B N 1
ATOM 6258 C CA . THR B 1 174 ? -1.957 -18.469 -15.586 1 93.38 174 THR B CA 1
ATOM 6259 C C . THR B 1 174 ? -0.54 -18.328 -15.039 1 93.38 174 THR B C 1
ATOM 6261 O O . THR B 1 174 ? 0.267 -19.266 -15.148 1 93.38 174 THR B O 1
ATOM 6264 N N . HIS B 1 175 ? -0.196 -17.156 -14.469 1 95.75 175 HIS B N 1
ATOM 6265 C CA . HIS B 1 175 ? 1.131 -16.984 -13.898 1 95.75 175 HIS B CA 1
ATOM 6266 C C . HIS B 1 175 ? 1.335 -17.891 -12.688 1 95.75 175 HIS B C 1
ATOM 6268 O O . HIS B 1 175 ? 0.455 -18 -11.828 1 95.75 175 HIS B O 1
ATOM 6274 N N . THR B 1 176 ? 2.436 -18.547 -12.688 1 94.38 176 THR B N 1
ATOM 6275 C CA . THR B 1 176 ? 2.74 -19.438 -11.57 1 94.38 176 THR B CA 1
ATOM 6276 C C . THR B 1 176 ? 3.768 -18.797 -10.633 1 94.38 176 THR B C 1
ATOM 6278 O O . THR B 1 176 ? 3.906 -19.203 -9.484 1 94.38 176 THR B O 1
ATOM 6281 N N . ARG B 1 177 ? 4.461 -17.891 -11.156 1 95.12 177 ARG B N 1
ATOM 6282 C CA . ARG B 1 177 ? 5.43 -17.141 -10.359 1 95.12 177 ARG B CA 1
ATOM 6283 C C . ARG B 1 177 ? 5.383 -15.656 -10.711 1 95.12 177 ARG B C 1
ATOM 6285 O O . ARG B 1 177 ? 5.242 -15.289 -11.875 1 95.12 177 ARG B O 1
ATOM 6292 N N . LEU B 1 178 ? 5.508 -14.891 -9.711 1 97.75 178 LEU B N 1
ATOM 6293 C CA . LEU B 1 178 ? 5.5 -13.445 -9.891 1 97.75 178 LEU B CA 1
ATOM 6294 C C . LEU B 1 178 ? 6.852 -12.844 -9.523 1 97.75 178 LEU B C 1
ATOM 6296 O O . LEU B 1 178 ? 7.543 -13.344 -8.641 1 97.75 178 LEU B O 1
ATOM 6300 N N . PHE B 1 179 ? 7.23 -11.703 -10.242 1 98.19 179 PHE B N 1
ATOM 6301 C CA . PHE B 1 179 ? 8.594 -11.211 -10.062 1 98.19 179 PHE B CA 1
ATOM 6302 C C . PHE B 1 179 ? 8.594 -9.719 -9.734 1 98.19 179 PHE B C 1
ATOM 6304 O O . PHE B 1 179 ? 7.801 -8.961 -10.297 1 98.19 179 PHE B O 1
ATOM 6311 N N . SER B 1 180 ? 9.383 -9.359 -8.82 1 97.94 180 SER B N 1
ATOM 6312 C CA . SER B 1 180 ? 9.883 -7.996 -8.648 1 97.94 180 SER B CA 1
ATOM 6313 C C . SER B 1 180 ? 11.312 -7.859 -9.156 1 97.94 180 SER B C 1
ATOM 6315 O O . SER B 1 180 ? 11.938 -8.852 -9.539 1 97.94 180 SER B O 1
ATOM 6317 N N . ARG B 1 181 ? 11.812 -6.652 -9.203 1 96.94 181 ARG B N 1
ATOM 6318 C CA . ARG B 1 181 ? 13.188 -6.445 -9.641 1 96.94 181 ARG B CA 1
ATOM 6319 C C . ARG B 1 181 ? 14.156 -7.254 -8.789 1 96.94 181 ARG B C 1
ATOM 6321 O O . ARG B 1 181 ? 15.039 -7.934 -9.32 1 96.94 181 ARG B O 1
ATOM 6328 N N . THR B 1 182 ? 13.969 -7.199 -7.527 1 95.31 182 THR B N 1
ATOM 6329 C CA . THR B 1 182 ? 14.867 -7.855 -6.586 1 95.31 182 THR B CA 1
ATOM 6330 C C . THR B 1 182 ? 14.727 -9.367 -6.668 1 95.31 182 THR B C 1
ATOM 6332 O O . THR B 1 182 ? 15.719 -10.094 -6.652 1 95.31 182 THR B O 1
ATOM 6335 N N . SER B 1 183 ? 13.508 -9.867 -6.734 1 95.75 183 SER B N 1
ATOM 6336 C CA . SER B 1 183 ? 13.305 -11.312 -6.793 1 95.75 183 SER B CA 1
ATOM 6337 C C . SER B 1 183 ? 13.789 -11.883 -8.125 1 95.75 183 SER B C 1
ATOM 6339 O O . SER B 1 183 ? 14.281 -13.016 -8.172 1 95.75 183 SER B O 1
ATOM 6341 N N . LEU B 1 184 ? 13.633 -11.109 -9.195 1 97.56 184 LEU B N 1
ATOM 6342 C CA . LEU B 1 184 ? 14.125 -11.547 -10.492 1 97.56 184 LEU B CA 1
ATOM 6343 C C . LEU B 1 184 ? 15.641 -11.695 -10.484 1 97.56 184 LEU B C 1
ATOM 6345 O O . LEU B 1 184 ? 16.172 -12.703 -10.945 1 97.56 184 LEU B O 1
ATOM 6349 N N . LYS B 1 185 ? 16.297 -10.672 -9.969 1 96.94 185 LYS B N 1
ATOM 6350 C CA . LYS B 1 185 ? 17.75 -10.711 -9.867 1 96.94 185 LYS B CA 1
ATOM 6351 C C . LYS B 1 185 ? 18.203 -11.906 -9.047 1 96.94 185 LYS B C 1
ATOM 6353 O O . LYS B 1 185 ? 19.172 -12.586 -9.406 1 96.94 185 LYS B O 1
ATOM 6358 N N . ARG B 1 186 ? 17.547 -12.148 -7.969 1 95.56 186 ARG B N 1
ATOM 6359 C CA . ARG B 1 186 ? 17.875 -13.289 -7.117 1 95.56 186 ARG B CA 1
ATOM 6360 C C . ARG B 1 186 ? 17.672 -14.602 -7.863 1 95.56 186 ARG B C 1
ATOM 6362 O O . ARG B 1 186 ? 18.484 -15.516 -7.766 1 95.56 186 ARG B O 1
ATOM 6369 N N . THR B 1 187 ? 16.562 -14.688 -8.539 1 97.12 187 THR B N 1
ATOM 6370 C CA . THR B 1 187 ? 16.25 -15.883 -9.312 1 97.12 187 THR B CA 1
ATOM 6371 C C . THR B 1 187 ? 17.328 -16.156 -10.367 1 97.12 187 THR B C 1
ATOM 6373 O O . THR B 1 187 ? 17.797 -17.281 -10.508 1 97.12 187 THR B O 1
ATOM 6376 N N . PHE B 1 188 ? 17.734 -15.094 -11.078 1 98.19 188 PHE B N 1
ATOM 6377 C CA . PHE B 1 188 ? 18.797 -15.227 -12.062 1 98.19 188 PHE B CA 1
ATOM 6378 C C . PHE B 1 188 ? 20.094 -15.641 -11.391 1 98.19 188 PHE B C 1
ATOM 6380 O O . PHE B 1 188 ? 20.812 -16.516 -11.891 1 98.19 188 PHE B O 1
ATOM 6387 N N . GLY B 1 189 ? 20.344 -15.039 -10.242 1 97.44 189 GLY B N 1
ATOM 6388 C CA . GLY B 1 189 ? 21.562 -15.344 -9.523 1 97.44 189 GLY B CA 1
ATOM 6389 C C . GLY B 1 189 ? 21.656 -16.797 -9.094 1 97.44 189 GLY B C 1
ATOM 6390 O O . GLY B 1 189 ? 22.75 -17.375 -9.078 1 97.44 189 GLY B O 1
ATOM 6391 N N . THR B 1 190 ? 20.609 -17.375 -8.797 1 96.75 190 THR B N 1
ATOM 6392 C CA . THR B 1 190 ? 20.547 -18.781 -8.391 1 96.75 190 THR B CA 1
ATOM 6393 C C . THR B 1 190 ? 20.844 -19.688 -9.578 1 96.75 190 THR B C 1
ATOM 6395 O O . THR B 1 190 ? 21.422 -20.781 -9.398 1 96.75 190 THR B O 1
ATOM 6398 N N . ALA B 1 191 ? 20.469 -19.281 -10.758 1 97.56 191 ALA B N 1
ATOM 6399 C CA . ALA B 1 191 ? 20.672 -20.078 -11.969 1 97.56 191 ALA B CA 1
ATOM 6400 C C . ALA B 1 191 ? 22.031 -19.797 -12.602 1 97.56 191 ALA B C 1
ATOM 6402 O O . ALA B 1 191 ? 22.406 -20.422 -13.594 1 97.56 191 ALA B O 1
ATOM 6403 N N . GLY B 1 192 ? 22.75 -18.812 -12.047 1 97.69 192 GLY B N 1
ATOM 6404 C CA . GLY B 1 192 ? 24.031 -18.438 -12.633 1 97.69 192 GLY B CA 1
ATOM 6405 C C . GLY B 1 192 ? 23.875 -17.516 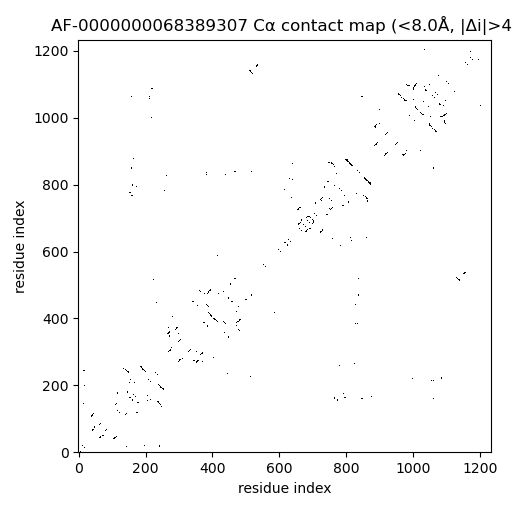-13.836 1 97.69 192 GLY B C 1
ATOM 6406 O O . GLY B 1 192 ? 24.641 -17.625 -14.797 1 97.69 192 GLY B O 1
ATOM 6407 N N . LEU B 1 193 ? 22.922 -16.812 -13.844 1 98.38 193 LEU B N 1
ATOM 6408 C CA . LEU B 1 193 ? 22.688 -15.789 -14.867 1 98.38 193 LEU B CA 1
ATOM 6409 C C . LEU B 1 193 ? 22.812 -14.391 -14.281 1 98.38 193 LEU B C 1
ATOM 6411 O O . LEU B 1 193 ? 22.344 -14.133 -13.164 1 98.38 193 LEU B O 1
ATOM 6415 N N . HIS B 1 194 ? 23.453 -13.484 -14.992 1 98 194 HIS B N 1
ATOM 6416 C CA . HIS B 1 194 ? 23.703 -12.141 -14.484 1 98 194 HIS B CA 1
ATOM 6417 C C . HIS B 1 194 ? 23.188 -11.078 -15.445 1 98 194 HIS B C 1
ATOM 6419 O O . HIS B 1 194 ? 23.5 -11.117 -16.641 1 98 194 HIS B O 1
ATOM 6425 N N . ILE B 1 195 ? 22.469 -10.156 -14.914 1 98.12 195 ILE B N 1
ATOM 6426 C CA . ILE B 1 195 ? 21.938 -9.07 -15.727 1 98.12 195 ILE B CA 1
ATOM 6427 C C . ILE B 1 195 ? 23.047 -8.102 -16.094 1 98.12 195 ILE B C 1
ATOM 6429 O O . ILE B 1 195 ? 23.734 -7.57 -15.211 1 98.12 195 ILE B O 1
ATOM 6433 N N . VAL B 1 196 ? 23.156 -7.777 -17.312 1 97.19 196 VAL B N 1
ATOM 6434 C CA . VAL B 1 196 ? 24.203 -6.879 -17.766 1 97.19 196 VAL B CA 1
ATOM 6435 C C . VAL B 1 196 ? 23.578 -5.598 -18.328 1 97.19 196 VAL B C 1
ATOM 6437 O O . VAL B 1 196 ? 24.234 -4.551 -18.359 1 97.19 196 VAL B O 1
ATOM 6440 N N . ASP B 1 197 ? 22.438 -5.75 -18.844 1 97.94 197 ASP B N 1
ATOM 6441 C CA . ASP B 1 197 ? 21.719 -4.605 -19.406 1 97.94 197 ASP B CA 1
ATOM 6442 C C . ASP B 1 197 ? 20.203 -4.82 -19.312 1 97.94 197 ASP B C 1
ATOM 6444 O O . ASP B 1 197 ? 19.75 -5.934 -19.062 1 97.94 197 ASP B O 1
ATOM 6448 N N . ARG B 1 198 ? 19.516 -3.713 -19.375 1 98.06 198 ARG B N 1
ATOM 6449 C CA . ARG B 1 198 ? 18.062 -3.764 -19.297 1 98.06 198 ARG B CA 1
ATOM 6450 C C . ARG B 1 198 ? 17.422 -2.76 -20.266 1 98.06 198 ARG B C 1
ATOM 6452 O O . ARG B 1 198 ? 18.031 -1.736 -20.578 1 98.06 198 ARG B O 1
ATOM 6459 N N . ASN B 1 199 ? 16.312 -3.029 -20.75 1 98.31 199 ASN B N 1
ATOM 6460 C CA . ASN B 1 199 ? 15.453 -2.158 -21.531 1 98.31 199 ASN B CA 1
ATOM 6461 C C . ASN B 1 199 ? 13.977 -2.383 -21.219 1 98.31 199 ASN B C 1
ATOM 6463 O O . ASN B 1 199 ? 13.211 -2.814 -22.078 1 98.31 199 ASN B O 1
ATOM 6467 N N . ASP B 1 200 ? 13.602 -1.969 -20.062 1 98.5 200 ASP B N 1
ATOM 6468 C CA . ASP B 1 200 ? 12.281 -2.268 -19.5 1 98.5 200 ASP B CA 1
ATOM 6469 C C . ASP B 1 200 ? 11.188 -1.529 -20.266 1 98.5 200 ASP B C 1
ATOM 6471 O O . ASP B 1 200 ? 11.445 -0.52 -20.922 1 98.5 200 ASP B O 1
ATOM 6475 N N . VAL B 1 201 ? 10.008 -2.066 -20.234 1 98.31 201 VAL B N 1
ATOM 6476 C CA . VAL B 1 201 ? 8.828 -1.398 -20.781 1 98.31 201 VAL B CA 1
ATOM 6477 C C . VAL B 1 201 ? 8.039 -0.75 -19.641 1 98.31 201 VAL B C 1
ATOM 6479 O O . VAL B 1 201 ? 7.68 -1.414 -18.672 1 98.31 201 VAL B O 1
ATOM 6482 N N . THR B 1 202 ? 7.758 0.524 -19.781 1 97.81 202 THR B N 1
ATOM 6483 C CA . THR B 1 202 ? 7.074 1.265 -18.734 1 97.81 202 THR B CA 1
ATOM 6484 C C . THR B 1 202 ? 5.648 1.61 -19.141 1 97.81 202 THR B C 1
ATOM 6486 O O . THR B 1 202 ? 5.383 1.85 -20.328 1 97.81 202 THR B O 1
ATOM 6489 N N . LEU B 1 203 ? 4.734 1.462 -18.234 1 97.38 203 LEU B N 1
ATOM 6490 C CA . LEU B 1 203 ? 3.35 1.912 -18.359 1 97.38 203 LEU B CA 1
ATOM 6491 C C . LEU B 1 203 ? 2.908 2.646 -17.094 1 97.38 203 LEU B C 1
ATOM 6493 O O . LEU B 1 203 ? 2.883 2.061 -16 1 97.38 203 LEU B O 1
ATOM 6497 N N . VAL B 1 204 ? 2.51 3.906 -17.25 1 96.38 204 VAL B N 1
ATOM 6498 C CA . VAL B 1 204 ? 2.107 4.695 -16.094 1 96.38 204 VAL B CA 1
ATOM 6499 C C . VAL B 1 204 ? 0.861 4.082 -15.453 1 96.38 204 VAL B C 1
ATOM 6501 O O . VAL B 1 204 ? 0.804 3.896 -14.234 1 96.38 204 VAL B O 1
ATOM 6504 N N . SER B 1 205 ? -0.177 3.828 -16.219 1 95.88 205 SER B N 1
ATOM 6505 C CA . SER B 1 205 ? -1.347 3.064 -15.805 1 95.88 205 SER B CA 1
ATOM 6506 C C . SER B 1 205 ? -1.317 1.649 -16.375 1 95.88 205 SER B C 1
ATOM 6508 O O . SER B 1 205 ? -1.48 1.457 -17.578 1 95.88 205 SER B O 1
ATOM 6510 N N . SER B 1 206 ? -1.152 0.683 -15.531 1 97 206 SER B N 1
ATOM 6511 C CA . SER B 1 206 ? -1.095 -0.703 -15.984 1 97 206 SER B CA 1
ATOM 6512 C C . SER B 1 206 ? -2.492 -1.265 -16.219 1 97 206 SER B C 1
ATOM 6514 O O . SER B 1 206 ? -3.482 -0.536 -16.141 1 97 206 SER B O 1
ATOM 6516 N N . ASP B 1 207 ? -2.543 -2.559 -16.594 1 95.5 207 ASP B N 1
ATOM 6517 C CA . ASP B 1 207 ? -3.826 -3.232 -16.781 1 95.5 207 ASP B CA 1
ATOM 6518 C C . ASP B 1 207 ? -4.516 -3.465 -15.438 1 95.5 207 ASP B C 1
ATOM 6520 O O . ASP B 1 207 ? -5.691 -3.836 -15.391 1 95.5 207 ASP B O 1
ATOM 6524 N N . GLN B 1 208 ? -3.807 -3.18 -14.359 1 96.94 208 GLN B N 1
ATOM 6525 C CA . GLN B 1 208 ? -4.367 -3.34 -13.023 1 96.94 208 GLN B CA 1
ATOM 6526 C C . GLN B 1 208 ? -4.887 -2.012 -12.484 1 96.94 208 GLN B C 1
ATOM 6528 O O . GLN B 1 208 ? -5.289 -1.924 -11.32 1 96.94 208 GLN B O 1
ATOM 6533 N N . TYR B 1 209 ? -4.871 -0.961 -13.32 1 96.38 209 TYR B N 1
ATOM 6534 C CA . TYR B 1 209 ? -5.438 0.33 -12.945 1 96.38 209 TYR B CA 1
ATOM 6535 C C . TYR B 1 209 ? -6.961 0.289 -12.977 1 96.38 209 TYR B C 1
ATOM 6537 O O . TYR B 1 209 ? -7.582 0.905 -13.844 1 96.38 209 TYR B O 1
ATOM 6545 N N . PHE B 1 210 ? -7.547 -0.469 -12.062 1 95.06 210 PHE B N 1
ATOM 6546 C CA . PHE B 1 210 ? -8.992 -0.582 -11.883 1 95.06 210 PHE B CA 1
ATOM 6547 C C . PHE B 1 210 ? -9.32 -1.062 -10.477 1 95.06 210 PHE B C 1
ATOM 6549 O O . PHE B 1 210 ? -8.531 -1.768 -9.852 1 95.06 210 PHE B O 1
ATOM 6556 N N . PRO B 1 211 ? -10.484 -0.747 -9.906 1 93.69 211 PRO B N 1
ATOM 6557 C CA . PRO B 1 211 ? -11.359 0.297 -10.453 1 93.69 211 PRO B CA 1
ATOM 6558 C C . PRO B 1 211 ? -10.719 1.683 -10.406 1 93.69 211 PRO B C 1
ATOM 6560 O O . PRO B 1 211 ? -10.047 2.023 -9.43 1 93.69 211 PRO B O 1
ATOM 6563 N N . ASN B 1 212 ? -10.867 2.447 -11.391 1 92.44 212 ASN B N 1
ATOM 6564 C CA . ASN B 1 212 ? -10.219 3.748 -11.492 1 92.44 212 ASN B CA 1
ATOM 6565 C C . ASN B 1 212 ? -10.766 4.73 -10.461 1 92.44 212 ASN B C 1
ATOM 6567 O O . ASN B 1 212 ? -10.227 5.828 -10.297 1 92.44 212 ASN B O 1
ATOM 6571 N N . THR B 1 213 ? -11.812 4.277 -9.719 1 93.62 213 THR B N 1
ATOM 6572 C CA . THR B 1 213 ? -12.406 5.102 -8.664 1 93.62 213 THR B CA 1
ATOM 6573 C C . THR B 1 213 ? -11.734 4.828 -7.324 1 93.62 213 THR B C 1
ATOM 6575 O O . THR B 1 213 ? -11.984 5.543 -6.348 1 93.62 213 THR B O 1
ATOM 6578 N N . HIS B 1 214 ? -10.953 3.791 -7.254 1 96.88 214 HIS B N 1
ATOM 6579 C CA . HIS B 1 214 ? -10.266 3.486 -6.004 1 96.88 214 HIS B CA 1
ATOM 6580 C C . HIS B 1 214 ? -9.359 4.641 -5.578 1 96.88 214 HIS B C 1
ATOM 6582 O O . HIS B 1 214 ? -8.516 5.09 -6.355 1 96.88 214 HIS B O 1
ATOM 6588 N N . PRO B 1 215 ? -9.445 5.07 -4.301 1 98.38 215 PRO B N 1
ATOM 6589 C CA . PRO B 1 215 ? -8.711 6.262 -3.869 1 98.38 215 PRO B CA 1
ATOM 6590 C C . PRO B 1 215 ? -7.191 6.086 -3.965 1 98.38 215 PRO B C 1
ATOM 6592 O O . PRO B 1 215 ? -6.465 7.07 -4.141 1 98.38 215 PRO B O 1
ATOM 6595 N N . ALA B 1 216 ? -6.668 4.898 -3.85 1 98.5 216 ALA B N 1
ATOM 6596 C CA . ALA B 1 216 ? -5.23 4.66 -3.951 1 98.5 216 ALA B CA 1
ATOM 6597 C C . ALA B 1 216 ? -4.766 4.734 -5.402 1 98.5 216 ALA B C 1
ATOM 6599 O O . ALA B 1 216 ? -3.568 4.875 -5.668 1 98.5 216 ALA B O 1
ATOM 6600 N N . LEU B 1 217 ? -5.66 4.594 -6.371 1 98 217 LEU B N 1
ATOM 6601 C CA . LEU B 1 217 ? -5.316 4.582 -7.789 1 98 217 LEU B CA 1
ATOM 6602 C C . LEU B 1 217 ? -5.652 5.918 -8.438 1 98 217 LEU B C 1
ATOM 6604 O O . LEU B 1 217 ? -4.887 6.422 -9.266 1 98 217 LEU B O 1
ATOM 6608 N N . ALA B 1 218 ? -6.797 6.496 -8.055 1 97.81 218 ALA B N 1
ATOM 6609 C CA . ALA B 1 218 ? -7.266 7.738 -8.672 1 97.81 218 ALA B CA 1
ATOM 6610 C C . ALA B 1 218 ? -6.238 8.852 -8.5 1 97.81 218 ALA B C 1
ATOM 6612 O O . ALA B 1 218 ? -5.895 9.219 -7.371 1 97.81 218 ALA B O 1
ATOM 6613 N N . THR B 1 219 ? -5.828 9.469 -9.547 1 96.94 219 THR B N 1
ATOM 6614 C CA . THR B 1 219 ? -4.637 10.305 -9.586 1 96.94 219 THR B CA 1
ATOM 6615 C C . THR B 1 219 ? -4.887 11.633 -8.875 1 96.94 219 THR B C 1
ATOM 6617 O O . THR B 1 219 ? -3.941 12.352 -8.539 1 96.94 219 THR B O 1
ATOM 6620 N N . GLY B 1 220 ? -6.117 11.992 -8.664 1 97.5 220 GLY B N 1
ATOM 6621 C CA . GLY B 1 220 ? -6.414 13.281 -8.062 1 97.5 220 GLY B CA 1
ATOM 6622 C C . GLY B 1 220 ? -6.508 13.219 -6.547 1 97.5 220 GLY B C 1
ATOM 6623 O O . GLY B 1 220 ? -6.699 14.242 -5.891 1 97.5 220 GLY B O 1
ATOM 6624 N N . THR B 1 221 ? -6.387 12.055 -5.961 1 98.44 221 THR B N 1
ATOM 6625 C CA . THR B 1 221 ? -6.586 11.93 -4.523 1 98.44 221 THR B CA 1
ATOM 6626 C C . THR B 1 221 ? -5.289 12.219 -3.77 1 98.44 221 THR B C 1
ATOM 6628 O O . THR B 1 221 ? -4.195 12.031 -4.305 1 98.44 221 THR B O 1
ATOM 6631 N N . THR B 1 222 ? -5.414 12.695 -2.541 1 98.25 222 THR B N 1
ATOM 6632 C CA . THR B 1 222 ? -4.258 12.938 -1.686 1 98.25 222 THR B CA 1
ATOM 6633 C C . THR B 1 222 ? -3.586 11.625 -1.298 1 98.25 222 THR B C 1
ATOM 6635 O O . THR B 1 222 ? -2.361 11.562 -1.183 1 98.25 222 THR B O 1
ATOM 6638 N N . LEU B 1 223 ? -4.363 10.578 -1.093 1 98.69 223 LEU B N 1
ATOM 6639 C CA . LEU B 1 223 ? -3.816 9.258 -0.779 1 98.69 223 LEU B CA 1
ATOM 6640 C C . LEU B 1 223 ? -2.912 8.766 -1.904 1 98.69 223 LEU B C 1
ATOM 6642 O O . LEU B 1 223 ? -1.801 8.297 -1.652 1 98.69 223 LEU B O 1
ATOM 6646 N N . HIS B 1 224 ? -3.381 8.859 -3.137 1 98.62 224 HIS B N 1
ATOM 6647 C CA . HIS B 1 224 ? -2.57 8.461 -4.285 1 98.62 224 HIS B CA 1
ATOM 6648 C C . HIS B 1 224 ? -1.271 9.258 -4.34 1 98.62 224 HIS B C 1
ATOM 6650 O O . HIS B 1 224 ? -0.206 8.695 -4.609 1 98.62 224 HIS B O 1
ATOM 6656 N N . SER B 1 225 ? -1.38 10.523 -4.109 1 98.19 225 SER B N 1
ATOM 6657 C CA . SER B 1 225 ? -0.202 11.383 -4.156 1 98.19 225 SER B CA 1
ATOM 6658 C C . SER B 1 225 ? 0.84 10.953 -3.131 1 98.19 225 SER B C 1
ATOM 6660 O O . SER B 1 225 ? 2.035 10.914 -3.432 1 98.19 225 SER B O 1
ATOM 6662 N N . LEU B 1 226 ? 0.406 10.68 -1.938 1 98.44 226 LEU B N 1
ATOM 6663 C CA . LEU B 1 226 ? 1.321 10.227 -0.896 1 98.44 226 LEU B CA 1
ATOM 6664 C C . LEU B 1 226 ? 1.997 8.914 -1.299 1 98.44 226 LEU B C 1
ATOM 6666 O O . LEU B 1 226 ? 3.225 8.805 -1.255 1 98.44 226 LEU B O 1
ATOM 6670 N N . LEU B 1 227 ? 1.184 7.91 -1.681 1 98.75 227 LEU B N 1
ATOM 6671 C CA . LEU B 1 227 ? 1.705 6.598 -2.041 1 98.75 227 LEU B CA 1
ATOM 6672 C C . LEU B 1 227 ? 2.658 6.695 -3.227 1 98.75 227 LEU B C 1
ATOM 6674 O O . LEU B 1 227 ? 3.736 6.098 -3.215 1 98.75 227 LEU B O 1
ATOM 6678 N N . LYS B 1 228 ? 2.244 7.48 -4.195 1 98.38 228 LYS B N 1
ATOM 6679 C CA . LYS B 1 228 ? 3.045 7.656 -5.406 1 98.38 228 LYS B CA 1
ATOM 6680 C C . LYS B 1 228 ? 4.395 8.289 -5.082 1 98.38 228 LYS B C 1
ATOM 6682 O O . LYS B 1 228 ? 5.438 7.809 -5.535 1 98.38 228 LYS B O 1
ATOM 6687 N N . THR B 1 229 ? 4.367 9.336 -4.312 1 97.81 229 THR B N 1
ATOM 6688 C CA . THR B 1 229 ? 5.586 10.055 -3.969 1 97.81 229 THR B CA 1
ATOM 6689 C C . THR B 1 229 ? 6.566 9.148 -3.234 1 97.81 229 THR B C 1
ATOM 6691 O O . THR B 1 229 ? 7.754 9.109 -3.559 1 97.81 229 THR B O 1
ATOM 6694 N N . LEU B 1 230 ? 6.102 8.414 -2.297 1 98.44 230 LEU B N 1
ATOM 6695 C CA . LEU B 1 230 ? 6.953 7.516 -1.521 1 98.44 230 LEU B CA 1
ATOM 6696 C C . LEU B 1 230 ? 7.434 6.344 -2.371 1 98.44 230 LEU B C 1
ATOM 6698 O O . LEU B 1 230 ? 8.609 5.988 -2.34 1 98.44 230 LEU B O 1
ATOM 6702 N N . ARG B 1 231 ? 6.508 5.723 -3.184 1 98.62 231 ARG B N 1
ATOM 6703 C CA . ARG B 1 231 ? 6.848 4.547 -3.98 1 98.62 231 ARG B CA 1
ATOM 6704 C C . ARG B 1 231 ? 7.863 4.895 -5.062 1 98.62 231 ARG B C 1
ATOM 6706 O O . ARG B 1 231 ? 8.805 4.137 -5.305 1 98.62 231 ARG B O 1
ATOM 6713 N N . GLU B 1 232 ? 7.688 6.004 -5.715 1 97.5 232 GLU B N 1
ATOM 6714 C CA . GLU B 1 232 ? 8.555 6.371 -6.832 1 97.5 232 GLU B CA 1
ATOM 6715 C C . GLU B 1 232 ? 9.938 6.793 -6.344 1 97.5 232 GLU B C 1
ATOM 6717 O O . GLU B 1 232 ? 10.891 6.84 -7.125 1 97.5 232 GLU B O 1
ATOM 6722 N N . ASN B 1 233 ? 9.961 7.086 -5.055 1 96.44 233 ASN B N 1
ATOM 6723 C CA . ASN B 1 233 ? 11.25 7.41 -4.445 1 96.44 233 ASN B CA 1
ATOM 6724 C C . ASN B 1 233 ? 12.062 6.152 -4.16 1 96.44 233 ASN B C 1
ATOM 6726 O O . ASN B 1 233 ? 13.281 6.223 -3.992 1 96.44 233 ASN B O 1
ATOM 6730 N N . VAL B 1 234 ? 11.523 4.988 -4.031 1 97.75 234 VAL B N 1
ATOM 6731 C CA . VAL B 1 234 ? 12.141 3.748 -3.58 1 97.75 234 VAL B CA 1
ATOM 6732 C C . VAL B 1 234 ? 13.117 3.242 -4.641 1 97.75 234 VAL B C 1
ATOM 6734 O O . VAL B 1 234 ? 14.289 2.98 -4.348 1 97.75 234 VAL B O 1
ATOM 6737 N N . ASP B 1 235 ? 12.656 3.061 -5.859 1 96.69 235 ASP B N 1
ATOM 6738 C CA . ASP B 1 235 ? 13.461 2.605 -6.988 1 96.69 235 ASP B CA 1
ATOM 6739 C C . ASP B 1 235 ? 12.797 2.965 -8.312 1 96.69 235 ASP B C 1
ATOM 6741 O O . ASP B 1 235 ? 11.812 3.701 -8.344 1 96.69 235 ASP B O 1
ATOM 6745 N N . ASP B 1 236 ? 13.336 2.498 -9.422 1 96.81 236 ASP B N 1
ATOM 6746 C CA . ASP B 1 236 ? 12.867 2.932 -10.734 1 96.81 236 ASP B CA 1
ATOM 6747 C C . ASP B 1 236 ? 11.859 1.937 -11.312 1 96.81 236 ASP B C 1
ATOM 6749 O O . ASP B 1 236 ? 11.578 1.964 -12.516 1 96.81 236 ASP B O 1
ATOM 6753 N N . SER B 1 237 ? 11.281 1.054 -10.477 1 98.12 237 SER B N 1
ATOM 6754 C CA . SER B 1 237 ? 10.453 -0.014 -11.031 1 98.12 237 SER B CA 1
ATOM 6755 C C . SER B 1 237 ? 8.969 0.275 -10.828 1 98.12 237 SER B C 1
ATOM 6757 O O . SER B 1 237 ? 8.117 -0.522 -11.227 1 98.12 237 SER B O 1
ATOM 6759 N N . ALA B 1 238 ? 8.594 1.414 -10.289 1 98.44 238 ALA B N 1
ATOM 6760 C CA . ALA B 1 238 ? 7.223 1.699 -9.891 1 98.44 238 ALA B CA 1
ATOM 6761 C C . ALA B 1 238 ? 6.273 1.628 -11.078 1 98.44 238 ALA B C 1
ATOM 6763 O O . ALA B 1 238 ? 5.117 1.221 -10.938 1 98.44 238 ALA B O 1
ATOM 6764 N N . VAL B 1 239 ? 6.793 2.027 -12.281 1 98.5 239 VAL B N 1
ATOM 6765 C CA . VAL B 1 239 ? 5.906 2.074 -13.438 1 98.5 239 VAL B CA 1
ATOM 6766 C C . VAL B 1 239 ? 6.418 1.127 -14.516 1 98.5 239 VAL B C 1
ATOM 6768 O O . VAL B 1 239 ? 5.996 1.21 -15.672 1 98.5 239 VAL B O 1
ATOM 6771 N N . VAL B 1 240 ? 7.43 0.321 -14.125 1 98.69 240 VAL B N 1
ATOM 6772 C CA . VAL B 1 240 ? 7.871 -0.72 -15.047 1 98.69 240 VAL B CA 1
ATOM 6773 C C . VAL B 1 240 ? 6.805 -1.808 -15.148 1 98.69 240 VAL B C 1
ATOM 6775 O O . VAL B 1 240 ? 6.414 -2.402 -14.141 1 98.69 240 VAL B O 1
ATOM 6778 N N . ASN B 1 241 ? 6.285 -1.987 -16.297 1 98.44 241 ASN B N 1
ATOM 6779 C CA . ASN B 1 241 ? 5.262 -3.002 -16.531 1 98.44 241 ASN B CA 1
ATOM 6780 C C . ASN B 1 241 ? 5.883 -4.363 -16.828 1 98.44 241 ASN B C 1
ATOM 6782 O O . ASN B 1 241 ? 5.383 -5.391 -16.375 1 98.44 241 ASN B O 1
ATOM 6786 N N . GLN B 1 242 ? 6.973 -4.344 -17.609 1 98.38 242 GLN B N 1
ATOM 6787 C CA . GLN B 1 242 ? 7.707 -5.547 -18 1 98.38 242 GLN B CA 1
ATOM 6788 C C . GLN B 1 242 ? 9.211 -5.352 -17.812 1 98.38 242 GLN B C 1
ATOM 6790 O O . GLN B 1 242 ? 9.773 -4.371 -18.297 1 98.38 242 GLN B O 1
ATOM 6795 N N . PHE B 1 243 ? 9.773 -6.266 -17.094 1 98.75 243 PHE B N 1
ATOM 6796 C CA . PHE B 1 243 ? 11.234 -6.309 -17.047 1 98.75 243 PHE B CA 1
ATOM 6797 C C . PHE B 1 243 ? 11.789 -6.949 -18.312 1 98.75 243 PHE B C 1
ATOM 6799 O O . PHE B 1 243 ? 11.383 -8.055 -18.688 1 98.75 243 PHE B O 1
ATOM 6806 N N . VAL B 1 244 ? 12.57 -6.312 -19.047 1 98.69 244 VAL B N 1
ATOM 6807 C CA . VAL B 1 244 ? 13.312 -6.84 -20.172 1 98.69 244 VAL B CA 1
ATOM 6808 C C . VAL B 1 244 ? 14.812 -6.781 -19.891 1 98.69 244 VAL B C 1
ATOM 6810 O O . VAL B 1 244 ? 15.43 -5.719 -20 1 98.69 244 VAL B O 1
ATOM 6813 N N . SER B 1 245 ? 15.406 -7.965 -19.609 1 98.69 245 SER B N 1
ATOM 6814 C CA . SER B 1 245 ? 16.781 -8.016 -19.109 1 98.69 245 SER B CA 1
ATOM 6815 C C . SER B 1 245 ? 17.672 -8.852 -20.016 1 98.69 245 SER B C 1
ATOM 6817 O O . SER B 1 245 ? 17.266 -9.914 -20.484 1 98.69 245 SER B O 1
ATOM 6819 N N . LEU B 1 246 ? 18.766 -8.328 -20.328 1 98.62 246 LEU B N 1
ATOM 6820 C CA . LEU B 1 246 ? 19.812 -9.117 -21 1 98.62 246 LEU B CA 1
ATOM 6821 C C . LEU B 1 246 ? 20.734 -9.766 -19.969 1 98.62 246 LEU B C 1
ATOM 6823 O O . LEU B 1 246 ? 21.312 -9.07 -19.125 1 98.62 246 LEU B O 1
ATOM 6827 N N . VAL B 1 247 ? 20.828 -11.117 -20.047 1 98.44 247 VAL B N 1
ATOM 6828 C CA . VAL B 1 247 ? 21.625 -11.836 -19.062 1 98.44 247 VAL B CA 1
ATOM 6829 C C . VAL B 1 247 ? 22.734 -12.617 -19.766 1 98.44 247 VAL B C 1
ATOM 6831 O O . VAL B 1 247 ? 22.625 -12.938 -20.938 1 98.44 247 VAL B O 1
ATOM 6834 N N . VAL B 1 248 ? 23.75 -12.859 -19.047 1 97.81 248 VAL B N 1
ATOM 6835 C CA . VAL B 1 248 ? 24.859 -13.695 -19.5 1 97.81 248 VAL B CA 1
ATOM 6836 C C . VAL B 1 248 ? 25.172 -14.758 -18.438 1 97.81 248 VAL B C 1
ATOM 6838 O O . VAL B 1 248 ? 24.766 -14.633 -17.281 1 97.81 248 VAL B O 1
ATOM 6841 N N . ALA B 1 249 ? 25.781 -15.82 -18.922 1 97.94 249 ALA B N 1
ATOM 6842 C CA . ALA B 1 249 ? 26.141 -16.906 -18.016 1 97.94 249 ALA B CA 1
ATOM 6843 C C . ALA B 1 249 ? 27.312 -16.5 -17.125 1 97.94 249 ALA B C 1
ATOM 6845 O O . ALA B 1 249 ? 28.25 -15.844 -17.562 1 97.94 249 ALA B O 1
ATOM 6846 N N . GLY B 1 250 ? 27.203 -16.75 -15.812 1 96.5 250 GLY B N 1
ATOM 6847 C CA . GLY B 1 250 ? 28.234 -16.516 -14.812 1 96.5 250 GLY B CA 1
ATOM 6848 C C . GLY B 1 250 ? 28.109 -17.438 -13.609 1 96.5 250 GLY B C 1
ATOM 6849 O O . GLY B 1 250 ? 27.453 -18.484 -13.68 1 96.5 250 GLY B O 1
ATOM 6850 N N . PRO B 1 251 ? 28.781 -17.188 -12.641 1 95.06 251 PRO B N 1
ATOM 6851 C CA . PRO B 1 251 ? 28.703 -18.031 -11.445 1 95.06 251 PRO B CA 1
ATOM 6852 C C . PRO B 1 251 ? 27.359 -17.906 -10.719 1 95.06 251 PRO B C 1
ATOM 6854 O O . PRO B 1 251 ? 26.703 -16.859 -10.82 1 95.06 251 PRO B O 1
ATOM 6857 N N . GLN B 1 252 ? 26.984 -18.984 -10.039 1 94.19 252 GLN B N 1
ATOM 6858 C CA . GLN B 1 252 ? 25.844 -18.922 -9.133 1 94.19 252 GLN B CA 1
ATOM 6859 C C . GLN B 1 252 ? 26.156 -18.047 -7.922 1 94.19 252 GLN B C 1
ATOM 6861 O O . GLN B 1 252 ? 27.172 -18.234 -7.25 1 94.19 252 GLN B O 1
ATOM 6866 N N . VAL B 1 253 ? 25.359 -17.062 -7.609 1 91.12 253 VAL B N 1
ATOM 6867 C CA . VAL B 1 253 ? 25.656 -16.125 -6.539 1 91.12 253 VAL B CA 1
ATOM 6868 C C . VAL B 1 253 ? 24.625 -16.25 -5.43 1 91.12 253 VAL B C 1
ATOM 6870 O O . VAL B 1 253 ? 24.75 -15.609 -4.379 1 91.12 253 VAL B O 1
ATOM 6873 N N . SER B 1 254 ? 23.562 -17 -5.641 1 88.06 254 SER B N 1
ATOM 6874 C CA . SER B 1 254 ? 22.531 -17.25 -4.637 1 88.06 254 SER B CA 1
ATOM 6875 C C . SER B 1 254 ? 22.188 -18.734 -4.535 1 88.06 254 SER B C 1
ATOM 6877 O O . SER B 1 254 ? 22.188 -19.438 -5.543 1 88.06 254 SER B O 1
ATOM 6879 N N . ASP B 1 255 ? 21.828 -19.078 -3.303 1 87.94 255 ASP B N 1
ATOM 6880 C CA . ASP B 1 255 ? 21.516 -20.484 -3.082 1 87.94 255 ASP B CA 1
ATOM 6881 C C . ASP B 1 255 ? 20.047 -20.781 -3.412 1 87.94 255 ASP B C 1
ATOM 6883 O O . ASP B 1 255 ? 19.719 -21.875 -3.861 1 87.94 255 ASP B O 1
ATOM 6887 N N . HIS B 1 256 ? 19.266 -19.766 -3.129 1 90.69 256 HIS B N 1
ATOM 6888 C CA . HIS B 1 256 ? 17.828 -19.953 -3.314 1 90.69 256 HIS B CA 1
ATOM 6889 C C . HIS B 1 256 ? 17.203 -18.75 -3.99 1 90.69 256 HIS B C 1
ATOM 6891 O O . HIS B 1 256 ? 17.688 -17.625 -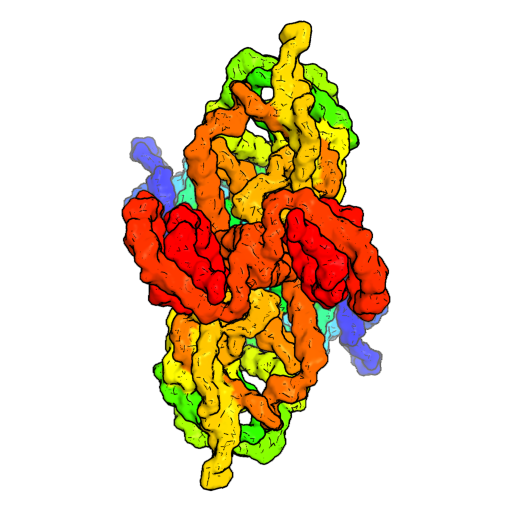3.861 1 90.69 256 HIS B O 1
ATOM 6897 N N . ALA B 1 257 ? 16.125 -19.062 -4.668 1 90.94 257 ALA B N 1
ATOM 6898 C CA . ALA B 1 257 ? 15.391 -17.984 -5.324 1 90.94 257 ALA B CA 1
ATOM 6899 C C . ALA B 1 257 ? 14.461 -17.281 -4.34 1 90.94 257 ALA B C 1
ATOM 6901 O O . ALA B 1 257 ? 13.805 -16.297 -4.691 1 90.94 257 ALA B O 1
ATOM 6902 N N . TYR B 1 258 ? 14.406 -17.766 -3.078 1 92.25 258 TYR B N 1
ATOM 6903 C CA . TYR B 1 258 ? 13.602 -17.156 -2.02 1 92.25 258 TYR B CA 1
ATOM 6904 C C . TYR B 1 258 ? 14.477 -16.703 -0.862 1 92.25 258 TYR B C 1
ATOM 6906 O O . TYR B 1 258 ? 15.664 -17.031 -0.799 1 92.25 258 TYR B O 1
ATOM 6914 N N . LEU B 1 259 ? 13.922 -15.852 0.008 1 91.75 259 LEU B N 1
ATOM 6915 C CA . LEU B 1 259 ? 14.664 -15.328 1.147 1 91.75 259 LEU B CA 1
ATOM 6916 C C . LEU B 1 259 ? 14.695 -16.344 2.289 1 91.75 259 LEU B C 1
ATOM 6918 O O . LEU B 1 259 ? 13.648 -16.859 2.697 1 91.75 259 LEU B O 1
ATOM 6922 N N . GLU B 1 260 ? 15.836 -16.531 2.742 1 87.25 260 GLU B N 1
ATOM 6923 C CA . GLU B 1 260 ? 16.016 -17.422 3.875 1 87.25 260 GLU B CA 1
ATOM 6924 C C . GLU B 1 260 ? 15.633 -16.75 5.188 1 87.25 260 GLU B C 1
ATOM 6926 O O . GLU B 1 260 ? 15.562 -15.523 5.262 1 87.25 260 GLU B O 1
ATOM 6931 N N . ASP B 1 261 ? 15.43 -17.469 6.176 1 81.38 261 ASP B N 1
ATOM 6932 C CA . ASP B 1 261 ? 15.008 -16.984 7.484 1 81.38 261 ASP B CA 1
ATOM 6933 C C . ASP B 1 261 ? 16.062 -16.062 8.094 1 81.38 261 ASP B C 1
ATOM 6935 O O . ASP B 1 261 ? 15.734 -15.125 8.82 1 81.38 261 ASP B O 1
ATOM 6939 N N . SER B 1 262 ? 17.234 -16.359 7.77 1 78.5 262 SER B N 1
ATOM 6940 C CA . SER B 1 262 ? 18.328 -15.562 8.328 1 78.5 262 SER B CA 1
ATOM 6941 C C . SER B 1 262 ? 18.266 -14.117 7.836 1 78.5 262 SER B C 1
ATOM 6943 O O . SER B 1 262 ? 18.672 -13.195 8.555 1 78.5 262 SER B O 1
ATOM 6945 N N . VAL B 1 263 ? 17.812 -13.984 6.676 1 78.44 263 VAL B N 1
ATOM 6946 C CA . VAL B 1 263 ? 17.719 -12.648 6.102 1 78.44 263 VAL B CA 1
ATOM 6947 C C . VAL B 1 263 ? 16.547 -11.898 6.727 1 78.44 263 VAL B C 1
ATOM 6949 O O . VAL B 1 263 ? 16.641 -10.703 7.008 1 78.44 263 VAL B O 1
ATOM 6952 N N . ARG B 1 264 ? 15.539 -12.57 7.066 1 79.94 264 ARG B N 1
ATOM 6953 C CA . ARG B 1 264 ? 14.344 -11.992 7.66 1 79.94 264 ARG B CA 1
ATOM 6954 C C . ARG B 1 264 ? 14.633 -11.445 9.055 1 79.94 264 ARG B C 1
ATOM 6956 O O . ARG B 1 264 ? 14.055 -10.438 9.461 1 79.94 264 ARG B O 1
ATOM 6963 N N . HIS B 1 265 ? 15.594 -12.07 9.742 1 74.06 265 HIS B N 1
ATOM 6964 C CA . HIS B 1 265 ? 15.859 -11.734 11.141 1 74.06 265 HIS B CA 1
ATOM 6965 C C . HIS B 1 265 ? 17.328 -11.336 11.336 1 74.06 265 HIS B C 1
ATOM 6967 O O . HIS B 1 265 ? 17.953 -11.758 12.305 1 74.06 265 HIS B O 1
ATOM 6973 N N . SER B 1 266 ? 17.75 -10.547 10.469 1 74.19 266 SER B N 1
ATOM 6974 C CA . SER B 1 266 ? 19.156 -10.172 10.586 1 74.19 266 SER B CA 1
ATOM 6975 C C . SER B 1 266 ? 19.422 -9.398 11.867 1 74.19 266 SER B C 1
ATOM 6977 O O . SER B 1 266 ? 18.641 -8.516 12.242 1 74.19 266 SER B O 1
ATOM 6979 N N . ALA B 1 267 ? 20.438 -9.828 12.562 1 85.62 267 ALA B N 1
ATOM 6980 C CA . ALA B 1 267 ? 20.859 -9.117 13.766 1 85.62 267 ALA B CA 1
ATOM 6981 C C . ALA B 1 267 ? 21.5 -7.777 13.422 1 85.62 267 ALA B C 1
ATOM 6983 O O . ALA B 1 267 ? 22.359 -7.707 12.547 1 85.62 267 ALA B O 1
ATOM 6984 N N . ARG B 1 268 ? 21.078 -6.711 13.914 1 91.88 268 ARG B N 1
ATOM 6985 C CA . ARG B 1 268 ? 21.578 -5.352 13.719 1 91.88 268 ARG B CA 1
ATOM 6986 C C . ARG B 1 268 ? 21.859 -4.668 15.055 1 91.88 268 ARG B C 1
ATOM 6988 O O . ARG B 1 268 ? 21.156 -4.914 16.031 1 91.88 268 ARG B O 1
ATOM 6995 N N . PRO B 1 269 ? 22.938 -3.861 15.039 1 97.12 269 PRO B N 1
ATOM 6996 C CA . PRO B 1 269 ? 23.016 -3.008 16.219 1 97.12 269 PRO B CA 1
ATOM 6997 C C . PRO B 1 269 ? 21.844 -2.053 16.344 1 97.12 269 PRO B C 1
ATOM 6999 O O . PRO B 1 269 ? 21.188 -1.75 15.344 1 97.12 269 PRO B O 1
ATOM 7002 N N . PHE B 1 270 ? 21.672 -1.686 17.516 1 97.81 270 PHE B N 1
ATOM 7003 C CA . PHE B 1 270 ? 20.562 -0.776 17.719 1 97.81 270 PHE B CA 1
ATOM 7004 C C . PHE B 1 270 ? 20.781 0.538 16.984 1 97.81 270 PHE B C 1
ATOM 7006 O O . PHE B 1 270 ? 19.891 1.037 16.297 1 97.81 270 PHE B O 1
ATOM 7013 N N . LEU B 1 271 ? 21.984 1.032 17.125 1 98.5 271 LEU B N 1
ATOM 7014 C CA . LEU B 1 271 ? 22.219 2.389 16.641 1 98.5 271 LEU B CA 1
ATOM 7015 C C . LEU B 1 271 ? 23.5 2.453 15.812 1 98.5 271 LEU B C 1
ATOM 7017 O O . LEU B 1 271 ? 24.516 1.844 16.172 1 98.5 271 LEU B O 1
ATOM 7021 N N . SER B 1 272 ? 23.484 3.047 14.641 1 98.81 272 SER B N 1
ATOM 7022 C CA . SER B 1 272 ? 24.672 3.527 13.938 1 98.81 272 SER B CA 1
ATOM 7023 C C . SER B 1 272 ? 24.891 5.016 14.188 1 98.81 272 SER B C 1
ATOM 7025 O O . SER B 1 272 ? 23.984 5.828 13.969 1 98.81 272 SER B O 1
ATOM 7027 N N . ILE B 1 273 ? 26.016 5.355 14.648 1 98.81 273 ILE B N 1
ATOM 7028 C CA . ILE B 1 273 ? 26.375 6.75 14.867 1 98.81 273 ILE B CA 1
ATOM 7029 C C . ILE B 1 273 ? 27.266 7.234 13.727 1 98.81 273 ILE B C 1
ATOM 7031 O O . ILE B 1 273 ? 28.359 6.711 13.523 1 98.81 273 ILE B O 1
ATOM 7035 N N . VAL B 1 274 ? 26.797 8.156 12.977 1 98.75 274 VAL B N 1
ATOM 7036 C CA . VAL B 1 274 ? 27.562 8.758 11.891 1 98.75 274 VAL B CA 1
ATOM 7037 C C . VAL B 1 274 ? 28.219 10.039 12.367 1 98.75 274 VAL B C 1
ATOM 7039 O O . VAL B 1 274 ? 27.547 11.023 12.68 1 98.75 274 VAL B O 1
ATOM 7042 N N . MET B 1 275 ? 29.5 10.047 12.445 1 98.19 275 MET B N 1
ATOM 7043 C CA . MET B 1 275 ? 30.281 11.203 12.883 1 98.19 275 MET B CA 1
ATOM 7044 C C . MET B 1 275 ? 31.125 11.758 11.734 1 98.19 275 MET B C 1
ATOM 7046 O O . MET B 1 275 ? 32.062 11.102 11.266 1 98.19 275 MET B O 1
ATOM 7050 N N . ARG B 1 276 ? 30.797 12.953 11.344 1 95.69 276 ARG B N 1
ATOM 7051 C CA . ARG B 1 276 ? 31.594 13.609 10.312 1 95.69 276 ARG B CA 1
ATOM 7052 C C . ARG B 1 276 ? 32.781 14.352 10.914 1 95.69 276 ARG B C 1
ATOM 7054 O O . ARG B 1 276 ? 32.656 14.961 11.984 1 95.69 276 ARG B O 1
ATOM 7061 N N . THR B 1 277 ? 33.906 14.273 10.203 1 95.31 277 THR B N 1
ATOM 7062 C CA . THR B 1 277 ? 35.062 15.023 10.664 1 95.31 277 THR B CA 1
ATOM 7063 C C . THR B 1 277 ? 35.906 15.484 9.484 1 95.31 277 THR B C 1
ATOM 7065 O O . THR B 1 277 ? 36 14.789 8.477 1 95.31 277 THR B O 1
ATOM 7068 N N . GLN B 1 278 ? 36.438 16.641 9.648 1 93.19 278 GLN B N 1
ATOM 7069 C CA . GLN B 1 278 ? 37.438 17.141 8.695 1 93.19 278 GLN B CA 1
ATOM 7070 C C . GLN B 1 278 ? 38.844 17.125 9.297 1 93.19 278 GLN B C 1
ATOM 7072 O O . GLN B 1 278 ? 39.781 17.672 8.711 1 93.19 278 GLN B O 1
ATOM 7077 N N . GLY B 1 279 ? 38.938 16.625 10.508 1 91.44 279 GLY B N 1
ATOM 7078 C CA . GLY B 1 279 ? 40.219 16.453 11.164 1 91.44 279 GLY B CA 1
ATOM 7079 C C . GLY B 1 279 ? 40.844 17.781 11.586 1 91.44 279 GLY B C 1
ATOM 7080 O O . GLY B 1 279 ? 42.031 17.828 11.867 1 91.44 279 GLY B O 1
ATOM 7081 N N . LYS B 1 280 ? 40.062 18.812 11.68 1 87.69 280 LYS B N 1
ATOM 7082 C CA . LYS B 1 280 ? 40.594 20.141 11.961 1 87.69 280 LYS B CA 1
ATOM 7083 C C . LYS B 1 280 ? 40.656 20.406 13.469 1 87.69 280 LYS B C 1
ATOM 7085 O O . LYS B 1 280 ? 41.438 21.25 13.922 1 87.69 280 LYS B O 1
ATOM 7090 N N . ARG B 1 281 ? 39.875 19.688 14.211 1 86.38 281 ARG B N 1
ATOM 7091 C CA . ARG B 1 281 ? 39.844 19.859 15.656 1 86.38 281 ARG B CA 1
ATOM 7092 C C . ARG B 1 281 ? 40.031 18.531 16.375 1 86.38 281 ARG B C 1
ATOM 7094 O O . ARG B 1 281 ? 39.094 18.031 17 1 86.38 281 ARG B O 1
ATOM 7101 N N . PRO B 1 282 ? 41.219 18.125 16.438 1 90.56 282 PRO B N 1
ATOM 7102 C CA . PRO B 1 282 ? 41.469 16.797 17.016 1 90.56 282 PRO B CA 1
ATOM 7103 C C . PRO B 1 282 ? 41.031 16.703 18.469 1 90.56 282 PRO B C 1
ATOM 7105 O O . PRO B 1 282 ? 40.625 15.641 18.922 1 90.56 282 PRO B O 1
ATOM 7108 N N . HIS B 1 283 ? 41.156 17.75 19.219 1 87.81 283 HIS B N 1
ATOM 7109 C CA . HIS B 1 283 ? 40.75 17.734 20.625 1 87.81 283 HIS B CA 1
ATOM 7110 C C . HIS B 1 283 ? 39.281 17.484 20.781 1 87.81 283 HIS B C 1
ATOM 7112 O O . HIS B 1 283 ? 38.844 16.797 21.719 1 87.81 283 HIS B O 1
ATOM 7118 N N . CYS B 1 284 ? 38.5 18.062 19.922 1 89.31 284 CYS B N 1
ATOM 7119 C CA . CYS B 1 284 ? 37.062 17.859 19.953 1 89.31 284 CYS B CA 1
ATOM 7120 C C . CYS B 1 284 ? 36.719 16.406 19.641 1 89.31 284 CYS B C 1
ATOM 7122 O O . CYS B 1 284 ? 35.812 15.82 20.266 1 89.31 284 CYS B O 1
ATOM 7124 N N . LEU B 1 285 ? 37.406 15.844 18.688 1 94.06 285 LEU B N 1
ATOM 7125 C CA . LEU B 1 285 ? 37.219 14.438 18.328 1 94.06 285 LEU B CA 1
ATOM 7126 C C . LEU B 1 285 ? 37.5 13.531 19.516 1 94.06 285 LEU B C 1
ATOM 7128 O O . LEU B 1 285 ? 36.75 12.602 19.797 1 94.06 285 LEU B O 1
ATOM 7132 N N . ASP B 1 286 ? 38.625 13.852 20.156 1 93.12 286 ASP B N 1
ATOM 7133 C CA . ASP B 1 286 ? 39 13.07 21.328 1 93.12 286 ASP B CA 1
ATOM 7134 C C . ASP B 1 286 ? 37.906 13.109 22.406 1 93.12 286 ASP B C 1
ATOM 7136 O O . ASP B 1 286 ? 37.625 12.086 23.031 1 93.12 286 ASP B O 1
ATOM 7140 N N . GLU B 1 287 ? 37.406 14.266 22.625 1 91.62 287 GLU B N 1
ATOM 7141 C CA . GLU B 1 287 ? 36.344 14.43 23.625 1 91.62 287 GLU B CA 1
ATOM 7142 C C . GLU B 1 287 ? 35.094 13.648 23.234 1 91.62 287 GLU B C 1
ATOM 7144 O O . GLU B 1 287 ? 34.469 13.008 24.094 1 91.62 287 GLU B O 1
ATOM 7149 N N . ALA B 1 288 ? 34.688 13.758 21.984 1 94.38 288 ALA B N 1
ATOM 7150 C CA . ALA B 1 288 ? 33.5 13.039 21.5 1 94.38 288 ALA B CA 1
ATOM 7151 C C . ALA B 1 288 ? 33.656 11.531 21.656 1 94.38 288 ALA B C 1
ATOM 7153 O O . ALA B 1 288 ? 32.75 10.844 22.109 1 94.38 288 ALA B O 1
ATOM 7154 N N . LEU B 1 289 ? 34.875 11.023 21.344 1 96.5 289 LEU B N 1
ATOM 7155 C CA . LEU B 1 289 ? 35.156 9.594 21.469 1 96.5 289 LEU B CA 1
ATOM 7156 C C . LEU B 1 289 ? 35.156 9.156 22.922 1 96.5 289 LEU B C 1
ATOM 7158 O O . LEU B 1 289 ? 34.688 8.062 23.25 1 96.5 289 LEU B O 1
ATOM 7162 N N . THR B 1 290 ? 35.688 10.016 23.734 1 94.81 290 THR B N 1
ATOM 7163 C CA . THR B 1 290 ? 35.688 9.727 25.156 1 94.81 290 THR B CA 1
ATOM 7164 C C . THR B 1 290 ? 34.25 9.641 25.703 1 94.81 290 THR B C 1
ATOM 7166 O O . THR B 1 290 ? 33.938 8.734 26.469 1 94.81 290 THR B O 1
ATOM 7169 N N . ALA B 1 291 ? 33.438 10.578 25.312 1 94.88 291 ALA B N 1
ATOM 7170 C CA . ALA B 1 291 ? 32.062 10.57 25.734 1 94.88 291 ALA B CA 1
ATOM 7171 C C . ALA B 1 291 ? 31.344 9.312 25.234 1 94.88 291 ALA B C 1
ATOM 7173 O O . ALA B 1 291 ? 30.547 8.711 25.969 1 94.88 291 ALA B O 1
ATOM 7174 N N . LEU B 1 292 ? 31.562 8.883 24 1 97.25 292 LEU B N 1
ATOM 7175 C CA . LEU B 1 292 ? 30.969 7.676 23.453 1 97.25 292 LEU B CA 1
ATOM 7176 C C . LEU B 1 292 ? 31.438 6.438 24.203 1 97.25 292 LEU B C 1
ATOM 7178 O O . LEU B 1 292 ? 30.656 5.5 24.406 1 97.25 292 LEU B O 1
ATOM 7182 N N . ALA B 1 293 ? 32.688 6.441 24.609 1 96.75 293 ALA B N 1
ATOM 7183 C CA . ALA B 1 293 ? 33.25 5.324 25.375 1 96.75 293 ALA B CA 1
ATOM 7184 C C . ALA B 1 293 ? 32.531 5.164 26.703 1 96.75 293 ALA B C 1
ATOM 7186 O O . ALA B 1 293 ? 32.469 4.062 27.266 1 96.75 293 ALA B O 1
ATOM 7187 N N . GLY B 1 294 ? 31.969 6.23 27.172 1 95.75 294 GLY B N 1
ATOM 7188 C CA . GLY B 1 294 ? 31.312 6.23 28.469 1 95.75 294 GLY B CA 1
ATOM 7189 C C . GLY B 1 294 ? 29.812 5.953 28.375 1 95.75 294 GLY B C 1
ATOM 7190 O O . GLY B 1 294 ? 29.094 6.055 29.375 1 95.75 294 GLY B O 1
ATOM 7191 N N . GLN B 1 295 ? 29.328 5.586 27.234 1 96.06 295 GLN B N 1
ATOM 7192 C CA . GLN B 1 295 ? 27.891 5.336 27.062 1 96.06 295 GLN B CA 1
ATOM 7193 C C . GLN B 1 295 ? 27.438 4.141 27.891 1 96.06 295 GLN B C 1
ATOM 7195 O O . GLN B 1 295 ? 28.156 3.135 27.984 1 96.06 295 GLN B O 1
ATOM 7200 N N . GLU B 1 296 ? 26.234 4.211 28.5 1 95.19 296 GLU B N 1
ATOM 7201 C CA . GLU B 1 296 ? 25.625 3.137 29.281 1 95.19 296 GLU B CA 1
ATOM 7202 C C . GLU B 1 296 ? 25.188 1.975 28.391 1 95.19 296 GLU B C 1
ATOM 7204 O O . GLU B 1 296 ? 25.312 0.811 28.781 1 95.19 296 GLU B O 1
ATOM 7209 N N . ASP B 1 297 ? 24.656 2.293 27.312 1 96.94 297 ASP B N 1
ATOM 7210 C CA . ASP B 1 297 ? 24.266 1.334 26.281 1 96.94 297 ASP B CA 1
ATOM 7211 C C . ASP B 1 297 ? 25.281 1.297 25.141 1 96.94 297 ASP B C 1
ATOM 7213 O O . ASP B 1 297 ? 25.422 2.27 24.391 1 96.94 297 ASP B O 1
ATOM 7217 N N . ARG B 1 298 ? 25.953 0.167 24.969 1 97.12 298 ARG B N 1
ATOM 7218 C CA . ARG B 1 298 ? 27.047 0.074 24.016 1 97.12 298 ARG B CA 1
ATOM 7219 C C . ARG B 1 298 ? 26.641 -0.672 22.75 1 97.12 298 ARG B C 1
ATOM 7221 O O . ARG B 1 298 ? 27.484 -1.133 21.984 1 97.12 298 ARG B O 1
ATOM 7228 N N . ASP B 1 299 ? 25.328 -0.853 22.547 1 97.81 299 ASP B N 1
ATOM 7229 C CA . ASP B 1 299 ? 24.812 -1.535 21.359 1 97.81 299 ASP B CA 1
ATOM 7230 C C . ASP B 1 299 ? 24.75 -0.588 20.172 1 97.81 299 ASP B C 1
ATOM 7232 O O . ASP B 1 299 ? 23.672 -0.291 19.656 1 97.81 299 ASP B O 1
ATOM 7236 N N . PHE B 1 300 ? 25.953 -0.129 19.75 1 98.44 300 PHE B N 1
ATOM 7237 C CA . PHE B 1 300 ? 26.031 0.75 18.594 1 98.44 300 PHE B CA 1
ATOM 7238 C C . PHE B 1 300 ? 27.328 0.534 17.828 1 98.44 300 PHE B C 1
ATOM 7240 O O . PHE B 1 300 ? 28.266 -0.081 18.359 1 98.44 300 PHE B O 1
ATOM 7247 N N . GLU B 1 301 ? 27.297 0.931 16.594 1 98.56 301 GLU B N 1
ATOM 7248 C CA . GLU B 1 301 ? 28.5 1.09 15.797 1 98.56 301 GLU B CA 1
ATOM 7249 C C . GLU B 1 301 ? 28.781 2.561 15.5 1 98.56 301 GLU B C 1
ATOM 7251 O O . GLU B 1 301 ? 27.859 3.379 15.477 1 98.56 301 GLU B O 1
ATOM 7256 N N . LEU B 1 302 ? 30.047 2.877 15.367 1 98.69 302 LEU B N 1
ATOM 7257 C CA . LEU B 1 302 ? 30.469 4.238 15.039 1 98.69 302 LEU B CA 1
ATOM 7258 C C . LEU B 1 302 ? 31.047 4.305 13.633 1 98.69 302 LEU B C 1
ATOM 7260 O O . LEU B 1 302 ? 32.031 3.604 13.328 1 98.69 302 LEU B O 1
ATOM 7264 N N . LEU B 1 303 ? 30.422 5.035 12.758 1 98.75 303 LEU B N 1
ATOM 7265 C CA . LEU B 1 303 ? 30.938 5.336 11.422 1 98.75 303 LEU B CA 1
ATOM 7266 C C . LEU B 1 303 ? 31.594 6.715 11.391 1 98.75 303 LEU B C 1
ATOM 7268 O O . LEU B 1 303 ? 30.906 7.727 11.234 1 98.75 303 LEU B O 1
ATOM 7272 N N . LEU B 1 304 ? 32.875 6.75 11.547 1 98.25 304 LEU B N 1
ATOM 7273 C CA . LEU B 1 304 ? 33.656 7.992 11.438 1 98.25 304 LEU B CA 1
ATOM 7274 C C . LEU B 1 304 ? 33.906 8.344 9.977 1 98.25 304 LEU B C 1
ATOM 7276 O O . LEU B 1 304 ? 34.75 7.719 9.32 1 98.25 304 LEU B O 1
ATOM 7280 N N . VAL B 1 305 ? 33.219 9.359 9.477 1 98.31 305 VAL B N 1
ATOM 7281 C CA . VAL B 1 305 ? 33.281 9.719 8.062 1 98.31 305 VAL B CA 1
ATOM 7282 C C . VAL B 1 305 ? 34.25 10.891 7.875 1 98.31 305 VAL B C 1
ATOM 7284 O O . VAL B 1 305 ? 33.875 12.047 8.102 1 98.31 305 VAL B O 1
ATOM 7287 N N . GLY B 1 306 ? 35.438 10.578 7.414 1 97.31 306 GLY B N 1
ATOM 7288 C CA . GLY B 1 306 ? 36.406 11.617 7.109 1 97.31 306 GLY B CA 1
ATOM 7289 C C . GLY B 1 306 ? 36.156 12.289 5.77 1 97.31 306 GLY B C 1
ATOM 7290 O O . GLY B 1 306 ? 36.219 11.633 4.727 1 97.31 306 GLY B O 1
ATOM 7291 N N . HIS B 1 307 ? 35.906 13.609 5.848 1 96.44 307 HIS B N 1
ATOM 7292 C CA . HIS B 1 307 ? 35.562 14.359 4.633 1 96.44 307 HIS B CA 1
ATOM 7293 C C . HIS B 1 307 ? 36.781 15.172 4.148 1 96.44 307 HIS B C 1
ATOM 7295 O O . HIS B 1 307 ? 37.156 16.172 4.773 1 96.44 307 HIS B O 1
ATOM 7301 N N . LYS B 1 308 ? 37.406 14.812 3.088 1 95.75 308 LYS B N 1
ATOM 7302 C CA . LYS B 1 308 ? 38.531 15.508 2.467 1 95.75 308 LYS B CA 1
ATOM 7303 C C . LYS B 1 308 ? 39.688 15.68 3.453 1 95.75 308 LYS B C 1
ATOM 7305 O O . LYS B 1 308 ? 40.188 16.797 3.633 1 95.75 308 LYS B O 1
ATOM 7310 N N . LEU B 1 309 ? 40.031 14.617 4.055 1 95 309 LEU B N 1
ATOM 7311 C CA . LEU B 1 309 ? 41.125 14.602 5.02 1 95 309 LEU B CA 1
ATOM 7312 C C . LEU B 1 309 ? 42.5 14.648 4.312 1 95 309 LEU B C 1
ATOM 7314 O O . LEU B 1 309 ? 42.719 13.883 3.373 1 95 309 LEU B O 1
ATOM 7318 N N . SER B 1 310 ? 43.344 15.609 4.793 1 94.62 310 SER B N 1
ATOM 7319 C CA . SER B 1 310 ? 44.75 15.492 4.414 1 94.62 310 SER B CA 1
ATOM 7320 C C . SER B 1 310 ? 45.406 14.273 5.062 1 94.62 310 SER B C 1
ATOM 7322 O O . SER B 1 310 ? 44.812 13.648 5.941 1 94.62 310 SER B O 1
ATOM 7324 N N . LEU B 1 311 ? 46.531 13.977 4.586 1 94.56 311 LEU B N 1
ATOM 7325 C CA . LEU B 1 311 ? 47.25 12.836 5.152 1 94.56 311 LEU B CA 1
ATOM 7326 C C . LEU B 1 311 ? 47.5 13.031 6.645 1 94.56 311 LEU B C 1
ATOM 7328 O O . LEU B 1 311 ? 47.312 12.102 7.434 1 94.56 311 LEU B O 1
ATOM 7332 N N . GLU B 1 312 ? 47.906 14.203 6.988 1 94.5 312 GLU B N 1
ATOM 7333 C CA . GLU B 1 312 ? 48.156 14.516 8.391 1 94.5 312 GLU B CA 1
ATOM 7334 C C . GLU B 1 312 ? 46.875 14.391 9.219 1 94.5 312 GLU B C 1
ATOM 7336 O O . GLU B 1 312 ? 46.906 13.859 10.336 1 94.5 312 GLU B O 1
ATOM 7341 N N . GLN B 1 313 ? 45.875 14.859 8.68 1 94.31 313 GLN B N 1
ATOM 7342 C CA . GLN B 1 313 ? 44.594 14.797 9.359 1 94.31 313 GLN B CA 1
ATOM 7343 C C . GLN B 1 313 ? 44.125 13.352 9.492 1 94.31 313 GLN B C 1
ATOM 7345 O O . GLN B 1 313 ? 43.594 12.961 10.531 1 94.31 313 GLN B O 1
ATOM 7350 N N . GLN B 1 314 ? 44.25 12.586 8.477 1 95.31 314 GLN B N 1
ATOM 7351 C CA . GLN B 1 314 ? 43.906 11.172 8.5 1 95.31 314 GLN B CA 1
ATOM 7352 C C . GLN B 1 314 ? 44.656 10.422 9.594 1 95.31 314 GLN B C 1
ATOM 7354 O O . GLN B 1 314 ? 44.062 9.617 10.32 1 95.31 314 GLN B O 1
ATOM 7359 N N . ILE B 1 315 ? 45.875 10.664 9.641 1 95.56 315 ILE B N 1
ATOM 7360 C CA . ILE B 1 315 ? 46.719 10.016 10.656 1 95.56 315 ILE B CA 1
ATOM 7361 C C . ILE B 1 315 ? 46.219 10.391 12.047 1 95.56 315 ILE B C 1
ATOM 7363 O O . ILE B 1 315 ? 46.125 9.539 12.938 1 95.56 315 ILE B O 1
ATOM 7367 N N . SER B 1 316 ? 45.938 11.672 12.195 1 95.25 316 SER B N 1
ATOM 7368 C CA . SER B 1 316 ? 45.406 12.156 13.477 1 95.25 316 SER B CA 1
ATOM 7369 C C . SER B 1 316 ? 44.125 11.445 13.859 1 95.25 316 SER B C 1
ATOM 7371 O O . SER B 1 316 ? 43.938 11.062 15.008 1 95.25 316 SER B O 1
ATOM 7373 N N . VAL B 1 317 ? 43.25 11.273 12.922 1 96.5 317 VAL B N 1
ATOM 7374 C CA . VAL B 1 317 ? 41.969 10.617 13.148 1 96.5 317 VAL B CA 1
ATOM 7375 C C . VAL B 1 317 ? 42.188 9.148 13.508 1 96.5 317 VAL B C 1
ATOM 7377 O O . VAL B 1 317 ? 41.562 8.633 14.438 1 96.5 317 VAL B O 1
ATOM 7380 N N . GLU B 1 318 ? 43.062 8.484 12.82 1 96.69 318 GLU B N 1
ATOM 7381 C CA . GLU B 1 318 ? 43.375 7.082 13.086 1 96.69 318 GLU B CA 1
ATOM 7382 C C . GLU B 1 318 ? 43.969 6.898 14.469 1 96.69 318 GLU B C 1
ATOM 7384 O O . GLU B 1 318 ? 43.688 5.918 15.156 1 96.69 318 GLU B O 1
ATOM 7389 N N . ARG B 1 319 ? 44.75 7.82 14.812 1 95.94 319 ARG B N 1
ATOM 7390 C CA . ARG B 1 319 ? 45.344 7.77 16.141 1 95.94 319 ARG B CA 1
ATOM 7391 C C . ARG B 1 319 ? 44.281 7.906 17.219 1 95.94 319 ARG B C 1
ATOM 7393 O O . ARG B 1 319 ? 44.344 7.223 18.25 1 95.94 319 ARG B O 1
ATOM 7400 N N . ALA B 1 320 ? 43.406 8.852 17 1 95.69 320 ALA B N 1
ATOM 7401 C CA . ALA B 1 320 ? 42.344 9.039 17.953 1 95.69 320 ALA B CA 1
ATOM 7402 C C . ALA B 1 320 ? 41.531 7.758 18.125 1 95.69 320 ALA B C 1
ATOM 7404 O O . ALA B 1 320 ? 41.094 7.422 19.234 1 95.69 320 ALA B O 1
ATOM 7405 N N . ILE B 1 321 ? 41.25 6.988 17.031 1 96.69 321 ILE B N 1
ATOM 7406 C CA . ILE B 1 321 ? 40.531 5.723 17.062 1 96.69 321 ILE B CA 1
ATOM 7407 C C . ILE B 1 321 ? 41.344 4.691 17.859 1 96.69 321 ILE B C 1
ATOM 7409 O O . ILE B 1 321 ? 40.812 3.984 18.703 1 96.69 321 ILE B O 1
ATOM 7413 N N . GLU B 1 322 ? 42.625 4.684 17.609 1 95.88 322 GLU B N 1
ATOM 7414 C CA . GLU B 1 322 ? 43.5 3.727 18.25 1 95.88 322 GLU B CA 1
ATOM 7415 C C . GLU B 1 322 ? 43.562 3.959 19.75 1 95.88 322 GLU B C 1
ATOM 7417 O O . GLU B 1 322 ? 43.719 3.012 20.531 1 95.88 322 GLU B O 1
ATOM 7422 N N . ASP B 1 323 ? 43.5 5.176 20.094 1 95.19 323 ASP B N 1
ATOM 7423 C CA . ASP B 1 323 ? 43.625 5.551 21.5 1 95.19 323 ASP B CA 1
ATOM 7424 C C . ASP B 1 323 ? 42.312 5.254 22.266 1 95.19 323 ASP B C 1
ATOM 7426 O O . ASP B 1 323 ? 42.281 5.297 23.5 1 95.19 323 ASP B O 1
ATOM 7430 N N . SER B 1 324 ? 41.25 4.898 21.547 1 95.5 324 SER B N 1
ATOM 7431 C CA . SER B 1 324 ? 39.969 4.574 22.172 1 95.5 324 SER B CA 1
ATOM 7432 C C . SER B 1 324 ? 40 3.182 22.797 1 95.5 324 SER B C 1
ATOM 7434 O O . SER B 1 324 ? 40.844 2.354 22.438 1 95.5 324 SER B O 1
ATOM 7436 N N . PRO B 1 325 ? 39.094 2.939 23.812 1 96.44 325 PRO B N 1
ATOM 7437 C CA . PRO B 1 325 ? 39.031 1.586 24.359 1 96.44 325 PRO B CA 1
ATOM 7438 C C . PRO B 1 325 ? 38.781 0.525 23.281 1 96.44 325 PRO B C 1
ATOM 7440 O O . PRO B 1 325 ? 38.125 0.797 22.281 1 96.44 325 PRO B O 1
ATOM 7443 N N . GLU B 1 326 ? 39.188 -0.713 23.531 1 96.44 326 GLU B N 1
ATOM 7444 C CA . GLU B 1 326 ? 39.188 -1.8 22.562 1 96.44 326 GLU B CA 1
ATOM 7445 C C . GLU B 1 326 ? 37.781 -2.029 22.016 1 96.44 326 GLU B C 1
ATOM 7447 O O . GLU B 1 326 ? 37.594 -2.219 20.812 1 96.44 326 GLU B O 1
ATOM 7452 N N . TRP B 1 327 ? 36.812 -2.064 22.906 1 96.38 327 TRP B N 1
ATOM 7453 C CA . TRP B 1 327 ? 35.469 -2.359 22.469 1 96.38 327 TRP B CA 1
ATOM 7454 C C . TRP B 1 327 ? 35 -1.304 21.469 1 96.38 327 TRP B C 1
ATOM 7456 O O . TRP B 1 327 ? 34.312 -1.627 20.5 1 96.38 327 TRP B O 1
ATOM 7466 N N . LEU B 1 328 ? 35.281 -0.02 21.703 1 97.19 328 LEU B N 1
ATOM 7467 C CA . LEU B 1 328 ? 34.844 1.055 20.812 1 97.19 328 LEU B CA 1
ATOM 7468 C C . LEU B 1 328 ? 35.656 1.029 19.516 1 97.19 328 LEU B C 1
ATOM 7470 O O . LEU B 1 328 ? 35.094 1.302 18.438 1 97.19 328 LEU B O 1
ATOM 7474 N N . ARG B 1 329 ? 36.906 0.702 19.625 1 96.56 329 ARG B N 1
ATOM 7475 C CA . ARG B 1 329 ? 37.75 0.568 18.422 1 96.56 329 ARG B CA 1
ATOM 7476 C C . ARG B 1 329 ? 37.156 -0.485 17.484 1 96.56 329 ARG B C 1
ATOM 7478 O O . ARG B 1 329 ? 37.094 -0.269 16.266 1 96.56 329 ARG B O 1
ATOM 7485 N N . LYS B 1 330 ? 36.75 -1.552 18.078 1 96.62 330 LYS B N 1
ATOM 7486 C CA . LYS B 1 330 ? 36.188 -2.65 17.297 1 96.62 330 LYS B CA 1
ATOM 7487 C C . LYS B 1 330 ? 34.812 -2.262 16.688 1 96.62 330 LYS B C 1
ATOM 7489 O O . LYS B 1 330 ? 34.438 -2.775 15.641 1 96.62 330 LYS B O 1
ATOM 7494 N N . ALA B 1 331 ? 34.156 -1.386 17.312 1 97.62 331 ALA B N 1
ATOM 7495 C CA . ALA B 1 331 ? 32.812 -0.947 16.859 1 97.62 331 ALA B CA 1
ATOM 7496 C C . ALA B 1 331 ? 32.938 0.231 15.891 1 97.62 331 ALA B C 1
ATOM 7498 O O . ALA B 1 331 ? 31.938 0.763 15.43 1 97.62 331 ALA B O 1
ATOM 7499 N N . THR B 1 332 ? 34.188 0.685 15.555 1 98.12 332 THR B N 1
ATOM 7500 C CA . THR B 1 332 ? 34.406 1.901 14.773 1 98.12 332 THR B CA 1
ATOM 7501 C C . THR B 1 332 ? 34.906 1.569 13.375 1 98.12 332 THR B C 1
ATOM 7503 O O . THR B 1 332 ? 35.812 0.739 13.219 1 98.12 332 THR B O 1
ATOM 7506 N N . ARG B 1 333 ? 34.312 2.08 12.414 1 98 333 ARG B N 1
ATOM 7507 C CA . ARG B 1 333 ? 34.781 2.023 11.031 1 98 333 ARG B CA 1
ATOM 7508 C C . ARG B 1 333 ? 35.062 3.422 10.5 1 98 333 ARG B C 1
ATOM 7510 O O . ARG B 1 333 ? 34.281 4.344 10.68 1 98 333 ARG B O 1
ATOM 7517 N N . LEU B 1 334 ? 36.219 3.607 9.898 1 97.81 334 LEU B N 1
ATOM 7518 C CA . LEU B 1 334 ? 36.594 4.859 9.242 1 97.81 334 LEU B CA 1
ATOM 7519 C C . LEU B 1 334 ? 36.188 4.82 7.762 1 97.81 334 LEU B C 1
ATOM 7521 O O . LEU B 1 334 ? 36.625 3.92 7.031 1 97.81 334 LEU B O 1
ATOM 7525 N N . ILE B 1 335 ? 35.344 5.707 7.344 1 97.94 335 ILE B N 1
ATOM 7526 C CA . ILE B 1 335 ? 34.906 5.844 5.953 1 97.94 335 ILE B CA 1
ATOM 7527 C C . ILE B 1 335 ? 35.5 7.125 5.359 1 97.94 335 ILE B C 1
ATOM 7529 O O . ILE B 1 335 ? 35.281 8.219 5.902 1 97.94 335 ILE B O 1
ATOM 7533 N N . ARG B 1 336 ? 36.219 7.027 4.281 1 97.19 336 ARG B N 1
ATOM 7534 C CA . ARG B 1 336 ? 36.812 8.195 3.648 1 97.19 336 ARG B CA 1
ATOM 7535 C C . ARG B 1 336 ? 35.969 8.68 2.471 1 97.19 336 ARG B C 1
ATOM 7537 O O . ARG B 1 336 ? 35.594 7.883 1.609 1 97.19 336 ARG B O 1
ATOM 7544 N N . VAL B 1 337 ? 35.625 9.922 2.504 1 97.5 337 VAL B N 1
ATOM 7545 C CA . VAL B 1 337 ? 34.875 10.57 1.429 1 97.5 337 VAL B CA 1
ATOM 7546 C C . VAL B 1 337 ? 35.656 11.742 0.876 1 97.5 337 VAL B C 1
ATOM 7548 O O . VAL B 1 337 ? 35.969 12.695 1.602 1 97.5 337 VAL B O 1
ATOM 7551 N N . GLN B 1 338 ? 35.938 11.789 -0.415 1 95.69 338 GLN B N 1
ATOM 7552 C CA . GLN B 1 338 ? 36.812 12.789 -0.975 1 95.69 338 GLN B CA 1
ATOM 7553 C C . GLN B 1 338 ? 36.062 13.758 -1.885 1 95.69 338 GLN B C 1
ATOM 7555 O O . GLN B 1 338 ? 36.656 14.727 -2.375 1 95.69 338 GLN B O 1
ATOM 7560 N N . ASP B 1 339 ? 34.844 13.594 -2.025 1 94.5 339 ASP B N 1
ATOM 7561 C CA . ASP B 1 339 ? 34.094 14.414 -2.967 1 94.5 339 ASP B CA 1
ATOM 7562 C C . ASP B 1 339 ? 32.844 15 -2.307 1 94.5 339 ASP B C 1
ATOM 7564 O O . ASP B 1 339 ? 32.562 14.734 -1.137 1 94.5 339 ASP B O 1
ATOM 7568 N N . GLY B 1 340 ? 32.25 15.984 -3.037 1 93 340 GLY B N 1
ATOM 7569 C CA . GLY B 1 340 ? 30.984 16.531 -2.613 1 93 340 GLY B CA 1
ATOM 7570 C C . GLY B 1 340 ? 31.109 17.594 -1.529 1 93 340 GLY B C 1
ATOM 7571 O O . GLY B 1 340 ? 32.219 17.922 -1.112 1 93 340 GLY B O 1
ATOM 7572 N N . ASN B 1 341 ? 29.953 18.156 -1.202 1 92.38 341 ASN B N 1
ATOM 7573 C CA . ASN B 1 341 ? 29.922 19.125 -0.103 1 92.38 341 ASN B CA 1
ATOM 7574 C C . ASN B 1 341 ? 29.625 18.438 1.229 1 92.38 341 ASN B C 1
ATOM 7576 O O . ASN B 1 341 ? 29.797 17.219 1.359 1 92.38 341 ASN B O 1
ATOM 7580 N N . ARG B 1 342 ? 29.297 19.203 2.281 1 90.69 342 ARG B N 1
ATOM 7581 C CA . ARG B 1 342 ? 29.156 18.703 3.643 1 90.69 342 ARG B CA 1
ATOM 7582 C C . ARG B 1 342 ? 28.016 17.688 3.738 1 90.69 342 ARG B C 1
ATOM 7584 O O . ARG B 1 342 ? 27.891 16.984 4.738 1 90.69 342 ARG B O 1
ATOM 7591 N N . THR B 1 343 ? 27.109 17.625 2.762 1 93.94 343 THR B N 1
ATOM 7592 C CA . THR B 1 343 ? 25.969 16.719 2.762 1 93.94 343 THR B CA 1
ATOM 7593 C C . THR B 1 343 ? 26.375 15.328 2.287 1 93.94 343 THR B C 1
ATOM 7595 O O . THR B 1 343 ? 25.812 14.328 2.721 1 93.94 343 THR B O 1
ATOM 7598 N N . ARG B 1 344 ? 27.422 15.203 1.473 1 96.25 344 ARG B N 1
ATOM 7599 C CA . ARG B 1 344 ? 27.875 13.961 0.863 1 96.25 344 ARG B CA 1
ATOM 7600 C C . ARG B 1 344 ? 28.281 12.945 1.928 1 96.25 344 ARG B C 1
ATOM 7602 O O . ARG B 1 344 ? 27.875 11.781 1.865 1 96.25 344 ARG B O 1
ATOM 7609 N N . PRO B 1 345 ? 28.969 13.328 2.953 1 96.88 345 PRO B N 1
ATOM 7610 C CA . PRO B 1 345 ? 29.359 12.375 3.996 1 96.88 345 PRO B CA 1
ATOM 7611 C C . PRO B 1 345 ? 28.156 11.797 4.738 1 96.88 345 PRO B C 1
ATOM 7613 O O . PRO B 1 345 ? 28.219 10.664 5.219 1 96.88 345 PRO B O 1
ATOM 7616 N N . LEU B 1 346 ? 27.094 12.555 4.863 1 97.75 346 LEU B N 1
ATOM 7617 C CA . LEU B 1 346 ? 25.906 12.047 5.523 1 97.75 346 LEU B CA 1
ATOM 7618 C C . LEU B 1 346 ? 25.266 10.914 4.719 1 97.75 346 LEU B C 1
ATOM 7620 O O . LEU B 1 346 ? 24.938 9.867 5.273 1 97.75 346 LEU B O 1
ATOM 7624 N N . ASN B 1 347 ? 25.125 11.102 3.424 1 98.38 347 ASN B N 1
ATOM 7625 C CA . ASN B 1 347 ? 24.578 10.047 2.574 1 98.38 347 ASN B CA 1
ATOM 7626 C C . ASN B 1 347 ? 25.453 8.805 2.605 1 98.38 347 ASN B C 1
ATOM 7628 O O . ASN B 1 347 ? 24.953 7.684 2.715 1 98.38 347 ASN B O 1
ATOM 7632 N N . ARG B 1 348 ? 26.75 9.008 2.537 1 98.19 348 ARG B N 1
ATOM 7633 C CA . ARG B 1 348 ? 27.672 7.879 2.562 1 98.19 348 ARG B CA 1
ATOM 7634 C C . ARG B 1 348 ? 27.609 7.141 3.896 1 98.19 348 ARG B C 1
ATOM 7636 O O . ARG B 1 348 ? 27.594 5.91 3.932 1 98.19 348 ARG B O 1
ATOM 7643 N N . GLY B 1 349 ? 27.625 7.906 4.969 1 98.5 349 GLY B N 1
ATOM 7644 C CA . GLY B 1 349 ? 27.484 7.312 6.289 1 98.5 349 GLY B CA 1
ATOM 7645 C C . GLY B 1 349 ? 26.203 6.531 6.461 1 98.5 349 GLY B C 1
ATOM 7646 O O . GLY B 1 349 ? 26.219 5.406 6.973 1 98.5 349 GLY B O 1
ATOM 7647 N N . PHE B 1 350 ? 25.078 7.129 6.055 1 98.56 350 PHE B N 1
ATOM 7648 C CA . PHE B 1 350 ? 23.781 6.473 6.164 1 98.56 350 PHE B CA 1
ATOM 7649 C C . PHE B 1 350 ? 23.734 5.223 5.293 1 98.56 350 PHE B C 1
ATOM 7651 O O . PHE B 1 350 ? 23.125 4.219 5.676 1 98.56 350 PHE B O 1
ATOM 7658 N N . GLU B 1 351 ? 24.344 5.23 4.117 1 98.06 351 GLU B N 1
ATOM 7659 C CA . GLU B 1 351 ? 24.391 4.078 3.221 1 98.06 351 GLU B CA 1
ATOM 7660 C C . GLU B 1 351 ? 25.109 2.902 3.879 1 98.06 351 GLU B C 1
ATOM 7662 O O . GLU B 1 351 ? 24.688 1.754 3.734 1 98.06 351 GLU B O 1
ATOM 7667 N N . GLU B 1 352 ? 26.125 3.188 4.621 1 97.94 352 GLU B N 1
ATOM 7668 C CA . GLU B 1 352 ? 26.969 2.158 5.223 1 97.94 352 GLU B CA 1
ATOM 7669 C C . GLU B 1 352 ? 26.422 1.711 6.57 1 97.94 352 GLU B C 1
ATOM 7671 O O . GLU B 1 352 ? 26.828 0.682 7.105 1 97.94 352 GLU B O 1
ATOM 7676 N N . ALA B 1 353 ? 25.453 2.43 7.086 1 98.19 353 ALA B N 1
ATOM 7677 C CA . ALA B 1 353 ? 24.938 2.184 8.438 1 98.19 353 ALA B CA 1
ATOM 7678 C C . ALA B 1 353 ? 24.188 0.858 8.5 1 98.19 353 ALA B C 1
ATOM 7680 O O . ALA B 1 353 ? 23.359 0.567 7.641 1 98.19 353 ALA B O 1
ATOM 7681 N N . LEU B 1 354 ? 24.422 0.067 9.539 1 96.31 354 LEU B N 1
ATOM 7682 C CA . LEU B 1 354 ? 23.797 -1.24 9.711 1 96.31 354 LEU B CA 1
ATOM 7683 C C . LEU B 1 354 ? 22.766 -1.205 10.828 1 96.31 354 LEU B C 1
ATOM 7685 O O . LEU B 1 354 ? 21.969 -2.133 10.977 1 96.31 354 LEU B O 1
ATOM 7689 N N . GLY B 1 355 ? 22.719 -0.153 11.57 1 97.62 355 GLY B N 1
ATOM 7690 C CA . GLY B 1 355 ? 21.875 -0.076 12.758 1 97.62 355 GLY B CA 1
ATOM 7691 C C . GLY B 1 355 ? 20.406 0.023 12.438 1 97.62 355 GLY B C 1
ATOM 7692 O O . GLY B 1 355 ? 20.016 0.403 11.328 1 97.62 355 GLY B O 1
ATOM 7693 N N . GLU B 1 356 ? 19.562 -0.344 13.438 1 97.5 356 GLU B N 1
ATOM 7694 C CA . GLU B 1 356 ? 18.109 -0.154 13.328 1 97.5 356 GLU B CA 1
ATOM 7695 C C . GLU B 1 356 ? 17.75 1.327 13.242 1 97.5 356 GLU B C 1
ATOM 7697 O O . GLU B 1 356 ? 16.781 1.698 12.586 1 97.5 356 GLU B O 1
ATOM 7702 N N . TYR B 1 357 ? 18.516 2.066 13.914 1 98.56 357 TYR B N 1
ATOM 7703 C CA . TYR B 1 357 ? 18.453 3.523 13.867 1 98.56 357 TYR B CA 1
ATOM 7704 C C . TYR B 1 357 ? 19.797 4.125 13.484 1 98.56 357 TYR B C 1
ATOM 7706 O O . TYR B 1 357 ? 20.828 3.465 13.609 1 98.56 357 TYR B O 1
ATOM 7714 N N . ILE B 1 358 ? 19.781 5.355 12.984 1 98.81 358 ILE B N 1
ATOM 7715 C CA . ILE B 1 358 ? 20.984 6.074 12.594 1 98.81 358 ILE B CA 1
ATOM 7716 C C . ILE B 1 358 ? 20.969 7.477 13.195 1 98.81 358 ILE B C 1
ATOM 7718 O O . ILE B 1 358 ? 20.016 8.227 13.016 1 98.81 358 ILE B O 1
ATOM 7722 N N . ALA B 1 359 ? 21.984 7.805 13.938 1 98.56 359 ALA B N 1
ATOM 7723 C CA . ALA B 1 359 ? 22.125 9.133 14.523 1 98.56 359 ALA B CA 1
ATOM 7724 C C . ALA B 1 359 ? 23.312 9.883 13.922 1 98.56 359 ALA B C 1
ATOM 7726 O O . ALA B 1 359 ? 24.266 9.258 13.445 1 98.56 359 ALA B O 1
ATOM 7727 N N . ILE B 1 360 ? 23.188 11.164 13.906 1 97.94 360 ILE B N 1
ATOM 7728 C CA . ILE B 1 360 ? 24.281 12.031 13.469 1 97.94 360 ILE B CA 1
ATOM 7729 C C . ILE B 1 360 ? 24.922 12.695 14.68 1 97.94 360 ILE B C 1
ATOM 7731 O O . ILE B 1 360 ? 24.25 13.328 15.492 1 97.94 360 ILE B O 1
ATOM 7735 N N . LEU B 1 361 ? 26.125 12.5 14.875 1 96.5 361 LEU B N 1
ATOM 7736 C CA . LEU B 1 361 ? 26.922 13.133 15.93 1 96.5 361 LEU B CA 1
ATOM 7737 C C . LEU B 1 361 ? 28.172 13.773 15.344 1 96.5 361 LEU B C 1
ATOM 7739 O O . LEU B 1 361 ? 29.156 13.078 15.078 1 96.5 361 LEU B O 1
ATOM 7743 N N . ASP B 1 362 ? 28.156 15.055 15.234 1 92 362 ASP B N 1
ATOM 7744 C CA . ASP B 1 362 ? 29.344 15.727 14.711 1 92 362 ASP B CA 1
ATOM 7745 C C . ASP B 1 362 ? 30.5 15.648 15.711 1 92 362 ASP B C 1
ATOM 7747 O O . ASP B 1 362 ? 30.281 15.422 16.906 1 92 362 ASP B O 1
ATOM 7751 N N . ASP B 1 363 ? 31.734 15.883 15.242 1 92.12 363 ASP B N 1
ATOM 7752 C CA . ASP B 1 363 ? 32.938 15.602 16.016 1 92.12 363 ASP B CA 1
ATOM 7753 C C . ASP B 1 363 ? 33.156 16.656 17.094 1 92.12 363 ASP B C 1
ATOM 7755 O O . ASP B 1 363 ? 34.094 16.562 17.891 1 92.12 363 ASP B O 1
ATOM 7759 N N . ASP B 1 364 ? 32.219 17.688 17.172 1 87.31 364 ASP B N 1
ATOM 7760 C CA . ASP B 1 364 ? 32.375 18.719 18.188 1 87.31 364 ASP B CA 1
ATOM 7761 C C . ASP B 1 364 ? 31.188 18.719 19.156 1 87.31 364 ASP B C 1
ATOM 7763 O O . ASP B 1 364 ? 31.078 19.609 20.016 1 87.31 364 ASP B O 1
ATOM 7767 N N . ASP B 1 365 ? 30.266 17.797 18.984 1 88.81 365 ASP B N 1
ATOM 7768 C CA . ASP B 1 365 ? 29.141 17.641 19.922 1 88.81 365 ASP B CA 1
ATOM 7769 C C . ASP B 1 365 ? 29.438 16.547 20.953 1 88.81 365 ASP B C 1
ATOM 7771 O O . ASP B 1 365 ? 30.25 15.656 20.703 1 88.81 365 ASP B O 1
ATOM 7775 N N . ILE B 1 366 ? 28.766 16.656 22.156 1 90.81 366 ILE B N 1
ATOM 7776 C CA . ILE B 1 366 ? 29.078 15.742 23.234 1 90.81 366 ILE B CA 1
ATOM 7777 C C . ILE B 1 366 ? 27.812 15.023 23.703 1 90.81 366 ILE B C 1
ATOM 7779 O O . ILE B 1 366 ? 26.922 15.641 24.297 1 90.81 366 ILE B O 1
ATOM 7783 N N . PRO B 1 367 ? 27.75 13.711 23.5 1 94.12 367 PRO B N 1
ATOM 7784 C CA . PRO B 1 367 ? 26.641 12.938 24.031 1 94.12 367 PRO B CA 1
ATOM 7785 C C . PRO B 1 367 ? 26.828 12.578 25.516 1 94.12 367 PRO B C 1
ATOM 7787 O O . PRO B 1 367 ? 27.938 12.258 25.938 1 94.12 367 PRO B O 1
ATOM 7790 N N . MET B 1 368 ? 25.781 12.664 26.25 1 92 368 MET B N 1
ATOM 7791 C CA . MET B 1 368 ? 25.828 12.25 27.641 1 92 368 MET B CA 1
ATOM 7792 C C . MET B 1 368 ? 25.75 10.727 27.766 1 92 368 MET B C 1
ATOM 7794 O O . MET B 1 368 ? 25.5 10.039 26.766 1 92 368 MET B O 1
ATOM 7798 N N . ALA B 1 369 ? 25.984 10.195 28.922 1 94.38 369 ALA B N 1
ATOM 7799 C CA . ALA B 1 369 ? 26.156 8.758 29.141 1 94.38 369 ALA B CA 1
ATOM 7800 C C . ALA B 1 369 ? 24.875 8 28.797 1 94.38 369 ALA B C 1
ATOM 7802 O O . ALA B 1 369 ? 24.922 6.84 28.391 1 94.38 369 ALA B O 1
ATOM 7803 N N . HIS B 1 370 ? 23.703 8.648 28.938 1 95.38 370 HIS B N 1
ATOM 7804 C CA . HIS B 1 370 ? 22.438 7.961 28.719 1 95.38 370 HIS B CA 1
ATOM 7805 C C . HIS B 1 370 ? 21.859 8.297 27.344 1 95.38 370 HIS B C 1
ATOM 7807 O O . HIS B 1 370 ? 20.656 8.156 27.125 1 95.38 370 HIS B O 1
ATOM 7813 N N . TRP B 1 371 ? 22.688 8.828 26.359 1 96.5 371 TRP B N 1
ATOM 7814 C CA . TRP B 1 371 ? 22.25 9.227 25.031 1 96.5 371 TRP B CA 1
ATOM 7815 C C . TRP B 1 371 ? 21.672 8.047 24.266 1 96.5 371 TRP B C 1
ATOM 7817 O O . TRP B 1 371 ? 20.516 8.07 23.844 1 96.5 371 TRP B O 1
ATOM 7827 N N . VAL B 1 372 ? 22.375 6.953 24.156 1 98.12 372 VAL B N 1
ATOM 7828 C CA . VAL B 1 372 ? 21.969 5.773 23.406 1 98.12 372 VAL B CA 1
ATOM 7829 C C . VAL B 1 372 ? 20.797 5.082 24.109 1 98.12 372 VAL B C 1
ATOM 7831 O O . VAL B 1 372 ? 19.828 4.68 23.469 1 98.12 372 VAL B O 1
ATOM 7834 N N . SER B 1 373 ? 20.859 4.934 25.438 1 97.44 373 SER B N 1
ATOM 7835 C CA . SER B 1 373 ? 19.797 4.25 26.172 1 97.44 373 SER B CA 1
ATOM 7836 C C . SER B 1 373 ? 18.484 5.004 26.094 1 97.44 373 SER B C 1
ATOM 7838 O O . SER B 1 373 ? 17.406 4.391 26.078 1 97.44 373 SER B O 1
ATOM 7840 N N . THR B 1 374 ? 18.578 6.312 26.047 1 96.44 374 THR B N 1
ATOM 7841 C CA . THR B 1 374 ? 17.359 7.109 25.891 1 96.44 374 THR B CA 1
ATOM 7842 C C . THR B 1 374 ? 16.719 6.848 24.531 1 96.44 374 THR B C 1
ATOM 7844 O O . THR B 1 374 ? 15.5 6.68 24.438 1 96.44 374 THR B O 1
ATOM 7847 N N . PHE B 1 375 ? 17.5 6.809 23.5 1 98.12 375 PHE B N 1
ATOM 7848 C CA . PHE B 1 375 ? 16.984 6.488 22.172 1 98.12 375 PHE B CA 1
ATOM 7849 C C . PHE B 1 375 ? 16.328 5.109 22.156 1 98.12 375 PHE B C 1
ATOM 7851 O O . PHE B 1 375 ? 15.289 4.914 21.547 1 98.12 375 PHE B O 1
ATOM 7858 N N . ARG B 1 376 ? 16.938 4.188 22.844 1 98 376 ARG B N 1
ATOM 7859 C CA . ARG B 1 376 ? 16.391 2.836 22.906 1 98 376 ARG B CA 1
ATOM 7860 C C . ARG B 1 376 ? 15 2.838 23.531 1 98 376 ARG B C 1
ATOM 7862 O O . ARG B 1 376 ? 14.078 2.193 23.016 1 98 376 ARG B O 1
ATOM 7869 N N . THR B 1 377 ? 14.875 3.545 24.594 1 97.19 377 THR B N 1
ATOM 7870 C CA . THR B 1 377 ? 13.594 3.645 25.266 1 97.19 377 THR B CA 1
ATOM 7871 C C . THR B 1 377 ? 12.531 4.238 24.359 1 97.19 377 THR B C 1
ATOM 7873 O O . THR B 1 377 ? 11.398 3.758 24.312 1 97.19 377 THR B O 1
ATOM 7876 N N . LEU B 1 378 ? 12.906 5.227 23.641 1 97.38 378 LEU B N 1
ATOM 7877 C CA . LEU B 1 378 ? 11.984 5.887 22.734 1 97.38 378 LEU B CA 1
ATOM 7878 C C . LEU B 1 378 ? 11.586 4.953 21.594 1 97.38 378 LEU B C 1
ATOM 7880 O O . LEU B 1 378 ? 10.43 4.957 21.156 1 97.38 378 LEU B O 1
ATOM 7884 N N . ALA B 1 379 ? 12.547 4.156 21.109 1 98.19 379 ALA B N 1
ATOM 7885 C CA . ALA B 1 379 ? 12.281 3.207 20.031 1 98.19 379 ALA B CA 1
ATOM 7886 C C . ALA B 1 379 ? 11.289 2.139 20.469 1 98.19 379 ALA B C 1
ATOM 7888 O O . ALA B 1 379 ? 10.461 1.69 19.672 1 98.19 379 ALA B O 1
ATOM 7889 N N . GLU B 1 380 ? 11.375 1.732 21.688 1 97.19 380 GLU B N 1
ATOM 7890 C CA . GLU B 1 380 ? 10.461 0.735 22.234 1 97.19 380 GLU B CA 1
ATOM 7891 C C . GLU B 1 380 ? 9.055 1.296 22.359 1 97.19 380 GLU B C 1
ATOM 7893 O O . GLU B 1 380 ? 8.07 0.583 22.141 1 97.19 380 GLU B O 1
ATOM 7898 N N . LYS B 1 381 ? 8.969 2.516 22.641 1 96.25 381 LYS B N 1
ATOM 7899 C CA . LYS B 1 381 ? 7.68 3.174 22.812 1 96.25 381 LYS B CA 1
ATOM 7900 C C . LYS B 1 381 ? 6.953 3.324 21.484 1 96.25 381 LYS B C 1
ATOM 7902 O O . LYS B 1 381 ? 5.746 3.086 21.391 1 96.25 381 LYS B O 1
ATOM 7907 N N . LYS B 1 382 ? 7.613 3.732 20.469 1 97.38 382 LYS B N 1
ATOM 7908 C CA . LYS B 1 382 ? 7.066 3.906 19.125 1 97.38 382 LYS B CA 1
ATOM 7909 C C . LYS B 1 382 ? 8 3.312 18.078 1 97.38 382 LYS B C 1
ATOM 7911 O O . LYS B 1 382 ? 8.711 4.047 17.391 1 97.38 382 LYS B O 1
ATOM 7916 N N . PRO B 1 383 ? 7.91 2.039 17.859 1 97.69 383 PRO B N 1
ATOM 7917 C CA . PRO B 1 383 ? 8.82 1.374 16.922 1 97.69 383 PRO B CA 1
ATOM 7918 C C . PRO B 1 383 ? 8.742 1.949 15.508 1 97.69 383 PRO B C 1
ATOM 7920 O O . PRO B 1 383 ? 7.648 2.074 14.945 1 97.69 383 PRO B O 1
ATOM 7923 N N . GLY B 1 384 ? 9.883 2.363 14.977 1 98.19 384 GLY B N 1
ATOM 7924 C CA . GLY B 1 384 ? 9.961 2.85 13.609 1 98.19 384 GLY B CA 1
ATOM 7925 C C . GLY B 1 384 ? 9.852 4.359 13.508 1 98.19 384 GLY B C 1
ATOM 7926 O O . GLY B 1 384 ? 10.094 4.934 12.445 1 98.19 384 GLY B O 1
ATOM 7927 N N . ALA B 1 385 ? 9.516 5.074 14.539 1 98.31 385 ALA B N 1
ATOM 7928 C CA . ALA B 1 385 ? 9.422 6.535 14.539 1 98.31 385 ALA B CA 1
ATOM 7929 C C . ALA B 1 385 ? 10.805 7.172 14.648 1 98.31 385 ALA B C 1
ATOM 7931 O O . ALA B 1 385 ? 11.766 6.512 15.039 1 98.31 385 ALA B O 1
ATOM 7932 N N . MET B 1 386 ? 10.914 8.375 14.156 1 98.38 386 MET B N 1
ATOM 7933 C CA . MET B 1 386 ? 12.109 9.156 14.445 1 98.38 386 MET B CA 1
ATOM 7934 C C . MET B 1 386 ? 12.219 9.453 15.938 1 98.38 386 MET B C 1
ATOM 7936 O O . MET B 1 386 ? 11.211 9.75 16.594 1 98.38 386 MET B O 1
ATOM 7940 N N . LEU B 1 387 ? 13.398 9.359 16.5 1 98.19 387 LEU B N 1
ATOM 7941 C CA . LEU B 1 387 ? 13.609 9.555 17.938 1 98.19 387 LEU B CA 1
ATOM 7942 C C . LEU B 1 387 ? 14.203 10.93 18.219 1 98.19 387 LEU B C 1
ATOM 7944 O O . LEU B 1 387 ? 15.07 11.398 17.469 1 98.19 387 LEU B O 1
ATOM 7948 N N . ARG B 1 388 ? 13.656 11.539 19.234 1 95.81 388 ARG B N 1
ATOM 7949 C CA . ARG B 1 388 ? 14.133 12.883 19.547 1 95.81 388 ARG B CA 1
ATOM 7950 C C . ARG B 1 388 ? 14.281 13.07 21.047 1 95.81 388 ARG B C 1
ATOM 7952 O O . ARG B 1 388 ? 13.312 12.922 21.797 1 95.81 388 ARG B O 1
ATOM 7959 N N . ALA B 1 389 ? 15.445 13.367 21.469 1 92.25 389 ALA B N 1
ATOM 7960 C CA . ALA B 1 389 ? 15.719 13.828 22.828 1 92.25 389 ALA B CA 1
ATOM 7961 C C . ALA B 1 389 ? 16.016 15.32 22.844 1 92.25 389 ALA B C 1
ATOM 7963 O O . ALA B 1 389 ? 15.867 16 21.828 1 92.25 389 ALA B O 1
ATOM 7964 N N . ILE B 1 390 ? 16.281 15.852 24.078 1 84.25 390 ILE B N 1
ATOM 7965 C CA . ILE B 1 390 ? 16.578 17.281 24.203 1 84.25 390 ILE B CA 1
ATOM 7966 C C . ILE B 1 390 ? 18.094 17.484 24.156 1 84.25 390 ILE B C 1
ATOM 7968 O O . ILE B 1 390 ? 18.859 16.688 24.719 1 84.25 390 ILE B O 1
ATOM 7972 N N . CYS B 1 391 ? 18.438 18.406 23.359 1 84.81 391 CYS B N 1
ATOM 7973 C CA . CYS B 1 391 ? 19.828 18.844 23.359 1 84.81 391 CYS B CA 1
ATOM 7974 C C . CYS B 1 391 ? 19.969 20.203 24.031 1 84.81 391 CYS B C 1
ATOM 7976 O O . CYS B 1 391 ? 19.109 21.078 23.891 1 84.81 391 CYS B O 1
ATOM 7978 N N . ALA B 1 392 ? 20.984 20.312 24.828 1 75.06 392 ALA B N 1
ATOM 7979 C CA . ALA B 1 392 ? 21.281 21.609 25.453 1 75.06 392 ALA B CA 1
ATOM 7980 C C . ALA B 1 392 ? 22.312 22.391 24.625 1 75.06 392 ALA B C 1
ATOM 7982 O O . ALA B 1 392 ? 23.344 21.844 24.234 1 75.06 392 ALA B O 1
ATOM 7983 N N . ARG B 1 393 ? 21.875 23.594 24.281 1 70.75 393 ARG B N 1
ATOM 7984 C CA . ARG B 1 393 ? 22.828 24.453 23.578 1 70.75 393 ARG B CA 1
ATOM 7985 C C . ARG B 1 393 ? 23.812 25.078 24.562 1 70.75 393 ARG B C 1
ATOM 7987 O O . ARG B 1 393 ? 23.422 25.5 25.656 1 70.75 393 ARG B O 1
ATOM 7994 N N . GLN B 1 394 ? 25.078 24.938 24.266 1 61.22 394 GLN B N 1
ATOM 7995 C CA . GLN B 1 394 ? 26.125 25.562 25.078 1 61.22 394 GLN B CA 1
ATOM 7996 C C . GLN B 1 394 ? 27.016 26.453 24.219 1 61.22 394 GLN B C 1
ATOM 7998 O O . GLN B 1 394 ? 27.594 26 23.234 1 61.22 394 GLN B O 1
ATOM 8003 N N . ASP B 1 395 ? 26.969 27.719 24.484 1 54.81 395 ASP B N 1
ATOM 8004 C CA . ASP B 1 395 ? 27.891 28.641 23.828 1 54.81 395 ASP B CA 1
ATOM 8005 C C . ASP B 1 395 ? 29.328 28.328 24.234 1 54.81 395 ASP B C 1
ATOM 8007 O O . ASP B 1 395 ? 29.641 28.234 25.422 1 54.81 395 ASP B O 1
ATOM 8011 N N . VAL B 1 396 ? 30.125 27.922 23.297 1 56.81 396 VAL B N 1
ATOM 8012 C CA . VAL B 1 396 ? 31.484 27.531 23.656 1 56.81 396 VAL B CA 1
ATOM 8013 C C . VAL B 1 396 ? 32.5 28.406 22.891 1 56.81 396 VAL B C 1
ATOM 8015 O O . VAL B 1 396 ? 32.156 28.969 21.859 1 56.81 396 VAL B O 1
ATOM 8018 N N . ASP B 1 397 ? 33.562 28.75 23.484 1 53.34 397 ASP B N 1
ATOM 8019 C CA . ASP B 1 397 ? 34.688 29.422 22.875 1 53.34 397 ASP B CA 1
ATOM 8020 C C . ASP B 1 397 ? 35.969 28.562 22.969 1 53.34 397 ASP B C 1
ATOM 8022 O O . ASP B 1 397 ? 36.062 27.703 23.828 1 53.34 397 ASP B O 1
ATOM 8026 N N . THR B 1 398 ? 36.812 28.609 21.875 1 53.38 398 THR B N 1
ATOM 8027 C CA . THR B 1 398 ? 38.125 27.938 21.938 1 53.38 398 THR B CA 1
ATOM 8028 C C . THR B 1 398 ? 39.062 28.656 22.906 1 53.38 398 THR B C 1
ATOM 8030 O O . THR B 1 398 ? 39.219 29.875 22.844 1 53.38 398 THR B O 1
ATOM 8033 N N . VAL B 1 399 ? 39.406 27.938 23.953 1 48 399 VAL B N 1
ATOM 8034 C CA . VAL B 1 399 ? 40.406 28.547 24.828 1 48 399 VAL B CA 1
ATOM 8035 C C . VAL B 1 399 ? 41.719 27.75 24.766 1 48 399 VAL B C 1
ATOM 8037 O O . VAL B 1 399 ? 41.719 26.562 24.453 1 48 399 VAL B O 1
ATOM 8040 N N . THR B 1 400 ? 42.844 28.312 24.516 1 49.91 400 THR B N 1
ATOM 8041 C CA . THR B 1 400 ? 44.156 27.703 24.594 1 49.91 400 THR B CA 1
ATOM 8042 C C . THR B 1 400 ? 44.688 27.734 26.016 1 49.91 400 THR B C 1
ATOM 8044 O O . THR B 1 400 ? 44.812 28.797 26.609 1 49.91 400 THR B O 1
ATOM 8047 N N . VAL B 1 401 ? 44.656 26.594 26.656 1 45.72 401 VAL B N 1
ATOM 8048 C CA . VAL B 1 401 ? 45.312 26.516 27.953 1 45.72 401 VAL B CA 1
ATOM 8049 C C . VAL B 1 401 ? 46.562 25.641 27.859 1 45.72 401 VAL B C 1
ATOM 8051 O O . VAL B 1 401 ? 46.5 24.484 27.469 1 45.72 401 VAL B O 1
ATOM 8054 N N . GLY B 1 402 ? 47.688 26.125 28.312 1 49.34 402 GLY B N 1
ATOM 8055 C CA . GLY B 1 402 ? 48.969 25.438 28.312 1 49.34 402 GLY B CA 1
ATOM 8056 C C . GLY B 1 402 ? 49.344 24.875 26.953 1 49.34 402 GLY B C 1
ATOM 8057 O O . GLY B 1 402 ? 49.875 23.75 26.859 1 49.34 402 GLY B O 1
ATOM 8058 N N . GLY B 1 403 ? 48.844 25.484 25.828 1 48.66 403 GLY B N 1
ATOM 8059 C CA . GLY B 1 403 ? 49.25 25.125 24.469 1 48.66 403 GLY B CA 1
ATOM 8060 C C . GLY B 1 403 ? 48.281 24.172 23.797 1 48.66 403 GLY B C 1
ATOM 8061 O O . GLY B 1 403 ? 48.469 23.781 22.656 1 48.66 403 GLY B O 1
ATOM 8062 N N . ARG B 1 404 ? 47.344 23.766 24.688 1 49.94 404 ARG B N 1
ATOM 8063 C CA . ARG B 1 404 ? 46.375 22.812 24.141 1 49.94 404 ARG B CA 1
ATOM 8064 C C . ARG B 1 404 ? 45.031 23.453 23.969 1 49.94 404 ARG B C 1
ATOM 8066 O O . ARG B 1 404 ? 44.531 24.172 24.859 1 49.94 404 ARG B O 1
ATOM 8073 N N . LYS B 1 405 ? 44.531 23.453 22.781 1 52.78 405 LYS B N 1
ATOM 8074 C CA . LYS B 1 405 ? 43.219 24.016 22.484 1 52.78 405 LYS B CA 1
ATOM 8075 C C . LYS B 1 405 ? 42.125 23.219 23.172 1 52.78 405 LYS B C 1
ATOM 8077 O O . LYS B 1 405 ? 42.219 22 23.281 1 52.78 405 LYS B O 1
ATOM 8082 N N . GLY B 1 406 ? 41.344 23.859 24.094 1 47 406 GLY B N 1
ATOM 8083 C CA . GLY B 1 406 ? 40.219 23.219 24.75 1 47 406 GLY B CA 1
ATOM 8084 C C . GLY B 1 406 ? 38.906 23.953 24.5 1 47 406 GLY B C 1
ATOM 8085 O O . GLY B 1 406 ? 38.875 24.969 23.797 1 47 406 GLY B O 1
ATOM 8086 N N . VAL B 1 407 ? 37.656 23.375 24.719 1 50.22 407 VAL B N 1
ATOM 8087 C CA . VAL B 1 407 ? 36.344 23.953 24.562 1 50.22 407 VAL B CA 1
ATOM 8088 C C . VAL B 1 407 ? 35.812 24.453 25.906 1 50.22 407 VAL B C 1
ATOM 8090 O O . VAL B 1 407 ? 35.906 23.75 26.922 1 50.22 407 VAL B O 1
ATOM 8093 N N . ARG B 1 408 ? 35.562 25.828 26.078 1 42.16 408 ARG B N 1
ATOM 8094 C CA . ARG B 1 408 ? 34.969 26.375 27.281 1 42.16 408 ARG B CA 1
ATOM 8095 C C . ARG B 1 408 ? 33.5 26.781 27.062 1 42.16 408 ARG B C 1
ATOM 8097 O O . ARG B 1 408 ? 33.188 27.406 26.047 1 42.16 408 ARG B O 1
ATOM 8104 N N . ALA B 1 409 ? 32.594 26.344 28.016 1 48.94 409 ALA B N 1
ATOM 8105 C CA . ALA B 1 409 ? 31.203 26.734 28.031 1 48.94 409 ALA B CA 1
ATOM 8106 C C . ALA B 1 409 ? 31.047 28.203 28.391 1 48.94 409 ALA B C 1
ATOM 8108 O O . ALA B 1 409 ? 31.609 28.672 29.375 1 48.94 409 ALA B O 1
ATOM 8109 N N . VAL B 1 410 ? 30.547 29.234 27.641 1 42.81 410 VAL B N 1
ATOM 8110 C CA . VAL B 1 410 ? 30.422 30.641 27.969 1 42.81 410 VAL B CA 1
ATOM 8111 C C . VAL B 1 410 ? 28.953 31 28.188 1 42.81 410 VAL B C 1
ATOM 8113 O O . VAL B 1 410 ? 28.641 32.062 28.719 1 42.81 410 VAL B O 1
ATOM 8116 N N . GLY B 1 411 ? 27.984 30.031 27.859 1 46.75 411 GLY B N 1
ATOM 8117 C CA . GLY B 1 411 ? 26.594 30.438 28.062 1 46.75 411 GLY B CA 1
ATOM 8118 C C . GLY B 1 411 ? 25.719 29.328 28.609 1 46.75 411 GLY B C 1
ATOM 8119 O O . GLY B 1 411 ? 26.219 28.234 28.906 1 46.75 411 GLY B O 1
ATOM 8120 N N . GLY B 1 412 ? 24.453 29.875 29.156 1 43.5 412 GLY B N 1
ATOM 8121 C CA . GLY B 1 412 ? 23.484 28.953 29.75 1 43.5 412 GLY B CA 1
ATOM 8122 C C . GLY B 1 412 ? 22.938 27.953 28.75 1 43.5 412 GLY B C 1
ATOM 8123 O O . GLY B 1 412 ? 23.297 27.969 27.578 1 43.5 412 GLY B O 1
ATOM 8124 N N . PHE B 1 413 ? 22.359 26.875 29.297 1 44.16 413 PHE B N 1
ATOM 8125 C CA . PHE B 1 413 ? 21.656 25.844 28.547 1 44.16 413 PHE B CA 1
ATOM 8126 C C . PHE B 1 413 ? 20.281 26.312 28.094 1 44.16 413 PHE B C 1
ATOM 8128 O O . PHE B 1 413 ? 19.516 26.859 28.891 1 44.16 413 PHE B O 1
ATOM 8135 N N . ASP B 1 414 ? 20.094 26.703 26.766 1 45.81 414 ASP B N 1
ATOM 8136 C CA . ASP B 1 414 ? 18.734 26.938 26.297 1 45.81 414 ASP B CA 1
ATOM 8137 C C . ASP B 1 414 ? 18.141 25.672 25.672 1 45.81 414 ASP B C 1
ATOM 8139 O O . ASP B 1 414 ? 18.453 25.328 24.531 1 45.81 414 ASP B O 1
ATOM 8143 N N . PRO B 1 415 ? 17.453 25 26.578 1 46.25 415 PRO B N 1
ATOM 8144 C CA . PRO B 1 415 ? 16.891 23.75 26.062 1 46.25 415 PRO B CA 1
ATOM 8145 C C . PRO B 1 415 ? 15.875 23.984 24.938 1 46.25 415 PRO B C 1
ATOM 8147 O O . PRO B 1 415 ? 15.133 24.969 24.969 1 46.25 415 PRO B O 1
ATOM 8150 N N . TYR B 1 416 ? 16.172 23.25 23.844 1 50.16 416 TYR B N 1
ATOM 8151 C CA . TYR B 1 416 ? 15.117 23.203 22.828 1 50.16 416 TYR B CA 1
ATOM 8152 C C . TYR B 1 416 ? 13.812 22.688 23.422 1 50.16 416 TYR B C 1
ATOM 8154 O O . TYR B 1 416 ? 13.805 22.094 24.5 1 50.16 416 TYR B O 1
ATOM 8162 N N . ARG B 1 417 ? 12.742 22.891 22.781 1 53.12 417 ARG B N 1
ATOM 8163 C CA . ARG B 1 417 ? 11.422 22.484 23.234 1 53.12 417 ARG B CA 1
ATOM 8164 C C . ARG B 1 417 ? 11.336 20.969 23.375 1 53.12 417 ARG B C 1
ATOM 8166 O O . ARG B 1 417 ? 11.875 20.234 22.531 1 53.12 417 ARG B O 1
ATOM 8173 N N . ALA B 1 418 ? 10.766 20.578 24.422 1 54.78 418 ALA B N 1
ATOM 8174 C CA . ALA B 1 418 ? 10.711 19.172 24.781 1 54.78 418 ALA B CA 1
ATOM 8175 C C . ALA B 1 418 ? 9.852 18.375 23.812 1 54.78 418 ALA B C 1
ATOM 8177 O O . ALA B 1 418 ? 10.234 17.281 23.391 1 54.78 418 ALA B O 1
ATOM 8178 N N . GLU B 1 419 ? 8.773 18.984 23.5 1 72.62 419 GLU B N 1
ATOM 8179 C CA . GLU B 1 419 ? 7.895 18.188 22.641 1 72.62 419 GLU B CA 1
ATOM 8180 C C . GLU B 1 419 ? 8.062 18.578 21.172 1 72.62 419 GLU B C 1
ATOM 8182 O O . GLU B 1 419 ? 8.195 19.75 20.844 1 72.62 419 GLU B O 1
ATOM 8187 N N . PHE B 1 420 ? 8.234 17.594 20.359 1 82.31 420 PHE B N 1
ATOM 8188 C CA . PHE B 1 420 ? 8.336 17.797 18.922 1 82.31 420 PHE B CA 1
ATOM 8189 C C . PHE B 1 420 ? 7.023 18.344 18.359 1 82.31 420 PHE B C 1
ATOM 8191 O O . PHE B 1 420 ? 5.957 17.781 18.609 1 82.31 420 PHE B O 1
ATOM 8198 N N . ASP B 1 421 ? 7.086 19.422 17.734 1 84.62 421 ASP B N 1
ATOM 8199 C CA . ASP B 1 421 ? 5.961 20.047 17.047 1 84.62 421 ASP B CA 1
ATOM 8200 C C . ASP B 1 421 ? 6.246 20.172 15.547 1 84.62 421 ASP B C 1
ATOM 8202 O O . ASP B 1 421 ? 7.047 21.016 15.141 1 84.62 421 ASP B O 1
ATOM 8206 N N . ILE B 1 422 ? 5.492 19.438 14.766 1 90.56 422 ILE B N 1
ATOM 8207 C CA . ILE B 1 422 ? 5.758 19.391 13.328 1 90.56 422 ILE B CA 1
ATOM 8208 C C . ILE B 1 422 ? 5.492 20.766 12.711 1 90.56 422 ILE B C 1
ATOM 8210 O O . ILE B 1 422 ? 6.191 21.188 11.789 1 90.56 422 ILE B O 1
ATOM 8214 N N . VAL B 1 423 ? 4.473 21.5 13.164 1 87.75 423 VAL B N 1
ATOM 8215 C CA . VAL B 1 423 ? 4.141 22.797 12.602 1 87.75 423 VAL B CA 1
ATOM 8216 C C . VAL B 1 423 ? 5.281 23.781 12.852 1 87.75 423 VAL B C 1
ATOM 8218 O O . VAL B 1 423 ? 5.656 24.547 11.961 1 87.75 423 VAL B O 1
ATOM 8221 N N . GLN B 1 424 ? 5.848 23.719 14.016 1 84.88 424 GLN B N 1
ATOM 8222 C CA . GLN B 1 424 ? 6.996 24.547 14.328 1 84.88 424 GLN B CA 1
ATOM 8223 C C . GLN B 1 424 ? 8.188 24.219 13.43 1 84.88 424 GLN B C 1
ATOM 8225 O O . GLN B 1 424 ? 8.922 25.109 13 1 84.88 424 GLN B O 1
ATOM 8230 N N . HIS B 1 425 ? 8.398 22.984 13.188 1 91.94 425 HIS B N 1
ATOM 8231 C CA . HIS B 1 425 ? 9.531 22.547 12.375 1 91.94 425 HIS B CA 1
ATOM 8232 C C . HIS B 1 425 ? 9.336 22.922 10.906 1 91.94 425 HIS B C 1
ATOM 8234 O O . HIS B 1 425 ? 10.305 22.984 10.148 1 91.94 425 HIS B O 1
ATOM 8240 N N . LEU B 1 426 ? 8.031 23.109 10.484 1 91.44 426 LEU B N 1
ATOM 8241 C CA . LEU B 1 426 ? 7.777 23.609 9.141 1 91.44 426 LEU B CA 1
ATOM 8242 C C . LEU B 1 426 ? 8.258 25.047 8.992 1 91.44 426 LEU B C 1
ATOM 8244 O O . LEU B 1 426 ? 8.547 25.5 7.887 1 91.44 426 LEU B O 1
ATOM 8248 N N . VAL B 1 427 ? 8.352 25.703 10.141 1 85.88 427 VAL B N 1
ATOM 8249 C CA . VAL B 1 427 ? 8.758 27.109 10.141 1 85.88 427 VAL B CA 1
ATOM 8250 C C . VAL B 1 427 ? 10.273 27.203 10.273 1 85.88 427 VAL B C 1
ATOM 8252 O O . VAL B 1 427 ? 10.922 27.953 9.531 1 85.88 427 VAL B O 1
ATOM 8255 N N . MET B 1 428 ? 10.836 26.5 11.266 1 86.31 428 MET B N 1
ATOM 8256 C CA . MET B 1 428 ? 12.273 26.531 11.523 1 86.31 428 MET B CA 1
ATOM 8257 C C . MET B 1 428 ? 12.734 25.234 12.164 1 86.31 428 MET B C 1
ATOM 8259 O O . MET B 1 428 ? 11.945 24.531 12.805 1 86.31 428 MET B O 1
ATOM 8263 N N . ASN B 1 429 ? 14 25 11.953 1 88.06 429 ASN B N 1
ATOM 8264 C CA . ASN B 1 429 ? 14.586 23.812 12.57 1 88.06 429 ASN B CA 1
ATOM 8265 C C . ASN B 1 429 ? 14.734 23.969 14.078 1 88.06 429 ASN B C 1
ATOM 8267 O O . ASN B 1 429 ? 15.414 24.891 14.539 1 88.06 429 ASN B O 1
ATOM 8271 N N . GLN B 1 430 ? 14.086 23.125 14.828 1 82.25 430 GLN B N 1
ATOM 8272 C CA . GLN B 1 430 ? 14.148 23.219 16.281 1 82.25 430 GLN B CA 1
ATOM 8273 C C . GLN B 1 430 ? 14.844 21.984 16.875 1 82.25 430 GLN B C 1
ATOM 8275 O O . GLN B 1 430 ? 14.695 21.703 18.062 1 82.25 430 GLN B O 1
ATOM 8280 N N . SER B 1 431 ? 15.492 21.234 16.031 1 88.44 431 SER B N 1
ATOM 8281 C CA . SER B 1 431 ? 16.109 20 16.5 1 88.44 431 SER B CA 1
ATOM 8282 C C . SER B 1 431 ? 17.5 19.797 15.891 1 88.44 431 SER B C 1
ATOM 8284 O O . SER B 1 431 ? 17.625 19.359 14.75 1 88.44 431 SER B O 1
ATOM 8286 N N . PRO B 1 432 ? 18.5 20.125 16.719 1 89 432 PRO B N 1
ATOM 8287 C CA . PRO B 1 432 ? 19.844 19.797 16.234 1 89 432 PRO B CA 1
ATOM 8288 C C . PRO B 1 432 ? 20.031 18.297 15.992 1 89 432 PRO B C 1
ATOM 8290 O O . PRO B 1 432 ? 19.344 17.484 16.609 1 89 432 PRO B O 1
ATOM 8293 N N . THR B 1 433 ? 20.938 17.922 15.164 1 92.19 433 THR B N 1
ATOM 8294 C CA . THR B 1 433 ? 21.078 16.547 14.703 1 92.19 433 THR B CA 1
ATOM 8295 C C . THR B 1 433 ? 21.453 15.617 15.867 1 92.19 433 THR B C 1
ATOM 8297 O O . THR B 1 433 ? 21.016 14.469 15.906 1 92.19 433 THR B O 1
ATOM 8300 N N . CYS B 1 434 ? 22.234 16.094 16.844 1 93 434 CYS B N 1
ATOM 8301 C CA . CYS B 1 434 ? 22.688 15.234 17.938 1 93 434 CYS B CA 1
ATOM 8302 C C . CYS B 1 434 ? 21.531 14.883 18.859 1 93 434 CYS B C 1
ATOM 8304 O O . CYS B 1 434 ? 21.656 13.992 19.703 1 93 434 CYS B O 1
ATOM 8306 N N . ALA B 1 435 ? 20.375 15.508 18.641 1 93.25 435 ALA B N 1
ATOM 8307 C CA . ALA B 1 435 ? 19.188 15.203 19.438 1 93.25 435 ALA B CA 1
ATOM 8308 C C . ALA B 1 435 ? 18.328 14.141 18.75 1 93.25 435 ALA B C 1
ATOM 8310 O O . ALA B 1 435 ? 17.328 13.695 19.297 1 93.25 435 ALA B O 1
ATOM 8311 N N . LEU B 1 436 ? 18.781 13.711 17.625 1 96.5 436 LEU B N 1
ATOM 8312 C CA . LEU B 1 436 ? 17.891 12.93 16.797 1 96.5 436 LEU B CA 1
ATOM 8313 C C . LEU B 1 436 ? 18.5 11.57 16.453 1 96.5 436 LEU B C 1
ATOM 8315 O O . LEU B 1 436 ? 19.719 11.445 16.375 1 96.5 436 LEU B O 1
ATOM 8319 N N . ALA B 1 437 ? 17.672 10.578 16.297 1 98.62 437 ALA B N 1
ATOM 8320 C CA . ALA B 1 437 ? 17.984 9.297 15.648 1 98.62 437 ALA B CA 1
ATOM 8321 C C . ALA B 1 437 ? 16.906 8.914 14.648 1 98.62 437 ALA B C 1
ATOM 8323 O O . ALA B 1 437 ? 15.719 8.953 14.969 1 98.62 437 ALA B O 1
ATOM 8324 N N . PHE B 1 438 ? 17.312 8.562 13.453 1 98.69 438 PHE B N 1
ATOM 8325 C CA . PHE B 1 438 ? 16.375 8.25 12.367 1 98.69 438 PHE B CA 1
ATOM 8326 C C . PHE B 1 438 ? 16.25 6.746 12.188 1 98.69 438 PHE B C 1
ATOM 8328 O O . PHE B 1 438 ? 17.234 6.012 12.273 1 98.69 438 PHE B O 1
ATOM 8335 N N . PRO B 1 439 ? 15.031 6.246 12.008 1 98.56 439 PRO B N 1
ATOM 8336 C CA . PRO B 1 439 ? 14.898 4.824 11.672 1 98.56 439 PRO B CA 1
ATOM 8337 C C . PRO B 1 439 ? 15.531 4.477 10.328 1 98.56 439 PRO B C 1
ATOM 8339 O O . PRO B 1 439 ? 15.367 5.219 9.352 1 98.56 439 PRO B O 1
ATOM 8342 N N . ARG B 1 440 ? 16.219 3.373 10.273 1 97.69 440 ARG B N 1
ATOM 8343 C CA . ARG B 1 440 ? 16.938 2.996 9.062 1 97.69 440 ARG B CA 1
ATOM 8344 C C . ARG B 1 440 ? 15.984 2.865 7.875 1 97.69 440 ARG B C 1
ATOM 8346 O O . ARG B 1 440 ? 16.359 3.141 6.734 1 97.69 440 ARG B O 1
ATOM 8353 N N . GLY B 1 441 ? 14.742 2.49 8.117 1 97.62 441 GLY B N 1
ATOM 8354 C CA . GLY B 1 441 ? 13.773 2.229 7.062 1 97.62 441 GLY B CA 1
ATOM 8355 C C . GLY B 1 441 ? 13.453 3.455 6.227 1 97.62 441 GLY B C 1
ATOM 8356 O O . GLY B 1 441 ? 13.117 3.338 5.047 1 97.62 441 GLY B O 1
ATOM 8357 N N . ALA B 1 442 ? 13.523 4.645 6.836 1 98.19 442 ALA B N 1
ATOM 8358 C CA . ALA B 1 442 ? 13.281 5.871 6.078 1 98.19 442 ALA B CA 1
ATOM 8359 C C . ALA B 1 442 ? 14.297 6.023 4.949 1 98.19 442 ALA B C 1
ATOM 8361 O O . ALA B 1 442 ? 13.945 6.426 3.84 1 98.19 442 ALA B O 1
ATOM 8362 N N . PHE B 1 443 ? 15.539 5.676 5.199 1 98.25 443 PHE B N 1
ATOM 8363 C CA . PHE B 1 443 ? 16.625 5.828 4.242 1 98.25 443 PHE B CA 1
ATOM 8364 C C . PHE B 1 443 ? 16.766 4.582 3.377 1 98.25 443 PHE B C 1
ATOM 8366 O O . PHE B 1 443 ? 16.781 4.676 2.146 1 98.25 443 PHE B O 1
ATOM 8373 N N . HIS B 1 444 ? 16.734 3.42 3.955 1 97.19 444 HIS B N 1
ATOM 8374 C CA . HIS B 1 444 ? 17.109 2.201 3.248 1 97.19 444 HIS B CA 1
ATOM 8375 C C . HIS B 1 444 ? 15.906 1.571 2.559 1 97.19 444 HIS B C 1
ATOM 8377 O O . HIS B 1 444 ? 16.047 0.909 1.528 1 97.19 444 HIS B O 1
ATOM 8383 N N . GLU B 1 445 ? 14.711 1.731 3.072 1 97.19 445 GLU B N 1
ATOM 8384 C CA . GLU B 1 445 ? 13.523 1.124 2.48 1 97.19 445 GLU B CA 1
ATOM 8385 C C . GLU B 1 445 ? 12.773 2.121 1.597 1 97.19 445 GLU B C 1
ATOM 8387 O O . GLU B 1 445 ? 12.359 1.783 0.487 1 97.19 445 GLU B O 1
ATOM 8392 N N . LEU B 1 446 ? 12.609 3.381 2.078 1 98.25 446 LEU B N 1
ATOM 8393 C CA . LEU B 1 446 ? 11.852 4.379 1.328 1 98.25 446 LEU B CA 1
ATOM 8394 C C . LEU B 1 446 ? 12.781 5.266 0.513 1 98.25 446 LEU B C 1
ATOM 8396 O O . LEU B 1 446 ? 12.328 6.102 -0.268 1 98.25 446 LEU B O 1
ATOM 8400 N N . ASN B 1 447 ? 14.102 5.145 0.716 1 98.19 447 ASN B N 1
ATOM 8401 C CA . ASN B 1 447 ? 15.141 5.828 -0.042 1 98.19 447 ASN B CA 1
ATOM 8402 C C . ASN B 1 447 ? 15.039 7.344 0.113 1 98.19 447 ASN B C 1
ATOM 8404 O O . ASN B 1 447 ? 15.25 8.086 -0.849 1 98.19 447 ASN B O 1
ATOM 8408 N N . ILE B 1 448 ? 14.594 7.824 1.261 1 98.12 448 ILE B N 1
ATOM 8409 C CA . ILE B 1 448 ? 14.688 9.25 1.566 1 98.12 448 ILE B CA 1
ATOM 8410 C C . ILE B 1 448 ? 16.141 9.625 1.814 1 98.12 448 ILE B C 1
ATOM 8412 O O . ILE B 1 448 ? 16.766 9.133 2.756 1 98.12 448 ILE B O 1
ATOM 8416 N N . ARG B 1 449 ? 16.703 10.508 0.994 1 98 449 ARG B N 1
ATOM 8417 C CA . ARG B 1 449 ? 18.125 10.828 1.057 1 98 449 ARG B CA 1
ATOM 8418 C C . ARG B 1 449 ? 18.328 12.305 1.383 1 98 449 ARG B C 1
ATOM 8420 O O . ARG B 1 449 ? 17.406 13.117 1.249 1 98 449 ARG B O 1
ATOM 8427 N N . PHE B 1 450 ? 19.516 12.586 1.908 1 97.94 450 PHE B N 1
ATOM 8428 C CA . PHE B 1 450 ? 19.875 13.992 2.059 1 97.94 450 PHE B CA 1
ATOM 8429 C C . PHE B 1 450 ? 20.047 14.656 0.698 1 97.94 450 PHE B C 1
ATOM 8431 O O . PHE B 1 450 ? 20.578 14.055 -0.234 1 97.94 450 PHE B O 1
ATOM 8438 N N . ASP B 1 451 ? 19.531 15.859 0.553 1 96.69 451 ASP B N 1
ATOM 8439 C CA . ASP B 1 451 ? 19.641 16.625 -0.684 1 96.69 451 ASP B CA 1
ATOM 8440 C C . ASP B 1 451 ? 21.031 17.234 -0.815 1 96.69 451 ASP B C 1
ATOM 8442 O O . ASP B 1 451 ? 21.312 18.281 -0.224 1 96.69 451 ASP B O 1
ATOM 8446 N N . GLU B 1 452 ? 21.844 16.734 -1.645 1 95.62 452 GLU B N 1
ATOM 8447 C CA . GLU B 1 452 ? 23.25 17.141 -1.738 1 95.62 452 GLU B CA 1
ATOM 8448 C C . GLU B 1 452 ? 23.391 18.469 -2.469 1 95.62 452 GLU B C 1
ATOM 8450 O O . GLU B 1 452 ? 24.484 19.047 -2.506 1 95.62 452 GLU B O 1
ATOM 8455 N N . SER B 1 453 ? 22.312 18.969 -3.025 1 93.38 453 SER B N 1
ATOM 8456 C CA . SER B 1 453 ? 22.359 20.297 -3.619 1 93.38 453 SER B CA 1
ATOM 8457 C C . SER B 1 453 ? 22.344 21.391 -2.549 1 93.38 453 SER B C 1
ATOM 8459 O O . SER B 1 453 ? 22.656 22.547 -2.824 1 93.38 453 SER B O 1
ATOM 8461 N N . LEU B 1 454 ? 21.922 21 -1.347 1 91.75 454 LEU B N 1
ATOM 8462 C CA . LEU B 1 454 ? 21.875 21.938 -0.229 1 91.75 454 LEU B CA 1
ATOM 8463 C C . LEU B 1 454 ? 23.234 22 0.468 1 91.75 454 LEU B C 1
ATOM 8465 O O . LEU B 1 454 ? 23.781 20.984 0.882 1 91.75 454 LEU B O 1
ATOM 8469 N N . THR B 1 455 ? 23.672 23.25 0.67 1 87.62 455 THR B N 1
ATOM 8470 C CA . THR B 1 455 ? 24.938 23.453 1.346 1 87.62 455 THR B CA 1
ATOM 8471 C C . THR B 1 455 ? 24.734 23.703 2.836 1 87.62 455 THR B C 1
ATOM 8473 O O . THR B 1 455 ? 25.672 23.641 3.623 1 87.62 455 THR B O 1
ATOM 8476 N N . THR B 1 456 ? 23.578 24.109 3.133 1 84.94 456 THR B N 1
ATOM 8477 C CA . THR B 1 456 ? 23.156 24.266 4.516 1 84.94 456 THR B CA 1
ATOM 8478 C C . THR B 1 456 ? 21.719 23.766 4.699 1 84.94 456 THR B C 1
ATOM 8480 O O . THR B 1 456 ? 21.016 23.5 3.721 1 84.94 456 THR B O 1
ATOM 8483 N N . THR B 1 457 ? 21.281 23.469 5.879 1 89 457 THR B N 1
ATOM 8484 C CA . THR B 1 457 ? 19.922 23.109 6.277 1 89 457 THR B CA 1
ATOM 8485 C C . THR B 1 457 ? 19.547 21.75 5.707 1 89 457 THR B C 1
ATOM 8487 O O . THR B 1 457 ? 18.359 21.422 5.586 1 89 457 THR B O 1
ATOM 8490 N N . GLU B 1 458 ? 20.594 21.016 5.164 1 93.12 458 GLU B N 1
ATOM 8491 C CA . GLU B 1 458 ? 20.328 19.672 4.652 1 93.12 458 GLU B CA 1
ATOM 8492 C C . GLU B 1 458 ? 19.688 18.797 5.719 1 93.12 458 GLU B C 1
ATOM 8494 O O . GLU B 1 458 ? 18.859 17.922 5.402 1 93.12 458 GLU B O 1
ATOM 8499 N N . ASP B 1 459 ? 20.078 19.016 6.949 1 94.12 459 ASP B N 1
ATOM 8500 C CA . ASP B 1 459 ? 19.516 18.25 8.062 1 94.12 459 ASP B CA 1
ATOM 8501 C C . ASP B 1 459 ? 18.047 18.594 8.281 1 94.12 459 ASP B C 1
ATOM 8503 O O . ASP B 1 459 ? 17.234 17.688 8.516 1 94.12 459 ASP B O 1
ATOM 8507 N N . TRP B 1 460 ? 17.703 19.891 8.18 1 94.75 460 TRP B N 1
ATOM 8508 C CA . TRP B 1 460 ? 16.328 20.359 8.352 1 94.75 460 TRP B CA 1
ATOM 8509 C C . TRP B 1 460 ? 15.438 19.781 7.262 1 94.75 460 TRP B C 1
ATOM 8511 O O . TRP B 1 460 ? 14.336 19.297 7.547 1 94.75 460 TRP B O 1
ATOM 8521 N N . ASP B 1 461 ? 15.93 19.828 6.027 1 96.5 461 ASP B N 1
ATOM 8522 C CA . ASP B 1 461 ? 15.211 19.234 4.898 1 96.5 461 ASP B CA 1
ATOM 8523 C C . ASP B 1 461 ? 14.914 17.766 5.133 1 96.5 461 ASP B C 1
ATOM 8525 O O . ASP B 1 461 ? 13.781 17.312 4.98 1 96.5 461 ASP B O 1
ATOM 8529 N N . PHE B 1 462 ? 15.969 17.047 5.48 1 98.06 462 PHE B N 1
ATOM 8530 C CA . PHE B 1 462 ? 15.859 15.609 5.68 1 98.06 462 PHE B CA 1
ATOM 8531 C C . PHE B 1 462 ? 14.938 15.297 6.848 1 98.06 462 PHE B C 1
ATOM 8533 O O . PHE B 1 462 ? 14.047 14.445 6.734 1 98.06 462 PHE B O 1
ATOM 8540 N N . LEU B 1 463 ? 15.125 15.945 7.938 1 97.06 463 LEU B N 1
ATOM 8541 C CA . LEU B 1 463 ? 14.359 15.672 9.156 1 97.06 463 LEU B CA 1
ATOM 8542 C C . LEU B 1 463 ? 12.867 15.875 8.922 1 97.06 463 LEU B C 1
ATOM 8544 O O . LEU B 1 463 ? 12.047 15.07 9.367 1 97.06 463 LEU B O 1
ATOM 8548 N N . GLN B 1 464 ? 12.484 16.938 8.258 1 96.5 464 GLN B N 1
ATOM 8549 C CA . GLN B 1 464 ? 11.07 17.219 8.008 1 96.5 464 GLN B CA 1
ATOM 8550 C C . GLN B 1 464 ? 10.438 16.125 7.156 1 96.5 464 GLN B C 1
ATOM 8552 O O . GLN B 1 464 ? 9.336 15.656 7.449 1 96.5 464 GLN B O 1
ATOM 8557 N N . ARG B 1 465 ? 11.164 15.695 6.086 1 97.56 465 ARG B N 1
ATOM 8558 C CA . ARG B 1 465 ? 10.641 14.711 5.145 1 97.56 465 ARG B CA 1
ATOM 8559 C C . ARG B 1 465 ? 10.5 13.344 5.801 1 97.56 465 ARG B C 1
ATOM 8561 O O . ARG B 1 465 ? 9.609 12.57 5.449 1 97.56 465 ARG B O 1
ATOM 8568 N N . VAL B 1 466 ? 11.336 13.094 6.785 1 98.38 466 VAL B N 1
ATOM 8569 C CA . VAL B 1 466 ? 11.234 11.836 7.52 1 98.38 466 VAL B CA 1
ATOM 8570 C C . VAL B 1 466 ? 10.117 11.93 8.555 1 98.38 466 VAL B C 1
ATOM 8572 O O . VAL B 1 466 ? 9.297 11.016 8.672 1 98.38 466 VAL B O 1
ATOM 8575 N N . ALA B 1 467 ? 10.016 13.031 9.25 1 97.75 467 ALA B N 1
ATOM 8576 C CA . ALA B 1 467 ? 9.078 13.203 10.359 1 97.75 467 ALA B CA 1
ATOM 8577 C C . ALA B 1 467 ? 7.633 13.094 9.867 1 97.75 467 ALA B C 1
ATOM 8579 O O . ALA B 1 467 ? 6.785 12.508 10.547 1 97.75 467 ALA B O 1
ATOM 8580 N N . ILE B 1 468 ? 7.328 13.594 8.703 1 97 468 ILE B N 1
ATOM 8581 C CA . ILE B 1 468 ? 5.949 13.617 8.219 1 97 468 ILE B CA 1
ATOM 8582 C C . ILE B 1 468 ? 5.543 12.219 7.75 1 97 468 ILE B C 1
ATOM 8584 O O . ILE B 1 468 ? 4.367 11.969 7.477 1 97 468 ILE B O 1
ATOM 8588 N N . VAL B 1 469 ? 6.453 11.281 7.664 1 98 469 VAL B N 1
ATOM 8589 C CA . VAL B 1 469 ? 6.145 9.922 7.219 1 98 469 VAL B CA 1
ATOM 8590 C C . VAL B 1 469 ? 6.09 8.984 8.422 1 98 469 VAL B C 1
ATOM 8592 O O . VAL B 1 469 ? 5.141 8.211 8.57 1 98 469 VAL B O 1
ATOM 8595 N N . VAL B 1 470 ? 7.074 9.133 9.344 1 98.44 470 VAL B N 1
ATOM 8596 C CA . VAL B 1 470 ? 7.227 8.094 10.359 1 98.44 470 VAL B CA 1
ATOM 8597 C C . VAL B 1 470 ? 6.766 8.625 11.719 1 98.44 470 VAL B C 1
ATOM 8599 O O . VAL B 1 470 ? 6.57 7.848 12.656 1 98.44 470 VAL B O 1
ATOM 8602 N N . GLY B 1 471 ? 6.531 9.867 11.875 1 97.38 471 GLY B N 1
ATOM 8603 C CA . GLY B 1 471 ? 6.219 10.43 13.18 1 97.38 471 GLY B CA 1
ATOM 8604 C C . GLY B 1 471 ? 7.43 10.531 14.086 1 97.38 471 GLY B C 1
ATOM 8605 O O . GLY B 1 471 ? 8.562 10.32 13.648 1 97.38 471 GLY B O 1
ATOM 8606 N N . VAL B 1 472 ? 7.203 11.016 15.367 1 97.06 472 VAL B N 1
ATOM 8607 C CA . VAL B 1 472 ? 8.32 11.281 16.266 1 97.06 472 VAL B CA 1
ATOM 8608 C C . VAL B 1 472 ? 8.016 10.734 17.656 1 97.06 472 VAL B C 1
ATOM 8610 O O . VAL B 1 472 ? 6.891 10.875 18.141 1 97.06 472 VAL B O 1
ATOM 8613 N N . SER B 1 473 ? 8.891 9.977 18.188 1 96.56 473 SER B N 1
ATOM 8614 C CA . SER B 1 473 ? 8.914 9.617 19.594 1 96.56 473 SER B CA 1
ATOM 8615 C C . SER B 1 473 ? 9.828 10.547 20.391 1 96.56 473 SER B C 1
ATOM 8617 O O . SER B 1 473 ? 11.039 10.57 20.172 1 96.56 473 SER B O 1
ATOM 8619 N N . SER B 1 474 ? 9.297 11.297 21.359 1 92.75 474 SER B N 1
ATOM 8620 C CA . SER B 1 474 ? 10.062 12.359 22 1 92.75 474 SER B CA 1
ATOM 8621 C C . SER B 1 474 ? 10.273 12.055 23.484 1 92.75 474 SER B C 1
ATOM 8623 O O . SER B 1 474 ? 9.438 11.422 24.125 1 92.75 474 SER B O 1
ATOM 8625 N N . SER B 1 475 ? 11.398 12.492 23.891 1 89.5 475 SER B N 1
ATOM 8626 C CA . SER B 1 475 ? 11.758 12.422 25.297 1 89.5 475 SER B CA 1
ATOM 8627 C C . SER B 1 475 ? 12.039 13.805 25.875 1 89.5 475 SER B C 1
ATOM 8629 O O . SER B 1 475 ? 12.461 14.703 25.156 1 89.5 475 SER B O 1
ATOM 8631 N N . GLN B 1 476 ? 11.852 13.938 27.234 1 82.81 476 GLN B N 1
ATOM 8632 C CA . GLN B 1 476 ? 12.156 15.188 27.938 1 82.81 476 GLN B CA 1
ATOM 8633 C C . GLN B 1 476 ? 13.57 15.164 28.516 1 82.81 476 GLN B C 1
ATOM 8635 O O . GLN B 1 476 ? 14.016 16.141 29.109 1 82.81 476 GLN B O 1
ATOM 8640 N N . GLU B 1 477 ? 14.266 14.195 28.25 1 84 477 GLU B N 1
ATOM 8641 C CA . GLU B 1 477 ? 15.617 14.07 28.797 1 84 477 GLU B CA 1
ATOM 8642 C C . GLU B 1 477 ? 16.609 14.867 27.953 1 84 477 GLU B C 1
ATOM 8644 O O . GLU B 1 477 ? 16.562 14.844 26.719 1 84 477 GLU B O 1
ATOM 8649 N N . ILE B 1 478 ? 17.453 15.586 28.594 1 85.81 478 ILE B N 1
ATOM 8650 C CA . ILE B 1 478 ? 18.594 16.203 27.938 1 85.81 478 ILE B CA 1
ATOM 8651 C C . ILE B 1 478 ? 19.719 15.18 27.766 1 85.81 478 ILE B C 1
ATOM 8653 O O . ILE B 1 478 ? 20.203 14.625 28.75 1 85.81 478 ILE B O 1
ATOM 8657 N N . THR B 1 479 ? 20.125 14.938 26.516 1 90.62 479 THR B N 1
ATOM 8658 C CA . THR B 1 479 ? 21.016 13.805 26.328 1 90.62 479 THR B CA 1
ATOM 8659 C C . THR B 1 479 ? 22.281 14.219 25.578 1 90.62 479 THR B C 1
ATOM 8661 O O . THR B 1 479 ? 23.188 13.406 25.391 1 90.62 479 THR B O 1
ATOM 8664 N N . SER B 1 480 ? 22.359 15.445 25.172 1 88.5 480 SER B N 1
ATOM 8665 C CA . SER B 1 480 ? 23.547 15.883 24.438 1 88.5 480 SER B CA 1
ATOM 8666 C C . SER B 1 480 ? 23.766 17.391 24.562 1 88.5 480 SER B C 1
ATOM 8668 O O . SER B 1 480 ? 22.844 18.109 24.953 1 88.5 480 SER B O 1
ATOM 8670 N N . ILE B 1 481 ? 24.969 17.781 24.391 1 78.69 481 ILE B N 1
ATOM 8671 C CA . ILE B 1 481 ? 25.359 19.188 24.391 1 78.69 481 ILE B CA 1
ATOM 8672 C C . ILE B 1 481 ? 25.75 19.609 22.969 1 78.69 481 ILE B C 1
ATOM 8674 O O . ILE B 1 481 ? 26.594 18.969 22.344 1 78.69 481 ILE B O 1
ATOM 8678 N N . TYR B 1 482 ? 25.047 20.594 22.516 1 76.12 482 TYR B N 1
ATOM 8679 C CA . TYR B 1 482 ? 25.312 21.203 21.219 1 76.12 482 TYR B CA 1
ATOM 8680 C C . TYR B 1 482 ? 26.203 22.438 21.359 1 76.12 482 TYR B C 1
ATOM 8682 O O . TYR B 1 482 ? 25.766 23.453 21.922 1 76.12 482 TYR B O 1
ATOM 8690 N N . HIS B 1 483 ? 27.406 22.422 20.938 1 70.31 483 HIS B N 1
ATOM 8691 C CA . HIS B 1 483 ? 28.344 23.531 21.062 1 70.31 483 HIS B CA 1
ATOM 8692 C C . HIS B 1 483 ? 28.078 24.609 20.016 1 70.31 483 HIS B C 1
ATOM 8694 O O . HIS B 1 483 ? 28.156 24.344 18.812 1 70.31 483 HIS B O 1
ATOM 8700 N N . TRP B 1 484 ? 27.609 25.797 20.516 1 62.81 484 TRP B N 1
ATOM 8701 C CA . TRP B 1 484 ? 27.359 26.969 19.672 1 62.81 484 TRP B CA 1
ATOM 8702 C C . TRP B 1 484 ? 28.516 27.938 19.719 1 62.81 484 TRP B C 1
ATOM 8704 O O . TRP B 1 484 ? 28.766 28.578 20.75 1 62.81 484 TRP B O 1
ATOM 8714 N N . TRP B 1 485 ? 29.312 27.969 18.719 1 55.12 485 TRP B N 1
ATOM 8715 C CA . TRP B 1 485 ? 30.547 28.734 18.703 1 55.12 485 TRP B CA 1
ATOM 8716 C C . TRP B 1 485 ? 30.266 30.203 18.406 1 55.12 485 TRP B C 1
ATOM 8718 O O . TRP B 1 485 ? 29.547 30.547 17.469 1 55.12 485 TRP B O 1
ATOM 8728 N N . LYS B 1 486 ? 30.219 31.25 19.344 1 49.72 486 LYS B N 1
ATOM 8729 C CA . LYS B 1 486 ? 30 32.688 19.141 1 49.72 486 LYS B CA 1
ATOM 8730 C C . LYS B 1 486 ? 30.859 33.219 18.016 1 49.72 486 LYS B C 1
ATOM 8732 O O . LYS B 1 486 ? 30.391 34.031 17.203 1 49.72 486 LYS B O 1
ATOM 8737 N N . LEU B 1 487 ? 32.094 33.719 18.359 1 47.78 487 LEU B N 1
ATOM 8738 C CA . LEU B 1 487 ? 32.938 34.594 17.562 1 47.78 487 LEU B CA 1
ATOM 8739 C C . LEU B 1 487 ? 33.312 33.938 16.234 1 47.78 487 LEU B C 1
ATOM 8741 O O . LEU B 1 487 ? 32.969 32.812 15.984 1 47.78 487 LEU B O 1
ATOM 8745 N N . THR B 1 488 ? 34.656 34.312 15.742 1 42.47 488 THR B N 1
ATOM 8746 C CA . THR B 1 488 ? 35.531 34.281 14.578 1 42.47 488 THR B CA 1
ATOM 8747 C C . THR B 1 488 ? 35.719 32.844 14.078 1 42.47 488 THR B C 1
ATOM 8749 O O . THR B 1 488 ? 36.469 32.625 13.117 1 42.47 488 THR B O 1
ATOM 8752 N N . GLU B 1 489 ? 35.438 31.781 14.805 1 45.97 489 GLU B N 1
ATOM 8753 C CA . GLU B 1 489 ? 36.125 30.562 14.383 1 45.97 489 GLU B CA 1
ATOM 8754 C C . GLU B 1 489 ? 35.25 29.734 13.453 1 45.97 489 GLU B C 1
ATOM 8756 O O . GLU B 1 489 ? 34.031 29.906 13.438 1 45.97 489 GLU B O 1
ATOM 8761 N N . ASP B 1 490 ? 35.844 28.844 12.594 1 43.75 490 ASP B N 1
ATOM 8762 C CA . ASP B 1 490 ? 35.469 27.984 11.477 1 43.75 490 ASP B CA 1
ATOM 8763 C C . ASP B 1 490 ? 34.375 27.016 11.883 1 43.75 490 ASP B C 1
ATOM 8765 O O . ASP B 1 490 ? 34.594 26.109 12.68 1 43.75 490 ASP B O 1
ATOM 8769 N N . SER B 1 491 ? 33.156 27.562 12.109 1 48.09 491 SER B N 1
ATOM 8770 C CA . SER B 1 491 ? 32.094 26.578 12.305 1 48.09 491 SER B CA 1
ATOM 8771 C C . SER B 1 491 ? 31.25 26.406 11.039 1 48.09 491 SER B C 1
ATOM 8773 O O . SER B 1 491 ? 31.266 27.266 10.164 1 48.09 491 SER B O 1
ATOM 8775 N N . SER B 1 492 ? 30.641 25.219 10.867 1 52.53 492 SER B N 1
ATOM 8776 C CA . SER B 1 492 ? 29.812 24.922 9.703 1 52.53 492 SER B CA 1
ATOM 8777 C C . SER B 1 492 ? 28.766 26.016 9.484 1 52.53 492 SER B C 1
ATOM 8779 O O . SER B 1 492 ? 28.375 26.281 8.352 1 52.53 492 SER B O 1
ATOM 8781 N N . ARG B 1 493 ? 28.328 26.734 10.492 1 50.44 493 ARG B N 1
ATOM 8782 C CA . ARG B 1 493 ? 27.328 27.797 10.414 1 50.44 493 ARG B CA 1
ATOM 8783 C C . ARG B 1 493 ? 27.938 29.094 9.898 1 50.44 493 ARG B C 1
ATOM 8785 O O . ARG B 1 493 ? 27.328 29.797 9.086 1 50.44 493 ARG B O 1
ATOM 8792 N N . THR B 1 494 ? 29.188 29.312 10.375 1 47.22 494 THR B N 1
ATOM 8793 C CA . THR B 1 494 ? 29.828 30.578 10.039 1 47.22 494 THR B CA 1
ATOM 8794 C C . THR B 1 494 ? 30.5 30.484 8.672 1 47.22 494 THR B C 1
ATOM 8796 O O . THR B 1 494 ? 30.844 31.516 8.078 1 47.22 494 THR B O 1
ATOM 8799 N N . ASP B 1 495 ? 30.578 29.266 8.227 1 54.38 495 ASP B N 1
ATOM 8800 C CA . ASP B 1 495 ? 31.281 29.062 6.961 1 54.38 495 ASP B CA 1
ATOM 8801 C C . ASP B 1 495 ? 30.391 29.438 5.777 1 54.38 495 ASP B C 1
ATOM 8803 O O . ASP B 1 495 ? 30.844 29.438 4.633 1 54.38 495 ASP B O 1
ATOM 8807 N N . HIS B 1 496 ? 29.109 29.844 6.117 1 68 496 HIS B N 1
ATOM 8808 C CA . HIS B 1 496 ? 28.203 30.141 5.02 1 68 496 HIS B CA 1
ATOM 8809 C C . HIS B 1 496 ? 27.609 31.547 5.164 1 68 496 HIS B C 1
ATOM 8811 O O . HIS B 1 496 ? 27.375 32 6.277 1 68 496 HIS B O 1
ATOM 8817 N N . ASN B 1 497 ? 27.453 32.25 4.004 1 69.56 497 ASN B N 1
ATOM 8818 C CA . ASN B 1 497 ? 26.938 33.625 4.016 1 69.56 497 ASN B CA 1
ATOM 8819 C C . ASN B 1 497 ? 25.422 33.656 4.199 1 69.56 497 ASN B C 1
ATOM 8821 O O . ASN B 1 497 ? 24.75 32.656 3.988 1 69.56 497 ASN B O 1
ATOM 8825 N N . GLU B 1 498 ? 24.938 34.719 4.707 1 70.56 498 GLU B N 1
ATOM 8826 C CA . GLU B 1 498 ? 23.531 34.906 5.027 1 70.56 498 GLU B CA 1
ATOM 8827 C C . GLU B 1 498 ? 22.641 34.688 3.807 1 70.56 498 GLU B C 1
ATOM 8829 O O . GLU B 1 498 ? 21.562 34.094 3.924 1 70.56 498 GLU B O 1
ATOM 8834 N N . ALA B 1 499 ? 23.156 35.094 2.668 1 71.38 499 ALA B N 1
ATOM 8835 C CA . ALA B 1 499 ? 22.391 34.906 1.435 1 71.38 499 ALA B CA 1
ATOM 8836 C C . ALA B 1 499 ? 22.234 33.406 1.118 1 71.38 499 ALA B C 1
ATOM 8838 O O . ALA B 1 499 ? 21.172 32.969 0.665 1 71.38 499 ALA B O 1
ATOM 8839 N N . GLU B 1 500 ? 23.266 32.75 1.37 1 75.69 500 GLU B N 1
ATOM 8840 C CA . GLU B 1 500 ? 23.25 31.297 1.145 1 75.69 500 GLU B CA 1
ATOM 8841 C C . GLU B 1 500 ? 22.266 30.609 2.076 1 75.69 500 GLU B C 1
ATOM 8843 O O . GLU B 1 500 ? 21.516 29.719 1.65 1 75.69 500 GLU B O 1
ATOM 8848 N N . TRP B 1 501 ? 22.219 31.031 3.238 1 76.56 501 TRP B N 1
ATOM 8849 C CA . TRP B 1 501 ? 21.281 30.484 4.219 1 76.56 501 TRP B CA 1
ATOM 8850 C C . TRP B 1 501 ? 19.844 30.766 3.805 1 76.56 501 TRP B C 1
ATOM 8852 O O . TRP B 1 501 ? 19 29.859 3.832 1 76.56 501 TRP B O 1
ATOM 8862 N N . LYS B 1 502 ? 19.609 31.938 3.381 1 79 502 LYS B N 1
ATOM 8863 C CA . LYS B 1 502 ? 18.25 32.312 2.971 1 79 502 LYS B CA 1
ATOM 8864 C C . LYS B 1 502 ? 17.812 31.531 1.752 1 79 502 LYS B C 1
ATOM 8866 O O . LYS B 1 502 ? 16.656 31.078 1.688 1 79 502 LYS B O 1
ATOM 8871 N N . SER B 1 503 ? 18.672 31.391 0.843 1 82.62 503 SER B N 1
ATOM 8872 C CA . SER B 1 503 ? 18.344 30.641 -0.372 1 82.62 503 SER B CA 1
ATOM 8873 C C . SER B 1 503 ? 18.047 29.188 -0.061 1 82.62 503 SER B C 1
ATOM 8875 O O . SER B 1 503 ? 17.094 28.609 -0.602 1 82.62 503 SER B O 1
ATOM 8877 N N . ASN B 1 504 ? 18.828 28.609 0.765 1 83.94 504 ASN B N 1
ATOM 8878 C CA . ASN B 1 504 ? 18.609 27.219 1.138 1 83.94 504 ASN B CA 1
ATOM 8879 C C . ASN B 1 504 ? 17.328 27.031 1.951 1 83.94 504 ASN B C 1
ATOM 8881 O O . ASN B 1 504 ? 16.625 26.031 1.798 1 83.94 504 ASN B O 1
ATOM 8885 N N . HIS B 1 505 ? 17.062 28.016 2.715 1 87.12 505 HIS B N 1
ATOM 8886 C CA . HIS B 1 505 ? 15.82 27.969 3.471 1 87.12 505 HIS B CA 1
ATOM 8887 C C . HIS B 1 505 ? 14.609 27.969 2.539 1 87.12 505 HIS B C 1
ATOM 8889 O O . HIS B 1 505 ? 13.672 27.188 2.744 1 87.12 505 HIS B O 1
ATOM 8895 N N . LEU B 1 506 ? 14.703 28.781 1.565 1 88.19 506 LEU B N 1
ATOM 8896 C CA . LEU B 1 506 ? 13.617 28.859 0.599 1 88.19 506 LEU B CA 1
ATOM 8897 C C . LEU B 1 506 ? 13.484 27.547 -0.181 1 88.19 506 LEU B C 1
ATOM 8899 O O . LEU B 1 506 ? 12.375 27.141 -0.515 1 88.19 506 LEU B O 1
ATOM 8903 N N . ALA B 1 507 ? 14.586 26.984 -0.453 1 91.19 507 ALA B N 1
ATOM 8904 C CA . ALA B 1 507 ? 14.578 25.703 -1.154 1 91.19 507 ALA B CA 1
ATOM 8905 C C . ALA B 1 507 ? 13.898 24.625 -0.317 1 91.19 507 ALA B C 1
ATOM 8907 O O . ALA B 1 507 ? 13.156 23.797 -0.848 1 91.19 507 ALA B O 1
ATOM 8908 N N . VAL B 1 508 ? 14.156 24.625 0.94 1 93.06 508 VAL B N 1
ATOM 8909 C CA . VAL B 1 508 ? 13.539 23.672 1.856 1 93.06 508 VAL B CA 1
ATOM 8910 C C . VAL B 1 508 ? 12.031 23.906 1.91 1 93.06 508 VAL B C 1
ATOM 8912 O O . VAL B 1 508 ? 11.242 22.953 1.881 1 93.06 508 VAL B O 1
ATOM 8915 N N . TYR B 1 509 ? 11.641 25.188 1.924 1 91.25 509 TYR B N 1
ATOM 8916 C CA . TYR B 1 509 ? 10.219 25.531 1.924 1 91.25 509 TYR B CA 1
ATOM 8917 C C . TYR B 1 509 ? 9.531 25.016 0.672 1 91.25 509 TYR B C 1
ATOM 8919 O O . TYR B 1 509 ? 8.477 24.375 0.758 1 91.25 509 TYR B O 1
ATOM 8927 N N . ARG B 1 510 ? 10.117 25.25 -0.396 1 92.56 510 ARG B N 1
ATOM 8928 C CA . ARG B 1 510 ? 9.523 24.844 -1.666 1 92.56 510 ARG B CA 1
ATOM 8929 C C . ARG B 1 510 ? 9.383 23.328 -1.738 1 92.56 510 ARG B C 1
ATOM 8931 O O . ARG B 1 510 ? 8.375 22.812 -2.225 1 92.56 510 ARG B O 1
ATOM 8938 N N . LYS B 1 511 ? 10.344 22.672 -1.284 1 95.25 511 LYS B N 1
ATOM 8939 C CA . LYS B 1 511 ? 10.344 21.219 -1.32 1 95.25 511 LYS B CA 1
ATOM 8940 C C . LYS B 1 511 ? 9.219 20.641 -0.457 1 95.25 511 LYS B C 1
ATOM 8942 O O . LYS B 1 511 ? 8.438 19.812 -0.919 1 95.25 511 LYS B O 1
ATOM 8947 N N . ILE B 1 512 ? 9.141 21.109 0.729 1 95.5 512 ILE B N 1
ATOM 8948 C CA . ILE B 1 512 ? 8.133 20.578 1.641 1 95.5 512 ILE B CA 1
ATOM 8949 C C . ILE B 1 512 ? 6.742 21 1.185 1 95.5 512 ILE B C 1
ATOM 8951 O O . ILE B 1 512 ? 5.766 20.281 1.371 1 95.5 512 ILE B O 1
ATOM 8955 N N . ASP B 1 513 ? 6.621 22.156 0.575 1 94 513 ASP B N 1
ATOM 8956 C CA . ASP B 1 513 ? 5.336 22.641 0.082 1 94 513 ASP B CA 1
ATOM 8957 C C . ASP B 1 513 ? 4.816 21.781 -1.061 1 94 513 ASP B C 1
ATOM 8959 O O . ASP B 1 513 ? 3.611 21.734 -1.314 1 94 513 ASP B O 1
ATOM 8963 N N . SER B 1 514 ? 5.648 21.109 -1.735 1 95.44 514 SER B N 1
ATOM 8964 C CA . SER B 1 514 ? 5.27 20.312 -2.9 1 95.44 514 SER B CA 1
ATOM 8965 C C . SER B 1 514 ? 4.879 18.891 -2.5 1 95.44 514 SER B C 1
ATOM 8967 O O . SER B 1 514 ? 4.516 18.078 -3.354 1 95.44 514 SER B O 1
ATOM 8969 N N . LEU B 1 515 ? 4.898 18.578 -1.265 1 96.75 515 LEU B N 1
ATOM 8970 C CA . LEU B 1 515 ? 4.641 17.219 -0.795 1 96.75 515 LEU B CA 1
ATOM 8971 C C . LEU B 1 515 ? 3.334 17.156 -0.01 1 96.75 515 LEU B C 1
ATOM 8973 O O . LEU B 1 515 ? 2.939 18.141 0.626 1 96.75 515 LEU B O 1
ATOM 8977 N N . PRO B 1 516 ? 2.633 15.992 -0.135 1 96.81 516 PRO B N 1
ATOM 8978 C CA . PRO B 1 516 ? 1.592 15.766 0.87 1 96.81 516 PRO B CA 1
ATOM 8979 C C . PRO B 1 516 ? 2.154 15.617 2.281 1 96.81 516 PRO B C 1
ATOM 8981 O O . PRO B 1 516 ? 3.291 15.164 2.451 1 96.81 516 PRO B O 1
ATOM 8984 N N . ILE B 1 517 ? 1.37 16.016 3.252 1 95.81 517 ILE B N 1
ATOM 8985 C CA . ILE B 1 517 ? 1.819 15.961 4.641 1 95.81 517 ILE B CA 1
ATOM 8986 C C . ILE B 1 517 ? 0.961 14.977 5.426 1 95.81 517 ILE B C 1
ATOM 8988 O O . ILE B 1 517 ? -0.27 15.031 5.371 1 95.81 517 ILE B O 1
ATOM 8992 N N . LEU B 1 518 ? 1.632 14.086 6.086 1 97.5 518 LEU B N 1
ATOM 8993 C CA . LEU B 1 518 ? 0.968 13.133 6.969 1 97.5 518 LEU B CA 1
ATOM 8994 C C . LEU B 1 518 ? 1.191 13.508 8.43 1 97.5 518 LEU B C 1
ATOM 8996 O O . LEU B 1 518 ? 2.334 13.664 8.867 1 97.5 518 LEU B O 1
ATOM 9000 N N . LEU B 1 519 ? 0.112 13.711 9.148 1 96.5 519 LEU B N 1
ATOM 9001 C CA . LEU B 1 519 ? 0.175 14.086 10.562 1 96.5 519 LEU B CA 1
ATOM 9002 C C . LEU B 1 519 ? -0.419 12.984 11.438 1 96.5 519 LEU B C 1
ATOM 9004 O O . LEU B 1 519 ? -1.423 12.367 11.078 1 96.5 519 LEU B O 1
ATOM 9008 N N . PRO B 1 520 ? 0.143 12.711 12.562 1 95.75 520 PRO B N 1
ATOM 9009 C CA . PRO B 1 520 ? -0.334 11.633 13.438 1 95.75 520 PRO B CA 1
ATOM 9010 C C . PRO B 1 520 ? -1.651 11.977 14.133 1 95.75 520 PRO B C 1
ATOM 9012 O O . PRO B 1 520 ? -2.121 13.117 14.039 1 95.75 520 PRO B O 1
ATOM 9015 N N . ALA B 1 521 ? -2.248 10.938 14.812 1 95.06 521 ALA B N 1
ATOM 9016 C CA . ALA B 1 521 ? -3.438 11.156 15.625 1 95.06 521 ALA B CA 1
ATOM 9017 C C . ALA B 1 521 ? -3.199 12.258 16.656 1 95.06 521 ALA B C 1
ATOM 9019 O O . ALA B 1 521 ? -2.098 12.391 17.188 1 95.06 521 ALA B O 1
ATOM 9020 N N . GLY B 1 522 ? -4.191 13.039 16.859 1 91.88 522 GLY B N 1
ATOM 9021 C CA . GLY B 1 522 ? -4.082 14.156 17.781 1 91.88 522 GLY B CA 1
ATOM 9022 C C . GLY B 1 522 ? -3.811 15.477 17.078 1 91.88 522 GLY B C 1
ATOM 9023 O O . GLY B 1 522 ? -4.047 16.547 17.656 1 91.88 522 GLY B O 1
ATOM 9024 N N . SER B 1 523 ? -3.387 15.43 15.859 1 93.06 523 SER B N 1
ATOM 9025 C CA . SER B 1 523 ? -3.008 16.641 15.133 1 93.06 523 SER B CA 1
ATOM 9026 C C . SER B 1 523 ? -4.23 17.484 14.797 1 93.06 523 SER B C 1
ATOM 9028 O O . SER B 1 523 ? -4.129 18.719 14.703 1 93.06 523 SER B O 1
ATOM 9030 N N . ALA B 1 524 ? -5.379 16.891 14.594 1 93.38 524 ALA B N 1
ATOM 9031 C CA . ALA B 1 524 ? -6.586 17.656 14.289 1 93.38 524 ALA B CA 1
ATOM 9032 C C . ALA B 1 524 ? -6.898 18.641 15.406 1 93.38 524 ALA B C 1
ATOM 9034 O O . ALA B 1 524 ? -7.246 19.797 15.141 1 93.38 524 ALA B O 1
ATOM 9035 N N . GLN B 1 525 ? -6.816 18.156 16.578 1 90.06 525 GLN B N 1
ATOM 9036 C CA . GLN B 1 525 ? -7.027 19.031 17.719 1 90.06 525 GLN B CA 1
ATOM 9037 C C . GLN B 1 525 ? -6.023 20.188 17.734 1 90.06 525 GLN B C 1
ATOM 9039 O O . GLN B 1 525 ? -6.387 21.328 17.969 1 90.06 525 GLN B O 1
ATOM 9044 N N . GLN B 1 526 ? -4.812 19.859 17.469 1 86.31 526 GLN B N 1
ATOM 9045 C CA . GLN B 1 526 ? -3.768 20.875 17.422 1 86.31 526 GLN B CA 1
ATOM 9046 C C . GLN B 1 526 ? -4.07 21.938 16.375 1 86.31 526 GLN B C 1
ATOM 9048 O O . GLN B 1 526 ? -3.875 23.141 16.609 1 86.31 526 GLN B O 1
ATOM 9053 N N . LEU B 1 527 ? -4.484 21.5 15.273 1 90.75 527 LEU B N 1
ATOM 9054 C CA . LEU B 1 527 ? -4.793 22.422 14.18 1 90.75 527 LEU B CA 1
ATOM 9055 C C . LEU B 1 527 ? -5.992 23.297 14.523 1 90.75 527 LEU B C 1
ATOM 9057 O O . LEU B 1 527 ? -6.023 24.469 14.188 1 90.75 527 LEU B O 1
ATOM 9061 N N . ARG B 1 528 ? -7.035 22.688 15.164 1 88.19 528 ARG B N 1
ATOM 9062 C CA . ARG B 1 528 ? -8.18 23.484 15.617 1 88.19 528 ARG B CA 1
ATOM 9063 C C . ARG B 1 528 ? -7.738 24.562 16.594 1 88.19 528 ARG B C 1
ATOM 9065 O O . ARG B 1 528 ? -8.172 25.719 16.484 1 88.19 528 ARG B O 1
ATOM 9072 N N . ASP B 1 529 ? -6.867 24.141 17.469 1 81.06 529 ASP B N 1
ATOM 9073 C CA . ASP B 1 529 ? -6.359 25.094 18.453 1 81.06 529 ASP B CA 1
ATOM 9074 C C . ASP B 1 529 ? -5.57 26.219 17.781 1 81.06 529 ASP B C 1
ATOM 9076 O O . ASP B 1 529 ? -5.711 27.391 18.141 1 81.06 529 ASP B O 1
ATOM 9080 N N . LEU B 1 530 ? -4.75 25.859 16.891 1 81.56 530 LEU B N 1
ATOM 9081 C CA . LEU B 1 530 ? -3.957 26.828 16.156 1 81.56 530 LEU B CA 1
ATOM 9082 C C . LEU B 1 530 ? -4.859 27.797 15.383 1 81.56 530 LEU B C 1
ATOM 9084 O O . LEU B 1 530 ? -4.617 29 15.367 1 81.56 530 LEU B O 1
ATOM 9088 N N . TYR B 1 531 ? -5.84 27.25 14.703 1 83.5 531 TYR B N 1
ATOM 9089 C CA . TYR B 1 531 ? -6.789 28.062 13.945 1 83.5 531 TYR B CA 1
ATOM 9090 C C . TYR B 1 531 ? -7.516 29.047 14.859 1 83.5 531 TYR B C 1
ATOM 9092 O O . TYR B 1 531 ? -7.633 30.234 14.531 1 83.5 531 TYR B O 1
ATOM 9100 N N . ASN B 1 532 ? -8.047 28.547 15.977 1 77.44 532 ASN B N 1
ATOM 9101 C CA . ASN B 1 532 ? -8.773 29.391 16.922 1 77.44 532 ASN B CA 1
ATOM 9102 C C . ASN B 1 532 ? -7.895 30.516 17.469 1 77.44 532 ASN B C 1
ATOM 9104 O O . ASN B 1 532 ? -8.344 31.656 17.609 1 77.44 532 ASN B O 1
ATOM 9108 N N . LEU B 1 533 ? -6.672 30.156 17.734 1 71.62 533 LEU B N 1
ATOM 9109 C CA . LEU B 1 533 ? -5.723 31.141 18.203 1 71.62 533 LEU B CA 1
ATOM 9110 C C . LEU B 1 533 ? -5.453 32.188 17.141 1 71.62 533 LEU B C 1
ATOM 9112 O O . LEU B 1 533 ? -5.34 33.375 17.438 1 71.62 533 LEU B O 1
ATOM 9116 N N . ALA B 1 534 ? -5.316 31.766 15.984 1 72.69 534 ALA B N 1
ATOM 9117 C CA . ALA B 1 534 ? -5.059 32.688 14.875 1 72.69 534 ALA B CA 1
ATOM 9118 C C . ALA B 1 534 ? -6.23 33.625 14.656 1 72.69 534 ALA B C 1
ATOM 9120 O O . ALA B 1 534 ? -6.035 34.812 14.32 1 72.69 534 ALA B O 1
ATOM 9121 N N . MET B 1 535 ? -7.43 33.156 14.844 1 65.44 535 MET B N 1
ATOM 9122 C CA . MET B 1 535 ? -8.633 33.938 14.57 1 65.44 535 MET B CA 1
ATOM 9123 C C . MET B 1 535 ? -8.953 34.844 15.742 1 65.44 535 MET B C 1
ATOM 9125 O O . MET B 1 535 ? -9.523 35.938 15.547 1 65.44 535 MET B O 1
ATOM 9129 N N . THR B 1 536 ? -8.852 34.406 16.953 1 58.94 536 THR B N 1
ATOM 9130 C CA . THR B 1 536 ? -9.203 35.219 18.109 1 58.94 536 THR B CA 1
ATOM 9131 C C . THR B 1 536 ? -8.07 36.156 18.484 1 58.94 536 THR B C 1
ATOM 9133 O O . THR B 1 536 ? -8.289 37.156 19.172 1 58.94 536 THR B O 1
ATOM 9136 N N . GLY B 1 537 ? -6.934 36.312 17.688 1 46.22 537 GLY B N 1
ATOM 9137 C CA . GLY B 1 537 ? -5.801 37.188 18 1 46.22 537 GLY B CA 1
ATOM 9138 C C . GLY B 1 537 ? -5.113 36.844 19.297 1 46.22 537 GLY B C 1
ATOM 9139 O O . GLY B 1 537 ? -5.734 36.281 20.203 1 46.22 537 GLY B O 1
ATOM 9140 N N . MET B 1 538 ? -3.836 36.344 19.312 1 43.38 538 MET B N 1
ATOM 9141 C CA . MET B 1 538 ? -3.08 36.188 20.547 1 43.38 538 MET B CA 1
ATOM 9142 C C . MET B 1 538 ? -3.176 37.406 21.438 1 43.38 538 MET B C 1
ATOM 9144 O O . MET B 1 538 ? -3.072 38.531 20.953 1 43.38 538 MET B O 1
ATOM 9148 N N . PRO B 1 539 ? -3.836 37.469 22.469 1 37.28 539 PRO B N 1
ATOM 9149 C CA . PRO B 1 539 ? -3.418 38.688 23.188 1 37.28 539 PRO B CA 1
ATOM 9150 C C . PRO B 1 539 ? -1.935 39 23 1 37.28 539 PRO B C 1
ATOM 9152 O O . PRO B 1 539 ? -1.147 38.125 22.688 1 37.28 539 PRO B O 1
ATOM 9155 N N . ALA B 1 540 ? -1.458 40.188 22.922 1 34.59 540 ALA B N 1
ATOM 9156 C CA . ALA B 1 540 ? -0.101 40.688 22.734 1 34.59 540 ALA B CA 1
ATOM 9157 C C . ALA B 1 540 ? 0.933 39.719 23.281 1 34.59 540 ALA B C 1
ATOM 9159 O O . ALA B 1 540 ? 1.102 39.594 24.484 1 34.59 540 ALA B O 1
ATOM 9160 N N . TYR B 1 541 ? 1.022 38.531 22.938 1 34.44 541 TYR B N 1
ATOM 9161 C CA . TYR B 1 541 ? 2.234 37.812 23.266 1 34.44 541 TYR B CA 1
ATOM 9162 C C . TYR B 1 541 ? 3.479 38.594 22.891 1 34.44 541 TYR B C 1
ATOM 9164 O O . TYR B 1 541 ? 3.799 38.75 21.703 1 34.44 541 TYR B O 1
ATOM 9172 N N . GLU B 1 542 ? 3.723 39.562 23.375 1 35.09 542 GLU B N 1
ATOM 9173 C CA . GLU B 1 542 ? 4.957 40.344 23.219 1 35.09 542 GLU B CA 1
ATOM 9174 C C . GLU B 1 542 ? 6.176 39.406 23.188 1 35.09 542 GLU B C 1
ATOM 9176 O O . GLU B 1 542 ? 6.871 39.281 24.203 1 35.09 542 GLU B O 1
ATOM 9181 N N . GLY B 1 543 ? 6.238 38.469 22.375 1 41.44 543 GLY B N 1
ATOM 9182 C CA . GLY B 1 543 ? 7.406 37.812 21.797 1 41.44 543 GLY B CA 1
ATOM 9183 C C . GLY B 1 543 ? 8.062 36.812 22.75 1 41.44 543 GLY B C 1
ATOM 9184 O O . GLY B 1 543 ? 8.93 36.031 22.344 1 41.44 543 GLY B O 1
ATOM 9185 N N . ASP B 1 544 ? 8.242 37.031 24.125 1 45.16 544 ASP B N 1
ATOM 9186 C CA . ASP B 1 544 ? 9.141 36.25 24.969 1 45.16 544 ASP B CA 1
ATOM 9187 C C . ASP B 1 544 ? 8.367 35.188 25.766 1 45.16 544 ASP B C 1
ATOM 9189 O O . ASP B 1 544 ? 7.391 35.531 26.453 1 45.16 544 ASP B O 1
ATOM 9193 N N . ARG B 1 545 ? 8.523 33.906 25.547 1 53.12 545 ARG B N 1
ATOM 9194 C CA . ARG B 1 545 ? 8.031 32.812 26.344 1 53.12 545 ARG B CA 1
ATOM 9195 C C . ARG B 1 545 ? 8 33.156 27.828 1 53.12 545 ARG B C 1
ATOM 9197 O O . ARG B 1 545 ? 7.031 32.844 28.516 1 53.12 545 ARG B O 1
ATOM 9204 N N . ALA B 1 546 ? 9 33.844 28.125 1 52.84 546 ALA B N 1
ATOM 9205 C CA . ALA B 1 546 ? 9.133 34.219 29.531 1 52.84 546 ALA B CA 1
ATOM 9206 C C . ALA B 1 546 ? 7.996 35.125 29.984 1 52.84 546 ALA B C 1
ATOM 9208 O O . ALA B 1 546 ? 7.453 34.969 31.078 1 52.84 546 ALA B O 1
ATOM 9209 N N . SER B 1 547 ? 7.543 35.875 29.094 1 57.5 547 SER B N 1
ATOM 9210 C CA . SER B 1 547 ? 6.477 36.812 29.438 1 57.5 547 SER B CA 1
ATOM 9211 C C . SER B 1 547 ? 5.125 36.125 29.516 1 57.5 547 SER B C 1
ATOM 9213 O O . SER B 1 547 ? 4.316 36.406 30.391 1 57.5 547 SER B O 1
ATOM 9215 N N . CYS B 1 548 ? 4.914 35.219 28.688 1 62.34 548 CYS B N 1
ATOM 9216 C CA . CYS B 1 548 ? 3.674 34.469 28.672 1 62.34 548 CYS B CA 1
ATOM 9217 C C . CYS B 1 548 ? 3.574 33.562 29.906 1 62.34 548 CYS B C 1
ATOM 9219 O O . CYS B 1 548 ? 2.533 33.531 30.562 1 62.34 548 CYS B O 1
ATOM 9221 N N . VAL B 1 549 ? 4.652 32.969 30.156 1 62.66 549 VAL B N 1
ATOM 9222 C CA . VAL B 1 549 ? 4.703 32.125 31.359 1 62.66 549 VAL B CA 1
ATOM 9223 C C . VAL B 1 549 ? 4.508 33 32.594 1 62.66 549 VAL B C 1
ATOM 9225 O O . VAL B 1 549 ? 3.801 32.594 33.531 1 62.66 549 VAL B O 1
ATOM 9228 N N . LYS B 1 550 ? 5.121 34.094 32.531 1 63.25 550 LYS B N 1
ATOM 9229 C CA . LYS B 1 550 ? 4.984 35.031 33.625 1 63.25 550 LYS B CA 1
ATOM 9230 C C . LYS B 1 550 ? 3.537 35.5 33.812 1 63.25 550 LYS B C 1
ATOM 9232 O O . LYS B 1 550 ? 3.027 35.562 34.938 1 63.25 550 LYS B O 1
ATOM 9237 N N . GLU B 1 551 ? 2.926 35.719 32.719 1 67.19 551 GLU B N 1
ATOM 9238 C CA . GLU B 1 551 ? 1.54 36.188 32.812 1 67.19 551 GLU B CA 1
ATOM 9239 C C . GLU B 1 551 ? 0.609 35.062 33.219 1 67.19 551 GLU B C 1
ATOM 9241 O O . GLU B 1 551 ? -0.283 35.25 34.062 1 67.19 551 GLU B O 1
ATOM 9246 N N . ILE B 1 552 ? 0.798 33.938 32.75 1 68.38 552 ILE B N 1
ATOM 9247 C CA . ILE B 1 552 ? -0.018 32.781 33.125 1 68.38 552 ILE B CA 1
ATOM 9248 C C . ILE B 1 552 ? 0.208 32.438 34.594 1 68.38 552 ILE B C 1
ATOM 9250 O O . ILE B 1 552 ? -0.745 32.188 35.312 1 68.38 552 ILE B O 1
ATOM 9254 N N . THR B 1 553 ? 1.509 32.5 34.906 1 64.25 553 THR B N 1
ATOM 9255 C CA . THR B 1 553 ? 1.844 32.25 36.312 1 64.25 553 THR B CA 1
ATOM 9256 C C . THR B 1 553 ? 1.209 33.312 37.188 1 64.25 553 THR B C 1
ATOM 9258 O O . THR B 1 553 ? 0.698 33 38.281 1 64.25 553 THR B O 1
ATOM 9261 N N . ALA B 1 554 ? 1.184 34.5 36.719 1 66.12 554 ALA B N 1
ATOM 9262 C CA . ALA B 1 554 ? 0.57 35.625 37.469 1 66.12 554 ALA B CA 1
ATOM 9263 C C . ALA B 1 554 ? -0.935 35.406 37.594 1 66.12 554 ALA B C 1
ATOM 9265 O O . ALA B 1 554 ? -1.503 35.656 38.656 1 66.12 554 ALA B O 1
ATOM 9266 N N . ILE B 1 555 ? -1.513 34.906 36.594 1 69.5 555 ILE B N 1
ATOM 9267 C CA . ILE B 1 555 ? -2.949 34.656 36.625 1 69.5 555 ILE B CA 1
ATOM 9268 C C . ILE B 1 555 ? -3.244 33.469 37.531 1 69.5 555 ILE B C 1
ATOM 9270 O O . ILE B 1 555 ? -4.129 33.531 38.375 1 69.5 555 ILE B O 1
ATOM 9274 N N . LEU B 1 556 ? -2.482 32.438 37.375 1 69.44 556 LEU B N 1
ATOM 9275 C CA . LEU B 1 556 ? -2.721 31.188 38.125 1 69.44 556 LEU B CA 1
ATOM 9276 C C . LEU B 1 556 ? -2.402 31.375 39.594 1 69.44 556 LEU B C 1
ATOM 9278 O O . LEU B 1 556 ? -2.943 30.656 40.438 1 69.44 556 LEU B O 1
ATOM 9282 N N . THR B 1 557 ? -1.445 32.312 39.781 1 63.84 557 THR B N 1
ATOM 9283 C CA . THR B 1 557 ? -1.062 32.562 41.188 1 63.84 557 THR B CA 1
ATOM 9284 C C . THR B 1 557 ? -1.794 33.781 41.75 1 63.84 557 THR B C 1
ATOM 9286 O O . THR B 1 557 ? -1.549 34.188 42.875 1 63.84 557 THR B O 1
ATOM 9289 N N . SER B 1 558 ? -2.572 34.375 40.938 1 62.34 558 SER B N 1
ATOM 9290 C CA . SER B 1 558 ? -3.312 35.531 41.375 1 62.34 558 SER B CA 1
ATOM 9291 C C . SER B 1 558 ? -4.402 35.156 42.375 1 62.34 558 SER B C 1
ATOM 9293 O O . SER B 1 558 ? -4.891 34.031 42.375 1 62.34 558 SER B O 1
ATOM 9295 N N . LYS B 1 559 ? -4.598 36.094 43.312 1 59.81 559 LYS B N 1
ATOM 9296 C CA . LYS B 1 559 ? -5.648 35.906 44.312 1 59.81 559 LYS B CA 1
ATOM 9297 C C . LYS B 1 559 ? -7.004 35.688 43.625 1 59.81 559 LYS B C 1
ATOM 9299 O O . LYS B 1 559 ? -7.812 34.875 44.094 1 59.81 559 LYS B O 1
ATOM 9304 N N . SER B 1 560 ? -7.145 36.375 42.594 1 61.06 560 SER B N 1
ATOM 9305 C CA . SER B 1 560 ? -8.43 36.281 41.906 1 61.06 560 SER B CA 1
ATOM 9306 C C . SER B 1 560 ? -8.617 34.906 41.312 1 61.06 560 SER B C 1
ATOM 9308 O O . SER B 1 560 ? -9.719 34.344 41.344 1 61.06 560 SER B O 1
ATOM 9310 N N . TRP B 1 561 ? -7.668 34.25 40.781 1 65.25 561 TRP B N 1
ATOM 9311 C CA . TRP B 1 561 ? -7.727 32.938 40.219 1 65.25 561 TRP B CA 1
ATOM 9312 C C . TRP B 1 561 ? -7.977 31.875 41.281 1 65.25 561 TRP B C 1
ATOM 9314 O O . TRP B 1 561 ? -8.766 30.953 41.094 1 65.25 561 TRP B O 1
ATOM 9324 N N . ARG B 1 562 ? -7.312 32.094 42.438 1 60.44 562 ARG B N 1
ATOM 9325 C CA . ARG B 1 562 ? -7.484 31.219 43.562 1 60.44 562 ARG B CA 1
ATOM 9326 C C . ARG B 1 562 ? -8.898 31.297 44.125 1 60.44 562 ARG B C 1
ATOM 9328 O O . ARG B 1 562 ? -9.484 30.297 44.531 1 60.44 562 ARG B O 1
ATOM 9335 N N . TRP B 1 563 ? -9.359 32.531 44.062 1 58.81 563 TRP B N 1
ATOM 9336 C CA . TRP B 1 563 ? -10.68 32.719 44.656 1 58.81 563 TRP B CA 1
ATOM 9337 C C . TRP B 1 563 ? -11.781 32.25 43.688 1 58.81 563 TRP B C 1
ATOM 9339 O O . TRP B 1 563 ? -12.883 31.922 44.125 1 58.81 563 TRP B O 1
ATOM 9349 N N . SER B 1 564 ? -11.453 32.156 42.5 1 60.5 564 SER B N 1
ATOM 9350 C CA . SER B 1 564 ? -12.492 31.812 41.531 1 60.5 564 SER B CA 1
ATOM 9351 C C . SER B 1 564 ? -12.586 30.297 41.375 1 60.5 564 SER B C 1
ATOM 9353 O O . SER B 1 564 ? -13.32 29.797 40.531 1 60.5 564 SER B O 1
ATOM 9355 N N . VAL B 1 565 ? -11.898 29.641 42.219 1 60.5 565 VAL B N 1
ATOM 9356 C CA . VAL B 1 565 ? -11.883 28.188 42.188 1 60.5 565 VAL B CA 1
ATOM 9357 C C . VAL B 1 565 ? -13.312 27.656 42.312 1 60.5 565 VAL B C 1
ATOM 9359 O O . VAL B 1 565 ? -13.695 26.75 41.562 1 60.5 565 VAL B O 1
ATOM 9362 N N . PRO B 1 566 ? -14.141 28.141 43.125 1 59.44 566 PRO B N 1
ATOM 9363 C CA . PRO B 1 566 ? -15.5 27.625 43.219 1 59.44 566 PRO B CA 1
ATOM 9364 C C . PRO B 1 566 ? -16.281 27.797 41.906 1 59.44 566 PRO B C 1
ATOM 9366 O O . PRO B 1 566 ? -17.141 26.984 41.594 1 59.44 566 PRO B O 1
ATOM 9369 N N . LEU B 1 567 ? -16 28.734 41.156 1 60.22 567 LEU B N 1
ATOM 9370 C CA . LEU B 1 567 ? -16.703 29.016 39.906 1 60.22 567 LEU B CA 1
ATOM 9371 C C . LEU B 1 567 ? -16.219 28.109 38.781 1 60.22 567 LEU B C 1
ATOM 9373 O O . LEU B 1 567 ? -16.906 27.906 37.781 1 60.22 567 LEU B O 1
ATOM 9377 N N . ARG B 1 568 ? -15.047 27.656 39.094 1 61.25 568 ARG B N 1
ATOM 9378 C CA . ARG B 1 568 ? -14.461 26.781 38.094 1 61.25 568 ARG B CA 1
ATOM 9379 C C . ARG B 1 568 ? -14.727 25.312 38.406 1 61.25 568 ARG B C 1
ATOM 9381 O O . ARG B 1 568 ? -14.383 24.438 37.625 1 61.25 568 ARG B O 1
ATOM 9388 N N . TRP B 1 569 ? -15.383 25.062 39.5 1 59.09 569 TRP B N 1
ATOM 9389 C CA . TRP B 1 569 ? -15.672 23.719 40 1 59.09 569 TRP B CA 1
ATOM 9390 C C . TRP B 1 569 ? -16.547 22.953 39.031 1 59.09 569 TRP B C 1
ATOM 9392 O O . TRP B 1 569 ? -16.312 21.766 38.781 1 59.09 569 TRP B O 1
ATOM 9402 N N . PRO B 1 570 ? -17.5 23.547 38.5 1 57.06 570 PRO B N 1
ATOM 9403 C CA . PRO B 1 570 ? -18.297 22.75 37.594 1 57.06 570 PRO B CA 1
ATOM 9404 C C . PRO B 1 570 ? -17.5 22.281 36.375 1 57.06 570 PRO B C 1
ATOM 9406 O O . PRO B 1 570 ? -17.688 21.156 35.906 1 57.06 570 PRO B O 1
ATOM 9409 N N . ALA B 1 571 ? -16.656 23.078 35.969 1 55.97 571 ALA B N 1
ATOM 9410 C CA . ALA B 1 571 ? -15.812 22.703 34.844 1 55.97 571 ALA B CA 1
ATOM 9411 C C . ALA B 1 571 ? -14.75 21.688 35.281 1 55.97 571 ALA B C 1
ATOM 9413 O O . ALA B 1 571 ? -14.398 20.797 34.5 1 55.97 571 ALA B O 1
ATOM 9414 N N . MET B 1 572 ? -14.289 21.812 36.5 1 55.53 572 MET B N 1
ATOM 9415 C CA . MET B 1 572 ? -13.312 20.875 37.062 1 55.53 572 MET B CA 1
ATOM 9416 C C . MET B 1 572 ? -13.945 19.5 37.281 1 55.53 572 MET B C 1
ATOM 9418 O O . MET B 1 572 ? -13.289 18.484 37.094 1 55.53 572 MET B O 1
ATOM 9422 N N . ARG B 1 573 ? -15.172 19.5 37.469 1 54.97 573 ARG B N 1
ATOM 9423 C CA . ARG B 1 573 ? -15.898 18.234 37.656 1 54.97 573 ARG B CA 1
ATOM 9424 C C . ARG B 1 573 ? -16.141 17.562 36.312 1 54.97 573 ARG B C 1
ATOM 9426 O O . ARG B 1 573 ? -16.312 16.328 36.25 1 54.97 573 ARG B O 1
ATOM 9433 N N . ARG B 1 574 ? -16.188 18.297 35.281 1 56.88 574 ARG B N 1
ATOM 9434 C CA . ARG B 1 574 ? -16.391 17.75 33.969 1 56.88 574 ARG B CA 1
ATOM 9435 C C . ARG B 1 574 ? -15.078 17.344 33.312 1 56.88 574 ARG B C 1
ATOM 9437 O O . ARG B 1 574 ? -15.016 17.094 32.094 1 56.88 574 ARG B O 1
ATOM 9444 N N . GLY B 1 575 ? -14.016 17.328 34.094 1 54.28 575 GLY B N 1
ATOM 9445 C CA . GLY B 1 575 ? -12.742 16.734 33.719 1 54.28 575 GLY B CA 1
ATOM 9446 C C . GLY B 1 575 ? -11.711 17.766 33.281 1 54.28 575 GLY B C 1
ATOM 9447 O O . GLY B 1 575 ? -10.617 17.406 32.844 1 54.28 575 GLY B O 1
ATOM 9448 N N . ARG B 1 576 ? -12.07 18.953 33.375 1 53.97 576 ARG B N 1
ATOM 9449 C CA . ARG B 1 576 ? -11.078 19.969 33.062 1 53.97 576 ARG B CA 1
ATOM 9450 C C . ARG B 1 576 ? -10.148 20.219 34.219 1 53.97 576 ARG B C 1
ATOM 9452 O O . ARG B 1 576 ? -10.609 20.484 35.344 1 53.97 576 ARG B O 1
ATOM 9459 N N . LYS B 1 577 ? -8.859 19.953 34.156 1 60.09 577 LYS B N 1
ATOM 9460 C CA . LYS B 1 577 ? -7.883 20.234 35.219 1 60.09 577 LYS B CA 1
ATOM 9461 C C . LYS B 1 577 ? -7.305 21.641 35.094 1 60.09 577 LYS B C 1
ATOM 9463 O O . LYS B 1 577 ? -6.977 22.078 33.969 1 60.09 577 LYS B O 1
ATOM 9468 N N . ASP B 1 578 ? -7.242 22.328 36.156 1 61.03 578 ASP B N 1
ATOM 9469 C CA . ASP B 1 578 ? -6.551 23.609 36.156 1 61.03 578 ASP B CA 1
ATOM 9470 C C . ASP B 1 578 ? -5.059 23.438 35.906 1 61.03 578 ASP B C 1
ATOM 9472 O O . ASP B 1 578 ? -4.422 22.547 36.469 1 61.03 578 ASP B O 1
ATOM 9476 N N . PRO B 1 579 ? -4.578 24.234 34.938 1 62.44 579 PRO B N 1
ATOM 9477 C CA . PRO B 1 579 ? -3.146 24.109 34.656 1 62.44 579 PRO B CA 1
ATOM 9478 C C . PRO B 1 579 ? -2.266 24.547 35.812 1 62.44 579 PRO B C 1
ATOM 9480 O O . PRO B 1 579 ? -2.639 25.453 36.562 1 62.44 579 PRO B O 1
ATOM 9483 N N . ARG B 1 580 ? -1.182 23.812 36.219 1 68.44 580 ARG B N 1
ATOM 9484 C CA . ARG B 1 580 ? -0.219 24.172 37.281 1 68.44 580 ARG B CA 1
ATOM 9485 C C . ARG B 1 580 ? 0.988 24.875 36.656 1 68.44 580 ARG B C 1
ATOM 9487 O O . ARG B 1 580 ? 1.303 24.703 35.5 1 68.44 580 ARG B O 1
ATOM 9494 N N . VAL B 1 581 ? 1.436 25.672 37.438 1 63.66 581 VAL B N 1
ATOM 9495 C CA . VAL B 1 581 ? 2.594 26.453 37 1 63.66 581 VAL B CA 1
ATOM 9496 C C . VAL B 1 581 ? 3.715 25.516 36.562 1 63.66 581 VAL B C 1
ATOM 9498 O O . VAL B 1 581 ? 4.43 25.812 35.594 1 63.66 581 VAL B O 1
ATOM 9501 N N . GLU B 1 582 ? 3.732 24.359 37.156 1 60.44 582 GLU B N 1
ATOM 9502 C CA . GLU B 1 582 ? 4.797 23.391 36.875 1 60.44 582 GLU B CA 1
ATOM 9503 C C . GLU B 1 582 ? 4.621 22.781 35.5 1 60.44 582 GLU B C 1
ATOM 9505 O O . GLU B 1 582 ? 5.602 22.375 34.875 1 60.44 582 GLU B O 1
ATOM 9510 N N . ASP B 1 583 ? 3.465 22.844 35.062 1 62.47 583 ASP B N 1
ATOM 9511 C CA . ASP B 1 583 ? 3.168 22.219 33.781 1 62.47 583 ASP B CA 1
ATOM 9512 C C . ASP B 1 583 ? 3.518 23.141 32.594 1 62.47 583 ASP B C 1
ATOM 9514 O O . ASP B 1 583 ? 3.58 22.719 31.453 1 62.47 583 ASP B O 1
ATOM 9518 N N . LEU B 1 584 ? 3.676 24.312 33 1 62.84 584 LEU B N 1
ATOM 9519 C CA . LEU B 1 584 ? 3.828 25.328 31.969 1 62.84 584 LEU B CA 1
ATOM 9520 C C . LEU B 1 584 ? 5.141 25.156 31.219 1 62.84 584 LEU B C 1
ATOM 9522 O O . LEU B 1 584 ? 5.223 25.453 30.016 1 62.84 584 LEU B O 1
ATOM 9526 N N . ALA B 1 585 ? 6.02 24.609 31.906 1 58.09 585 ALA B N 1
ATOM 9527 C CA . ALA B 1 585 ? 7.348 24.438 31.328 1 58.09 585 ALA B CA 1
ATOM 9528 C C . ALA B 1 585 ? 7.32 23.422 30.188 1 58.09 585 ALA B C 1
ATOM 9530 O O . ALA B 1 585 ? 8.086 23.547 29.234 1 58.09 585 ALA B O 1
ATOM 9531 N N . SER B 1 586 ? 6.387 22.625 30.312 1 56.19 586 SER B N 1
ATOM 9532 C CA . SER B 1 586 ? 6.344 21.531 29.344 1 56.19 586 SER B CA 1
ATOM 9533 C C . SER B 1 586 ? 5.418 21.859 28.172 1 56.19 586 SER B C 1
ATOM 9535 O O . SER B 1 586 ? 5.379 21.125 27.188 1 56.19 586 SER B O 1
ATOM 9537 N N . MET B 1 587 ? 4.738 22.859 28.359 1 56.81 587 MET B N 1
ATOM 9538 C CA . MET B 1 587 ? 3.734 23.203 27.359 1 56.81 587 MET B CA 1
ATOM 9539 C C . MET B 1 587 ? 4.379 23.891 26.156 1 56.81 587 MET B C 1
ATOM 9541 O O . MET B 1 587 ? 5.363 24.625 26.312 1 56.81 587 MET B O 1
ATOM 9545 N N . THR B 1 588 ? 3.947 23.5 24.969 1 55 588 THR B N 1
ATOM 9546 C CA . THR B 1 588 ? 4.383 24.156 23.75 1 55 588 THR B CA 1
ATOM 9547 C C . THR B 1 588 ? 3.893 25.609 23.719 1 55 588 THR B C 1
ATOM 9549 O O . THR B 1 588 ? 3.043 26 24.516 1 55 588 THR B O 1
ATOM 9552 N N . ASP B 1 589 ? 4.527 26.438 22.938 1 53.25 589 ASP B N 1
ATOM 9553 C CA . ASP B 1 589 ? 4.105 27.828 22.812 1 53.25 589 ASP B CA 1
ATOM 9554 C C . ASP B 1 589 ? 2.629 27.922 22.438 1 53.25 589 ASP B C 1
ATOM 9556 O O . ASP B 1 589 ? 1.908 28.781 22.969 1 53.25 589 ASP B O 1
ATOM 9560 N N . LEU B 1 590 ? 2.242 27.047 21.672 1 56.38 590 LEU B N 1
ATOM 9561 C CA . LEU B 1 590 ? 0.838 27.031 21.266 1 56.38 590 LEU B CA 1
ATOM 9562 C C . LEU B 1 590 ? -0.06 26.688 22.453 1 56.38 590 LEU B C 1
ATOM 9564 O O . LEU B 1 590 ? -1.112 27.312 22.641 1 56.38 590 LEU B O 1
ATOM 9568 N N . GLN B 1 591 ? 0.375 25.719 23.188 1 58 591 GLN B N 1
ATOM 9569 C CA . GLN B 1 591 ? -0.378 25.344 24.375 1 58 591 GLN B CA 1
ATOM 9570 C C . GLN B 1 591 ? -0.45 26.5 25.359 1 58 591 GLN B C 1
ATOM 9572 O O . GLN B 1 591 ? -1.493 26.734 25.969 1 58 591 GLN B O 1
ATOM 9577 N N . LEU B 1 592 ? 0.607 27.156 25.484 1 58.72 592 LEU B N 1
ATOM 9578 C CA . LEU B 1 592 ? 0.666 28.281 26.391 1 58.72 592 LEU B CA 1
ATOM 9579 C C . LEU B 1 592 ? -0.234 29.422 25.906 1 58.72 592 LEU B C 1
ATOM 9581 O O . LEU B 1 592 ? -0.969 30.016 26.703 1 58.72 592 LEU B O 1
ATOM 9585 N N . ALA B 1 593 ? -0.159 29.672 24.672 1 60.22 593 ALA B N 1
ATOM 9586 C CA . ALA B 1 593 ? -0.983 30.75 24.109 1 60.22 593 ALA B CA 1
ATOM 9587 C C . ALA B 1 593 ? -2.469 30.422 24.234 1 60.22 593 ALA B C 1
ATOM 9589 O O . ALA B 1 593 ? -3.275 31.281 24.578 1 60.22 593 ALA B O 1
ATOM 9590 N N . THR B 1 594 ? -2.758 29.188 24.016 1 62.19 594 THR B N 1
ATOM 9591 C CA . THR B 1 594 ? -4.137 28.719 24.141 1 62.19 594 THR B CA 1
ATOM 9592 C C . THR B 1 594 ? -4.617 28.812 25.578 1 62.19 594 THR B C 1
ATOM 9594 O O . THR B 1 594 ? -5.75 29.219 25.844 1 62.19 594 THR B O 1
ATOM 9597 N N . LEU B 1 595 ? -3.738 28.391 26.453 1 63.94 595 LEU B N 1
ATOM 9598 C CA . LEU B 1 595 ? -4.035 28.484 27.875 1 63.94 595 LEU B CA 1
ATOM 9599 C C . LEU B 1 595 ? -4.227 29.938 28.297 1 63.94 595 LEU B C 1
ATOM 9601 O O . LEU B 1 595 ? -5.164 30.25 29.031 1 63.94 595 LEU B O 1
ATOM 9605 N N . LEU B 1 596 ? -3.371 30.781 27.891 1 63.53 596 LEU B N 1
ATOM 9606 C CA . LEU B 1 596 ? -3.461 32.188 28.219 1 63.53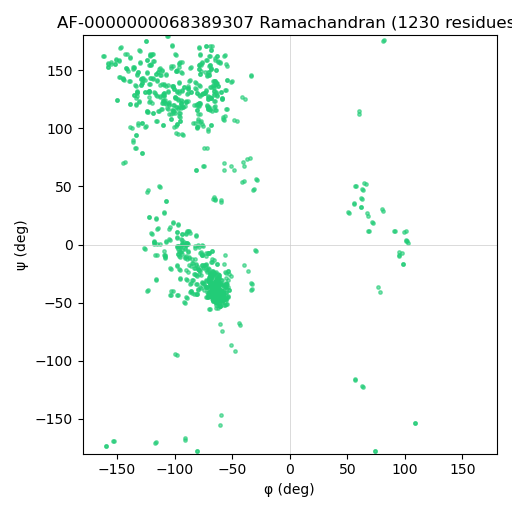 596 LEU B CA 1
ATOM 9607 C C . LEU B 1 596 ? -4.754 32.812 27.688 1 63.53 596 LEU B C 1
ATOM 9609 O O . LEU B 1 596 ? -5.434 33.562 28.391 1 63.53 596 LEU B O 1
ATOM 9613 N N . ALA B 1 597 ? -5.012 32.438 26.516 1 62.66 597 ALA B N 1
ATOM 9614 C CA . ALA B 1 597 ? -6.246 32.938 25.906 1 62.66 597 ALA B CA 1
ATOM 9615 C C . ALA B 1 597 ? -7.469 32.438 26.688 1 62.66 597 ALA B C 1
ATOM 9617 O O . ALA B 1 597 ? -8.414 33.219 26.906 1 62.66 597 ALA B O 1
ATOM 9618 N N . ARG B 1 598 ? -7.48 31.203 27.031 1 63.22 598 ARG B N 1
ATOM 9619 C CA . ARG B 1 598 ? -8.547 30.625 27.844 1 63.22 598 ARG B CA 1
ATOM 9620 C C . ARG B 1 598 ? -8.656 31.328 29.188 1 63.22 598 ARG B C 1
ATOM 9622 O O . ARG B 1 598 ? -9.758 31.594 29.672 1 63.22 598 ARG B O 1
ATOM 9629 N N . LEU B 1 599 ? -7.52 31.547 29.781 1 65.69 599 LEU B N 1
ATOM 9630 C CA . LEU B 1 599 ? -7.484 32.188 31.094 1 65.69 599 LEU B CA 1
ATOM 9631 C C . LEU B 1 599 ? -7.969 33.625 31.016 1 65.69 599 LEU B C 1
ATOM 9633 O O . LEU B 1 599 ? -8.664 34.094 31.906 1 65.69 599 LEU B O 1
ATOM 9637 N N . ARG B 1 600 ? -7.656 34.219 29.906 1 61.88 600 ARG B N 1
ATOM 9638 C CA . ARG B 1 600 ? -8.07 35.594 29.703 1 61.88 600 ARG B CA 1
ATOM 9639 C C . ARG B 1 600 ? -9.57 35.688 29.453 1 61.88 600 ARG B C 1
ATOM 9641 O O . ARG B 1 600 ? -10.203 36.688 29.797 1 61.88 600 ARG B O 1
ATOM 9648 N N . ARG B 1 601 ? -10.055 34.656 28.859 1 57.06 601 ARG B N 1
ATOM 9649 C CA . ARG B 1 601 ? -11.484 34.656 28.547 1 57.06 601 ARG B CA 1
ATOM 9650 C C . ARG B 1 601 ? -12.297 34.125 29.719 1 57.06 601 ARG B C 1
ATOM 9652 O O . ARG B 1 601 ? -13.523 34.188 29.719 1 57.06 601 ARG B O 1
ATOM 9659 N N . SER B 1 602 ? -11.703 33.469 30.609 1 53.53 602 SER B N 1
ATOM 9660 C CA . SER B 1 602 ? -12.438 32.969 31.766 1 53.53 602 SER B CA 1
ATOM 9661 C C . SER B 1 602 ? -13.133 34.094 32.5 1 53.53 602 SER B C 1
ATOM 9663 O O . SER B 1 602 ? -12.594 35.188 32.625 1 53.53 602 SER B O 1
ATOM 9665 N N . GLY B 1 603 ? -14.422 34.031 32.375 1 51.66 603 GLY B N 1
ATOM 9666 C CA . GLY B 1 603 ? -15.305 35 33 1 51.66 603 GLY B CA 1
ATOM 9667 C C . GLY B 1 603 ? -14.789 35.5 34.344 1 51.66 603 GLY B C 1
ATOM 9668 O O . GLY B 1 603 ? -14.992 36.656 34.719 1 51.66 603 GLY B O 1
ATOM 9669 N N . SER B 1 604 ? -14.109 34.656 35.062 1 49.59 604 SER B N 1
ATOM 9670 C CA . SER B 1 604 ? -13.648 35.094 36.375 1 49.59 604 SER B CA 1
ATOM 9671 C C . SER B 1 604 ? -12.547 36.125 36.281 1 49.59 604 SER B C 1
ATOM 9673 O O . SER B 1 604 ? -12.5 37.094 37.062 1 49.59 604 SER B O 1
ATOM 9675 N N . TRP B 1 605 ? -11.766 36.062 35.219 1 51.41 605 TRP B N 1
ATOM 9676 C CA . TRP B 1 605 ? -10.695 37.031 35.031 1 51.41 605 TRP B CA 1
ATOM 9677 C C . TRP B 1 605 ? -11.242 38.312 34.438 1 51.41 605 TRP B C 1
ATOM 9679 O O . TRP B 1 605 ? -10.82 39.406 34.844 1 51.41 605 TRP B O 1
ATOM 9689 N N . GLN B 1 606 ? -12.211 38.188 33.625 1 51.34 606 GLN B N 1
ATOM 9690 C CA . GLN B 1 606 ? -12.836 39.375 33.062 1 51.34 606 GLN B CA 1
ATOM 9691 C C . GLN B 1 606 ? -13.633 40.125 34.125 1 51.34 606 GLN B C 1
ATOM 9693 O O . GLN B 1 606 ? -13.641 41.375 34.156 1 51.34 606 GLN B O 1
ATOM 9698 N N . LYS B 1 607 ? -14.344 39.469 34.938 1 50.69 607 LYS B N 1
ATOM 9699 C CA . LYS B 1 607 ? -15.156 40.094 35.969 1 50.69 607 LYS B CA 1
ATOM 9700 C C . LYS B 1 607 ? -14.281 40.719 37.062 1 50.69 607 LYS B C 1
ATOM 9702 O O . LYS B 1 607 ? -14.703 41.656 37.75 1 50.69 607 LYS B O 1
ATOM 9707 N N . THR B 1 608 ? -13.055 40.188 37.219 1 47.28 608 THR B N 1
ATOM 9708 C CA . THR B 1 608 ? -12.195 40.781 38.25 1 47.28 608 THR B CA 1
ATOM 9709 C C . THR B 1 608 ? -11.234 41.781 37.625 1 47.28 608 THR B C 1
ATOM 9711 O O . THR B 1 608 ? -10.289 42.219 38.281 1 47.28 608 THR B O 1
ATOM 9714 N N . ARG B 1 609 ? -11.445 42.094 36.438 1 49.59 609 ARG B N 1
ATOM 9715 C CA . ARG B 1 609 ? -10.68 43.125 35.75 1 49.59 609 ARG B CA 1
ATOM 9716 C C . ARG B 1 609 ? -10.688 44.438 36.562 1 49.59 609 ARG B C 1
ATOM 9718 O O . ARG B 1 609 ? -9.734 45.219 36.5 1 49.59 609 ARG B O 1
ATOM 9725 N N . ILE B 1 610 ? -11.828 44.719 37.125 1 43.94 610 ILE B N 1
ATOM 9726 C CA . ILE B 1 610 ? -11.938 45.938 37.938 1 43.94 610 ILE B CA 1
ATOM 9727 C C . ILE B 1 610 ? -10.859 45.938 39.031 1 43.94 610 ILE B C 1
ATOM 9729 O O . ILE B 1 610 ? -10.344 46.969 39.406 1 43.94 610 ILE B O 1
ATOM 9733 N N . PHE B 1 611 ? -10.484 44.875 39.562 1 42.12 611 PHE B N 1
ATOM 9734 C CA . PHE B 1 611 ? -9.516 44.812 40.656 1 42.12 611 PHE B CA 1
ATOM 9735 C C . PHE B 1 611 ? -8.102 44.719 40.125 1 42.12 611 PHE B C 1
ATOM 9737 O O . PHE B 1 611 ? -7.137 44.688 40.875 1 42.12 611 PHE B O 1
ATOM 9744 N N . HIS B 1 612 ? -7.977 44.469 38.875 1 44.59 612 HIS B N 1
ATOM 9745 C CA . HIS B 1 612 ? -6.641 44.5 38.281 1 44.59 612 HIS B CA 1
ATOM 9746 C C . HIS B 1 612 ? -6.105 45.906 38.156 1 44.59 612 HIS B C 1
ATOM 9748 O O . HIS B 1 612 ? -6.816 46.781 37.656 1 44.59 612 HIS B O 1
ATOM 9754 N N . GLY B 1 613 ? -5.547 46.5 39.125 1 37.09 613 GLY B N 1
ATOM 9755 C CA . GLY B 1 613 ? -4.938 47.844 39.219 1 37.09 613 GLY B CA 1
ATOM 9756 C C . GLY B 1 613 ? -4.207 48.25 37.969 1 37.09 613 GLY B C 1
ATOM 9757 O O . GLY B 1 613 ? -3.244 47.594 37.562 1 37.09 613 GLY B O 1
ATOM 9758 N N . ASP B 1 614 ? -4.898 48.594 36.875 1 36.88 614 ASP B N 1
ATOM 9759 C CA . ASP B 1 614 ? -4.242 49.344 35.812 1 36.88 614 ASP B CA 1
ATOM 9760 C C . ASP B 1 614 ? -3.326 50.406 36.406 1 36.88 614 ASP B C 1
ATOM 9762 O O . ASP B 1 614 ? -3.799 51.406 36.969 1 36.88 614 ASP B O 1
ATOM 9766 N N . ARG B 1 615 ? -2.227 50.031 37 1 34.28 615 ARG B N 1
ATOM 9767 C CA . ARG B 1 615 ? -1.237 51.062 37.25 1 34.28 615 ARG B CA 1
ATOM 9768 C C . ARG B 1 615 ? -0.775 51.719 35.938 1 34.28 615 ARG B C 1
ATOM 9770 O O . ARG B 1 615 ? 0.212 51.281 35.344 1 34.28 615 ARG B O 1
ATOM 9777 N N . ARG B 1 616 ? -1.614 51.969 34.938 1 33.09 616 ARG B N 1
ATOM 9778 C CA . ARG B 1 616 ? -1.091 53 34.031 1 33.09 616 ARG B CA 1
ATOM 9779 C C . ARG B 1 616 ? -0.966 54.344 34.75 1 33.09 616 ARG B C 1
ATOM 9781 O O . ARG B 1 616 ? -1.932 55.094 34.812 1 33.09 616 ARG B O 1
ATOM 9788 N N . LYS B 1 617 ? -0.577 54.625 36.031 1 28.02 617 LYS B N 1
ATOM 9789 C CA . LYS B 1 617 ? 0.078 55.938 36.062 1 28.02 617 LYS B CA 1
ATOM 9790 C C . LYS B 1 617 ? 1.499 55.844 35.531 1 28.02 617 LYS B C 1
ATOM 9792 O O . LYS B 1 617 ? 2.221 54.875 35.781 1 28.02 617 LYS B O 1
#

Foldseek 3Di:
DADPVLHDDDADDCQDLLNLLLVVQLVVQDPDPPVPPPAAEEEEEEQCQLVNNQVVNCVRRVHAYEYEHQDDPSQVNNVVVPHHYDHDDDDALVVRLVVVCVVQPRYAYQEYEYEACLQLDPPSLSVLLSVLVRCVVVQHKYKYKHFACLAQLNVLQVVVPDDDADCDFQRDVSGPDHDHPVLVQLSCLQSQKHFDDWDFRFDQQTPSCPPCPPQCNPCPHQNVQQSVVLSVLQDPCNGGGMIITMITGHHRPHNDSDDDPCVVDPDAQAEEEEEEDQLPALVLLLQQLVLLLLAPDVSYAYEYEHEQHDPVSVVSNVVSLVVHDPSNNVRYDYHYDYDAAPQVSVQVSLVPHRHQKYAYDYSNKHWHRCLSVQQVVLCVVAPQAKEFEKEWEFAWEFDQDPNHTDTHGPDDTDIQAQDDDLVVLLVPNRGDRSRIMHGSCVCNVSNQGQDRVQNPCSVSLSVSVRCQPRNYRTDHDHTIYDYDYPDDDDDSVVVDDPVSVVVNSVVSNVVVVVGDGHDDPPVVVVVVLVVVCVVVDQPPPVPDLVVLLVVLCCLCVPPLVVVCVVVCVVVVVVPDDDDDSVCSSNDDPSRSSSSSVVSCPPPSNVVCVVVVPPPPD/DADPVLHDDDADDCQDLLNLLLVVQLVVQDPDPPVPPPAAEEEEEEQCQLVNNQVVNCVRRVHAYEYEHQDDPSQVNNVVVPHHYDHDDDDALVVNLVVVCVVQPRYAYQEYEYEACLQLDPPSLSVLLSVLVRCVVVQHKYKYKHFACLAQLNVLQVVVPDDDADCDFQRDVSGPDHDHPVLVQLSCLQSQKHFDDWDFRFDQQTPSCPPCPPQCRPCPHQNVQQSVVLSVLQDPCNGGGMIITMITGHHRPHNDSDDDPCVVDPDFQAEEEEEEDQLPALVLLLQQLVLLLLAPDVSYAYEYEHEQHDPVSVVSNVVSLVVHDPSNNVRYDYHYDYDAAPQVSVQVSLVPHRHQKYAYDYSNKHWHRCLSVQQVVLCVVAPQAKEFEKEWEFAWEFDDDPNDTDTHGPDDTDIQAQDDDLVVLLVPNRGDRSRIMHGSCVCNVSNQGQDRVQNPCSVSLSVSVRCQPRNYRTDHDHTIYDHDYPDDDDDSVVVDDPVSVVVNSVVSNVVVVVGDGHDDPPVVVVVVLVVVCVVVDQDPPVPDLVVLLVVLCCLCVPPLVVVCVVVCVVVVVVPDDDDDSVCSSNDDPSRSSSSSVVSCPPPSNVVCVVVVPPPPD